Protein AF-0000000075450928 (afdb_homodimer)

Sequence (930 aa):
MKHFILVLAASLAVSIQSAAQTARKFVLPNSADGQSELTAYLPAQPTGRAIVDCPGGGYAHLALDHEGHDWAAYFNRQGIAYFVLKYRMPHGDRTIPLTDAYRAMRTVRDSAAAWGVNPHDVGIMGFSAGGHLASSVSTHAPWASRPDFAILFYPVITMGQGCHGGSKANFLGDGQDDPALTRAWSNETQLRRHLTPPTVILLANDDAAVPPVPNGVAYYSAMRRLGKDCALYIYPSGGHGFGFRPSYTFHDQMLADLTQWLAALPSPRPGARRVACIGNSITDGAGLAMAESQAYPARLQQLLGPDWLVKNFGVSARTLLNKGDHPYMQEPAWRDALDFQPQTVIVKLGTNDSKAHNWQYRADLERDLQQLVDSLKALPTRPAIYLCTPVPTTRLTGRDINDSIITAGVIPVIRKVARKNRLTLIDLHAAFSLADGRQMQRDGVHPTAEGAEQMARIIAPYLKPMKHFILVLAASLAVSIQSAAQTARKFVLPNSADGQSELTAYLPAQPTGRAIVDCPGGGYAHLALDHEGHDWAAYFNRQGIAYFVLKYRMPHGDRTIPLTDAYRAMRTVRDSAAAWGVNPHDVGIMGFSAGGHLASSVSTHAPWASRPDFAILFYPVITMGQGCHGGSKANFLGDGQDDPALTRAWSNETQLRRHLTPPTVILLANDDAAVPPVPNGVAYYSAMRRLGKDCALYIYPSGGHGFGFRPSYTFHDQMLADLTQWLAALPSPRPGARRVACIGNSITDGAGLAMAESQAYPARLQQLLGPDWLVKNFGVSARTLLNKGDHPYMQEPAWRDALDFQPQTVIVKLGTNDSKAHNWQYRADLERDLQQLVDSLKALPTRPAIYLCTPVPTTRLTGRDINDSIITAGVIPVIRKVARKNRLTLIDLHAAFSLADGRQMQRDGVHPTAEGAEQMARIIAPYLKP

pLDDT: mean 93.51, std 13.7, range [23.31, 98.94]

Structure (mmCIF, N/CA/C/O backbone):
data_AF-0000000075450928-model_v1
#
loop_
_entity.id
_entity.type
_entity.pdbx_description
1 polymer Esterase/lipase
#
loop_
_atom_site.group_PDB
_atom_site.id
_atom_site.type_symbol
_atom_site.label_atom_id
_atom_site.label_alt_id
_atom_site.label_comp_id
_atom_site.label_asym_id
_atom_site.label_entity_id
_atom_site.label_seq_id
_atom_site.pdbx_PDB_ins_code
_atom_site.Cartn_x
_atom_site.Cartn_y
_atom_site.Cartn_z
_atom_site.occupancy
_atom_site.B_iso_or_equiv
_atom_site.auth_seq_id
_atom_site.auth_comp_id
_atom_site.auth_asym_id
_atom_site.auth_atom_id
_atom_site.pdbx_PDB_model_num
ATOM 1 N N . MET A 1 1 ? -5.332 -50.25 59.75 1 26.06 1 MET A N 1
ATOM 2 C CA . MET A 1 1 ? -4.969 -50.156 58.344 1 26.06 1 MET A CA 1
ATOM 3 C C . MET A 1 1 ? -4.336 -48.812 58 1 26.06 1 MET A C 1
ATOM 5 O O . MET A 1 1 ? -4.66 -47.812 58.625 1 26.06 1 MET A O 1
ATOM 9 N N . LYS A 1 2 ? -3.133 -48.875 57.25 1 29.05 2 LYS A N 1
ATOM 10 C CA . LYS A 1 2 ? -1.969 -48.25 56.656 1 29.05 2 LYS A CA 1
ATOM 11 C C . LYS A 1 2 ? -2.389 -47.156 55.656 1 29.05 2 LYS A C 1
ATOM 13 O O . LYS A 1 2 ? -1.578 -46.688 54.875 1 29.05 2 LYS A O 1
ATOM 18 N N . HIS A 1 3 ? -3.51 -46.625 55.625 1 31.84 3 HIS A N 1
ATOM 19 C CA . HIS A 1 3 ? -3.768 -45.938 54.344 1 31.84 3 HIS A CA 1
ATOM 20 C C . HIS A 1 3 ? -2.877 -44.719 54.188 1 31.84 3 HIS A C 1
ATOM 22 O O . HIS A 1 3 ? -2.986 -43.75 54.938 1 31.84 3 HIS A O 1
ATOM 28 N N . PHE A 1 4 ? -1.623 -45 53.781 1 30.3 4 PHE A N 1
ATOM 29 C CA . PHE A 1 4 ? -0.658 -43.969 53.438 1 30.3 4 PHE A CA 1
ATOM 30 C C . PHE A 1 4 ? -1.154 -43.125 52.25 1 30.3 4 PHE A C 1
ATOM 32 O O . PHE A 1 4 ? -1.524 -43.688 51.219 1 30.3 4 PHE A O 1
ATOM 39 N N . ILE A 1 5 ? -1.731 -42 52.531 1 33.56 5 ILE A N 1
ATOM 40 C CA . ILE A 1 5 ? -2.119 -41 51.562 1 33.56 5 ILE A CA 1
ATOM 41 C C . ILE A 1 5 ? -0.878 -40.5 50.812 1 33.56 5 ILE A C 1
ATOM 43 O O . ILE A 1 5 ? 0.01 -39.906 51.438 1 33.56 5 ILE A O 1
ATOM 47 N N . LEU A 1 6 ? -0.457 -41.219 49.75 1 31.23 6 LEU A N 1
ATOM 48 C CA . LEU A 1 6 ? 0.578 -40.75 48.812 1 31.23 6 LEU A CA 1
ATOM 49 C C . LEU A 1 6 ? 0.151 -39.438 48.156 1 31.23 6 LEU A C 1
ATOM 51 O O . LEU A 1 6 ? -0.87 -39.406 47.438 1 31.23 6 LEU A O 1
ATOM 55 N N . VAL A 1 7 ? 0.449 -38.375 48.781 1 33.81 7 VAL A N 1
ATOM 56 C CA . VAL A 1 7 ? 0.334 -37.094 48.125 1 33.81 7 VAL A CA 1
ATOM 57 C C . VAL A 1 7 ? 1.251 -37.062 46.906 1 33.81 7 VAL A C 1
ATOM 59 O O . VAL A 1 7 ? 2.473 -37.156 47.031 1 33.81 7 VAL A O 1
ATOM 62 N N . LEU A 1 8 ? 0.74 -37.531 45.75 1 31.09 8 LEU A N 1
ATOM 63 C CA . LEU A 1 8 ? 1.441 -37.375 44.469 1 31.09 8 LEU A CA 1
ATOM 64 C C . LEU A 1 8 ? 1.652 -35.906 44.125 1 31.09 8 LEU A C 1
ATOM 66 O O . LEU A 1 8 ? 0.686 -35.156 43.969 1 31.09 8 LEU A O 1
ATOM 70 N N . ALA A 1 9 ? 2.744 -35.344 44.594 1 30.94 9 ALA A N 1
ATOM 71 C CA . ALA A 1 9 ? 3.234 -34.062 44.125 1 30.94 9 ALA A CA 1
ATOM 72 C C . ALA A 1 9 ? 3.404 -34.094 42.594 1 30.94 9 ALA A C 1
ATOM 74 O O . ALA A 1 9 ? 4.23 -34.844 42.062 1 30.94 9 ALA A O 1
ATOM 75 N N . ALA A 1 10 ? 2.371 -33.844 41.844 1 29.69 10 ALA A N 1
ATOM 76 C CA . ALA A 1 10 ? 2.537 -33.656 40.406 1 29.69 10 ALA A CA 1
ATOM 77 C C . ALA A 1 10 ? 3.436 -32.438 40.125 1 29.69 10 ALA A C 1
ATOM 79 O O . ALA A 1 10 ? 3.102 -31.312 40.5 1 29.69 10 ALA A O 1
ATOM 80 N N . SER A 1 11 ? 4.738 -32.625 40.25 1 32.09 11 SER A N 1
ATOM 81 C CA . SER A 1 11 ? 5.633 -31.609 39.688 1 32.09 11 SER A CA 1
ATOM 82 C C . SER A 1 11 ? 5.277 -31.312 38.25 1 32.09 11 SER A C 1
ATOM 84 O O . SER A 1 11 ? 5.273 -32.219 37.406 1 32.09 11 SER A O 1
ATOM 86 N N . LEU A 1 12 ? 4.395 -30.406 38.062 1 32.62 12 LEU A N 1
ATOM 87 C CA . LEU A 1 12 ? 4.262 -29.875 36.719 1 32.62 12 LEU A CA 1
ATOM 88 C C . LEU A 1 12 ? 5.602 -29.375 36.188 1 32.62 12 LEU A C 1
ATOM 90 O O . LEU A 1 12 ? 6.137 -28.391 36.688 1 32.62 12 LEU A O 1
ATOM 94 N N . ALA A 1 13 ? 6.477 -30.234 35.719 1 31.64 13 ALA A N 1
ATOM 95 C CA . ALA A 1 13 ? 7.594 -29.828 34.875 1 31.64 13 ALA A CA 1
ATOM 96 C C . ALA A 1 13 ? 7.141 -28.844 33.812 1 31.64 13 ALA A C 1
ATOM 98 O O . ALA A 1 13 ? 6.402 -29.219 32.875 1 31.64 13 ALA A O 1
ATOM 99 N N . VAL A 1 14 ? 6.957 -27.688 34.219 1 34.41 14 VAL A N 1
ATOM 100 C CA . VAL A 1 14 ? 6.996 -26.688 33.156 1 34.41 14 VAL A CA 1
ATOM 101 C C . VAL A 1 14 ? 8.281 -26.844 32.344 1 34.41 14 VAL A C 1
ATOM 103 O O . VAL A 1 14 ? 9.375 -26.594 32.844 1 34.41 14 VAL A O 1
ATOM 106 N N . SER A 1 15 ? 8.414 -27.875 31.594 1 33.09 15 SER A N 1
ATOM 107 C CA . SER A 1 15 ? 9.5 -27.891 30.609 1 33.09 15 SER A CA 1
ATOM 108 C C . SER A 1 15 ? 9.656 -26.547 29.922 1 33.09 15 SER A C 1
ATOM 110 O O . SER A 1 15 ? 8.773 -26.125 29.172 1 33.09 15 SER A O 1
ATOM 112 N N . ILE A 1 16 ? 10.25 -25.641 30.641 1 36.41 16 ILE A N 1
ATOM 113 C CA . ILE A 1 16 ? 10.836 -24.578 29.828 1 36.41 16 ILE A CA 1
ATOM 114 C C . ILE A 1 16 ? 11.539 -25.203 28.609 1 36.41 16 ILE A C 1
ATOM 116 O O . ILE A 1 16 ? 12.547 -25.891 28.766 1 36.41 16 ILE A O 1
ATOM 120 N N . GLN A 1 17 ? 10.836 -25.781 27.672 1 35.88 17 GLN A N 1
ATOM 121 C CA . GLN A 1 17 ? 11.531 -26.047 26.422 1 35.88 17 GLN A CA 1
ATOM 122 C C . GLN A 1 17 ? 12.578 -24.984 26.125 1 35.88 17 GLN A C 1
ATOM 124 O O . GLN A 1 17 ? 12.242 -23.797 25.984 1 35.88 17 GLN A O 1
ATOM 129 N N . SER A 1 18 ? 13.695 -25.094 26.797 1 40.19 18 SER A N 1
ATOM 130 C CA . SER A 1 18 ? 14.828 -24.297 26.344 1 40.19 18 SER A CA 1
ATOM 131 C C . SER A 1 18 ? 14.742 -24.016 24.844 1 40.19 18 SER A C 1
ATOM 133 O O . SER A 1 18 ? 14.609 -24.938 24.031 1 40.19 18 SER A O 1
ATOM 135 N N . ALA A 1 19 ? 14.406 -22.984 24.469 1 41.25 19 ALA A N 1
ATOM 136 C CA . ALA A 1 19 ? 14.328 -22.406 23.125 1 41.25 19 ALA A CA 1
ATOM 137 C C . ALA A 1 19 ? 15.562 -22.75 22.312 1 41.25 19 ALA A C 1
ATOM 139 O O . ALA A 1 19 ? 16.406 -21.875 22.047 1 41.25 19 ALA A O 1
ATOM 140 N N . ALA A 1 20 ? 16.406 -23.828 22.641 1 52 20 ALA A N 1
ATOM 141 C CA . ALA A 1 20 ? 17.547 -23.906 21.734 1 52 20 ALA A CA 1
ATOM 142 C C . ALA A 1 20 ? 17.094 -24.203 20.312 1 52 20 ALA A C 1
ATOM 144 O O . ALA A 1 20 ? 16.516 -25.266 20.047 1 52 20 ALA A O 1
ATOM 145 N N . GLN A 1 21 ? 16.625 -23.078 19.203 1 76 21 GLN A N 1
ATOM 146 C CA . GLN A 1 21 ? 15.852 -22.953 17.969 1 76 21 GLN A CA 1
ATOM 147 C C . GLN A 1 21 ? 16.656 -23.422 16.766 1 76 21 GLN A C 1
ATOM 149 O O . GLN A 1 21 ? 16.156 -24.172 15.922 1 76 21 GLN A O 1
ATOM 154 N N . THR A 1 22 ? 18.016 -23.188 16.734 1 91.69 22 THR A N 1
ATOM 155 C CA . THR A 1 22 ? 18.844 -23.625 15.617 1 91.69 22 THR A CA 1
ATOM 156 C C . THR A 1 22 ? 19.547 -24.938 15.945 1 91.69 22 THR A C 1
ATOM 158 O O . THR A 1 22 ? 20.312 -25.016 16.906 1 91.69 22 THR A O 1
ATOM 161 N N . ALA A 1 23 ? 19.359 -25.984 15.242 1 92.75 23 ALA A N 1
ATOM 162 C CA . ALA A 1 23 ? 19.938 -27.312 15.484 1 92.75 23 ALA A CA 1
ATOM 163 C C . ALA A 1 23 ? 21.312 -27.438 14.82 1 92.75 23 ALA A C 1
ATOM 165 O O . ALA A 1 23 ? 22.219 -28.047 15.383 1 92.75 23 ALA A O 1
ATOM 166 N N . ARG A 1 24 ? 21.438 -26.953 13.57 1 95.88 24 ARG A N 1
ATOM 167 C CA . ARG A 1 24 ? 22.688 -27.031 12.812 1 95.88 24 ARG A CA 1
ATOM 168 C C . ARG A 1 24 ? 22.953 -25.734 12.062 1 95.88 24 ARG A C 1
ATOM 170 O O . ARG A 1 24 ? 22.031 -25.141 11.5 1 95.88 24 ARG A O 1
ATOM 177 N N . LYS A 1 25 ? 24.125 -25.344 12.125 1 97.56 25 LYS A N 1
ATOM 178 C CA . LYS A 1 25 ? 24.625 -24.203 11.336 1 97.56 25 LYS A CA 1
ATOM 179 C C . LYS A 1 25 ? 25.875 -24.594 10.547 1 97.56 25 LYS A C 1
ATOM 181 O O . LYS A 1 25 ? 26.812 -25.188 11.102 1 97.56 25 LYS A O 1
ATOM 186 N N . PHE A 1 26 ? 25.953 -24.359 9.281 1 97.88 26 PHE A N 1
ATOM 187 C CA . PHE A 1 26 ? 27.125 -24.625 8.461 1 97.88 26 PHE A CA 1
ATOM 188 C C . PHE A 1 26 ? 27.172 -23.688 7.254 1 97.88 26 PHE A C 1
ATOM 190 O O . PHE A 1 26 ? 26.188 -23.016 6.953 1 97.88 26 PHE A O 1
ATOM 197 N N . VAL A 1 27 ? 28.266 -23.578 6.633 1 98.06 27 VAL A N 1
ATOM 198 C CA . VAL A 1 27 ? 28.484 -22.703 5.484 1 98.06 27 VAL A CA 1
ATOM 199 C C . VAL A 1 27 ? 28.891 -23.531 4.273 1 98.06 27 VAL A C 1
ATOM 201 O O . VAL A 1 27 ? 29.734 -24.438 4.383 1 98.06 27 VAL A O 1
ATOM 204 N N . LEU A 1 28 ? 28.312 -23.266 3.141 1 97.38 28 LEU A N 1
ATOM 205 C CA . LEU A 1 28 ? 28.625 -23.906 1.877 1 97.38 28 LEU A CA 1
ATOM 206 C C . LEU A 1 28 ? 29.172 -22.906 0.865 1 97.38 28 LEU A C 1
ATOM 208 O O . LEU A 1 28 ? 28.688 -21.781 0.791 1 97.38 28 LEU A O 1
ATOM 212 N N . PRO A 1 29 ? 30.125 -23.391 0.06 1 97.38 29 PRO A N 1
ATOM 213 C CA . PRO A 1 29 ? 30.453 -22.547 -1.092 1 97.38 29 PRO A CA 1
ATOM 214 C C . PRO A 1 29 ? 29.312 -22.469 -2.105 1 97.38 29 PRO A C 1
ATOM 216 O O . PRO A 1 29 ? 28.641 -23.469 -2.379 1 97.38 29 PRO A O 1
ATOM 219 N N . ASN A 1 30 ? 29 -21.359 -2.578 1 97.69 30 ASN A N 1
ATOM 220 C CA . ASN A 1 30 ? 27.922 -21.141 -3.545 1 97.69 30 ASN A CA 1
ATOM 221 C C . ASN A 1 30 ? 28.484 -20.828 -4.934 1 97.69 30 ASN A C 1
ATOM 223 O O . ASN A 1 30 ? 27.766 -20.938 -5.93 1 97.69 30 ASN A O 1
ATOM 227 N N . SER A 1 31 ? 29.75 -20.438 -4.953 1 95.56 31 SER A N 1
ATOM 228 C CA . SER A 1 31 ? 30.469 -20.234 -6.211 1 95.56 31 SER A CA 1
ATOM 229 C C . SER A 1 31 ? 31.797 -20.969 -6.223 1 95.56 31 SER A C 1
ATOM 231 O O . SER A 1 31 ? 32.344 -21.297 -5.164 1 95.56 31 SER A O 1
ATOM 233 N N . ALA A 1 32 ? 32.281 -21.172 -7.469 1 93.25 32 ALA A N 1
ATOM 234 C CA . ALA A 1 32 ? 33.531 -21.938 -7.617 1 93.25 32 ALA A CA 1
ATOM 235 C C . ALA A 1 32 ? 34.688 -21.188 -7 1 93.25 32 ALA A C 1
ATOM 237 O O . ALA A 1 32 ? 35.625 -21.812 -6.457 1 93.25 32 ALA A O 1
ATOM 238 N N . ASP A 1 33 ? 34.688 -19.891 -7.027 1 93.5 33 ASP A N 1
ATOM 239 C CA . ASP A 1 33 ? 35.812 -19.078 -6.527 1 93.5 33 ASP A CA 1
ATOM 240 C C . ASP A 1 33 ? 35.688 -18.891 -5.016 1 93.5 33 ASP A C 1
ATOM 242 O O . ASP A 1 33 ? 36.562 -18.266 -4.406 1 93.5 33 ASP A O 1
ATOM 246 N N . GLY A 1 34 ? 34.656 -19.281 -4.41 1 91.81 34 GLY A N 1
ATOM 247 C CA . GLY A 1 34 ? 34.5 -19.219 -2.967 1 91.81 34 GLY A CA 1
ATOM 248 C C . GLY A 1 34 ? 34.031 -17.859 -2.479 1 91.81 34 GLY A C 1
ATOM 249 O O . GLY A 1 34 ? 33.812 -17.672 -1.281 1 91.81 34 GLY A O 1
ATOM 250 N N . GLN A 1 35 ? 33.812 -16.953 -3.363 1 95 35 GLN A N 1
ATOM 251 C CA . GLN A 1 35 ? 33.438 -15.594 -2.973 1 95 35 GLN A CA 1
ATOM 252 C C . GLN A 1 35 ? 31.953 -15.516 -2.594 1 95 35 GLN A C 1
ATOM 254 O O . GLN A 1 35 ? 31.547 -14.617 -1.854 1 95 35 GLN A O 1
ATOM 259 N N . SER A 1 36 ? 31.172 -16.344 -3.15 1 98 36 SER A N 1
ATOM 260 C CA . SER A 1 36 ? 29.781 -16.484 -2.736 1 98 36 SER A CA 1
ATOM 261 C C . SER A 1 36 ? 29.609 -17.672 -1.802 1 98 36 SER A C 1
ATOM 263 O O . SER A 1 36 ? 30.156 -18.75 -2.043 1 98 36 SER A O 1
ATOM 265 N N . GLU A 1 37 ? 28.891 -17.422 -0.748 1 98.5 37 GLU A N 1
ATOM 266 C CA . GLU A 1 37 ? 28.656 -18.453 0.266 1 98.5 37 GLU A CA 1
ATOM 267 C C . GLU A 1 37 ? 27.188 -18.5 0.679 1 98.5 37 GLU A C 1
ATOM 269 O O . GLU A 1 37 ? 26.484 -17.5 0.573 1 98.5 37 GLU A O 1
ATOM 274 N N . LEU A 1 38 ? 26.797 -19.688 1.085 1 98.62 38 LEU A N 1
ATOM 275 C CA . LEU A 1 38 ? 25.469 -19.906 1.635 1 98.62 38 LEU A CA 1
ATOM 276 C C . LEU A 1 38 ? 25.547 -20.438 3.062 1 98.62 38 LEU A C 1
ATOM 278 O O . LEU A 1 38 ? 26.031 -21.547 3.291 1 98.62 38 LEU A O 1
ATOM 282 N N . THR A 1 39 ? 25.141 -19.609 4.031 1 98.81 39 THR A N 1
ATOM 283 C CA . THR A 1 39 ? 25.109 -20.031 5.426 1 98.81 39 THR A CA 1
ATOM 284 C C . THR A 1 39 ? 23.734 -20.625 5.773 1 98.81 39 THR A C 1
ATOM 286 O O . THR A 1 39 ? 22.719 -19.953 5.637 1 98.81 39 THR A O 1
ATOM 289 N N . ALA A 1 40 ? 23.781 -21.844 6.301 1 98.75 40 ALA A N 1
ATOM 290 C CA . ALA A 1 40 ? 22.547 -22.562 6.609 1 98.75 40 ALA A CA 1
ATOM 291 C C . ALA A 1 40 ? 22.281 -22.562 8.109 1 98.75 40 ALA A C 1
ATOM 293 O O . ALA A 1 40 ? 23.188 -22.844 8.906 1 98.75 40 ALA A O 1
ATOM 294 N N . TYR A 1 41 ? 21.094 -22.172 8.484 1 98.75 41 TYR A N 1
ATOM 295 C CA . TYR A 1 41 ? 20.547 -22.312 9.828 1 98.75 41 TYR A CA 1
ATOM 296 C C . TYR A 1 41 ? 19.359 -23.266 9.828 1 98.75 41 TYR A C 1
ATOM 298 O O . TYR A 1 41 ? 18.25 -22.891 9.438 1 98.75 41 TYR A O 1
ATOM 306 N N . LEU A 1 42 ? 19.562 -24.484 10.273 1 98.5 42 LEU A N 1
ATOM 307 C CA . LEU A 1 42 ? 18.516 -25.5 10.258 1 98.5 42 LEU A CA 1
ATOM 308 C C . LEU A 1 42 ? 17.844 -25.609 11.625 1 98.5 42 LEU A C 1
ATOM 310 O O . LEU A 1 42 ? 18.531 -25.656 12.656 1 98.5 42 LEU A O 1
ATOM 314 N N . PRO A 1 43 ? 16.547 -25.609 11.625 1 98.06 43 PRO A N 1
ATOM 315 C CA . PRO A 1 43 ? 15.82 -25.672 12.898 1 98.06 43 PRO A CA 1
ATOM 316 C C . PRO A 1 43 ? 15.82 -27.078 13.5 1 98.06 43 PRO A C 1
ATOM 318 O O . PRO A 1 43 ? 15.992 -28.062 12.781 1 98.06 43 PRO A O 1
ATOM 321 N N . ALA A 1 44 ? 15.562 -27.156 14.758 1 96.38 44 ALA A N 1
ATOM 322 C CA . ALA A 1 44 ? 15.484 -28.422 15.477 1 96.38 44 ALA A CA 1
ATOM 323 C C . ALA A 1 44 ? 14.227 -29.188 15.086 1 96.38 44 ALA A C 1
ATOM 325 O O . ALA A 1 44 ? 14.242 -30.422 15.008 1 96.38 44 ALA A O 1
ATOM 326 N N . GLN A 1 45 ? 13.203 -28.516 14.891 1 95.94 45 GLN A N 1
ATOM 327 C CA . GLN A 1 45 ? 11.93 -29.094 14.477 1 95.94 45 GLN A CA 1
ATOM 328 C C . GLN A 1 45 ? 11.461 -28.484 13.156 1 95.94 45 GLN A C 1
ATOM 330 O O . GLN A 1 45 ? 10.602 -27.609 13.141 1 95.94 45 GLN A O 1
ATOM 335 N N . PRO A 1 46 ? 11.898 -29.078 12.102 1 96.56 46 PRO A N 1
ATOM 336 C CA . PRO A 1 46 ? 11.617 -28.484 10.789 1 96.56 46 PRO A CA 1
ATOM 337 C C . PRO A 1 46 ? 10.156 -28.625 10.383 1 96.56 46 PRO A C 1
ATOM 339 O O . PRO A 1 46 ? 9.539 -29.672 10.617 1 96.56 46 PRO A O 1
ATOM 342 N N . THR A 1 47 ? 9.57 -27.578 9.828 1 96.31 47 THR A N 1
ATOM 343 C CA . THR A 1 47 ? 8.242 -27.594 9.234 1 96.31 47 THR A CA 1
ATOM 344 C C . THR A 1 47 ? 8.312 -28 7.762 1 96.31 47 THR A C 1
ATOM 346 O O . THR A 1 47 ? 7.297 -28.344 7.156 1 96.31 47 THR A O 1
ATOM 349 N N . GLY A 1 48 ? 9.555 -27.938 7.238 1 97.31 48 GLY A N 1
ATOM 350 C CA . GLY A 1 48 ? 9.75 -28.125 5.812 1 97.31 48 GLY A CA 1
ATOM 351 C C . GLY A 1 48 ? 9.914 -26.828 5.047 1 97.31 48 GLY A C 1
ATOM 352 O O . GLY A 1 48 ? 10.477 -26.812 3.949 1 97.31 48 GLY A O 1
ATOM 353 N N . ARG A 1 49 ? 9.406 -25.734 5.543 1 98.19 49 ARG A N 1
ATOM 354 C CA . ARG A 1 49 ? 9.539 -24.438 4.887 1 98.19 49 ARG A CA 1
ATOM 355 C C . ARG A 1 49 ? 10.969 -23.922 4.984 1 98.19 49 ARG A C 1
ATOM 357 O O . ARG A 1 49 ? 11.617 -24.062 6.02 1 98.19 49 ARG A O 1
ATOM 364 N N . ALA A 1 50 ? 11.445 -23.297 3.938 1 98.81 50 ALA A N 1
ATOM 365 C CA . ALA A 1 50 ? 12.797 -22.75 3.904 1 98.81 50 ALA A CA 1
ATOM 366 C C . ALA A 1 50 ? 12.797 -21.359 3.244 1 98.81 50 ALA A C 1
ATOM 368 O O . ALA A 1 50 ? 11.93 -21.062 2.428 1 98.81 50 ALA A O 1
ATOM 369 N N . ILE A 1 51 ? 13.758 -20.547 3.635 1 98.94 51 ILE A N 1
ATOM 370 C CA . ILE A 1 51 ? 13.906 -19.203 3.078 1 98.94 51 ILE A CA 1
ATOM 371 C C . ILE A 1 51 ? 15.367 -18.953 2.729 1 98.94 51 ILE A C 1
ATOM 373 O O . ILE A 1 51 ? 16.266 -19.172 3.551 1 98.94 51 ILE A O 1
ATOM 377 N N . VAL A 1 52 ? 15.625 -18.562 1.505 1 98.94 52 VAL A N 1
ATOM 378 C CA . VAL A 1 52 ? 16.922 -18.047 1.082 1 98.94 52 VAL A CA 1
ATOM 379 C C . VAL A 1 52 ? 16.922 -16.516 1.141 1 98.94 52 VAL A C 1
ATOM 381 O O . VAL A 1 52 ? 16.078 -15.867 0.503 1 98.94 52 VAL A O 1
ATOM 384 N N . ASP A 1 53 ? 17.859 -15.992 1.844 1 98.94 53 ASP A N 1
ATOM 385 C CA . ASP A 1 53 ? 17.875 -14.555 2.109 1 98.94 53 ASP A CA 1
ATOM 386 C C . ASP A 1 53 ? 18.938 -13.844 1.279 1 98.94 53 ASP A C 1
ATOM 388 O O . ASP A 1 53 ? 20.078 -14.312 1.197 1 98.94 53 ASP A O 1
ATOM 392 N N . CYS A 1 54 ? 18.531 -12.727 0.673 1 98.94 54 CYS A N 1
ATOM 393 C CA . CYS A 1 54 ? 19.422 -11.828 -0.048 1 98.94 54 CYS A CA 1
ATOM 394 C C . CYS A 1 54 ? 19.594 -10.5 0.695 1 98.94 54 CYS A C 1
ATOM 396 O O . CYS A 1 54 ? 18.812 -9.57 0.481 1 98.94 54 CYS A O 1
ATOM 398 N N . PRO A 1 55 ? 20.688 -10.344 1.482 1 98.81 55 PRO A N 1
ATOM 399 C CA . PRO A 1 55 ? 20.906 -9.086 2.203 1 98.81 55 PRO A CA 1
ATOM 400 C C . PRO A 1 55 ? 21.109 -7.895 1.269 1 98.81 55 PRO A C 1
ATOM 402 O O . PRO A 1 55 ? 21.516 -8.07 0.12 1 98.81 55 PRO A O 1
ATOM 405 N N . GLY A 1 56 ? 20.797 -6.703 1.779 1 98.62 56 GLY A N 1
ATOM 406 C CA . GLY A 1 56 ? 20.969 -5.488 0.997 1 98.62 56 GLY A CA 1
ATOM 407 C C . GLY A 1 56 ? 22.391 -4.988 0.974 1 98.62 56 GLY A C 1
ATOM 408 O O . GLY A 1 56 ? 23.328 -5.727 1.311 1 98.62 56 GLY A O 1
ATOM 409 N N . GLY A 1 57 ? 22.516 -3.703 0.469 1 97.94 57 GLY A N 1
ATOM 410 C CA . GLY A 1 57 ? 23.828 -3.084 0.4 1 97.94 57 GLY A CA 1
ATOM 411 C C . GLY A 1 57 ? 24.062 -2.344 -0.901 1 97.94 57 GLY A C 1
ATOM 412 O O . GLY A 1 57 ? 25.219 -2.096 -1.276 1 97.94 57 GLY A O 1
ATOM 413 N N . GLY A 1 58 ? 23.062 -2.057 -1.615 1 98.12 58 GLY A N 1
ATOM 414 C CA . GLY A 1 58 ? 23.141 -1.202 -2.789 1 98.12 58 GLY A CA 1
ATOM 415 C C . GLY A 1 58 ? 23.922 -1.822 -3.93 1 98.12 58 GLY A C 1
ATOM 416 O O . GLY A 1 58 ? 24.484 -1.109 -4.77 1 98.12 58 GLY A O 1
ATOM 417 N N . TYR A 1 59 ? 24.094 -3.143 -3.85 1 97.88 59 TYR A N 1
ATOM 418 C CA . TYR A 1 59 ? 24.906 -3.865 -4.816 1 97.88 59 TYR A CA 1
ATOM 419 C C . TYR A 1 59 ? 26.359 -3.41 -4.742 1 97.88 59 TYR A C 1
ATOM 421 O O . TYR A 1 59 ? 27.109 -3.561 -5.707 1 97.88 59 TYR A O 1
ATOM 429 N N . ALA A 1 60 ? 26.75 -2.766 -3.656 1 97.69 60 ALA A N 1
ATOM 430 C CA . ALA A 1 60 ? 28.125 -2.338 -3.432 1 97.69 60 ALA A CA 1
ATOM 431 C C . ALA A 1 60 ? 28.766 -3.107 -2.275 1 97.69 60 ALA A C 1
ATOM 433 O O . ALA A 1 60 ? 29.984 -3.301 -2.24 1 97.69 60 ALA A O 1
ATOM 434 N N . HIS A 1 61 ? 28.016 -3.436 -1.353 1 96.5 61 HIS A N 1
ATOM 435 C CA . HIS A 1 61 ? 28.391 -4.281 -0.223 1 96.5 61 HIS A CA 1
ATOM 436 C C . HIS A 1 61 ? 27.203 -5.121 0.246 1 96.5 61 HIS A C 1
ATOM 438 O O . HIS A 1 61 ? 26.172 -5.176 -0.423 1 96.5 61 HIS A O 1
ATOM 444 N N . LEU A 1 62 ? 27.391 -5.898 1.397 1 96.88 62 LEU A N 1
ATOM 445 C CA . LEU A 1 62 ? 26.297 -6.719 1.929 1 96.88 62 LEU A CA 1
ATOM 446 C C . LEU A 1 62 ? 26.062 -6.41 3.402 1 96.88 62 LEU A C 1
ATOM 448 O O . LEU A 1 62 ? 27 -6.438 4.207 1 96.88 62 LEU A O 1
ATOM 452 N N . ALA A 1 63 ? 24.812 -6.098 3.676 1 96.69 63 ALA A N 1
ATOM 453 C CA . ALA A 1 63 ? 24.406 -5.938 5.07 1 96.69 63 ALA A CA 1
ATOM 454 C C . ALA A 1 63 ? 24.078 -7.285 5.703 1 96.69 63 ALA A C 1
ATOM 456 O O . ALA A 1 63 ? 22.922 -7.539 6.059 1 96.69 63 ALA A O 1
ATOM 457 N N . LEU A 1 64 ? 25.094 -8.07 6.07 1 97.12 64 LEU A N 1
ATOM 458 C CA . LEU A 1 64 ? 24.953 -9.492 6.375 1 97.12 64 LEU A CA 1
ATOM 459 C C . LEU A 1 64 ? 24.391 -9.695 7.777 1 97.12 64 LEU A C 1
ATOM 461 O O . LEU A 1 64 ? 23.828 -10.75 8.078 1 97.12 64 LEU A O 1
ATOM 465 N N . ASP A 1 65 ? 24.531 -8.727 8.656 1 97.12 65 ASP A N 1
ATOM 466 C CA . ASP A 1 65 ? 24.094 -8.922 10.039 1 97.12 65 ASP A CA 1
ATOM 467 C C . ASP A 1 65 ? 22.609 -8.617 10.195 1 97.12 65 ASP A C 1
ATOM 469 O O . ASP A 1 65 ? 21.766 -9.5 10.031 1 97.12 65 ASP A O 1
ATOM 473 N N . HIS A 1 66 ? 22.188 -7.328 10.211 1 97.25 66 HIS A N 1
ATOM 474 C CA . HIS A 1 66 ? 20.812 -6.941 10.531 1 97.25 66 HIS A CA 1
ATOM 475 C C . HIS A 1 66 ? 19.859 -7.289 9.391 1 97.25 66 HIS A C 1
ATOM 477 O O . HIS A 1 66 ? 18.641 -7.34 9.594 1 97.25 66 HIS A O 1
ATOM 483 N N . GLU A 1 67 ? 20.406 -7.59 8.18 1 98.69 67 GLU A N 1
ATOM 484 C CA . GLU A 1 67 ? 19.562 -8.016 7.055 1 98.69 67 GLU A CA 1
ATOM 485 C C . GLU A 1 67 ? 19.875 -9.461 6.66 1 98.69 67 GLU A C 1
ATOM 487 O O . GLU A 1 67 ? 19.484 -9.906 5.582 1 98.69 67 GLU A O 1
ATOM 492 N N . GLY A 1 68 ? 20.609 -10.195 7.469 1 98.44 68 GLY A N 1
ATOM 493 C CA . GLY A 1 68 ? 20.969 -11.586 7.219 1 98.44 68 GLY A CA 1
ATOM 494 C C . GLY A 1 68 ? 20.938 -12.438 8.469 1 98.44 68 GLY A C 1
ATOM 495 O O . GLY A 1 68 ? 19.875 -12.914 8.883 1 98.44 68 GLY A O 1
ATOM 496 N N . HIS A 1 69 ? 22.047 -12.562 9.141 1 98.5 69 HIS A N 1
ATOM 497 C CA . HIS A 1 69 ? 22.281 -13.555 10.188 1 98.5 69 HIS A CA 1
ATOM 498 C C . HIS A 1 69 ? 21.375 -13.297 11.391 1 98.5 69 HIS A C 1
ATOM 500 O O . HIS A 1 69 ? 20.969 -14.234 12.078 1 98.5 69 HIS A O 1
ATOM 506 N N . ASP A 1 70 ? 21.047 -12.07 11.719 1 98.38 70 ASP A N 1
ATOM 507 C CA . ASP A 1 70 ? 20.266 -11.719 12.898 1 98.38 70 ASP A CA 1
ATOM 508 C C . ASP A 1 70 ? 18.844 -12.289 12.812 1 98.38 70 ASP A C 1
ATOM 510 O O . ASP A 1 70 ? 18.141 -12.359 13.82 1 98.38 70 ASP A O 1
ATOM 514 N N . TRP A 1 71 ? 18.422 -12.727 11.617 1 98.56 71 TRP A N 1
ATOM 515 C CA . TRP A 1 71 ? 17.078 -13.227 11.398 1 98.56 71 TRP A CA 1
ATOM 516 C C . TRP A 1 71 ? 17 -14.719 11.695 1 98.56 71 TRP A C 1
ATOM 518 O O . TRP A 1 71 ? 15.906 -15.281 11.82 1 98.56 71 TRP A O 1
ATOM 528 N N . ALA A 1 72 ? 18.078 -15.422 11.844 1 98.5 72 ALA A N 1
ATOM 529 C CA . ALA A 1 72 ? 18.156 -16.875 11.891 1 98.5 72 ALA A CA 1
ATOM 530 C C . ALA A 1 72 ? 17.297 -17.438 13.023 1 98.5 72 ALA A C 1
ATOM 532 O O . ALA A 1 72 ? 16.484 -18.328 12.82 1 98.5 72 ALA A O 1
ATOM 533 N N . ALA A 1 73 ? 17.453 -16.875 14.227 1 97.56 73 ALA A N 1
ATOM 534 C CA . ALA A 1 73 ? 16.734 -17.391 15.391 1 97.56 73 ALA A CA 1
ATOM 535 C C . ALA A 1 73 ? 15.234 -17.219 15.219 1 97.56 73 ALA A C 1
ATOM 537 O O . ALA A 1 73 ? 14.453 -18.078 15.617 1 97.56 73 ALA A O 1
ATOM 538 N N . TYR A 1 74 ? 14.836 -16.078 14.688 1 97.75 74 TYR A N 1
ATOM 539 C CA . TYR A 1 74 ? 13.422 -15.789 14.461 1 97.75 74 TYR A CA 1
ATOM 540 C C . TYR A 1 74 ? 12.773 -16.859 13.602 1 97.75 74 TYR A C 1
ATOM 542 O O . TYR A 1 74 ? 11.719 -17.391 13.945 1 97.75 74 TYR A O 1
ATOM 550 N N . PHE A 1 75 ? 13.391 -17.203 12.469 1 98.62 75 PHE A N 1
ATOM 551 C CA . PHE A 1 75 ? 12.812 -18.188 11.555 1 98.62 75 PHE A CA 1
ATOM 552 C C . PHE A 1 75 ? 12.93 -19.594 12.125 1 98.62 75 PHE A C 1
ATOM 554 O O . PHE A 1 75 ? 11.992 -20.375 12.039 1 98.62 75 PHE A O 1
ATOM 561 N N . ASN A 1 76 ? 14.102 -19.922 12.719 1 98.44 76 ASN A N 1
ATOM 562 C CA . ASN A 1 76 ? 14.32 -21.266 13.234 1 98.44 76 ASN A CA 1
ATOM 563 C C . ASN A 1 76 ? 13.352 -21.609 14.359 1 98.44 76 ASN A C 1
ATOM 565 O O . ASN A 1 76 ? 12.922 -22.75 14.5 1 98.44 76 ASN A O 1
ATOM 569 N N . ARG A 1 77 ? 12.945 -20.641 15.156 1 97.25 77 ARG A N 1
ATOM 570 C CA . ARG A 1 77 ? 11.977 -20.859 16.219 1 97.25 77 ARG A CA 1
ATOM 571 C C . ARG A 1 77 ? 10.625 -21.297 15.656 1 97.25 77 ARG A C 1
ATOM 573 O O . ARG A 1 77 ? 9.844 -21.953 16.344 1 97.25 77 ARG A O 1
ATOM 580 N N . GLN A 1 78 ? 10.398 -20.969 14.453 1 97.5 78 GLN A N 1
ATOM 581 C CA . GLN A 1 78 ? 9.148 -21.312 13.789 1 97.5 78 GLN A CA 1
ATOM 582 C C . GLN A 1 78 ? 9.289 -22.609 13 1 97.5 78 GLN A C 1
ATOM 584 O O . GLN A 1 78 ? 8.359 -23.016 12.289 1 97.5 78 GLN A O 1
ATOM 589 N N . GLY A 1 79 ? 10.477 -23.203 13.07 1 97.75 79 GLY A N 1
ATOM 590 C CA . GLY A 1 79 ? 10.742 -24.438 12.352 1 97.75 79 GLY A CA 1
ATOM 591 C C . GLY A 1 79 ? 11.109 -24.203 10.891 1 97.75 79 GLY A C 1
ATOM 592 O O . GLY A 1 79 ? 11.094 -25.141 10.094 1 97.75 79 GLY A O 1
ATOM 593 N N . ILE A 1 80 ? 11.383 -22.984 10.508 1 98.56 80 ILE A N 1
ATOM 594 C CA . ILE A 1 80 ? 11.695 -22.625 9.125 1 98.56 80 ILE A CA 1
ATOM 595 C C . ILE A 1 80 ? 13.211 -22.625 8.93 1 98.56 80 ILE A C 1
ATOM 597 O O . ILE A 1 80 ? 13.938 -21.953 9.664 1 98.56 80 ILE A O 1
ATOM 601 N N . ALA A 1 81 ? 13.688 -23.438 8.016 1 98.75 81 ALA A N 1
ATOM 602 C CA . ALA A 1 81 ? 15.102 -23.406 7.66 1 98.75 81 ALA A CA 1
ATOM 603 C C . ALA A 1 81 ? 15.469 -22.078 6.992 1 98.75 81 ALA A C 1
ATOM 605 O O . ALA A 1 81 ? 14.695 -21.547 6.188 1 98.75 81 ALA A O 1
ATOM 606 N N . TYR A 1 82 ? 16.562 -21.562 7.395 1 98.81 82 TYR A N 1
ATOM 607 C CA . TYR A 1 82 ? 16.953 -20.219 6.965 1 98.81 82 TYR A CA 1
ATOM 608 C C . TYR A 1 82 ? 18.359 -20.219 6.383 1 98.81 82 TYR A C 1
ATOM 610 O O . TYR A 1 82 ? 19.281 -20.781 6.973 1 98.81 82 TYR A O 1
ATOM 618 N N . PHE A 1 83 ? 18.547 -19.625 5.195 1 98.94 83 PHE A N 1
ATOM 619 C CA . PHE A 1 83 ? 19.828 -19.609 4.484 1 98.94 83 PHE A CA 1
ATOM 620 C C . PHE A 1 83 ? 20.219 -18.172 4.117 1 98.94 83 PHE A C 1
ATOM 622 O O . PHE A 1 83 ? 19.469 -17.484 3.424 1 98.94 83 PHE A O 1
ATOM 629 N N . VAL A 1 84 ? 21.328 -17.75 4.555 1 98.94 84 VAL A N 1
ATOM 630 C CA . VAL A 1 84 ? 21.828 -16.406 4.227 1 98.94 84 VAL A CA 1
ATOM 631 C C . VAL A 1 84 ? 22.812 -16.5 3.059 1 98.94 84 VAL A C 1
ATOM 633 O O . VAL A 1 84 ? 23.844 -17.156 3.16 1 98.94 84 VAL A O 1
ATOM 636 N N . LEU A 1 85 ? 22.531 -15.805 1.991 1 98.94 85 LEU A N 1
ATOM 637 C CA . LEU A 1 85 ? 23.359 -15.805 0.799 1 98.94 85 LEU A CA 1
ATOM 638 C C . LEU A 1 85 ? 24.328 -14.625 0.812 1 98.94 85 LEU A C 1
ATOM 640 O O . LEU A 1 85 ? 23.906 -13.469 0.833 1 98.94 85 LEU A O 1
ATOM 644 N N . LYS A 1 86 ? 25.531 -14.898 0.887 1 98.81 86 LYS A N 1
ATOM 645 C CA . LYS A 1 86 ? 26.547 -13.93 0.514 1 98.81 86 LYS A CA 1
ATOM 646 C C . LYS A 1 86 ? 26.797 -13.93 -0.993 1 98.81 86 LYS A C 1
ATOM 648 O O . LYS A 1 86 ? 27.562 -14.742 -1.501 1 98.81 86 LYS A O 1
ATOM 653 N N . TYR A 1 87 ? 26.078 -13.031 -1.66 1 98.69 87 TYR A N 1
ATOM 654 C CA . TYR A 1 87 ? 26.219 -12.992 -3.111 1 98.69 87 TYR A CA 1
ATOM 655 C C . TYR A 1 87 ? 27.297 -12 -3.527 1 98.69 87 TYR A C 1
ATOM 657 O O . TYR A 1 87 ? 27.641 -11.094 -2.764 1 98.69 87 TYR A O 1
ATOM 665 N N . ARG A 1 88 ? 27.875 -12.188 -4.746 1 97.69 88 ARG A N 1
ATOM 666 C CA . ARG A 1 88 ? 28.938 -11.328 -5.258 1 97.69 88 ARG A CA 1
ATOM 667 C C . ARG A 1 88 ? 28.359 -10.031 -5.82 1 97.69 88 ARG A C 1
ATOM 669 O O . ARG A 1 88 ? 27.234 -10.008 -6.312 1 97.69 88 ARG A O 1
ATOM 676 N N . MET A 1 89 ? 29.047 -8.992 -5.75 1 97.88 89 MET A N 1
ATOM 677 C CA . MET A 1 89 ? 28.641 -7.699 -6.293 1 97.88 89 MET A CA 1
ATOM 678 C C . MET A 1 89 ? 28.688 -7.711 -7.816 1 97.88 89 MET A C 1
ATOM 680 O O . MET A 1 89 ? 29.562 -8.352 -8.406 1 97.88 89 MET A O 1
ATOM 684 N N . PRO A 1 90 ? 27.797 -7 -8.438 1 97.5 90 PRO A N 1
ATOM 685 C CA . PRO A 1 90 ? 27.688 -7.07 -9.891 1 97.5 90 PRO A CA 1
ATOM 686 C C . PRO A 1 90 ? 28.828 -6.34 -10.609 1 97.5 90 PRO A C 1
ATOM 688 O O . PRO A 1 90 ? 29.312 -6.809 -11.641 1 97.5 90 PRO A O 1
ATOM 691 N N . HIS A 1 91 ? 29.266 -5.113 -10.117 1 94.94 91 HIS A N 1
ATOM 692 C CA . HIS A 1 91 ? 30.219 -4.25 -10.805 1 94.94 91 HIS A CA 1
ATOM 693 C C . HIS A 1 91 ? 29.781 -3.982 -12.242 1 94.94 91 HIS A C 1
ATOM 695 O O . HIS A 1 91 ? 30.594 -4.078 -13.172 1 94.94 91 HIS A O 1
ATOM 701 N N . GLY A 1 92 ? 28.484 -3.918 -12.359 1 94.62 92 GLY A N 1
ATOM 702 C CA . GLY A 1 92 ? 27.906 -3.613 -13.664 1 94.62 92 GLY A CA 1
ATOM 703 C C . GLY A 1 92 ? 27.469 -4.848 -14.422 1 94.62 92 GLY A C 1
ATOM 704 O O . GLY A 1 92 ? 26.812 -4.742 -15.461 1 94.62 92 GLY A O 1
ATOM 705 N N . ASP A 1 93 ? 27.828 -5.988 -14.016 1 96.25 93 ASP A N 1
ATOM 706 C CA . ASP A 1 93 ? 27.391 -7.246 -14.602 1 96.25 93 ASP A CA 1
ATOM 707 C C . ASP A 1 93 ? 26.328 -7.918 -13.734 1 96.25 93 ASP A C 1
ATOM 709 O O . ASP A 1 93 ? 26.656 -8.703 -12.844 1 96.25 93 ASP A O 1
ATOM 713 N N . ARG A 1 94 ? 25.094 -7.773 -14.062 1 96.94 94 ARG A N 1
ATOM 714 C CA . ARG A 1 94 ? 23.953 -8.203 -13.281 1 96.94 94 ARG A CA 1
ATOM 715 C C . ARG A 1 94 ? 23.891 -9.719 -13.188 1 96.94 94 ARG A C 1
ATOM 717 O O . ARG A 1 94 ? 23.297 -10.266 -12.25 1 96.94 94 ARG A O 1
ATOM 724 N N . THR A 1 95 ? 24.469 -10.43 -14.109 1 96.94 95 THR A N 1
ATOM 725 C CA . THR A 1 95 ? 24.359 -11.891 -14.133 1 96.94 95 THR A CA 1
ATOM 726 C C . THR A 1 95 ? 25.094 -12.5 -12.938 1 96.94 95 THR A C 1
ATOM 728 O O . THR A 1 95 ? 24.75 -13.602 -12.5 1 96.94 95 THR A O 1
ATOM 731 N N . ILE A 1 96 ? 25.969 -11.781 -12.328 1 97.88 96 ILE A N 1
ATOM 732 C CA . ILE A 1 96 ? 26.797 -12.312 -11.25 1 97.88 96 ILE A CA 1
ATOM 733 C C . ILE A 1 96 ? 25.922 -12.555 -10.016 1 97.88 96 ILE A C 1
ATOM 735 O O . ILE A 1 96 ? 25.781 -13.688 -9.562 1 97.88 96 ILE A O 1
ATOM 739 N N . PRO A 1 97 ? 25.312 -11.516 -9.477 1 98.5 97 PRO A N 1
ATOM 740 C CA . PRO A 1 97 ? 24.469 -11.797 -8.312 1 98.5 97 PRO A CA 1
ATOM 741 C C . PRO A 1 97 ? 23.266 -12.664 -8.656 1 98.5 97 PRO A C 1
ATOM 743 O O . PRO A 1 97 ? 22.797 -13.445 -7.82 1 98.5 97 PRO A O 1
ATOM 746 N N . LEU A 1 98 ? 22.734 -12.578 -9.859 1 98.5 98 LEU A N 1
ATOM 747 C CA . LEU A 1 98 ? 21.578 -13.375 -10.266 1 98.5 98 LEU A CA 1
ATOM 748 C C . LEU A 1 98 ? 21.922 -14.859 -10.258 1 98.5 98 LEU A C 1
ATOM 750 O O . LEU A 1 98 ? 21.156 -15.672 -9.727 1 98.5 98 LEU A O 1
ATOM 754 N N . THR A 1 99 ? 23.047 -15.188 -10.836 1 98 99 THR A N 1
ATOM 755 C CA . THR A 1 99 ? 23.438 -16.594 -10.891 1 98 99 THR A CA 1
ATOM 756 C C . THR A 1 99 ? 23.719 -17.125 -9.492 1 98 99 THR A C 1
ATOM 758 O O . THR A 1 99 ? 23.469 -18.297 -9.203 1 98 99 THR A O 1
ATOM 761 N N . ASP A 1 100 ? 24.297 -16.297 -8.625 1 98.81 100 ASP A N 1
ATOM 762 C CA . ASP A 1 100 ? 24.5 -16.688 -7.234 1 98.81 100 ASP A CA 1
ATOM 763 C C . ASP A 1 100 ? 23.172 -17.031 -6.559 1 98.81 100 ASP A C 1
ATOM 765 O O . ASP A 1 100 ? 23.062 -18.031 -5.859 1 98.81 100 ASP A O 1
ATOM 769 N N . ALA A 1 101 ? 22.188 -16.203 -6.77 1 98.88 101 ALA A N 1
ATOM 770 C CA . ALA A 1 101 ? 20.891 -16.406 -6.152 1 98.88 101 ALA A CA 1
ATOM 771 C C . ALA A 1 101 ? 20.203 -17.641 -6.727 1 98.88 101 ALA A C 1
ATOM 773 O O . ALA A 1 101 ? 19.594 -18.422 -5.988 1 98.88 101 ALA A O 1
ATOM 774 N N . TYR A 1 102 ? 20.312 -17.828 -8.055 1 98.69 102 TYR A N 1
ATOM 775 C CA . TYR A 1 102 ? 19.75 -19 -8.688 1 98.69 102 TYR A CA 1
ATOM 776 C C . TYR A 1 102 ? 20.344 -20.281 -8.102 1 98.69 102 TYR A C 1
ATOM 778 O O . TYR A 1 102 ? 19.625 -21.234 -7.785 1 98.69 102 TYR A O 1
ATOM 786 N N . ARG A 1 103 ? 21.625 -20.25 -7.988 1 98.5 103 ARG A N 1
ATOM 787 C CA . ARG A 1 103 ? 22.344 -21.422 -7.469 1 98.5 103 ARG A CA 1
ATOM 788 C C . ARG A 1 103 ? 21.938 -21.703 -6.027 1 98.5 103 ARG A C 1
ATOM 790 O O . ARG A 1 103 ? 21.781 -22.859 -5.641 1 98.5 103 ARG A O 1
ATOM 797 N N . ALA A 1 104 ? 21.828 -20.688 -5.242 1 98.88 104 ALA A N 1
ATOM 798 C CA . ALA A 1 104 ? 21.422 -20.859 -3.854 1 98.88 104 ALA A CA 1
ATOM 799 C C . ALA A 1 104 ? 20.047 -21.531 -3.773 1 98.88 104 ALA A C 1
ATOM 801 O O . ALA A 1 104 ? 19.859 -22.484 -3.008 1 98.88 104 ALA A O 1
ATOM 802 N N . MET A 1 105 ? 19.078 -21.062 -4.562 1 98.81 105 MET A N 1
ATOM 803 C CA . MET A 1 105 ? 17.734 -21.641 -4.602 1 98.81 105 MET A CA 1
ATOM 804 C C . MET A 1 105 ? 17.797 -23.109 -4.988 1 98.81 105 MET A C 1
ATOM 806 O O . MET A 1 105 ? 17.172 -23.953 -4.348 1 98.81 105 MET A O 1
ATOM 810 N N . ARG A 1 106 ? 18.578 -23.406 -6 1 98.12 106 ARG A N 1
ATOM 811 C CA . ARG A 1 106 ? 18.688 -24.766 -6.488 1 98.12 106 ARG A CA 1
ATOM 812 C C . ARG A 1 106 ? 19.344 -25.672 -5.445 1 98.12 106 ARG A C 1
ATOM 814 O O . ARG A 1 106 ? 18.906 -26.812 -5.246 1 98.12 106 ARG A O 1
ATOM 821 N N . THR A 1 107 ? 20.359 -25.141 -4.82 1 98.38 107 THR A N 1
ATOM 822 C CA . THR A 1 107 ? 21.062 -25.906 -3.797 1 98.38 107 THR A CA 1
ATOM 823 C C . THR A 1 107 ? 20.125 -26.312 -2.674 1 98.38 107 THR A C 1
ATOM 825 O O . THR A 1 107 ? 20.125 -27.453 -2.234 1 98.38 107 THR A O 1
ATOM 828 N N . VAL A 1 108 ? 19.312 -25.391 -2.213 1 98.56 108 VAL A N 1
ATOM 829 C CA . VAL A 1 108 ? 18.375 -25.672 -1.126 1 98.56 108 VAL A CA 1
ATOM 830 C C . VAL A 1 108 ? 17.359 -26.703 -1.574 1 98.56 108 VAL A C 1
ATOM 832 O O . VAL A 1 108 ? 17.047 -27.641 -0.834 1 98.56 108 VAL A O 1
ATOM 835 N N . ARG A 1 109 ? 16.844 -26.594 -2.775 1 97.25 109 ARG A N 1
ATOM 836 C CA . ARG A 1 109 ? 15.844 -27.516 -3.295 1 97.25 109 ARG A CA 1
ATOM 837 C C . ARG A 1 109 ? 16.438 -28.906 -3.506 1 97.25 109 ARG A C 1
ATOM 839 O O . ARG A 1 109 ? 15.82 -29.906 -3.15 1 97.25 109 ARG A O 1
ATOM 846 N N . ASP A 1 110 ? 17.641 -28.938 -4.074 1 96.38 110 ASP A N 1
ATOM 847 C CA . ASP A 1 110 ? 18.312 -30.203 -4.379 1 96.38 110 ASP A CA 1
ATOM 848 C C . ASP A 1 110 ? 18.703 -30.938 -3.102 1 96.38 110 ASP A C 1
ATOM 850 O O . ASP A 1 110 ? 18.828 -32.156 -3.098 1 96.38 110 ASP A O 1
ATOM 854 N N . SER A 1 111 ? 18.844 -30.219 -2.025 1 97.38 111 SER A N 1
ATOM 855 C CA . SER A 1 111 ? 19.297 -30.797 -0.766 1 97.38 111 SER A CA 1
ATOM 856 C C . SER A 1 111 ? 18.141 -30.953 0.214 1 97.38 111 SER A C 1
ATOM 858 O O . SER A 1 111 ? 18.359 -31.156 1.412 1 97.38 111 SER A O 1
ATOM 860 N N . ALA A 1 112 ? 17 -30.812 -0.232 1 96.56 112 ALA A N 1
ATOM 861 C CA . ALA A 1 112 ? 15.797 -30.75 0.594 1 96.56 112 ALA A CA 1
ATOM 862 C C . ALA A 1 112 ? 15.695 -31.953 1.528 1 96.56 112 ALA A C 1
ATOM 864 O O . ALA A 1 112 ? 15.469 -31.797 2.73 1 96.56 112 ALA A O 1
ATOM 865 N N . ALA A 1 113 ? 15.906 -33.156 1.035 1 94.69 113 ALA A N 1
ATOM 866 C CA . ALA A 1 113 ? 15.781 -34.375 1.834 1 94.69 113 ALA A CA 1
ATOM 867 C C . ALA A 1 113 ? 16.781 -34.375 2.99 1 94.69 113 ALA A C 1
ATOM 869 O O . ALA A 1 113 ? 16.422 -34.719 4.117 1 94.69 113 ALA A O 1
ATOM 870 N N . ALA A 1 114 ? 17.938 -33.906 2.715 1 96.25 114 ALA A N 1
ATOM 871 C CA . ALA A 1 114 ? 19 -33.906 3.705 1 96.25 114 ALA A CA 1
ATOM 872 C C . ALA A 1 114 ? 18.781 -32.875 4.777 1 96.25 114 ALA A C 1
ATOM 874 O O . ALA A 1 114 ? 19.234 -33 5.914 1 96.25 114 ALA A O 1
ATOM 875 N N . TRP A 1 115 ? 18.031 -31.875 4.504 1 97.19 115 TRP A N 1
ATOM 876 C CA . TRP A 1 115 ? 17.984 -30.734 5.406 1 97.19 115 TRP A CA 1
ATOM 877 C C . TRP A 1 115 ? 16.594 -30.578 6.008 1 97.19 115 TRP A C 1
ATOM 879 O O . TRP A 1 115 ? 16.328 -29.609 6.723 1 97.19 115 TRP A O 1
ATOM 889 N N . GLY A 1 116 ? 15.688 -31.516 5.746 1 96.12 116 GLY A N 1
ATOM 890 C CA . GLY A 1 116 ? 14.328 -31.422 6.273 1 96.12 116 GLY A CA 1
ATOM 891 C C . GLY A 1 116 ? 13.516 -30.312 5.633 1 96.12 116 GLY A C 1
ATOM 892 O O . GLY A 1 116 ? 12.734 -29.641 6.312 1 96.12 116 GLY A O 1
ATOM 893 N N . VAL A 1 117 ? 13.773 -30.109 4.383 1 97.62 117 VAL A N 1
ATOM 894 C CA . VAL A 1 117 ? 13.094 -29.062 3.609 1 97.62 117 VAL A CA 1
ATOM 895 C C . VAL A 1 117 ? 12.117 -29.719 2.631 1 97.62 117 VAL A C 1
ATOM 897 O O . VAL A 1 117 ? 12.359 -30.828 2.145 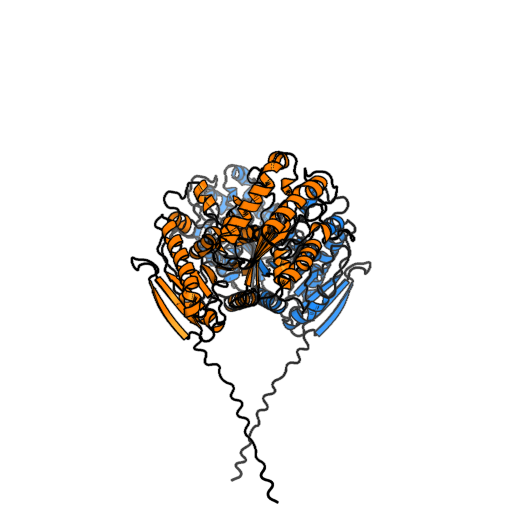1 97.62 117 VAL A O 1
ATOM 900 N N . ASN A 1 118 ? 10.953 -29.125 2.514 1 97.69 118 ASN A N 1
ATOM 901 C CA . ASN A 1 118 ? 10.055 -29.422 1.402 1 97.69 118 ASN A CA 1
ATOM 902 C C . ASN A 1 118 ? 10.445 -28.656 0.142 1 97.69 118 ASN A C 1
ATOM 904 O O . ASN A 1 118 ? 10.383 -27.438 0.113 1 97.69 118 ASN A O 1
ATOM 908 N N . PRO A 1 119 ? 10.844 -29.359 -0.894 1 96.94 119 PRO A N 1
ATOM 909 C CA . PRO A 1 119 ? 11.344 -28.672 -2.084 1 96.94 119 PRO A CA 1
ATOM 910 C C . PRO A 1 119 ? 10.289 -27.797 -2.752 1 96.94 119 PRO A C 1
ATOM 912 O O . PRO A 1 119 ? 10.609 -27 -3.627 1 96.94 119 PRO A O 1
ATOM 915 N N . HIS A 1 120 ? 8.992 -27.891 -2.393 1 96.5 120 HIS A N 1
ATOM 916 C CA . HIS A 1 120 ? 7.914 -27.094 -2.975 1 96.5 120 HIS A CA 1
ATOM 917 C C . HIS A 1 120 ? 7.441 -26.016 -2.01 1 96.5 120 HIS A C 1
ATOM 919 O O . HIS A 1 120 ? 6.352 -25.453 -2.176 1 96.5 120 HIS A O 1
ATOM 925 N N . ASP A 1 121 ? 8.211 -25.75 -0.987 1 97.81 121 ASP A N 1
ATOM 926 C CA . ASP A 1 121 ? 7.949 -24.703 -0.014 1 97.81 121 ASP A CA 1
ATOM 927 C C . ASP A 1 121 ? 9.227 -23.938 0.332 1 97.81 121 ASP A C 1
ATOM 929 O O . ASP A 1 121 ? 9.555 -23.766 1.508 1 97.81 121 ASP A O 1
ATOM 933 N N . VAL A 1 122 ? 9.977 -23.516 -0.661 1 98.69 122 VAL A N 1
ATOM 934 C CA . VAL A 1 122 ? 11.211 -22.734 -0.539 1 98.69 122 VAL A CA 1
ATOM 935 C C . VAL A 1 122 ? 10.977 -21.312 -1.035 1 98.69 122 VAL A C 1
ATOM 937 O O . VAL A 1 122 ? 10.688 -21.094 -2.215 1 98.69 122 VAL A O 1
ATOM 940 N N . GLY A 1 123 ? 11.07 -20.328 -0.151 1 98.81 123 GLY A N 1
ATOM 941 C CA . GLY A 1 123 ? 10.883 -18.938 -0.493 1 98.81 123 GLY A CA 1
ATOM 942 C C . GLY A 1 123 ? 12.18 -18.156 -0.561 1 98.81 123 GLY A C 1
ATOM 943 O O . GLY A 1 123 ? 13.258 -18.719 -0.342 1 98.81 123 GLY A O 1
ATOM 944 N N . ILE A 1 124 ? 12.062 -16.922 -0.958 1 98.94 124 ILE A N 1
ATOM 945 C CA . ILE A 1 124 ? 13.188 -16 -1.009 1 98.94 124 ILE A CA 1
ATOM 946 C C . ILE A 1 124 ? 12.852 -14.727 -0.237 1 98.94 124 ILE A C 1
ATOM 948 O O . ILE A 1 124 ? 11.688 -14.328 -0.163 1 98.94 124 ILE A O 1
ATOM 952 N N . MET A 1 125 ? 13.781 -14.203 0.418 1 98.94 125 MET A N 1
ATOM 953 C CA . MET A 1 125 ? 13.68 -12.953 1.163 1 98.94 125 MET A CA 1
ATOM 954 C C . MET A 1 125 ? 14.758 -11.969 0.73 1 98.94 125 MET A C 1
ATOM 956 O O . MET A 1 125 ? 15.859 -12.375 0.357 1 98.94 125 MET A O 1
ATOM 960 N N . GLY A 1 126 ? 14.477 -10.695 0.676 1 98.94 126 GLY A N 1
ATOM 961 C CA . GLY A 1 126 ? 15.492 -9.719 0.315 1 98.94 126 GLY A CA 1
ATOM 962 C C . GLY A 1 126 ? 15.227 -8.344 0.899 1 98.94 126 GLY A C 1
ATOM 963 O O . GLY A 1 126 ? 14.086 -8 1.206 1 98.94 126 GLY A O 1
ATOM 964 N N . PHE A 1 127 ? 16.344 -7.578 1.048 1 98.88 127 PHE A N 1
ATOM 965 C CA . PHE A 1 127 ? 16.328 -6.238 1.621 1 98.88 127 PHE A CA 1
ATOM 966 C C . PHE A 1 127 ? 16.938 -5.23 0.654 1 98.88 127 PHE A C 1
ATOM 968 O O . PHE A 1 127 ? 18 -5.48 0.078 1 98.88 127 PHE A O 1
ATOM 975 N N . SER A 1 128 ? 16.25 -4.047 0.477 1 98.62 128 SER A N 1
ATOM 976 C CA . SER A 1 128 ? 16.844 -2.984 -0.328 1 98.62 128 SER A CA 1
ATOM 977 C C . SER A 1 128 ? 17.281 -3.504 -1.691 1 98.62 128 SER A C 1
ATOM 979 O O . SER A 1 128 ? 16.484 -4.086 -2.428 1 98.62 128 SER A O 1
ATOM 981 N N . ALA A 1 129 ? 18.609 -3.445 -2.018 1 98.75 129 ALA A N 1
ATOM 982 C CA . ALA A 1 129 ? 19.141 -4.008 -3.256 1 98.75 129 ALA A CA 1
ATOM 983 C C . ALA A 1 129 ? 18.984 -5.527 -3.279 1 98.75 129 ALA A C 1
ATOM 985 O O . ALA A 1 129 ? 18.766 -6.117 -4.34 1 98.75 129 ALA A O 1
ATOM 986 N N . GLY A 1 130 ? 19.109 -6.156 -2.133 1 98.88 130 GLY A N 1
ATOM 987 C CA . GLY A 1 130 ? 18.812 -7.578 -2.041 1 98.88 130 GLY A CA 1
ATOM 988 C C . GLY A 1 130 ? 17.359 -7.898 -2.324 1 98.88 130 GLY A C 1
ATOM 989 O O . GLY A 1 130 ? 17.047 -8.992 -2.803 1 98.88 130 GLY A O 1
ATOM 990 N N . GLY A 1 131 ? 16.469 -6.949 -1.945 1 98.94 131 GLY A N 1
ATOM 991 C CA . GLY A 1 131 ? 15.078 -7.074 -2.342 1 98.94 131 GLY A CA 1
ATOM 992 C C . GLY A 1 131 ? 14.875 -7.035 -3.846 1 98.94 131 GLY A C 1
ATOM 993 O O . GLY A 1 131 ? 14.008 -7.723 -4.379 1 98.94 131 GLY A O 1
ATOM 994 N N . HIS A 1 132 ? 15.688 -6.207 -4.508 1 98.88 132 HIS A N 1
ATOM 995 C CA . HIS A 1 132 ? 15.672 -6.223 -5.969 1 98.88 132 HIS A CA 1
ATOM 996 C C . HIS A 1 132 ? 16.094 -7.586 -6.508 1 98.88 132 HIS A C 1
ATOM 998 O O . HIS A 1 132 ? 15.469 -8.117 -7.43 1 98.88 132 HIS A O 1
ATOM 1004 N N . LEU A 1 133 ? 17.141 -8.117 -5.938 1 98.88 133 LEU A N 1
ATOM 1005 C CA . LEU A 1 133 ? 17.625 -9.43 -6.352 1 98.88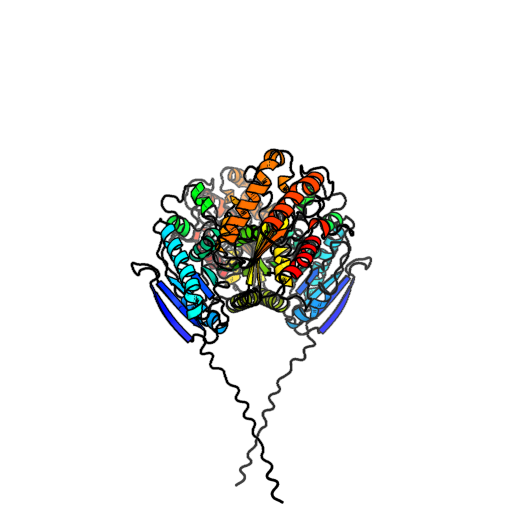 133 LEU A CA 1
ATOM 1006 C C . LEU A 1 133 ? 16.562 -10.5 -6.125 1 98.88 133 LEU A C 1
ATOM 1008 O O . LEU A 1 133 ? 16.266 -11.289 -7.023 1 98.88 133 LEU A O 1
ATOM 1012 N N . ALA A 1 134 ? 15.961 -10.523 -4.984 1 98.94 134 ALA A N 1
ATOM 1013 C CA . ALA A 1 134 ? 14.922 -11.492 -4.652 1 98.94 134 ALA A CA 1
ATOM 1014 C C . ALA A 1 134 ? 13.742 -11.367 -5.613 1 98.94 134 ALA A C 1
ATOM 1016 O O . ALA A 1 134 ? 13.211 -12.383 -6.09 1 98.94 134 ALA A O 1
ATOM 1017 N N . SER A 1 135 ? 13.273 -10.117 -5.852 1 98.88 135 SER A N 1
ATOM 1018 C CA . SER A 1 135 ? 12.156 -9.922 -6.77 1 98.88 135 SER A CA 1
ATOM 1019 C C . SER A 1 135 ? 12.555 -10.258 -8.203 1 98.88 135 SER A C 1
ATOM 1021 O O . SER A 1 135 ? 11.727 -10.703 -9 1 98.88 135 SER A O 1
ATOM 1023 N N . SER A 1 136 ? 13.844 -10.086 -8.539 1 98.75 136 SER A N 1
ATOM 1024 C CA . SER A 1 136 ? 14.328 -10.508 -9.852 1 98.75 136 SER A CA 1
ATOM 1025 C C . SER A 1 136 ? 14.297 -12.023 -10 1 98.75 136 SER A C 1
ATOM 1027 O O . SER A 1 136 ? 13.891 -12.539 -11.039 1 98.75 136 SER A O 1
ATOM 1029 N N . VAL A 1 137 ? 14.719 -12.695 -8.977 1 98.69 137 VAL A N 1
ATOM 1030 C CA . VAL A 1 137 ? 14.625 -14.148 -9.008 1 98.69 137 VAL A CA 1
ATOM 1031 C C . VAL A 1 137 ? 13.164 -14.57 -9.141 1 98.69 137 VAL A C 1
ATOM 1033 O O . VAL A 1 137 ? 12.844 -15.484 -9.906 1 98.69 137 VAL A O 1
ATOM 1036 N N . SER A 1 138 ? 12.273 -13.93 -8.484 1 98.44 138 SER A N 1
ATOM 1037 C CA . SER A 1 138 ? 10.844 -14.227 -8.484 1 98.44 138 SER A CA 1
ATOM 1038 C C . SER A 1 138 ? 10.234 -14.023 -9.867 1 98.44 138 SER A C 1
ATOM 1040 O O . SER A 1 138 ? 9.258 -14.68 -10.219 1 98.44 138 SER A O 1
ATOM 1042 N N . THR A 1 139 ? 10.852 -13.125 -10.68 1 97.38 139 THR A N 1
ATOM 1043 C CA . THR A 1 139 ? 10.203 -12.75 -11.93 1 97.38 139 THR A CA 1
ATOM 1044 C C . THR A 1 139 ? 10.953 -13.32 -13.125 1 97.38 139 THR A C 1
ATOM 1046 O O . THR A 1 139 ? 10.367 -13.547 -14.188 1 97.38 139 THR A O 1
ATOM 1049 N N . HIS A 1 140 ? 12.266 -13.633 -12.953 1 96.69 140 HIS A N 1
ATOM 1050 C CA . HIS A 1 140 ? 13.078 -13.938 -14.125 1 96.69 140 HIS A CA 1
ATOM 1051 C C . HIS A 1 140 ? 13.633 -15.352 -14.062 1 96.69 140 HIS A C 1
ATOM 1053 O O . HIS A 1 140 ? 14.047 -15.906 -15.078 1 96.69 140 HIS A O 1
ATOM 1059 N N . ALA A 1 141 ? 13.656 -15.914 -12.953 1 96.62 141 ALA A N 1
ATOM 1060 C CA . ALA A 1 141 ? 14.359 -17.188 -12.781 1 96.62 141 ALA A CA 1
ATOM 1061 C C . ALA A 1 141 ? 13.656 -18.312 -13.547 1 96.62 141 ALA A C 1
ATOM 1063 O O . ALA A 1 141 ? 12.438 -18.297 -13.695 1 96.62 141 ALA A O 1
ATOM 1064 N N . PRO A 1 142 ? 14.461 -19.281 -14.031 1 94.56 142 PRO A N 1
ATOM 1065 C CA . PRO A 1 142 ? 13.828 -20.531 -14.492 1 94.56 142 PRO A CA 1
ATOM 1066 C C . PRO A 1 142 ? 13.109 -21.266 -13.375 1 94.56 142 PRO A C 1
ATOM 1068 O O . PRO A 1 142 ? 13.328 -21 -12.195 1 94.56 142 PRO A O 1
ATOM 1071 N N . TRP A 1 143 ? 12.258 -22.219 -13.75 1 94.38 143 TRP A N 1
ATOM 1072 C CA . TRP A 1 143 ? 11.367 -22.891 -12.82 1 94.38 143 TRP A CA 1
ATOM 1073 C C . TRP A 1 143 ? 12.148 -23.484 -11.648 1 94.38 143 TRP A C 1
ATOM 1075 O O . TRP A 1 143 ? 11.75 -23.344 -10.492 1 94.38 143 TRP A O 1
ATOM 1085 N N . ALA A 1 144 ? 13.328 -24.094 -11.961 1 94.56 144 ALA A N 1
ATOM 1086 C CA . ALA A 1 144 ? 14.094 -24.812 -10.945 1 94.56 144 ALA A CA 1
ATOM 1087 C C . ALA A 1 144 ? 14.594 -23.875 -9.852 1 94.56 144 ALA A C 1
ATOM 1089 O O . ALA A 1 144 ? 14.812 -24.297 -8.719 1 94.56 144 ALA A O 1
ATOM 1090 N N . SER A 1 145 ? 14.734 -22.594 -10.164 1 97.5 145 SER A N 1
ATOM 1091 C CA . SER A 1 145 ? 15.273 -21.641 -9.219 1 97.5 145 SER A CA 1
ATOM 1092 C C . SER A 1 145 ? 14.195 -20.672 -8.742 1 97.5 145 SER A C 1
ATOM 1094 O O . SER A 1 145 ? 14.461 -19.797 -7.91 1 97.5 145 SER A O 1
ATOM 1096 N N . ARG A 1 146 ? 13 -20.781 -9.18 1 96.94 146 ARG A N 1
ATOM 1097 C CA . ARG A 1 146 ? 11.945 -19.828 -8.844 1 96.94 146 ARG A CA 1
ATOM 1098 C C . ARG A 1 146 ? 11.406 -20.078 -7.441 1 96.94 146 ARG A C 1
ATOM 1100 O O . ARG A 1 146 ? 11.062 -21.203 -7.09 1 96.94 146 ARG A O 1
ATOM 1107 N N . PRO A 1 147 ? 11.352 -19.062 -6.617 1 98.38 147 PRO A N 1
ATOM 1108 C CA . PRO A 1 147 ? 10.859 -19.266 -5.25 1 98.38 147 PRO A CA 1
ATOM 1109 C C . PRO A 1 147 ? 9.367 -19.562 -5.199 1 98.38 147 PRO A C 1
ATOM 1111 O O . PRO A 1 147 ? 8.617 -19.156 -6.086 1 98.38 147 PRO A O 1
ATOM 1114 N N . ASP A 1 148 ? 8.93 -20.25 -4.152 1 97.75 148 ASP A N 1
ATOM 1115 C CA . ASP A 1 148 ? 7.52 -20.562 -3.938 1 97.75 148 ASP A CA 1
ATOM 1116 C C . ASP A 1 148 ? 6.789 -19.406 -3.273 1 97.75 148 ASP A C 1
ATOM 1118 O O . ASP A 1 148 ? 5.559 -19.328 -3.328 1 97.75 148 ASP A O 1
ATOM 1122 N N . PHE A 1 149 ? 7.477 -18.531 -2.596 1 98.44 149 PHE A N 1
ATOM 1123 C CA . PHE A 1 149 ? 6.969 -17.297 -2.025 1 98.44 149 PHE A CA 1
ATOM 1124 C C . PHE A 1 149 ? 8.102 -16.281 -1.838 1 98.44 149 PHE A C 1
ATOM 1126 O O . PHE A 1 149 ? 9.273 -16.641 -1.922 1 98.44 149 PHE A O 1
ATOM 1133 N N . ALA A 1 150 ? 7.746 -14.977 -1.649 1 98.88 150 ALA A N 1
ATOM 1134 C CA . ALA A 1 150 ? 8.773 -13.945 -1.507 1 98.88 150 ALA A CA 1
ATOM 1135 C C . ALA A 1 150 ? 8.445 -13.008 -0.351 1 98.88 150 ALA A C 1
ATOM 1137 O O . ALA A 1 150 ? 7.281 -12.672 -0.123 1 98.88 150 ALA A O 1
ATOM 1138 N N . ILE A 1 151 ? 9.43 -12.656 0.396 1 98.94 151 ILE A N 1
ATOM 1139 C CA . ILE A 1 151 ? 9.383 -11.656 1.455 1 98.94 151 ILE A CA 1
ATOM 1140 C C . ILE A 1 151 ? 10.289 -10.484 1.093 1 98.94 151 ILE A C 1
ATOM 1142 O O . ILE A 1 151 ? 11.508 -10.641 1.002 1 98.94 151 ILE A O 1
ATOM 1146 N N . LEU A 1 152 ? 9.727 -9.297 0.901 1 98.94 152 LEU A N 1
ATOM 1147 C CA . LEU A 1 152 ? 10.508 -8.156 0.427 1 98.94 152 LEU A CA 1
ATOM 1148 C C . LEU A 1 152 ? 10.484 -7.02 1.442 1 98.94 152 LEU A C 1
ATOM 1150 O O . LEU A 1 152 ? 9.422 -6.469 1.733 1 98.94 152 LEU A O 1
ATOM 1154 N N . PHE A 1 153 ? 11.617 -6.648 1.991 1 98.94 153 PHE A N 1
ATOM 1155 C CA . PHE A 1 153 ? 11.766 -5.535 2.924 1 98.94 153 PHE A CA 1
ATOM 1156 C C . PHE A 1 153 ? 12.32 -4.305 2.213 1 98.94 153 PHE A C 1
ATOM 1158 O O . PHE A 1 153 ? 13.453 -4.324 1.721 1 98.94 153 PHE A O 1
ATOM 1165 N N . TYR A 1 154 ? 11.578 -3.188 2.223 1 98.75 154 TYR A N 1
ATOM 1166 C CA . TYR A 1 154 ? 11.953 -1.934 1.578 1 98.75 154 TYR A CA 1
ATOM 1167 C C . TYR A 1 154 ? 12.781 -2.189 0.326 1 98.75 154 TYR A C 1
ATOM 1169 O O . TYR A 1 154 ? 13.875 -1.646 0.18 1 98.75 154 TYR A O 1
ATOM 1177 N N . PRO A 1 155 ? 12.18 -2.977 -0.601 1 98.88 155 PRO A N 1
ATOM 1178 C CA . PRO A 1 155 ? 12.93 -3.436 -1.771 1 98.88 155 PRO A CA 1
ATOM 1179 C C . PRO A 1 155 ? 13.141 -2.332 -2.807 1 98.88 155 PRO A C 1
ATOM 1181 O O . PRO A 1 155 ? 12.234 -1.528 -3.049 1 98.88 155 PRO A O 1
ATOM 1184 N N . VAL A 1 156 ? 14.352 -2.303 -3.35 1 98.88 156 VAL A N 1
ATOM 1185 C CA . VAL A 1 156 ? 14.469 -1.692 -4.668 1 98.88 156 VAL A CA 1
ATOM 1186 C C . VAL A 1 156 ? 13.688 -2.52 -5.691 1 98.88 156 VAL A C 1
ATOM 1188 O O . VAL A 1 156 ? 13.789 -3.748 -5.711 1 98.88 156 VAL A O 1
ATOM 1191 N N . ILE A 1 157 ? 12.844 -1.865 -6.453 1 98.88 157 ILE A N 1
ATOM 1192 C CA . ILE A 1 157 ? 12.055 -2.584 -7.445 1 98.88 157 ILE A CA 1
ATOM 1193 C C . ILE A 1 157 ? 12.32 -2.006 -8.836 1 98.88 157 ILE A C 1
ATOM 1195 O O . ILE A 1 157 ? 12.672 -2.74 -9.766 1 98.88 157 ILE A O 1
ATOM 1199 N N . THR A 1 158 ? 12.18 -0.658 -8.969 1 98.56 158 THR A N 1
ATOM 1200 C CA . THR A 1 158 ? 12.266 -0.015 -10.273 1 98.56 158 THR A CA 1
ATOM 1201 C C . THR A 1 158 ? 13.703 0.423 -10.57 1 98.56 158 THR A C 1
ATOM 1203 O O . THR A 1 158 ? 14.461 0.731 -9.648 1 98.56 158 THR A O 1
ATOM 1206 N N . MET A 1 159 ? 14.07 0.395 -11.797 1 98.06 159 MET A N 1
ATOM 1207 C CA . MET A 1 159 ? 15.297 1.004 -12.312 1 98.06 159 MET A CA 1
ATOM 1208 C C . MET A 1 159 ? 14.984 2.275 -13.094 1 98.06 159 MET A C 1
ATOM 1210 O O . MET A 1 159 ? 15.867 2.842 -13.734 1 98.06 159 MET A O 1
ATOM 1214 N N . GLY A 1 160 ? 13.711 2.645 -13.055 1 96.06 160 GLY A N 1
ATOM 1215 C CA . GLY A 1 160 ? 13.25 3.865 -13.703 1 96.06 160 GLY A CA 1
ATOM 1216 C C . GLY A 1 160 ? 13.148 5.043 -12.75 1 96.06 160 GLY A C 1
ATOM 1217 O O . GLY A 1 160 ? 14.023 5.238 -11.906 1 96.06 160 GLY A O 1
ATOM 1218 N N . GLN A 1 161 ? 12.125 5.836 -12.914 1 92.19 161 GLN A N 1
ATOM 1219 C CA . GLN A 1 161 ? 11.93 6.984 -12.031 1 92.19 161 GLN A CA 1
ATOM 1220 C C . GLN A 1 161 ? 11.617 6.535 -10.609 1 92.19 161 GLN A C 1
ATOM 1222 O O . GLN A 1 161 ? 10.719 5.727 -10.391 1 92.19 161 GLN A O 1
ATOM 1227 N N . GLY A 1 162 ? 12.375 7.105 -9.633 1 91.69 162 GLY A N 1
ATOM 1228 C CA . GLY A 1 162 ? 12.18 6.738 -8.234 1 91.69 162 GLY A CA 1
ATOM 1229 C C . GLY A 1 162 ? 13.094 5.613 -7.785 1 91.69 162 GLY A C 1
ATOM 1230 O O . GLY A 1 162 ? 12.945 5.098 -6.676 1 91.69 162 GLY A O 1
ATOM 1231 N N . CYS A 1 163 ? 14.031 5.242 -8.664 1 93.31 163 CYS A N 1
ATOM 1232 C CA . CYS A 1 163 ? 14.961 4.164 -8.352 1 93.31 163 CYS A CA 1
ATOM 1233 C C . CYS A 1 163 ? 16.016 4.625 -7.352 1 93.31 163 CYS A C 1
ATOM 1235 O O . CYS A 1 163 ? 16.219 5.828 -7.168 1 93.31 163 CYS A O 1
ATOM 1237 N N . HIS A 1 164 ? 16.531 3.672 -6.656 1 95.69 164 HIS A N 1
ATOM 1238 C CA . HIS A 1 164 ? 17.781 3.914 -5.93 1 95.69 164 HIS A CA 1
ATOM 1239 C C . HIS A 1 164 ? 18.969 4 -6.879 1 95.69 164 HIS A C 1
ATOM 1241 O O . HIS A 1 164 ? 19.469 2.975 -7.348 1 95.69 164 HIS A O 1
ATOM 1247 N N . GLY A 1 165 ? 19.5 5.184 -7.023 1 95.69 165 GLY A N 1
ATOM 1248 C CA . GLY A 1 165 ? 20.5 5.441 -8.055 1 95.69 165 GLY A CA 1
ATOM 1249 C C . GLY A 1 165 ? 21.734 4.57 -7.922 1 95.69 165 GLY A C 1
ATOM 1250 O O . GLY A 1 165 ? 22.219 4.027 -8.914 1 95.69 165 GLY A O 1
ATOM 1251 N N . GLY A 1 166 ? 22.234 4.445 -6.754 1 96.38 166 GLY A N 1
ATOM 1252 C CA . GLY A 1 166 ? 23.406 3.615 -6.527 1 96.38 166 GLY A CA 1
ATOM 1253 C C . GLY A 1 166 ? 23.188 2.166 -6.922 1 96.38 166 GLY A C 1
ATOM 1254 O O . GLY A 1 166 ? 24.047 1.566 -7.578 1 96.38 166 GLY A O 1
ATOM 1255 N N . SER A 1 167 ? 22.094 1.542 -6.559 1 97.94 167 SER A N 1
ATOM 1256 C CA . SER A 1 167 ? 21.781 0.165 -6.926 1 97.94 167 SER A CA 1
ATOM 1257 C C . SER A 1 167 ? 21.672 0.007 -8.438 1 97.94 167 SER A C 1
ATOM 1259 O O . SER A 1 167 ? 22.141 -0.986 -9 1 97.94 167 SER A O 1
ATOM 1261 N N . LYS A 1 168 ? 21.031 1.003 -9.078 1 97.69 168 LYS A N 1
ATOM 1262 C CA . LYS A 1 168 ? 20.891 0.974 -10.531 1 97.69 168 LYS A CA 1
ATOM 1263 C C . LYS A 1 168 ? 22.25 0.987 -11.219 1 97.69 168 LYS A C 1
ATOM 1265 O O . LYS A 1 168 ? 22.516 0.157 -12.086 1 97.69 168 LYS A O 1
ATOM 1270 N N . ALA A 1 169 ? 23.078 1.91 -10.828 1 97.5 169 ALA A N 1
ATOM 1271 C CA . ALA A 1 169 ? 24.391 2.057 -11.43 1 97.5 169 ALA A CA 1
ATOM 1272 C C . ALA A 1 169 ? 25.234 0.8 -11.219 1 97.5 169 ALA A C 1
ATOM 1274 O O . ALA A 1 169 ? 25.891 0.326 -12.148 1 97.5 169 ALA A O 1
ATOM 1275 N N . ASN A 1 170 ? 25.203 0.272 -10.008 1 98.12 170 ASN A N 1
ATOM 1276 C CA . ASN A 1 170 ? 26.016 -0.892 -9.688 1 98.12 170 ASN A CA 1
ATOM 1277 C C . ASN A 1 170 ? 25.5 -2.148 -10.391 1 98.12 170 ASN A C 1
ATOM 1279 O O . ASN A 1 170 ? 26.281 -3.018 -10.773 1 98.12 170 ASN A O 1
ATOM 1283 N N . PHE A 1 171 ? 24.203 -2.289 -10.609 1 98.19 171 PHE A N 1
ATOM 1284 C CA . PHE A 1 171 ? 23.578 -3.484 -11.164 1 98.19 171 PHE A CA 1
ATOM 1285 C C . PHE A 1 171 ? 23.641 -3.473 -12.688 1 98.19 171 PHE A C 1
ATOM 1287 O O . PHE A 1 171 ? 23.922 -4.5 -13.305 1 98.19 171 PHE A O 1
ATOM 1294 N N . LEU A 1 172 ? 23.406 -2.301 -13.289 1 97.31 172 LEU A N 1
ATOM 1295 C CA . LEU A 1 172 ? 23.266 -2.227 -14.742 1 97.31 172 LEU A CA 1
ATOM 1296 C C . LEU A 1 172 ? 24.562 -1.751 -15.391 1 97.31 172 LEU A C 1
ATOM 1298 O O . LEU A 1 172 ? 24.75 -1.925 -16.594 1 97.31 172 LEU A O 1
ATOM 1302 N N . GLY A 1 173 ? 25.453 -1.054 -14.664 1 96.5 173 GLY A N 1
ATOM 1303 C CA . GLY A 1 173 ? 26.688 -0.539 -15.211 1 96.5 173 GLY A CA 1
ATOM 1304 C C . GLY A 1 173 ? 26.484 0.429 -16.359 1 96.5 173 GLY A C 1
ATOM 1305 O O . GLY A 1 173 ? 25.688 1.373 -16.25 1 96.5 173 GLY A O 1
ATOM 1306 N N . ASP A 1 174 ? 27.125 0.133 -17.438 1 92.94 174 ASP A N 1
ATOM 1307 C CA . ASP A 1 174 ? 27.094 1.009 -18.594 1 92.94 174 ASP A CA 1
ATOM 1308 C C . ASP A 1 174 ? 25.703 1.037 -19.234 1 92.94 174 ASP A C 1
ATOM 1310 O O . ASP A 1 174 ? 25.375 1.956 -19.984 1 92.94 174 ASP A O 1
ATOM 1314 N N . GLY A 1 175 ? 24.969 0.072 -18.859 1 93.19 175 GLY A N 1
ATOM 1315 C CA . GLY A 1 175 ? 23.641 -0.033 -19.453 1 93.19 175 GLY A CA 1
ATOM 1316 C C . GLY A 1 175 ? 22.578 0.733 -18.688 1 93.19 175 GLY A C 1
ATOM 1317 O O . GLY A 1 175 ? 21.406 0.696 -19.031 1 93.19 175 GLY A O 1
ATOM 1318 N N . GLN A 1 176 ? 22.906 1.465 -17.688 1 92.88 176 GLN A N 1
ATOM 1319 C CA . GLN A 1 176 ? 21.953 2.088 -16.781 1 92.88 176 GLN A CA 1
ATOM 1320 C C . GLN A 1 176 ? 21.078 3.107 -17.516 1 92.88 176 GLN A C 1
ATOM 1322 O O . GLN A 1 176 ? 19.953 3.396 -17.094 1 92.88 176 GLN A O 1
ATOM 1327 N N . ASP A 1 177 ? 21.531 3.641 -18.688 1 93.12 177 ASP A N 1
ATOM 1328 C CA . ASP A 1 177 ? 20.781 4.656 -19.406 1 93.12 177 ASP A CA 1
ATOM 1329 C C . ASP A 1 177 ? 20.031 4.039 -20.594 1 93.12 177 ASP A C 1
ATOM 1331 O O . ASP A 1 177 ? 19.344 4.742 -21.344 1 93.12 177 ASP A O 1
ATOM 1335 N N . ASP A 1 178 ? 20.188 2.723 -20.766 1 95.88 178 ASP A N 1
ATOM 1336 C CA . ASP A 1 178 ? 19.438 1.999 -21.797 1 95.88 178 ASP A CA 1
ATOM 1337 C C . ASP A 1 178 ? 18 1.737 -21.344 1 95.88 178 ASP A C 1
ATOM 1339 O O . ASP A 1 178 ? 17.781 0.949 -20.422 1 95.88 178 ASP A O 1
ATOM 1343 N N . PRO A 1 179 ? 17.031 2.336 -22.016 1 96.19 179 PRO A N 1
ATOM 1344 C CA . PRO A 1 179 ? 15.648 2.203 -21.578 1 96.19 179 PRO A CA 1
ATOM 1345 C C . PRO A 1 179 ? 15.148 0.758 -21.594 1 96.19 179 PRO A C 1
ATOM 1347 O O . PRO A 1 179 ? 14.336 0.364 -20.766 1 96.19 179 PRO A O 1
ATOM 1350 N N . ALA A 1 180 ? 15.609 0.035 -22.547 1 96.81 180 ALA A N 1
ATOM 1351 C CA . ALA A 1 180 ? 15.188 -1.36 -22.625 1 96.81 180 ALA A CA 1
ATOM 1352 C C . ALA A 1 180 ? 15.695 -2.162 -21.438 1 96.81 180 ALA A C 1
ATOM 1354 O O . ALA A 1 180 ? 14.969 -2.986 -20.875 1 96.81 180 ALA A O 1
ATOM 1355 N N . LEU A 1 181 ? 16.922 -1.93 -21.094 1 96.12 181 LEU A N 1
ATOM 1356 C CA . LEU A 1 181 ? 17.5 -2.631 -19.953 1 96.12 181 LEU A CA 1
ATOM 1357 C C . LEU A 1 181 ? 16.859 -2.18 -18.656 1 96.12 181 LEU A C 1
ATOM 1359 O O . LEU A 1 181 ? 16.609 -2.996 -17.766 1 96.12 181 LEU A O 1
ATOM 1363 N N . THR A 1 182 ? 16.625 -0.892 -18.547 1 97.25 182 THR A N 1
ATOM 1364 C CA . THR A 1 182 ? 15.953 -0.348 -17.375 1 97.25 182 THR A CA 1
ATOM 1365 C C . THR A 1 182 ? 14.57 -0.972 -17.203 1 97.25 182 THR A C 1
ATOM 1367 O O . THR A 1 182 ? 14.195 -1.372 -16.094 1 97.25 182 THR A O 1
ATOM 1370 N N . ARG A 1 183 ? 13.875 -1.075 -18.234 1 97.5 183 ARG A N 1
ATOM 1371 C CA . ARG A 1 183 ? 12.555 -1.687 -18.172 1 97.5 183 ARG A CA 1
ATOM 1372 C C . ARG A 1 183 ? 12.648 -3.162 -17.812 1 97.5 183 ARG A C 1
ATOM 1374 O O . ARG A 1 183 ? 11.859 -3.656 -17 1 97.5 183 ARG A O 1
ATOM 1381 N N . ALA A 1 184 ? 13.609 -3.854 -18.375 1 97.62 184 ALA A N 1
ATOM 1382 C CA . ALA A 1 184 ? 13.758 -5.293 -18.188 1 97.62 184 ALA A CA 1
ATOM 1383 C C . ALA A 1 184 ? 14.047 -5.625 -16.719 1 97.62 184 ALA A C 1
ATOM 1385 O O . ALA A 1 184 ? 13.719 -6.715 -16.25 1 97.62 184 ALA A O 1
ATOM 1386 N N . TRP A 1 185 ? 14.617 -4.637 -16.016 1 98.06 185 TRP A N 1
ATOM 1387 C CA . TRP A 1 185 ? 15.031 -4.945 -14.656 1 98.06 185 TRP A CA 1
ATOM 1388 C C . TRP A 1 185 ? 14.297 -4.062 -13.656 1 98.06 185 TRP A C 1
ATOM 1390 O O . TRP A 1 185 ? 14.742 -3.902 -12.516 1 98.06 185 TRP A O 1
ATOM 1400 N N . SER A 1 186 ? 13.258 -3.371 -14.172 1 98.69 186 SER A N 1
ATOM 1401 C CA . SER A 1 186 ? 12.203 -2.832 -13.312 1 98.69 186 SER A CA 1
ATOM 1402 C C . SER A 1 186 ? 11.133 -3.879 -13.031 1 98.69 186 SER A C 1
ATOM 1404 O O . SER A 1 186 ? 10.219 -4.074 -13.844 1 98.69 186 SER A O 1
ATOM 1406 N N . ASN A 1 187 ? 11.203 -4.418 -11.891 1 98.62 187 ASN A N 1
ATOM 1407 C CA . ASN A 1 187 ? 10.547 -5.699 -11.664 1 98.62 187 ASN A CA 1
ATOM 1408 C C . ASN A 1 187 ? 9.039 -5.535 -11.508 1 98.62 187 ASN A C 1
ATOM 1410 O O . ASN A 1 187 ? 8.281 -6.504 -11.633 1 98.62 187 ASN A O 1
ATOM 1414 N N . GLU A 1 188 ? 8.484 -4.309 -11.242 1 98.12 188 GLU A N 1
ATOM 1415 C CA . GLU A 1 188 ? 7.043 -4.066 -11.227 1 98.12 188 GLU A CA 1
ATOM 1416 C C . GLU A 1 188 ? 6.43 -4.281 -12.602 1 98.12 188 GLU A C 1
ATOM 1418 O O . GLU A 1 188 ? 5.211 -4.426 -12.727 1 98.12 188 GLU A O 1
ATOM 1423 N N . THR A 1 189 ? 7.324 -4.344 -13.641 1 97.94 189 THR A N 1
ATOM 1424 C CA . THR A 1 189 ? 6.816 -4.504 -15 1 97.94 189 THR A CA 1
ATOM 1425 C C . THR A 1 189 ? 7.07 -5.918 -15.508 1 97.94 189 THR A C 1
ATOM 1427 O O . THR A 1 189 ? 6.77 -6.23 -16.672 1 97.94 189 THR A O 1
ATOM 1430 N N . GLN A 1 190 ? 7.637 -6.777 -14.672 1 97.56 190 GLN A N 1
ATOM 1431 C CA . GLN A 1 190 ? 8.102 -8.07 -15.156 1 97.56 190 GLN A CA 1
ATOM 1432 C C . GLN A 1 190 ? 7.293 -9.211 -14.547 1 97.56 190 GLN A C 1
ATOM 1434 O O . GLN A 1 190 ? 7.617 -10.383 -14.75 1 97.56 190 GLN A O 1
ATOM 1439 N N . LEU A 1 191 ? 6.234 -8.906 -13.859 1 96.62 191 LEU A N 1
ATOM 1440 C CA . LEU A 1 191 ? 5.434 -9.93 -13.203 1 96.62 191 LEU A CA 1
ATOM 1441 C C . LEU A 1 191 ? 4.684 -10.781 -14.227 1 96.62 191 LEU A C 1
ATOM 1443 O O . LEU A 1 191 ? 4.332 -10.289 -15.297 1 96.62 191 LEU A O 1
ATOM 1447 N N . ARG A 1 192 ? 4.562 -11.977 -13.891 1 90.12 192 ARG A N 1
ATOM 1448 C CA . ARG A 1 192 ? 3.83 -12.914 -14.742 1 90.12 192 ARG A CA 1
ATOM 1449 C C . ARG A 1 192 ? 2.678 -13.555 -13.977 1 90.12 192 ARG A C 1
ATOM 1451 O O . ARG A 1 192 ? 2.869 -14.078 -12.875 1 90.12 192 ARG A O 1
ATOM 1458 N N . ARG A 1 193 ? 1.572 -13.555 -14.633 1 89.62 193 ARG A N 1
ATOM 1459 C CA . ARG A 1 193 ? 0.369 -14.125 -14.039 1 89.62 193 ARG A CA 1
ATOM 1460 C C . ARG A 1 193 ? 0.572 -15.594 -13.703 1 89.62 193 ARG A C 1
ATOM 1462 O O . ARG A 1 193 ? 1.172 -16.344 -14.477 1 89.62 193 ARG A O 1
ATOM 1469 N N . HIS A 1 194 ? 0.244 -16.078 -12.562 1 86.88 194 HIS A N 1
ATOM 1470 C CA . HIS A 1 194 ? 0.265 -17.422 -12 1 86.88 194 HIS A CA 1
ATOM 1471 C C . HIS A 1 194 ? 1.693 -17.875 -11.734 1 86.88 194 HIS A C 1
ATOM 1473 O O . HIS A 1 194 ? 1.908 -18.891 -11.047 1 86.88 194 HIS A O 1
ATOM 1479 N N . LEU A 1 195 ? 2.701 -17.094 -12.297 1 86.12 195 LEU A N 1
ATOM 1480 C CA . LEU A 1 195 ? 4.059 -17.609 -12.18 1 86.12 195 LEU A CA 1
ATOM 1481 C C . LEU A 1 195 ? 4.875 -16.797 -11.188 1 86.12 195 LEU A C 1
ATOM 1483 O O . LEU A 1 195 ? 5.91 -17.25 -10.703 1 86.12 195 LEU A O 1
ATOM 1487 N N . THR A 1 196 ? 4.508 -15.594 -10.93 1 94.38 196 THR A N 1
ATOM 1488 C CA . THR A 1 196 ? 5.129 -14.828 -9.852 1 94.38 196 THR A CA 1
ATOM 1489 C C . THR A 1 196 ? 4.613 -15.289 -8.492 1 94.38 196 THR A C 1
ATOM 1491 O O . THR A 1 196 ? 3.402 -15.43 -8.297 1 94.38 196 THR A O 1
ATOM 1494 N N . PRO A 1 197 ? 5.496 -15.555 -7.547 1 96.88 197 PRO A N 1
ATOM 1495 C CA . PRO A 1 197 ? 5.07 -16.156 -6.281 1 96.88 197 PRO A CA 1
ATOM 1496 C C . PRO A 1 197 ? 4.297 -15.188 -5.395 1 96.88 197 PRO A C 1
ATOM 1498 O O . PRO A 1 197 ? 4.465 -13.977 -5.508 1 96.88 197 PRO A O 1
ATOM 1501 N N . PRO A 1 198 ? 3.424 -15.773 -4.508 1 97.25 198 PRO A N 1
ATOM 1502 C CA . PRO A 1 198 ? 2.852 -14.938 -3.447 1 97.25 198 PRO A CA 1
ATOM 1503 C C . PRO A 1 198 ? 3.908 -14.148 -2.682 1 97.25 198 PRO A C 1
ATOM 1505 O O . PRO A 1 198 ? 5.008 -14.648 -2.438 1 97.25 198 PRO A O 1
ATOM 1508 N N . THR A 1 199 ? 3.566 -12.898 -2.312 1 98.75 199 THR A N 1
ATOM 1509 C CA . THR A 1 199 ? 4.59 -11.992 -1.801 1 98.75 199 THR A CA 1
ATOM 1510 C C . THR A 1 199 ? 4.047 -11.156 -0.642 1 98.75 199 THR A C 1
ATOM 1512 O O . THR A 1 199 ? 2.869 -10.805 -0.626 1 98.75 199 THR A O 1
ATOM 1515 N N . VAL A 1 200 ? 4.879 -10.938 0.352 1 98.88 200 VAL A N 1
ATOM 1516 C CA . VAL A 1 200 ? 4.629 -9.898 1.346 1 98.88 200 VAL A CA 1
ATOM 1517 C C . VAL A 1 200 ? 5.703 -8.82 1.243 1 98.88 200 VAL A C 1
ATOM 1519 O O . VAL A 1 200 ? 6.875 -9.117 1.023 1 98.88 200 VAL A O 1
ATOM 1522 N N . ILE A 1 201 ? 5.266 -7.578 1.302 1 98.94 201 ILE A N 1
ATOM 1523 C CA . ILE A 1 201 ? 6.145 -6.418 1.229 1 98.94 201 ILE A CA 1
ATOM 1524 C C . ILE A 1 201 ? 6.027 -5.602 2.514 1 98.94 201 ILE A C 1
ATOM 1526 O O . ILE A 1 201 ? 4.922 -5.312 2.977 1 98.94 201 ILE A O 1
ATOM 1530 N N . LEU A 1 202 ? 7.133 -5.262 3.139 1 98.94 202 LEU A N 1
ATOM 1531 C CA . LEU A 1 202 ? 7.188 -4.492 4.375 1 98.94 202 LEU A CA 1
ATOM 1532 C C . LEU A 1 202 ? 8.008 -3.223 4.188 1 98.94 202 LEU A C 1
ATOM 1534 O O . LEU A 1 202 ? 9.188 -3.287 3.82 1 98.94 202 LEU A O 1
ATOM 1538 N N . LEU A 1 203 ? 7.375 -2.061 4.426 1 98.81 203 LEU A N 1
ATOM 1539 C CA . LEU A 1 203 ? 7.961 -0.76 4.121 1 98.81 203 LEU A CA 1
ATOM 1540 C C . LEU A 1 203 ? 7.809 0.195 5.301 1 98.81 203 LEU A C 1
ATOM 1542 O O . LEU A 1 203 ? 7.07 -0.093 6.246 1 98.81 203 LEU A O 1
ATOM 1546 N N . ALA A 1 204 ? 8.531 1.245 5.238 1 98.31 204 ALA A N 1
ATOM 1547 C CA . ALA A 1 204 ? 8.305 2.416 6.082 1 98.31 204 ALA A CA 1
ATOM 1548 C C . ALA A 1 204 ? 7.926 3.633 5.242 1 98.31 204 ALA A C 1
ATOM 1550 O O . ALA A 1 204 ? 8.523 3.885 4.195 1 98.31 204 ALA A O 1
ATOM 1551 N N . ASN A 1 205 ? 6.949 4.332 5.699 1 97.94 205 ASN A N 1
ATOM 1552 C CA . ASN A 1 205 ? 6.422 5.473 4.961 1 97.94 205 ASN A CA 1
ATOM 1553 C C . ASN A 1 205 ? 7.5 6.523 4.703 1 97.94 205 ASN A C 1
ATOM 1555 O O . ASN A 1 205 ? 7.496 7.18 3.662 1 97.94 205 ASN A O 1
ATOM 1559 N N . ASP A 1 206 ? 8.461 6.676 5.582 1 96.19 206 ASP A N 1
ATOM 1560 C CA . ASP A 1 206 ? 9.414 7.781 5.523 1 96.19 206 ASP A CA 1
ATOM 1561 C C . ASP A 1 206 ? 10.742 7.328 4.922 1 96.19 206 ASP A C 1
ATOM 1563 O O . ASP A 1 206 ? 11.773 7.965 5.141 1 96.19 206 ASP A O 1
ATOM 1567 N N . ASP A 1 207 ? 10.75 6.188 4.227 1 97.12 207 ASP A N 1
ATOM 1568 C CA . ASP A 1 207 ? 11.945 5.746 3.516 1 97.12 207 ASP A CA 1
ATOM 1569 C C . ASP A 1 207 ? 12.281 6.699 2.369 1 97.12 207 ASP A C 1
ATOM 1571 O O . ASP A 1 207 ? 11.586 6.727 1.352 1 97.12 207 ASP A O 1
ATOM 1575 N N . ALA A 1 208 ? 13.383 7.414 2.498 1 92.88 208 ALA A N 1
ATOM 1576 C CA . ALA A 1 208 ? 13.773 8.398 1.486 1 92.88 208 ALA A CA 1
ATOM 1577 C C . ALA A 1 208 ? 14.727 7.781 0.465 1 92.88 208 ALA A C 1
ATOM 1579 O O . ALA A 1 208 ? 14.844 8.273 -0.659 1 92.88 208 ALA A O 1
ATOM 1580 N N . ALA A 1 209 ? 15.391 6.754 0.923 1 95.56 209 ALA A N 1
ATOM 1581 C CA . ALA A 1 209 ? 16.375 6.129 0.051 1 95.56 209 ALA A CA 1
ATOM 1582 C C . ALA A 1 209 ? 15.703 5.312 -1.048 1 95.56 209 ALA A C 1
ATOM 1584 O O . ALA A 1 209 ? 16.109 5.359 -2.209 1 95.56 209 ALA A O 1
ATOM 1585 N N . VAL A 1 210 ? 14.75 4.543 -0.672 1 98.06 210 VAL A N 1
ATOM 1586 C CA . VAL A 1 210 ? 13.906 3.775 -1.581 1 98.06 210 VAL A CA 1
ATOM 1587 C C . VAL A 1 210 ? 12.438 4.125 -1.346 1 98.06 210 VAL A C 1
ATOM 1589 O O . VAL A 1 210 ? 11.742 3.443 -0.589 1 98.06 210 VAL A O 1
ATOM 1592 N N . PRO A 1 211 ? 12.016 5.109 -2.035 1 97.38 211 PRO A N 1
ATOM 1593 C CA . PRO A 1 211 ? 10.656 5.586 -1.771 1 97.38 211 PRO A CA 1
ATOM 1594 C C . PRO A 1 211 ? 9.602 4.516 -2.018 1 97.38 211 PRO A C 1
ATOM 1596 O O . PRO A 1 211 ? 9.664 3.803 -3.021 1 97.38 211 PRO A O 1
ATOM 1599 N N . PRO A 1 212 ? 8.641 4.391 -1.161 1 98.38 212 PRO A N 1
ATOM 1600 C CA . PRO A 1 212 ? 7.668 3.293 -1.202 1 98.38 212 PRO A CA 1
ATOM 1601 C C . PRO A 1 212 ? 6.859 3.271 -2.496 1 98.38 212 PRO A C 1
ATOM 1603 O O . PRO A 1 212 ? 6.695 2.211 -3.107 1 98.38 212 PRO A O 1
ATOM 1606 N N . VAL A 1 213 ? 6.41 4.398 -3.021 1 98.5 213 VAL A N 1
ATOM 1607 C CA . VAL A 1 213 ? 5.387 4.465 -4.059 1 98.5 213 VAL A CA 1
ATOM 1608 C C . VAL A 1 213 ? 5.941 3.918 -5.371 1 98.5 213 VAL A C 1
ATOM 1610 O O . VAL A 1 213 ? 5.379 2.992 -5.957 1 98.5 213 VAL A O 1
ATOM 1613 N N . PRO A 1 214 ? 7.121 4.367 -5.828 1 98.12 214 PRO A N 1
ATOM 1614 C CA . PRO A 1 214 ? 7.594 3.844 -7.113 1 98.12 214 PRO A CA 1
ATOM 1615 C C . PRO A 1 214 ? 8.172 2.436 -6.996 1 98.12 214 PRO A C 1
ATOM 1617 O O . PRO A 1 214 ? 8.461 1.798 -8.016 1 98.12 214 PRO A O 1
ATOM 1620 N N . ASN A 1 215 ? 8.406 1.945 -5.789 1 98.69 215 ASN A N 1
ATOM 1621 C CA . ASN A 1 215 ? 9.039 0.642 -5.602 1 98.69 215 ASN A CA 1
ATOM 1622 C C . ASN A 1 215 ? 8.055 -0.376 -5.027 1 98.69 215 ASN A C 1
ATOM 1624 O O . ASN A 1 215 ? 7.191 -0.886 -5.746 1 98.69 215 ASN A O 1
ATOM 1628 N N . GLY A 1 216 ? 7.969 -0.486 -3.674 1 98.81 216 GLY A N 1
ATOM 1629 C CA . GLY A 1 216 ? 7.137 -1.507 -3.055 1 98.81 216 GLY A CA 1
ATOM 1630 C C . GLY A 1 216 ? 5.672 -1.39 -3.43 1 98.81 216 GLY A C 1
ATOM 1631 O O . GLY A 1 216 ? 5.02 -2.393 -3.723 1 98.81 216 GLY A O 1
ATOM 1632 N N . VAL A 1 217 ? 5.094 -0.225 -3.447 1 98.88 217 VAL A N 1
ATOM 1633 C CA . VAL A 1 217 ? 3.68 -0.008 -3.744 1 98.88 217 VAL A CA 1
ATOM 1634 C C . VAL A 1 217 ? 3.408 -0.321 -5.215 1 98.88 217 VAL A C 1
ATOM 1636 O O . VAL A 1 217 ? 2.371 -0.897 -5.551 1 98.88 217 VAL A O 1
ATOM 1639 N N . ALA A 1 218 ? 4.355 0.083 -6.059 1 98.81 218 ALA A N 1
ATOM 1640 C CA . ALA A 1 218 ? 4.207 -0.242 -7.477 1 98.81 218 ALA A CA 1
ATOM 1641 C C . ALA A 1 218 ? 4.199 -1.753 -7.691 1 98.81 218 ALA A C 1
ATOM 1643 O O . ALA A 1 218 ? 3.414 -2.268 -8.492 1 98.81 218 ALA A O 1
ATOM 1644 N N . TYR A 1 219 ? 5.102 -2.471 -7.07 1 98.81 219 TYR A N 1
ATOM 1645 C CA . TYR A 1 219 ? 5.145 -3.924 -7.176 1 98.81 219 TYR A CA 1
ATOM 1646 C C . TYR A 1 219 ? 3.842 -4.547 -6.68 1 98.81 219 TYR A C 1
ATOM 1648 O O . TYR A 1 219 ? 3.258 -5.395 -7.355 1 98.81 219 TYR A O 1
ATOM 1656 N N . TYR A 1 220 ? 3.383 -4.113 -5.496 1 98.88 220 TYR A N 1
ATOM 1657 C CA . TYR A 1 220 ? 2.102 -4.582 -4.977 1 98.88 220 TYR A CA 1
ATOM 1658 C C . TYR A 1 220 ? 0.984 -4.34 -5.984 1 98.88 220 TYR A C 1
ATOM 1660 O O . TYR A 1 220 ? 0.165 -5.23 -6.238 1 98.88 220 TYR A O 1
ATOM 1668 N N . SER A 1 221 ? 0.889 -3.121 -6.496 1 98.75 221 SER A N 1
ATOM 1669 C CA . SER A 1 221 ? -0.18 -2.756 -7.418 1 98.75 221 SER A CA 1
ATOM 1670 C C . SER A 1 221 ? -0.189 -3.666 -8.641 1 98.75 221 SER A C 1
ATOM 1672 O O . SER A 1 221 ? -1.251 -4.098 -9.094 1 98.75 221 SER A O 1
ATOM 1674 N N . ALA A 1 222 ? 1.018 -3.92 -9.148 1 98.25 222 ALA A N 1
ATOM 1675 C CA . ALA A 1 222 ? 1.125 -4.816 -10.297 1 98.25 222 ALA A CA 1
ATOM 1676 C C . ALA A 1 222 ? 0.662 -6.223 -9.945 1 98.25 222 ALA A C 1
ATOM 1678 O O . ALA A 1 222 ? -0.06 -6.859 -10.719 1 98.25 222 ALA A O 1
ATOM 1679 N N . MET A 1 223 ? 1.077 -6.707 -8.789 1 97.75 223 MET A N 1
ATOM 1680 C CA . MET A 1 223 ? 0.643 -8.016 -8.312 1 97.75 223 MET A CA 1
ATOM 1681 C C . MET A 1 223 ? -0.879 -8.094 -8.242 1 97.75 223 MET A C 1
ATOM 1683 O O . MET A 1 223 ? -1.483 -9.039 -8.742 1 97.75 223 MET A O 1
ATOM 1687 N N . ARG A 1 224 ? -1.459 -7.09 -7.641 1 97.19 224 ARG A N 1
ATOM 1688 C CA . ARG A 1 224 ? -2.906 -7.09 -7.449 1 97.19 224 ARG A CA 1
ATOM 1689 C C . ARG A 1 224 ? -3.637 -7.023 -8.789 1 97.19 224 ARG A C 1
ATOM 1691 O O . ARG A 1 224 ? -4.68 -7.652 -8.961 1 97.19 224 ARG A O 1
ATOM 1698 N N . ARG A 1 225 ? -3.129 -6.262 -9.727 1 95.12 225 ARG A N 1
ATOM 1699 C CA . ARG A 1 225 ? -3.752 -6.145 -11.047 1 95.12 225 ARG A CA 1
ATOM 1700 C C . ARG A 1 225 ? -3.756 -7.484 -11.766 1 95.12 225 ARG A C 1
ATOM 1702 O O . ARG A 1 225 ? -4.664 -7.77 -12.555 1 95.12 225 ARG A O 1
ATOM 1709 N N . LEU A 1 226 ? -2.795 -8.289 -11.406 1 94.62 226 LEU A N 1
ATOM 1710 C CA . LEU A 1 226 ? -2.701 -9.609 -12.023 1 94.62 226 LEU A CA 1
ATOM 1711 C C . LEU A 1 226 ? -3.502 -10.641 -11.234 1 94.62 226 LEU A C 1
ATOM 1713 O O . LEU A 1 226 ? -3.525 -11.82 -11.594 1 94.62 226 LEU A O 1
ATOM 1717 N N . GLY A 1 227 ? -4.133 -10.219 -10.211 1 93.81 227 GLY A N 1
ATOM 1718 C CA . GLY A 1 227 ? -4.93 -11.125 -9.398 1 93.81 227 GLY A CA 1
ATOM 1719 C C . GLY A 1 227 ? -4.09 -12.023 -8.508 1 93.81 227 GLY A C 1
ATOM 1720 O O . GLY A 1 227 ? -4.516 -13.117 -8.148 1 93.81 227 GLY A O 1
ATOM 1721 N N . LYS A 1 228 ? -2.881 -11.539 -8.125 1 94.56 228 LYS A N 1
ATOM 1722 C CA . LYS A 1 228 ? -1.955 -12.352 -7.34 1 94.56 228 LYS A CA 1
ATOM 1723 C C . LYS A 1 228 ? -2.113 -12.078 -5.844 1 94.56 228 LYS A C 1
ATOM 1725 O O . LYS A 1 228 ? -2.594 -11.016 -5.449 1 94.56 228 LYS A O 1
ATOM 1730 N N . ASP A 1 229 ? -1.698 -13.078 -5.094 1 94.81 229 ASP A N 1
ATOM 1731 C CA . ASP A 1 229 ? -1.661 -12.93 -3.641 1 94.81 229 ASP A CA 1
ATOM 1732 C C . ASP A 1 229 ? -0.479 -12.07 -3.203 1 94.81 229 ASP A C 1
ATOM 1734 O O . ASP A 1 229 ? 0.676 -12.422 -3.455 1 94.81 229 ASP A O 1
ATOM 1738 N N . CYS A 1 230 ? -0.789 -10.992 -2.584 1 97.69 230 CYS A N 1
ATOM 1739 C CA . CYS A 1 230 ? 0.247 -10.078 -2.109 1 97.69 230 CYS A CA 1
ATOM 1740 C C . CYS A 1 230 ? -0.229 -9.305 -0.887 1 97.69 230 CYS A C 1
ATOM 1742 O O . CYS A 1 230 ? -1.368 -8.836 -0.849 1 97.69 230 CYS A O 1
ATOM 1744 N N . ALA A 1 231 ? 0.526 -9.305 0.154 1 98.69 231 ALA A N 1
ATOM 1745 C CA . ALA A 1 231 ? 0.305 -8.477 1.335 1 98.69 231 ALA A CA 1
ATOM 1746 C C . ALA A 1 231 ? 1.265 -7.289 1.358 1 98.69 231 ALA A C 1
ATOM 1748 O O . ALA A 1 231 ? 2.359 -7.359 0.793 1 98.69 231 ALA A O 1
ATOM 1749 N N . LEU A 1 232 ? 0.843 -6.195 1.955 1 98.94 232 LEU A N 1
ATOM 1750 C CA . LEU A 1 232 ? 1.64 -4.973 2.031 1 98.94 232 LEU A CA 1
ATOM 1751 C C . LEU A 1 232 ? 1.463 -4.293 3.383 1 98.94 232 LEU A C 1
ATOM 1753 O O . LEU A 1 232 ? 0.337 -3.996 3.793 1 98.94 232 LEU A O 1
ATOM 1757 N N . TYR A 1 233 ? 2.539 -4.082 4.082 1 98.94 233 TYR A N 1
ATOM 1758 C CA . TYR A 1 233 ? 2.547 -3.367 5.355 1 98.94 233 TYR A CA 1
ATOM 1759 C C . TYR A 1 233 ? 3.469 -2.156 5.293 1 98.94 233 TYR A C 1
ATOM 1761 O O . TYR A 1 233 ? 4.688 -2.301 5.16 1 98.94 233 TYR A O 1
ATOM 1769 N N . ILE A 1 234 ? 2.91 -0.984 5.371 1 98.88 234 ILE A N 1
ATOM 1770 C CA . ILE A 1 234 ? 3.695 0.244 5.426 1 98.88 234 ILE A CA 1
ATOM 1771 C C . ILE A 1 234 ? 3.564 0.88 6.809 1 98.88 234 ILE A C 1
ATOM 1773 O O . ILE A 1 234 ? 2.506 1.41 7.156 1 98.88 234 ILE A O 1
ATOM 1777 N N . TYR A 1 235 ? 4.598 0.854 7.531 1 98.56 235 TYR A N 1
ATOM 1778 C CA . TYR A 1 235 ? 4.637 1.432 8.867 1 98.56 235 TYR A CA 1
ATOM 1779 C C . TYR A 1 235 ? 4.883 2.936 8.812 1 98.56 235 TYR A C 1
ATOM 1781 O O . TYR A 1 235 ? 5.449 3.438 7.836 1 98.56 235 TYR A O 1
ATOM 1789 N N . PRO A 1 236 ? 4.516 3.646 9.875 1 96.38 236 PRO A N 1
ATOM 1790 C CA . PRO A 1 236 ? 4.59 5.109 9.844 1 96.38 236 PRO A CA 1
ATOM 1791 C C . PRO A 1 236 ? 6.016 5.625 9.664 1 96.38 236 PRO A C 1
ATOM 1793 O O . PRO A 1 236 ? 6.227 6.633 8.984 1 96.38 236 PRO A O 1
ATOM 1796 N N . SER A 1 237 ? 6.938 4.941 10.312 1 95.19 237 SER A N 1
ATOM 1797 C CA . SER A 1 237 ? 8.312 5.426 10.305 1 95.19 237 SER A CA 1
ATOM 1798 C C . SER A 1 237 ? 9.305 4.273 10.43 1 95.19 237 SER A C 1
ATOM 1800 O O . SER A 1 237 ? 8.914 3.125 10.648 1 95.19 237 SER A O 1
ATOM 1802 N N . GLY A 1 238 ? 10.547 4.59 10.242 1 94.88 238 GLY A N 1
ATOM 1803 C CA . GLY A 1 238 ? 11.625 3.613 10.344 1 94.88 238 GLY A CA 1
ATOM 1804 C C . GLY A 1 238 ? 12.734 3.848 9.336 1 94.88 238 GLY A C 1
ATOM 1805 O O . GLY A 1 238 ? 13.828 3.291 9.477 1 94.88 238 GLY A O 1
ATOM 1806 N N . GLY A 1 239 ? 12.438 4.75 8.391 1 95.19 239 GLY A N 1
ATOM 1807 C CA . GLY A 1 239 ? 13.445 5.035 7.379 1 95.19 239 GLY A CA 1
ATOM 1808 C C . GLY A 1 239 ? 13.828 3.814 6.566 1 95.19 239 GLY A C 1
ATOM 1809 O O . GLY A 1 239 ? 12.992 2.945 6.305 1 95.19 239 GLY A O 1
ATOM 1810 N N . HIS A 1 240 ? 15.023 3.824 5.988 1 96.19 240 HIS A N 1
ATOM 1811 C CA . HIS A 1 240 ? 15.539 2.736 5.16 1 96.19 240 HIS A CA 1
ATOM 1812 C C . HIS A 1 240 ? 16.453 1.815 5.961 1 96.19 240 HIS A C 1
ATOM 1814 O O . HIS A 1 240 ? 17.25 2.281 6.773 1 96.19 240 HIS A O 1
ATOM 1820 N N . GLY A 1 241 ? 16.328 0.549 5.781 1 97.38 241 GLY A N 1
ATOM 1821 C CA . GLY A 1 241 ? 17.328 -0.393 6.25 1 97.38 241 GLY A CA 1
ATOM 1822 C C . GLY A 1 241 ? 17.141 -0.806 7.699 1 97.38 241 GLY A C 1
ATOM 1823 O O . GLY A 1 241 ? 18.109 -1.095 8.406 1 97.38 241 GLY A O 1
ATOM 1824 N N . PHE A 1 242 ? 15.953 -0.833 8.219 1 96.31 242 PHE A N 1
ATOM 1825 C CA . PHE A 1 242 ? 15.719 -1.17 9.617 1 96.31 242 PHE A CA 1
ATOM 1826 C C . PHE A 1 242 ? 16.047 -2.637 9.883 1 96.31 242 PHE A C 1
ATOM 1828 O O . PHE A 1 242 ? 16.406 -3.004 11 1 96.31 242 PHE A O 1
ATOM 1835 N N . GLY A 1 243 ? 15.969 -3.539 8.883 1 96.94 243 GLY A N 1
ATOM 1836 C CA . GLY A 1 243 ? 16.328 -4.934 9.078 1 96.94 243 GLY A CA 1
ATOM 1837 C C . GLY A 1 243 ? 15.727 -5.527 10.344 1 96.94 243 GLY A C 1
ATOM 1838 O O . GLY A 1 243 ? 14.531 -5.367 10.609 1 96.94 243 GLY A O 1
ATOM 1839 N N . PHE A 1 244 ? 16.578 -6.258 11.086 1 96.88 244 PHE A N 1
ATOM 1840 C CA . PHE A 1 244 ? 16.125 -6.938 12.297 1 96.88 244 PHE A CA 1
ATOM 1841 C C . PHE A 1 244 ? 16.391 -6.082 13.531 1 96.88 244 PHE A C 1
ATOM 1843 O O . PHE A 1 244 ? 16.312 -6.57 14.656 1 96.88 244 PHE A O 1
ATOM 1850 N N . ARG A 1 245 ? 16.75 -4.855 13.438 1 96.19 245 ARG A N 1
ATOM 1851 C CA . ARG A 1 245 ? 17.172 -4.035 14.57 1 96.19 245 ARG A CA 1
ATOM 1852 C C . ARG A 1 245 ? 16.062 -3.922 15.609 1 96.19 245 ARG A C 1
ATOM 1854 O O . ARG A 1 245 ? 15 -3.377 15.336 1 96.19 245 ARG A O 1
ATOM 1861 N N . PRO A 1 246 ? 16.375 -4.375 16.844 1 95.75 246 PRO A N 1
ATOM 1862 C CA . PRO A 1 246 ? 15.375 -4.277 17.906 1 95.75 246 PRO A CA 1
ATOM 1863 C C . PRO A 1 246 ? 15.031 -2.836 18.266 1 95.75 246 PRO A C 1
ATOM 1865 O O . PRO A 1 246 ? 13.984 -2.576 18.859 1 95.75 246 PRO A O 1
ATOM 1868 N N . SER A 1 247 ? 15.883 -1.924 17.922 1 95.62 247 SER A N 1
ATOM 1869 C CA . SER A 1 247 ? 15.656 -0.518 18.234 1 95.62 247 SER A CA 1
ATOM 1870 C C . SER A 1 247 ? 14.625 0.103 17.297 1 95.62 247 SER A C 1
ATOM 1872 O O . SER A 1 247 ? 14.148 1.213 17.547 1 95.62 247 SER A O 1
ATOM 1874 N N . TYR A 1 248 ? 14.352 -0.597 16.188 1 96.12 248 TYR A N 1
ATOM 1875 C CA . TYR A 1 248 ? 13.312 -0.123 15.289 1 96.12 248 TYR A CA 1
ATOM 1876 C C . TYR A 1 248 ? 11.969 -0.042 16 1 96.12 248 TYR A C 1
ATOM 1878 O O . TYR A 1 248 ? 11.492 -1.032 16.562 1 96.12 248 TYR A O 1
ATOM 1886 N N . THR A 1 249 ? 11.32 1.094 16 1 94.94 249 THR A N 1
ATOM 1887 C CA . THR A 1 249 ? 10.109 1.4 16.75 1 94.94 249 THR A CA 1
ATOM 1888 C C . THR A 1 249 ? 9.039 0.348 16.5 1 94.94 249 THR A C 1
ATOM 1890 O O . THR A 1 249 ? 8.297 -0.026 17.406 1 94.94 249 THR A O 1
ATOM 1893 N N . PHE A 1 250 ? 8.922 -0.158 15.273 1 97.75 250 PHE A N 1
ATOM 1894 C CA . PHE A 1 250 ? 7.84 -1.069 14.914 1 97.75 250 PHE A CA 1
ATOM 1895 C C . PHE A 1 250 ? 8.367 -2.49 14.75 1 97.75 250 PHE A C 1
ATOM 1897 O O . PHE A 1 250 ? 7.777 -3.295 14.023 1 97.75 250 PHE A O 1
ATOM 1904 N N . HIS A 1 251 ? 9.492 -2.793 15.359 1 97.94 251 HIS A N 1
ATOM 1905 C CA . HIS A 1 251 ? 10.156 -4.086 15.25 1 97.94 251 HIS A CA 1
ATOM 1906 C C . HIS A 1 251 ? 9.203 -5.227 15.609 1 97.94 251 HIS A C 1
ATOM 1908 O O . HIS A 1 251 ? 9.023 -6.16 14.828 1 97.94 251 HIS A O 1
ATOM 1914 N N . ASP A 1 252 ? 8.594 -5.18 16.812 1 97.81 252 ASP A N 1
ATOM 1915 C CA . ASP A 1 252 ? 7.738 -6.266 17.297 1 97.81 252 ASP A CA 1
ATOM 1916 C C . ASP A 1 252 ? 6.488 -6.391 16.422 1 97.81 252 ASP A C 1
ATOM 1918 O O . ASP A 1 252 ? 6.035 -7.504 16.141 1 97.81 252 ASP A O 1
ATOM 1922 N N . GLN A 1 253 ? 5.922 -5.258 16.094 1 98.12 253 GLN A N 1
ATOM 1923 C CA . GLN A 1 253 ? 4.777 -5.277 15.188 1 98.12 253 GLN A CA 1
ATOM 1924 C C . GLN A 1 253 ? 5.137 -5.938 13.859 1 98.12 253 GLN A C 1
ATOM 1926 O O . GLN A 1 253 ? 4.375 -6.758 13.344 1 98.12 253 GLN A O 1
ATOM 1931 N N . MET A 1 254 ? 6.246 -5.516 13.273 1 98.5 254 MET A N 1
ATOM 1932 C CA . MET A 1 254 ? 6.734 -6.062 12.016 1 98.5 254 MET A CA 1
ATOM 1933 C C . MET A 1 254 ? 6.887 -7.578 12.094 1 98.5 254 MET A C 1
ATOM 1935 O O . MET A 1 254 ? 6.438 -8.297 11.203 1 98.5 254 MET A O 1
ATOM 1939 N N . LEU A 1 255 ? 7.48 -8.086 13.195 1 98.56 255 LEU A N 1
ATOM 1940 C CA . LEU A 1 255 ? 7.664 -9.523 13.367 1 98.56 255 LEU A CA 1
ATOM 1941 C C . LEU A 1 255 ? 6.32 -10.227 13.5 1 98.56 255 LEU A C 1
ATOM 1943 O O . LEU A 1 255 ? 6.133 -11.32 12.953 1 98.56 255 LEU A O 1
ATOM 1947 N N . ALA A 1 256 ? 5.43 -9.641 14.227 1 98.31 256 ALA A N 1
ATOM 1948 C CA . ALA A 1 256 ? 4.105 -10.234 14.391 1 98.31 256 ALA A CA 1
ATOM 1949 C C . ALA A 1 256 ? 3.375 -10.32 13.055 1 98.31 256 ALA A C 1
ATOM 1951 O O . ALA A 1 256 ? 2.74 -11.336 12.75 1 98.31 256 ALA A O 1
ATOM 1952 N N . ASP A 1 257 ? 3.449 -9.219 12.281 1 98.62 257 ASP A N 1
ATOM 1953 C CA . ASP A 1 257 ? 2.809 -9.195 10.969 1 98.62 257 ASP A CA 1
ATOM 1954 C C . ASP A 1 257 ? 3.393 -10.273 10.055 1 98.62 257 ASP A C 1
ATOM 1956 O O . ASP A 1 257 ? 2.652 -10.984 9.375 1 98.62 257 ASP A O 1
ATOM 1960 N N . LEU A 1 258 ? 4.703 -10.359 9.992 1 98.81 258 LEU A N 1
ATOM 1961 C CA . LEU A 1 258 ? 5.355 -11.367 9.164 1 98.81 258 LEU A CA 1
ATOM 1962 C C . LEU A 1 258 ? 5 -12.773 9.633 1 98.81 258 LEU A C 1
ATOM 1964 O O . LEU A 1 258 ? 4.77 -13.672 8.812 1 98.81 258 LEU A O 1
ATOM 1968 N N . THR A 1 259 ? 4.93 -13.008 10.961 1 98.5 259 THR A N 1
ATOM 1969 C CA . THR A 1 259 ? 4.559 -14.297 11.516 1 98.5 259 THR A CA 1
ATOM 1970 C C . THR A 1 259 ? 3.158 -14.703 11.07 1 98.5 259 THR A C 1
ATOM 1972 O O . THR A 1 259 ? 2.938 -15.844 10.664 1 98.5 259 THR A O 1
ATOM 1975 N N . GLN A 1 260 ? 2.27 -13.773 11.156 1 98.06 260 GLN A N 1
ATOM 1976 C CA . GLN A 1 260 ? 0.896 -14.07 10.758 1 98.06 260 GLN A CA 1
ATOM 1977 C C . GLN A 1 260 ? 0.813 -14.398 9.273 1 98.06 260 GLN A C 1
ATOM 1979 O O . GLN A 1 260 ? 0.061 -15.281 8.867 1 98.06 260 GLN A O 1
ATOM 1984 N N . TRP A 1 261 ? 1.517 -13.648 8.469 1 98.38 261 TRP A N 1
ATOM 1985 C CA . TRP A 1 261 ? 1.507 -13.914 7.031 1 98.38 261 TRP A CA 1
ATOM 1986 C C . TRP A 1 261 ? 2.057 -15.305 6.73 1 98.38 261 TRP A C 1
ATOM 1988 O O . TRP A 1 261 ? 1.482 -16.047 5.93 1 98.38 261 TRP A O 1
ATOM 1998 N N . LEU A 1 262 ? 3.203 -15.641 7.348 1 98.31 262 LEU A N 1
ATOM 1999 C CA . LEU A 1 262 ? 3.814 -16.953 7.156 1 98.31 262 LEU A CA 1
ATOM 2000 C C . LEU A 1 262 ? 2.873 -18.062 7.605 1 98.31 262 LEU A C 1
ATOM 2002 O O . LEU A 1 262 ? 2.777 -19.109 6.953 1 98.31 262 LEU A O 1
ATOM 2006 N N . ALA A 1 263 ? 2.166 -17.828 8.664 1 96.12 263 ALA A N 1
ATOM 2007 C CA . ALA A 1 263 ? 1.238 -18.812 9.188 1 96.12 263 ALA A CA 1
ATOM 2008 C C . ALA A 1 263 ? 0.065 -19.031 8.234 1 96.12 263 ALA A C 1
ATOM 2010 O O . ALA A 1 263 ? -0.473 -20.141 8.141 1 96.12 263 ALA A O 1
ATOM 2011 N N . ALA A 1 264 ? -0.306 -17.984 7.559 1 95 264 ALA A N 1
ATOM 2012 C CA . ALA A 1 264 ? -1.469 -18.047 6.68 1 95 264 ALA A CA 1
ATOM 2013 C C . ALA A 1 264 ? -1.085 -18.562 5.297 1 95 264 ALA A C 1
ATOM 2015 O O . ALA A 1 264 ? -1.953 -18.938 4.504 1 95 264 ALA A O 1
ATOM 2016 N N . LEU A 1 265 ? 0.164 -18.594 4.938 1 95.25 265 LEU A N 1
ATOM 2017 C CA . LEU A 1 265 ? 0.641 -19.047 3.633 1 95.25 265 LEU A CA 1
ATOM 2018 C C . LEU A 1 265 ? 0.484 -20.547 3.482 1 95.25 265 LEU A C 1
ATOM 2020 O O . LEU A 1 265 ? 1.039 -21.328 4.27 1 95.25 265 LEU A O 1
ATOM 2024 N N . PRO A 1 266 ? -0.333 -20.969 2.512 1 92.19 266 PRO A N 1
ATOM 2025 C CA . PRO A 1 266 ? -0.495 -22.406 2.318 1 92.19 266 PRO A CA 1
ATOM 2026 C C . PRO A 1 266 ? 0.823 -23.109 2 1 92.19 266 PRO A C 1
ATOM 2028 O O . PRO A 1 266 ? 1.689 -22.531 1.335 1 92.19 266 PRO A O 1
ATOM 2031 N N . SER A 1 267 ? 0.974 -24.281 2.486 1 93.81 267 SER A N 1
ATOM 2032 C CA . SER A 1 267 ? 2.115 -25.156 2.236 1 93.81 267 SER A CA 1
ATOM 2033 C C . SER A 1 267 ? 1.663 -26.578 1.888 1 93.81 267 SER A C 1
ATOM 2035 O O . SER A 1 267 ? 0.888 -27.188 2.627 1 93.81 267 SER A O 1
ATOM 2037 N N . PRO A 1 268 ? 2.109 -27.031 0.739 1 95.5 268 PRO A N 1
ATOM 2038 C CA . PRO A 1 268 ? 1.801 -28.438 0.467 1 95.5 268 PRO A CA 1
ATOM 2039 C C . PRO A 1 268 ? 2.512 -29.391 1.423 1 95.5 268 PRO A C 1
ATOM 2041 O O . PRO A 1 268 ? 3.631 -29.109 1.863 1 95.5 268 PRO A O 1
ATOM 2044 N N . ARG A 1 269 ? 1.896 -30.484 1.704 1 94.81 269 ARG A N 1
ATOM 2045 C CA . ARG A 1 269 ? 2.557 -31.516 2.502 1 94.81 269 ARG A CA 1
ATOM 2046 C C . ARG A 1 269 ? 3.721 -32.125 1.739 1 94.81 269 ARG A C 1
ATOM 2048 O O . ARG A 1 269 ? 3.699 -32.219 0.508 1 94.81 269 ARG A O 1
ATOM 2055 N N . PRO A 1 270 ? 4.695 -32.531 2.553 1 91.44 270 PRO A N 1
ATOM 2056 C CA . PRO A 1 270 ? 5.75 -33.25 1.861 1 91.44 270 PRO A CA 1
ATOM 2057 C C . PRO A 1 270 ? 5.211 -34.469 1.079 1 91.44 270 PRO A C 1
ATOM 2059 O O . PRO A 1 270 ? 4.402 -35.219 1.601 1 91.44 270 PRO A O 1
ATOM 2062 N N . GLY A 1 271 ? 5.52 -34.531 -0.197 1 91.94 271 GLY A N 1
ATOM 2063 C CA . GLY A 1 271 ? 5.066 -35.625 -1.028 1 91.94 271 GLY A CA 1
ATOM 2064 C C . GLY A 1 271 ? 3.74 -35.344 -1.709 1 91.94 271 GLY A C 1
ATOM 2065 O O . GLY A 1 271 ? 3.17 -36.25 -2.348 1 91.94 271 GLY A O 1
ATOM 2066 N N . ALA A 1 272 ? 3.277 -34.188 -1.552 1 96.25 272 ALA A N 1
ATOM 2067 C CA . ALA A 1 272 ? 2.021 -33.812 -2.207 1 96.25 272 ALA A CA 1
ATOM 2068 C C . ALA A 1 272 ? 2.064 -34.156 -3.693 1 96.25 272 ALA A C 1
ATOM 2070 O O . ALA A 1 272 ? 3.094 -34 -4.348 1 96.25 272 ALA A O 1
ATOM 2071 N N . ARG A 1 273 ? 0.958 -34.656 -4.172 1 97 273 ARG A N 1
ATOM 2072 C CA . ARG A 1 273 ? 0.849 -34.969 -5.594 1 97 273 ARG A CA 1
ATOM 2073 C C . ARG A 1 273 ? 0.727 -33.688 -6.422 1 97 273 ARG A C 1
ATOM 2075 O O . ARG A 1 273 ? -0.134 -32.875 -6.156 1 97 273 ARG A O 1
ATOM 2082 N N . ARG A 1 274 ? 1.561 -33.594 -7.43 1 97.81 274 ARG A N 1
ATOM 2083 C CA . ARG A 1 274 ? 1.629 -32.375 -8.242 1 97.81 274 ARG A CA 1
ATOM 2084 C C . ARG A 1 274 ? 0.671 -32.469 -9.43 1 97.81 274 ARG A C 1
ATOM 2086 O O . ARG A 1 274 ? 0.728 -33.406 -10.211 1 97.81 274 ARG A O 1
ATOM 2093 N N . VAL A 1 275 ? -0.206 -31.453 -9.547 1 98.5 275 VAL A N 1
ATOM 2094 C CA . VAL A 1 275 ? -1.195 -31.375 -10.617 1 98.5 275 VAL A CA 1
ATOM 2095 C C . VAL A 1 275 ? -0.948 -30.109 -11.453 1 98.5 275 VAL A C 1
ATOM 2097 O O . VAL A 1 275 ? -0.952 -29 -10.922 1 98.5 275 VAL A O 1
ATOM 2100 N N . ALA A 1 276 ? -0.718 -30.25 -12.734 1 98.56 276 ALA A N 1
ATOM 2101 C CA . ALA A 1 276 ? -0.605 -29.125 -13.641 1 98.56 276 ALA A CA 1
ATOM 2102 C C . ALA A 1 276 ? -1.905 -28.891 -14.414 1 98.56 276 ALA A C 1
ATOM 2104 O O . ALA A 1 276 ? -2.375 -29.797 -15.117 1 98.56 276 ALA A O 1
ATOM 2105 N N . CYS A 1 277 ? -2.502 -27.75 -14.25 1 98.69 277 CYS A N 1
ATOM 2106 C CA . CYS A 1 277 ? -3.648 -27.359 -15.062 1 98.69 277 CYS A CA 1
ATOM 2107 C C . CYS A 1 277 ? -3.209 -26.531 -16.266 1 98.69 277 CYS A C 1
ATOM 2109 O O . CYS A 1 277 ? -2.873 -25.359 -16.125 1 98.69 277 CYS A O 1
ATOM 2111 N N . ILE A 1 278 ? -3.297 -27.141 -17.391 1 98.44 278 ILE A N 1
ATOM 2112 C CA . ILE A 1 278 ? -2.883 -26.531 -18.656 1 98.44 278 ILE A CA 1
ATOM 2113 C C . ILE A 1 278 ? -4.113 -26.062 -19.422 1 98.44 278 ILE A C 1
ATOM 2115 O O . ILE A 1 278 ? -5.09 -26.812 -19.562 1 98.44 278 ILE A O 1
ATOM 2119 N N . GLY A 1 279 ? -3.996 -24.812 -19.969 1 98.19 279 GLY A N 1
ATOM 2120 C CA . GLY A 1 279 ? -5.172 -24.406 -20.703 1 98.19 279 GLY A CA 1
ATOM 2121 C C . GLY A 1 279 ? -5.121 -22.953 -21.156 1 98.19 279 GLY A C 1
ATOM 2122 O O . GLY A 1 279 ? -4.055 -22.328 -21.125 1 98.19 279 GLY A O 1
ATOM 2123 N N . ASN A 1 280 ? -6.289 -22.469 -21.641 1 97.5 280 ASN A N 1
ATOM 2124 C CA . ASN A 1 280 ? -6.438 -21.109 -22.156 1 97.5 280 ASN A CA 1
ATOM 2125 C C . ASN A 1 280 ? -7.02 -20.172 -21.109 1 97.5 280 ASN A C 1
ATOM 2127 O O . ASN A 1 280 ? -6.699 -20.297 -19.922 1 97.5 280 ASN A O 1
ATOM 2131 N N . SER A 1 281 ? -7.809 -19.188 -21.578 1 96.94 281 SER A N 1
ATOM 2132 C CA . SER A 1 281 ? -8.344 -18.156 -20.703 1 96.94 281 SER A CA 1
ATOM 2133 C C . SER A 1 281 ? -9.25 -18.75 -19.625 1 96.94 281 SER A C 1
ATOM 2135 O O . SER A 1 281 ? -9.406 -18.156 -18.547 1 96.94 281 SER A O 1
ATOM 2137 N N . ILE A 1 282 ? -9.844 -19.891 -19.875 1 96.88 282 ILE A N 1
ATOM 2138 C CA . ILE A 1 282 ? -10.727 -20.531 -18.906 1 96.88 282 ILE A CA 1
ATOM 2139 C C . ILE A 1 282 ? -9.898 -21.062 -17.734 1 96.88 282 ILE A C 1
ATOM 2141 O O . ILE A 1 282 ? -10.273 -20.891 -16.578 1 96.88 282 ILE A O 1
ATOM 2145 N N . THR A 1 283 ? -8.828 -21.688 -18.047 1 98.12 283 THR A N 1
ATOM 2146 C CA . THR A 1 283 ? -7.902 -22.172 -17.031 1 98.12 283 THR A CA 1
ATOM 2147 C C . THR A 1 283 ? -7.234 -20.984 -16.312 1 98.12 283 THR A C 1
ATOM 2149 O O . THR A 1 283 ? -7.105 -20.984 -15.086 1 98.12 283 THR A O 1
ATOM 2152 N N . ASP A 1 284 ? -6.855 -20.016 -17.062 1 97.12 284 ASP A N 1
ATOM 2153 C CA . ASP A 1 284 ? -6.199 -18.812 -16.594 1 97.12 284 ASP A CA 1
ATOM 2154 C C . ASP A 1 284 ? -7.062 -18.094 -15.555 1 97.12 284 ASP A C 1
ATOM 2156 O O . ASP A 1 284 ? -6.543 -17.422 -14.656 1 97.12 284 ASP A O 1
ATOM 2160 N N . GLY A 1 285 ? -8.305 -18.188 -15.641 1 96.69 285 GLY A N 1
ATOM 2161 C CA . GLY A 1 285 ? -9.227 -17.406 -14.828 1 96.69 285 GLY A CA 1
ATOM 2162 C C . GLY A 1 285 ? -9.477 -16.016 -15.375 1 96.69 285 GLY A C 1
ATOM 2163 O O . GLY A 1 285 ? -9.562 -15.047 -14.609 1 96.69 285 GLY A O 1
ATOM 2164 N N . ALA A 1 286 ? -9.547 -15.883 -16.688 1 95.12 286 ALA A N 1
ATOM 2165 C CA . ALA A 1 286 ? -9.766 -14.578 -17.312 1 95.12 286 ALA A CA 1
ATOM 2166 C C . ALA A 1 286 ? -11.039 -13.93 -16.781 1 95.12 286 ALA A C 1
ATOM 2168 O O . ALA A 1 286 ? -12.078 -14.586 -16.656 1 95.12 286 ALA A O 1
ATOM 2169 N N . GLY A 1 287 ? -10.93 -12.633 -16.469 1 92.88 287 GLY A N 1
ATOM 2170 C CA . GLY A 1 287 ? -12.078 -11.875 -16.016 1 92.88 287 GLY A CA 1
ATOM 2171 C C . GLY A 1 287 ? -12.258 -11.914 -14.516 1 92.88 287 GLY A C 1
ATOM 2172 O O . GLY A 1 287 ? -13.016 -11.117 -13.953 1 92.88 287 GLY A O 1
ATOM 2173 N N . LEU A 1 288 ? -11.617 -12.859 -13.891 1 93.12 288 LEU A N 1
ATOM 2174 C CA . LEU A 1 288 ? -11.68 -12.938 -12.43 1 93.12 288 LEU A CA 1
ATOM 2175 C C . LEU A 1 288 ? -10.656 -12 -11.797 1 93.12 288 LEU A C 1
ATOM 2177 O O . LEU A 1 288 ? -9.484 -12.016 -12.164 1 93.12 288 LEU A O 1
ATOM 2181 N N . ALA A 1 289 ? -11.109 -11.242 -10.805 1 89.56 289 ALA A N 1
ATOM 2182 C CA . ALA A 1 289 ? -10.242 -10.266 -10.148 1 89.56 289 ALA A CA 1
ATOM 2183 C C . ALA A 1 289 ? -9.133 -10.969 -9.359 1 89.56 289 ALA A C 1
ATOM 2185 O O . ALA A 1 289 ? -8 -10.484 -9.312 1 89.56 289 ALA A O 1
ATOM 2186 N N . MET A 1 290 ? -9.477 -12.039 -8.742 1 93.06 290 MET A N 1
ATOM 2187 C CA . MET A 1 290 ? -8.516 -12.828 -7.984 1 93.06 290 MET A CA 1
ATOM 2188 C C . MET A 1 290 ? -8.445 -14.258 -8.523 1 93.06 290 MET A C 1
ATOM 2190 O O . MET A 1 290 ? -8.828 -15.203 -7.832 1 93.06 290 MET A O 1
ATOM 2194 N N . ALA A 1 291 ? -7.895 -14.359 -9.695 1 92.94 291 ALA A N 1
ATOM 2195 C CA . ALA A 1 291 ? -7.789 -15.664 -10.344 1 92.94 291 ALA A CA 1
ATOM 2196 C C . ALA A 1 291 ? -7 -16.641 -9.484 1 92.94 291 ALA A C 1
ATOM 2198 O O . ALA A 1 291 ? -7.289 -17.844 -9.477 1 92.94 291 ALA A O 1
ATOM 2199 N N . GLU A 1 292 ? -6.074 -16.172 -8.734 1 91.56 292 GLU A N 1
ATOM 2200 C CA . GLU A 1 292 ? -5.199 -17.016 -7.926 1 91.56 292 GLU A CA 1
ATOM 2201 C C . GLU A 1 292 ? -5.988 -17.75 -6.848 1 91.56 292 GLU A C 1
ATOM 2203 O O . GLU A 1 292 ? -5.543 -18.797 -6.352 1 91.56 292 GLU A O 1
ATOM 2208 N N . SER A 1 293 ? -7.18 -17.234 -6.57 1 92.44 293 SER A N 1
ATOM 2209 C CA . SER A 1 293 ? -7.977 -17.906 -5.555 1 92.44 293 SER A CA 1
ATOM 2210 C C . SER A 1 293 ? -9.32 -18.359 -6.121 1 92.44 293 SER A C 1
ATOM 2212 O O . SER A 1 293 ? -10.008 -19.188 -5.508 1 92.44 293 SER A O 1
ATOM 2214 N N . GLN A 1 294 ? -9.656 -17.891 -7.305 1 94.88 294 GLN A N 1
ATOM 2215 C CA . GLN A 1 294 ? -11.023 -18.109 -7.75 1 94.88 294 GLN A CA 1
ATOM 2216 C C . GLN A 1 294 ? -11.062 -18.953 -9.016 1 94.88 294 GLN A C 1
ATOM 2218 O O . GLN A 1 294 ? -12.102 -19.531 -9.359 1 94.88 294 GLN A O 1
ATOM 2223 N N . ALA A 1 295 ? -9.992 -19 -9.758 1 97 295 ALA A N 1
ATOM 2224 C CA . ALA A 1 295 ? -9.977 -19.828 -10.961 1 97 295 ALA A CA 1
ATOM 2225 C C . ALA A 1 295 ? -10.109 -21.312 -10.625 1 97 295 ALA A C 1
ATOM 2227 O O . ALA A 1 295 ? -9.891 -21.703 -9.477 1 97 295 ALA A O 1
ATOM 2228 N N . TYR A 1 296 ? -10.469 -22.109 -11.57 1 97.25 296 TYR A N 1
ATOM 2229 C CA . TYR A 1 296 ? -10.812 -23.484 -11.234 1 97.25 296 TYR A CA 1
ATOM 2230 C C . TYR A 1 296 ? -9.594 -24.234 -10.703 1 97.25 296 TYR A C 1
ATOM 2232 O O . TYR A 1 296 ? -9.719 -25.094 -9.828 1 97.25 296 TYR A O 1
ATOM 2240 N N . PRO A 1 297 ? -8.305 -23.953 -11.195 1 98.25 297 PRO A N 1
ATOM 2241 C CA . PRO A 1 297 ? -7.18 -24.641 -10.555 1 98.25 297 PRO A CA 1
ATOM 2242 C C . PRO A 1 297 ? -7.074 -24.328 -9.062 1 98.25 297 PRO A C 1
ATOM 2244 O O . PRO A 1 297 ? -6.789 -25.234 -8.266 1 98.25 297 PRO A O 1
ATOM 2247 N N . ALA A 1 298 ? -7.305 -23.094 -8.719 1 96.44 298 ALA A N 1
ATOM 2248 C CA . ALA A 1 298 ? -7.27 -22.703 -7.309 1 96.44 298 ALA A CA 1
ATOM 2249 C C . ALA A 1 298 ? -8.383 -23.391 -6.523 1 96.44 298 ALA A C 1
ATOM 2251 O O . ALA A 1 298 ? -8.172 -23.844 -5.398 1 96.44 298 ALA A O 1
ATOM 2252 N N . ARG A 1 299 ? -9.562 -23.391 -7.121 1 97.69 299 ARG A N 1
ATOM 2253 C CA . ARG A 1 299 ? -10.68 -24.062 -6.477 1 97.69 299 ARG A CA 1
ATOM 2254 C C . ARG A 1 299 ? -10.398 -25.562 -6.332 1 97.69 299 ARG A C 1
ATOM 2256 O O . ARG A 1 299 ? -10.781 -26.172 -5.332 1 97.69 299 ARG A O 1
ATOM 2263 N N . LEU A 1 300 ? -9.797 -26.125 -7.312 1 98.19 300 LEU A N 1
ATOM 2264 C CA . LEU A 1 300 ? -9.414 -27.531 -7.266 1 98.19 300 LEU A CA 1
ATOM 2265 C C . LEU A 1 300 ? -8.438 -27.781 -6.125 1 98.19 300 LEU A C 1
ATOM 2267 O O . LEU A 1 300 ? -8.578 -28.766 -5.391 1 98.19 300 LEU A O 1
ATOM 2271 N N . GLN A 1 301 ? -7.414 -26.938 -5.992 1 97.5 301 GLN A N 1
ATOM 2272 C CA . GLN A 1 301 ? -6.488 -27.031 -4.867 1 97.5 301 GLN A CA 1
ATOM 2273 C C . GLN A 1 301 ? -7.234 -27.016 -3.537 1 97.5 301 GLN A C 1
ATOM 2275 O O . GLN A 1 301 ? -6.938 -27.828 -2.65 1 97.5 301 GLN A O 1
ATOM 2280 N N . GLN A 1 302 ? -8.156 -26.125 -3.406 1 95.62 302 GLN A N 1
ATOM 2281 C CA . GLN A 1 302 ? -8.922 -25.984 -2.172 1 95.62 302 GLN A CA 1
ATOM 2282 C C . GLN A 1 302 ? -9.719 -27.25 -1.878 1 95.62 302 GLN A C 1
ATOM 2284 O O . GLN A 1 302 ? -9.82 -27.672 -0.725 1 95.62 302 GLN A O 1
ATOM 2289 N N . LEU A 1 303 ? -10.25 -27.875 -2.855 1 96.62 303 LEU A N 1
ATOM 2290 C CA . LEU A 1 303 ? -11.062 -29.078 -2.715 1 96.62 303 LEU A CA 1
ATOM 2291 C C . LEU A 1 303 ? -10.195 -30.281 -2.365 1 96.62 303 LEU A C 1
ATOM 2293 O O . LEU A 1 303 ? -10.594 -31.125 -1.566 1 96.62 303 LEU A O 1
ATOM 2297 N N . LEU A 1 304 ? -9.062 -30.359 -2.928 1 96.75 304 LEU A N 1
ATOM 2298 C CA . LEU A 1 304 ? -8.211 -31.531 -2.787 1 96.75 304 LEU A CA 1
ATOM 2299 C C . LEU A 1 304 ? -7.426 -31.484 -1.483 1 96.75 304 LEU A C 1
ATOM 2301 O O . LEU A 1 304 ? -7.129 -32.531 -0.892 1 96.75 304 LEU A O 1
ATOM 2305 N N . GLY A 1 305 ? -7.008 -30.234 -1.039 1 95.38 305 GLY A N 1
ATOM 2306 C CA . GLY A 1 305 ? -6.277 -30.094 0.209 1 95.38 305 GLY A CA 1
ATOM 2307 C C . GLY A 1 305 ? -4.773 -30.172 0.031 1 95.38 305 GLY A C 1
ATOM 2308 O O . GLY A 1 305 ? -4.277 -30.172 -1.097 1 95.38 305 GLY A O 1
ATOM 2309 N N . PRO A 1 306 ? -4.016 -30.25 1.094 1 95.5 306 PRO A N 1
ATOM 2310 C CA . PRO A 1 306 ? -2.566 -30.047 1.072 1 95.5 306 PRO A CA 1
ATOM 2311 C C . PRO A 1 306 ? -1.802 -31.297 0.627 1 95.5 306 PRO A C 1
ATOM 2313 O O . PRO A 1 306 ? -0.586 -31.234 0.426 1 95.5 306 PRO A O 1
ATOM 2316 N N . ASP A 1 307 ? -2.514 -32.375 0.485 1 96.38 307 ASP A N 1
ATOM 2317 C CA . ASP A 1 307 ? -1.869 -33.562 -0.05 1 96.38 307 ASP A CA 1
ATOM 2318 C C . ASP A 1 307 ? -1.631 -33.438 -1.553 1 96.38 307 ASP A C 1
ATOM 2320 O O . ASP A 1 307 ? -0.976 -34.281 -2.158 1 96.38 307 ASP A O 1
ATOM 2324 N N . TRP A 1 308 ? -2.172 -32.406 -2.088 1 97.06 308 TRP A N 1
ATOM 2325 C CA . TRP A 1 308 ? -2.01 -32.062 -3.502 1 97.06 308 TRP A CA 1
ATOM 2326 C C . TRP A 1 308 ? -1.387 -30.703 -3.684 1 97.06 308 TRP A C 1
ATOM 2328 O O . TRP A 1 308 ? -1.473 -29.844 -2.793 1 97.06 308 TRP A O 1
ATOM 2338 N N . LEU A 1 309 ? -0.68 -30.531 -4.723 1 97.44 309 LEU A N 1
ATOM 2339 C CA . LEU A 1 309 ? -0.16 -29.25 -5.176 1 97.44 309 LEU A CA 1
ATOM 2340 C C . LEU A 1 309 ? -0.619 -28.953 -6.598 1 97.44 309 LEU A C 1
ATOM 2342 O O . LEU A 1 309 ? -0.025 -29.438 -7.562 1 97.44 309 LEU A O 1
ATOM 2346 N N . VAL A 1 310 ? -1.678 -28.125 -6.695 1 97.75 310 VAL A N 1
ATOM 2347 C CA . VAL A 1 310 ? -2.266 -27.781 -7.988 1 97.75 310 VAL A CA 1
ATOM 2348 C C . VAL A 1 310 ? -1.703 -26.453 -8.477 1 97.75 310 VAL A C 1
ATOM 2350 O O . VAL A 1 310 ? -1.744 -25.453 -7.762 1 97.75 310 VAL A O 1
ATOM 2353 N N . LYS A 1 311 ? -1.19 -26.453 -9.664 1 97.19 311 LYS A N 1
ATOM 2354 C CA . LYS A 1 311 ? -0.661 -25.219 -10.227 1 97.19 311 LYS A CA 1
ATOM 2355 C C . LYS A 1 311 ? -1.392 -24.844 -11.516 1 97.19 311 LYS A C 1
ATOM 2357 O O . LYS A 1 311 ? -1.725 -25.719 -12.32 1 97.19 311 LYS A O 1
ATOM 2362 N N . ASN A 1 312 ? -1.648 -23.562 -11.633 1 97.69 312 ASN A N 1
ATOM 2363 C CA . ASN A 1 312 ? -2.305 -23 -12.812 1 97.69 312 ASN A CA 1
ATOM 2364 C C . ASN A 1 312 ? -1.291 -22.578 -13.875 1 97.69 312 ASN A C 1
ATOM 2366 O O . ASN A 1 312 ? -0.481 -21.688 -13.648 1 97.69 312 ASN A O 1
ATOM 2370 N N . PHE A 1 313 ? -1.369 -23.188 -15.023 1 97.88 313 PHE A N 1
ATOM 2371 C CA . PHE A 1 313 ? -0.523 -22.828 -16.156 1 97.88 313 PHE A CA 1
ATOM 2372 C C . PHE A 1 313 ? -1.366 -22.344 -17.328 1 97.88 313 PHE A C 1
ATOM 2374 O O . PHE A 1 313 ? -0.995 -22.531 -18.484 1 97.88 313 PHE A O 1
ATOM 2381 N N . GLY A 1 314 ? -2.533 -21.828 -17.016 1 97.62 314 GLY A N 1
ATOM 2382 C CA . GLY A 1 314 ? -3.389 -21.266 -18.047 1 97.62 314 GLY A CA 1
ATOM 2383 C C . GLY A 1 314 ? -2.881 -19.938 -18.594 1 97.62 314 GLY A C 1
ATOM 2384 O O . GLY A 1 314 ? -2.336 -19.125 -17.844 1 97.62 314 GLY A O 1
ATOM 2385 N N . VAL A 1 315 ? -3.041 -19.766 -19.922 1 97 315 VAL A N 1
ATOM 2386 C CA . VAL A 1 315 ? -2.721 -18.516 -20.578 1 97 315 VAL A CA 1
ATOM 2387 C C . VAL A 1 315 ? -3.887 -18.078 -21.469 1 97 315 VAL A C 1
ATOM 2389 O O . VAL A 1 315 ? -4.301 -18.828 -22.359 1 97 315 VAL A O 1
ATOM 2392 N N . SER A 1 316 ? -4.336 -16.906 -21.25 1 96.25 316 SER A N 1
ATOM 2393 C CA . SER A 1 316 ? -5.512 -16.406 -21.969 1 96.25 316 SER A CA 1
ATOM 2394 C C . SER A 1 316 ? -5.27 -16.344 -23.469 1 96.25 316 SER A C 1
ATOM 2396 O O . SER A 1 316 ? -4.148 -16.078 -23.922 1 96.25 316 SER A O 1
ATOM 2398 N N . ALA A 1 317 ? -6.312 -16.594 -24.266 1 96 317 ALA A N 1
ATOM 2399 C CA . ALA A 1 317 ? -6.418 -16.406 -25.703 1 96 317 ALA A CA 1
ATOM 2400 C C . ALA A 1 317 ? -5.699 -17.516 -26.469 1 96 317 ALA A C 1
ATOM 2402 O O . ALA A 1 317 ? -5.719 -17.547 -27.703 1 96 317 ALA A O 1
ATOM 2403 N N . ARG A 1 318 ? -5.168 -18.516 -25.766 1 97.62 318 ARG A N 1
ATOM 2404 C CA . ARG A 1 318 ? -4.266 -19.453 -26.422 1 97.62 318 ARG A CA 1
ATOM 2405 C C . ARG A 1 318 ? -5.043 -20.578 -27.109 1 97.62 318 ARG A C 1
ATOM 2407 O O . ARG A 1 318 ? -6.141 -20.938 -26.672 1 97.62 318 ARG A O 1
ATOM 2414 N N . THR A 1 319 ? -4.41 -21.109 -28.172 1 98.31 319 THR A N 1
ATOM 2415 C CA . THR A 1 319 ? -4.984 -22.172 -28.984 1 98.31 319 THR A CA 1
ATOM 2416 C C . THR A 1 319 ? -4.238 -23.484 -28.75 1 98.31 319 THR A C 1
ATOM 2418 O O . THR A 1 319 ? -3.07 -23.484 -28.359 1 98.31 319 THR A O 1
ATOM 2421 N N . LEU A 1 320 ? -5 -24.547 -28.969 1 98.25 320 LEU A N 1
ATOM 2422 C CA . LEU A 1 320 ? -4.391 -25.875 -29.094 1 98.25 320 LEU A CA 1
ATOM 2423 C C . LEU A 1 320 ? -3.621 -25.984 -30.406 1 98.25 320 LEU A C 1
ATOM 2425 O O . LEU A 1 320 ? -2.539 -26.562 -30.453 1 98.25 320 LEU A O 1
ATOM 2429 N N . LEU A 1 321 ? -4.133 -25.391 -31.406 1 98.31 321 LEU A N 1
ATOM 2430 C CA . LEU A 1 321 ? -3.518 -25.375 -32.719 1 98.31 321 LEU A CA 1
ATOM 2431 C C . LEU A 1 321 ? -2.189 -24.625 -32.688 1 98.31 321 LEU A C 1
ATOM 2433 O O . LEU A 1 321 ? -2.143 -23.453 -32.312 1 98.31 321 LEU A O 1
ATOM 2437 N N . ASN A 1 322 ? -1.146 -25.266 -33.219 1 98.19 322 ASN A N 1
ATOM 2438 C CA . ASN A 1 322 ? 0.16 -24.625 -33.312 1 98.19 322 ASN A CA 1
ATOM 2439 C C . ASN A 1 322 ? 0.176 -23.547 -34.375 1 98.19 322 ASN A C 1
ATOM 2441 O O . ASN A 1 322 ? 0.976 -22.609 -34.344 1 98.19 322 ASN A O 1
ATOM 2445 N N . LYS A 1 323 ? -0.704 -23.641 -35.344 1 97.88 323 LYS A N 1
ATOM 2446 C CA . LYS A 1 323 ? -0.807 -22.656 -36.438 1 97.88 323 LYS A CA 1
ATOM 2447 C C . LYS A 1 323 ? -1.851 -21.594 -36.094 1 97.88 323 LYS A C 1
ATOM 2449 O O . LYS A 1 323 ? -2.107 -20.703 -36.906 1 97.88 323 LYS A O 1
ATOM 2454 N N . GLY A 1 324 ? -2.521 -21.859 -34.938 1 97.19 324 GLY A N 1
ATOM 2455 C CA . GLY A 1 324 ? -3.453 -20.828 -34.5 1 97.19 324 GLY A CA 1
ATOM 2456 C C . GLY A 1 324 ? -2.787 -19.484 -34.25 1 97.19 324 GLY A C 1
ATOM 2457 O O . GLY A 1 324 ? -1.562 -19.375 -34.344 1 97.19 324 GLY A O 1
ATOM 2458 N N . ASP A 1 325 ? -3.578 -18.453 -33.938 1 96.88 325 ASP A N 1
ATOM 2459 C CA . ASP A 1 325 ? -3.068 -17.094 -33.781 1 96.88 325 ASP A CA 1
ATOM 2460 C C . ASP A 1 325 ? -2.195 -16.984 -32.531 1 96.88 325 ASP A C 1
ATOM 2462 O O . ASP A 1 325 ? -1.248 -16.188 -32.5 1 96.88 325 ASP A O 1
ATOM 2466 N N . HIS A 1 326 ? -2.459 -17.734 -31.422 1 97.81 326 HIS A N 1
ATOM 2467 C CA . HIS A 1 326 ? -1.678 -17.734 -30.188 1 97.81 326 HIS A CA 1
ATOM 2468 C C . HIS A 1 326 ? -1.479 -19.156 -29.672 1 97.81 326 HIS A C 1
ATOM 2470 O O . HIS A 1 326 ? -2.143 -19.562 -28.719 1 97.81 326 HIS A O 1
ATOM 2476 N N . PRO A 1 327 ? -0.568 -19.859 -30.25 1 98.56 327 PRO A N 1
ATOM 2477 C CA . PRO A 1 327 ? -0.39 -21.266 -29.875 1 98.56 327 PRO A CA 1
ATOM 2478 C C . PRO A 1 327 ? 0.118 -21.438 -28.453 1 98.56 327 PRO A C 1
ATOM 2480 O O . PRO A 1 327 ? 1.127 -20.828 -28.078 1 98.56 327 PRO A O 1
ATOM 2483 N N . TYR A 1 328 ? -0.529 -22.328 -27.672 1 98.44 328 TYR A N 1
ATOM 2484 C CA . TYR A 1 328 ? -0.203 -22.531 -26.266 1 98.44 328 TYR A CA 1
ATOM 2485 C C . TYR A 1 328 ? 1.188 -23.125 -26.109 1 98.44 328 TYR A C 1
ATOM 2487 O O . TYR A 1 328 ? 1.94 -22.734 -25.203 1 98.44 328 TYR A O 1
ATOM 2495 N N . MET A 1 329 ? 1.592 -24.047 -26.922 1 98.06 329 MET A N 1
ATOM 2496 C CA . MET A 1 329 ? 2.83 -24.797 -26.75 1 98.06 329 MET A CA 1
ATOM 2497 C C . MET A 1 329 ? 4.047 -23.922 -27 1 98.06 329 MET A C 1
ATOM 2499 O O . MET A 1 329 ? 5.184 -24.344 -26.766 1 98.06 329 MET A O 1
ATOM 2503 N N . GLN A 1 330 ? 3.801 -22.656 -27.344 1 97.19 330 GLN A N 1
ATOM 2504 C CA . GLN A 1 330 ? 4.895 -21.703 -27.5 1 97.19 330 GLN A CA 1
ATOM 2505 C C . GLN A 1 330 ? 5.039 -20.828 -26.266 1 97.19 330 GLN A C 1
ATOM 2507 O O . GLN A 1 330 ? 5.984 -20.031 -26.172 1 97.19 330 GLN A O 1
ATOM 2512 N N . GLU A 1 331 ? 4.156 -21.031 -25.328 1 95.19 331 GLU A N 1
ATOM 2513 C CA . GLU A 1 331 ? 4.137 -20.172 -24.141 1 95.19 331 GLU A CA 1
ATOM 2514 C C . GLU A 1 331 ? 5.172 -20.625 -23.109 1 95.19 331 GLU A C 1
ATOM 2516 O O . GLU A 1 331 ? 5.391 -21.828 -22.938 1 95.19 331 GLU A O 1
ATOM 2521 N N . PRO A 1 332 ? 5.742 -19.594 -22.359 1 92.69 332 PRO A N 1
ATOM 2522 C CA . PRO A 1 332 ? 6.582 -19.953 -21.219 1 92.69 332 PRO A CA 1
ATOM 2523 C C . PRO A 1 332 ? 5.848 -20.828 -20.203 1 92.69 332 PRO A C 1
ATOM 2525 O O . PRO A 1 332 ? 6.465 -21.688 -19.562 1 92.69 332 PRO A O 1
ATOM 2528 N N . ALA A 1 333 ? 4.57 -20.688 -20.125 1 95.25 333 ALA A N 1
ATOM 2529 C CA . ALA A 1 333 ? 3.77 -21.484 -19.203 1 95.25 333 ALA A CA 1
ATOM 2530 C C . ALA A 1 333 ? 3.836 -22.969 -19.547 1 95.25 333 ALA A C 1
ATOM 2532 O O . ALA A 1 333 ? 3.807 -23.828 -18.656 1 95.25 333 ALA A O 1
ATOM 2533 N N . TRP A 1 334 ? 3.902 -23.266 -20.844 1 97.31 334 TRP A N 1
ATOM 2534 C CA . TRP A 1 334 ? 4.039 -24.656 -21.281 1 97.31 334 TRP A CA 1
ATOM 2535 C C . TRP A 1 334 ? 5.359 -25.25 -20.797 1 97.31 334 TRP A C 1
ATOM 2537 O O . TRP A 1 334 ? 5.383 -26.328 -20.219 1 97.31 334 TRP A O 1
ATOM 2547 N N . ARG A 1 335 ? 6.398 -24.484 -20.953 1 95.69 335 ARG A N 1
ATOM 2548 C CA . ARG A 1 335 ? 7.707 -24.938 -20.5 1 95.69 335 ARG A CA 1
ATOM 2549 C C . ARG A 1 335 ? 7.73 -25.125 -19 1 95.69 335 ARG A C 1
ATOM 2551 O O . ARG A 1 335 ? 8.273 -26.109 -18.484 1 95.69 335 ARG A O 1
ATOM 2558 N N . ASP A 1 336 ? 7.164 -24.219 -18.312 1 95.94 336 ASP A N 1
ATOM 2559 C CA . ASP A 1 336 ? 7.109 -24.281 -16.859 1 95.94 336 ASP A CA 1
ATOM 2560 C C . ASP A 1 336 ? 6.281 -25.484 -16.406 1 95.94 336 ASP A C 1
ATOM 2562 O O . ASP A 1 336 ? 6.609 -26.125 -15.406 1 95.94 336 ASP A O 1
ATOM 2566 N N . ALA A 1 337 ? 5.195 -25.734 -17.125 1 97.62 337 ALA A N 1
ATOM 2567 C CA . ALA A 1 337 ? 4.359 -26.891 -16.781 1 97.62 337 ALA A CA 1
ATOM 2568 C C . ALA A 1 337 ? 5.145 -28.188 -16.891 1 97.62 337 ALA A C 1
ATOM 2570 O O . ALA A 1 337 ? 5 -29.078 -16.047 1 97.62 337 ALA A O 1
ATOM 2571 N N . LEU A 1 338 ? 5.941 -28.297 -17.969 1 98 338 LEU A N 1
ATOM 2572 C CA . LEU A 1 338 ? 6.777 -29.484 -18.125 1 98 338 LEU A CA 1
ATOM 2573 C C . LEU A 1 338 ? 7.816 -29.578 -17.016 1 98 338 LEU A C 1
ATOM 2575 O O . LEU A 1 338 ? 8.008 -30.641 -16.438 1 98 338 LEU A O 1
ATOM 2579 N N . ASP A 1 339 ? 8.453 -28.453 -16.688 1 95.88 339 ASP A N 1
ATOM 2580 C CA . ASP A 1 339 ? 9.508 -28.422 -15.68 1 95.88 339 ASP A CA 1
ATOM 2581 C C . ASP A 1 339 ? 8.953 -28.688 -14.281 1 95.88 339 ASP A C 1
ATOM 2583 O O . ASP A 1 339 ? 9.68 -29.141 -13.391 1 95.88 339 ASP A O 1
ATOM 2587 N N . PHE A 1 340 ? 7.676 -28.516 -14.055 1 96.38 340 PHE A N 1
ATOM 2588 C CA . PHE A 1 340 ? 6.977 -28.75 -12.805 1 96.38 340 PHE A CA 1
ATOM 2589 C C . PHE A 1 340 ? 6.906 -30.25 -12.5 1 96.38 340 PHE A C 1
ATOM 2591 O O . PHE A 1 340 ? 6.656 -30.641 -11.359 1 96.38 340 PHE A O 1
ATOM 2598 N N . GLN A 1 341 ? 7.207 -31.094 -13.539 1 96.69 341 GLN A N 1
ATOM 2599 C CA . GLN A 1 341 ? 7.195 -32.531 -13.414 1 96.69 341 GLN A CA 1
ATOM 2600 C C . GLN A 1 341 ? 5.93 -33.031 -12.711 1 96.69 341 GLN A C 1
ATOM 2602 O O . GLN A 1 341 ? 6.008 -33.688 -11.672 1 96.69 341 GLN A O 1
ATOM 2607 N N . PRO A 1 342 ? 4.773 -32.719 -13.32 1 98.19 342 PRO A N 1
ATOM 2608 C CA . PRO A 1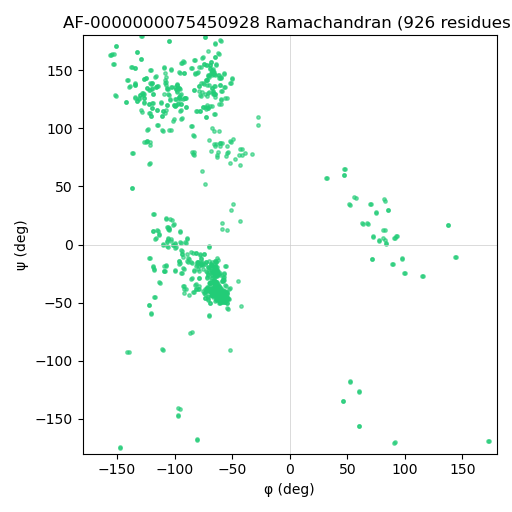 342 ? 3.516 -33.094 -12.688 1 98.19 342 PRO A CA 1
ATOM 2609 C C . PRO A 1 342 ? 3.297 -34.625 -12.703 1 98.19 342 PRO A C 1
ATOM 2611 O O . PRO A 1 342 ? 3.812 -35.312 -13.578 1 98.19 342 PRO A O 1
ATOM 2614 N N . GLN A 1 343 ? 2.572 -35.094 -11.703 1 98.06 343 GLN A N 1
ATOM 2615 C CA . GLN A 1 343 ? 2.105 -36.5 -11.688 1 98.06 343 GLN A CA 1
ATOM 2616 C C . GLN A 1 343 ? 0.712 -36.594 -12.297 1 98.06 343 GLN A C 1
ATOM 2618 O O . GLN A 1 343 ? 0.269 -37.719 -12.641 1 98.06 343 GLN A O 1
ATOM 2623 N N . THR A 1 344 ? 0.059 -35.531 -12.328 1 98.38 344 THR A N 1
ATOM 2624 C CA . THR A 1 344 ? -1.255 -35.406 -12.953 1 98.38 344 THR A CA 1
ATOM 2625 C C . THR A 1 344 ? -1.339 -34.156 -13.805 1 98.38 344 THR A C 1
ATOM 2627 O O . THR A 1 344 ? -0.846 -33.094 -13.406 1 98.38 344 THR A O 1
ATOM 2630 N N . VAL A 1 345 ? -1.93 -34.281 -15 1 98.81 345 VAL A N 1
ATOM 2631 C CA . VAL A 1 345 ? -2.094 -33.125 -15.867 1 98.81 345 VAL A CA 1
ATOM 2632 C C . VAL A 1 345 ? -3.545 -33.031 -16.344 1 98.81 345 VAL A C 1
ATOM 2634 O O . VAL A 1 345 ? -4.133 -34 -16.766 1 98.81 345 VAL A O 1
ATOM 2637 N N . ILE A 1 346 ? -4.094 -31.875 -16.172 1 98.81 346 ILE A N 1
ATOM 2638 C CA . ILE A 1 346 ? -5.406 -31.547 -16.734 1 98.81 346 ILE A CA 1
ATOM 2639 C C . ILE A 1 346 ? -5.242 -30.594 -17.906 1 98.81 346 ILE A C 1
ATOM 2641 O O . ILE A 1 346 ? -4.727 -29.484 -17.75 1 98.81 346 ILE A O 1
ATOM 2645 N N . VAL A 1 347 ? -5.68 -31 -19.094 1 98.81 347 VAL A N 1
ATOM 2646 C CA . VAL A 1 347 ? -5.551 -30.188 -20.297 1 98.81 347 VAL A CA 1
ATOM 2647 C C . VAL A 1 347 ? -6.918 -29.641 -20.703 1 98.81 347 VAL A C 1
ATOM 2649 O O . VAL A 1 347 ? -7.836 -30.406 -21 1 98.81 347 VAL A O 1
ATOM 2652 N N . LYS A 1 348 ? -7.02 -28.375 -20.641 1 98.12 348 LYS A N 1
ATOM 2653 C CA . LYS A 1 348 ? -8.258 -27.719 -21.031 1 98.12 348 LYS A CA 1
ATOM 2654 C C . LYS A 1 348 ? -8 -26.641 -22.078 1 98.12 348 LYS A C 1
ATOM 2656 O O . LYS A 1 348 ? -7.949 -25.453 -21.766 1 98.12 348 LYS A O 1
ATOM 2661 N N . LEU A 1 349 ? -7.996 -26.969 -23.375 1 97.94 349 LEU A N 1
ATOM 2662 C CA . LEU A 1 349 ? -7.828 -26.109 -24.531 1 97.94 349 LEU A CA 1
ATOM 2663 C C . LEU A 1 349 ? -8.945 -26.344 -25.547 1 97.94 349 LEU A C 1
ATOM 2665 O O . LEU A 1 349 ? -9.906 -27.062 -25.266 1 97.94 349 LEU A O 1
ATOM 2669 N N . GLY A 1 350 ? -8.898 -25.609 -26.641 1 96.62 350 GLY A N 1
ATOM 2670 C CA . GLY A 1 350 ? -9.82 -25.906 -27.719 1 96.62 350 GLY A CA 1
ATOM 2671 C C . GLY A 1 350 ? -10.812 -24.781 -27.984 1 96.62 350 GLY A C 1
ATOM 2672 O O . GLY A 1 350 ? -11.32 -24.656 -29.109 1 96.62 350 GLY A O 1
ATOM 2673 N N . THR A 1 351 ? -11.133 -23.969 -26.953 1 96 351 THR A N 1
ATOM 2674 C CA . THR A 1 351 ? -12.148 -22.922 -27.094 1 96 351 THR A CA 1
ATOM 2675 C C . THR A 1 351 ? -11.75 -21.922 -28.172 1 96 351 THR A C 1
ATOM 2677 O O . THR A 1 351 ? -12.547 -21.625 -29.062 1 96 351 THR A O 1
ATOM 2680 N N . ASN A 1 352 ? -10.547 -21.438 -28.188 1 96.31 352 ASN A N 1
ATOM 2681 C CA . ASN A 1 352 ? -10.102 -20.406 -29.109 1 96.31 352 ASN A CA 1
ATOM 2682 C C . ASN A 1 352 ? -9.852 -20.984 -30.5 1 96.31 352 ASN A C 1
ATOM 2684 O O . ASN A 1 352 ? -9.758 -20.25 -31.484 1 96.31 352 ASN A O 1
ATOM 2688 N N . ASP A 1 353 ? -9.711 -22.281 -30.625 1 97.06 353 ASP A N 1
ATOM 2689 C CA . ASP A 1 353 ? -9.5 -22.953 -31.906 1 97.06 353 ASP A CA 1
ATOM 2690 C C . ASP A 1 353 ? -10.75 -22.875 -32.781 1 97.06 353 ASP A C 1
ATOM 2692 O O . ASP A 1 353 ? -10.68 -23.062 -34 1 97.06 353 ASP A O 1
ATOM 2696 N N . SER A 1 354 ? -11.883 -22.578 -32.188 1 95.06 354 SER A N 1
ATOM 2697 C CA . SER A 1 354 ? -13.164 -22.547 -32.875 1 95.06 354 SER A CA 1
ATOM 2698 C C . SER A 1 354 ? -13.344 -21.266 -33.656 1 95.06 354 SER A C 1
ATOM 2700 O O . SER A 1 354 ? -14.242 -21.156 -34.5 1 95.06 354 SER A O 1
ATOM 2702 N N . LYS A 1 355 ? -12.484 -20.25 -33.344 1 94.56 355 LYS A N 1
ATOM 2703 C CA . LYS A 1 355 ? -12.547 -19.031 -34.156 1 94.56 355 LYS A CA 1
ATOM 2704 C C . LYS A 1 355 ? -12.242 -19.312 -35.625 1 94.56 355 LYS A C 1
ATOM 2706 O O . LYS A 1 355 ? -11.352 -20.094 -35.938 1 94.56 355 LYS A O 1
ATOM 2711 N N . ALA A 1 356 ? -12.953 -18.594 -36.406 1 93.69 356 ALA A N 1
ATOM 2712 C CA . ALA A 1 356 ? -12.906 -18.875 -37.844 1 93.69 356 ALA A CA 1
ATOM 2713 C C . ALA A 1 356 ? -11.477 -18.828 -38.375 1 93.69 356 ALA A C 1
ATOM 2715 O O . ALA A 1 356 ? -11.055 -19.688 -39.125 1 93.69 356 ALA A O 1
ATOM 2716 N N . HIS A 1 357 ? -10.711 -17.859 -38 1 95.75 357 HIS A N 1
ATOM 2717 C CA . HIS A 1 357 ? -9.359 -17.688 -38.5 1 95.75 357 HIS A CA 1
ATOM 2718 C C . HIS A 1 357 ? -8.414 -18.75 -37.969 1 95.75 357 HIS A C 1
ATOM 2720 O O . HIS A 1 357 ? -7.344 -18.984 -38.531 1 95.75 357 HIS A O 1
ATOM 2726 N N . ASN A 1 358 ? -8.727 -19.422 -36.906 1 97.44 358 ASN A N 1
ATOM 2727 C CA . ASN A 1 358 ? -7.953 -20.531 -36.375 1 97.44 358 ASN A CA 1
ATOM 2728 C C . ASN A 1 358 ? -8.445 -21.875 -36.938 1 97.44 358 ASN A C 1
ATOM 2730 O O . ASN A 1 358 ? -7.648 -22.75 -37.25 1 97.44 358 ASN A O 1
ATOM 2734 N N . TRP A 1 359 ? -9.742 -21.969 -37.125 1 96.25 359 TRP A N 1
ATOM 2735 C CA . TRP A 1 359 ? -10.359 -23.234 -37.5 1 96.25 359 TRP A CA 1
ATOM 2736 C C . TRP A 1 359 ? -10 -23.625 -38.938 1 96.25 359 TRP A C 1
ATOM 2738 O O . TRP A 1 359 ? -10.156 -24.781 -39.344 1 96.25 359 TRP A O 1
ATOM 2748 N N . GLN A 1 360 ? -9.57 -22.656 -39.75 1 97.06 360 GLN A N 1
ATOM 2749 C CA . GLN A 1 360 ? -9.117 -22.969 -41.094 1 97.06 360 GLN A CA 1
ATOM 2750 C C . GLN A 1 360 ? -7.996 -24 -41.062 1 97.06 360 GLN A C 1
ATOM 2752 O O . GLN A 1 360 ? -7.758 -24.688 -42.062 1 97.06 360 GLN A O 1
ATOM 2757 N N . TYR A 1 361 ? -7.379 -24.156 -39.938 1 98.25 361 TYR A N 1
ATOM 2758 C CA . TYR A 1 361 ? -6.285 -25.109 -39.781 1 98.25 361 TYR A CA 1
ATOM 2759 C C . TYR A 1 361 ? -6.75 -26.375 -39.062 1 98.25 361 TYR A C 1
ATOM 2761 O O . TYR A 1 361 ? -5.938 -27.094 -38.5 1 98.25 361 TYR A O 1
ATOM 2769 N N . ARG A 1 362 ? -8 -26.688 -39.031 1 97.5 362 ARG A N 1
ATOM 2770 C CA . ARG A 1 362 ? -8.625 -27.766 -38.25 1 97.5 362 ARG A CA 1
ATOM 2771 C C . ARG A 1 362 ? -7.988 -29.109 -38.594 1 97.5 362 ARG A C 1
ATOM 2773 O O . ARG A 1 362 ? -7.969 -30.016 -37.75 1 97.5 362 ARG A O 1
ATOM 2780 N N . ALA A 1 363 ? -7.422 -29.25 -39.719 1 98 363 ALA A N 1
ATOM 2781 C CA . ALA A 1 363 ? -6.816 -30.516 -40.156 1 98 363 ALA A CA 1
ATOM 2782 C C . ALA A 1 363 ? -5.617 -30.875 -39.281 1 98 363 ALA A C 1
ATOM 2784 O O . ALA A 1 363 ? -5.242 -32.031 -39.156 1 98 363 ALA A O 1
ATOM 2785 N N . ASP A 1 364 ? -5.051 -29.875 -38.656 1 98.5 364 ASP A N 1
ATOM 2786 C CA . ASP A 1 364 ? -3.848 -30.078 -37.875 1 98.5 364 ASP A CA 1
ATOM 2787 C C . ASP A 1 364 ? -4.195 -30.328 -36.406 1 98.5 364 ASP A C 1
ATOM 2789 O O . ASP A 1 364 ? -3.322 -30.656 -35.594 1 98.5 364 ASP A O 1
ATOM 2793 N N . LEU A 1 365 ? -5.434 -30.172 -36 1 98.56 365 LEU A N 1
ATOM 2794 C CA . LEU A 1 365 ? -5.828 -30.156 -34.594 1 98.56 365 LEU A CA 1
ATOM 2795 C C . LEU A 1 365 ? -5.477 -31.469 -33.906 1 98.56 365 LEU A C 1
ATOM 2797 O O . LEU A 1 365 ? -4.93 -31.484 -32.812 1 98.56 365 LEU A O 1
ATOM 2801 N N . GLU A 1 366 ? -5.84 -32.562 -34.531 1 98.56 366 GLU A N 1
ATOM 2802 C CA . GLU A 1 366 ? -5.551 -33.875 -33.969 1 98.56 366 GLU A CA 1
ATOM 2803 C C . GLU A 1 366 ? -4.051 -34.094 -33.781 1 98.56 366 GLU A C 1
ATOM 2805 O O . GLU A 1 366 ? -3.613 -34.562 -32.719 1 98.56 366 GLU A O 1
ATOM 2810 N N . ARG A 1 367 ? -3.314 -33.719 -34.812 1 98.56 367 ARG A N 1
ATOM 2811 C CA . ARG A 1 367 ? -1.862 -33.875 -34.75 1 98.56 367 ARG A CA 1
ATOM 2812 C C . ARG A 1 367 ? -1.274 -33 -33.625 1 98.56 367 ARG A C 1
ATOM 2814 O O . ARG A 1 367 ? -0.4 -33.469 -32.875 1 98.56 367 ARG A O 1
ATOM 2821 N N . ASP A 1 368 ? -1.688 -31.812 -33.531 1 98.75 368 ASP A N 1
ATOM 2822 C CA . ASP A 1 368 ? -1.156 -30.891 -32.531 1 98.75 368 ASP A CA 1
ATOM 2823 C C . ASP A 1 368 ? -1.502 -31.344 -31.125 1 98.75 368 ASP A C 1
ATOM 2825 O O . ASP A 1 368 ? -0.674 -31.266 -30.219 1 98.75 368 ASP A O 1
ATOM 2829 N N . LEU A 1 369 ? -2.732 -31.812 -30.906 1 98.75 369 LEU A N 1
ATOM 2830 C CA . LEU A 1 369 ? -3.096 -32.375 -29.609 1 98.75 369 LEU A CA 1
ATOM 2831 C C . LEU A 1 369 ? -2.264 -33.594 -29.297 1 98.75 369 LEU A C 1
ATOM 2833 O O . LEU A 1 369 ? -1.836 -33.781 -28.156 1 98.75 369 LEU A O 1
ATOM 2837 N N . GLN A 1 370 ? -2.102 -34.469 -30.312 1 98.69 370 GLN A N 1
ATOM 2838 C CA . GLN A 1 370 ? -1.266 -35.625 -30.109 1 98.69 370 GLN A CA 1
ATOM 2839 C C . GLN A 1 370 ? 0.154 -35.25 -29.703 1 98.69 370 GLN A C 1
ATOM 2841 O O . GLN A 1 370 ? 0.766 -35.875 -28.859 1 98.69 370 GLN A O 1
ATOM 2846 N N . GLN A 1 371 ? 0.685 -34.25 -30.344 1 98.69 371 GLN A N 1
ATOM 2847 C CA . GLN A 1 371 ? 2.014 -33.75 -29.984 1 98.69 371 GLN A CA 1
ATOM 2848 C C . GLN A 1 371 ? 2.072 -33.281 -28.531 1 98.69 371 GLN A C 1
ATOM 2850 O O . GLN A 1 371 ? 3.047 -33.562 -27.828 1 98.69 371 GLN A O 1
ATOM 2855 N N . LEU A 1 372 ? 1.081 -32.562 -28.125 1 98.69 372 LEU A N 1
ATOM 2856 C CA . LEU A 1 372 ? 0.99 -32.125 -26.734 1 98.69 372 LEU A CA 1
ATOM 2857 C C . LEU A 1 372 ? 0.99 -33.312 -25.781 1 98.69 372 LEU A C 1
ATOM 2859 O O . LEU A 1 372 ? 1.771 -33.375 -24.828 1 98.69 372 LEU A O 1
ATOM 2863 N N . VAL A 1 373 ? 0.207 -34.312 -26.062 1 98.75 373 VAL A N 1
ATOM 2864 C CA . VAL A 1 373 ? 0.082 -35.5 -25.234 1 98.75 373 VAL A CA 1
ATOM 2865 C C . VAL A 1 373 ? 1.413 -36.25 -25.219 1 98.75 373 VAL A C 1
ATOM 2867 O O . VAL A 1 373 ? 1.857 -36.719 -24.156 1 98.75 373 VAL A O 1
ATOM 2870 N N . ASP A 1 374 ? 2.045 -36.375 -26.359 1 98.75 374 ASP A N 1
ATOM 2871 C CA . ASP A 1 374 ? 3.324 -37.062 -26.453 1 98.75 374 ASP A CA 1
ATOM 2872 C C . ASP A 1 374 ? 4.379 -36.375 -25.578 1 98.75 374 ASP A C 1
ATOM 2874 O O . ASP A 1 374 ? 5.172 -37.062 -24.922 1 98.75 374 ASP A O 1
ATOM 2878 N N . SER A 1 375 ? 4.359 -35.094 -25.641 1 98.56 375 SER A N 1
ATOM 2879 C CA . SER A 1 375 ? 5.309 -34.344 -24.812 1 98.56 375 SER A CA 1
ATOM 2880 C C . SER A 1 375 ? 5.094 -34.625 -23.328 1 98.56 375 SER A C 1
ATOM 2882 O O . SER A 1 375 ? 6.059 -34.781 -22.578 1 98.56 375 SER A O 1
ATOM 2884 N N . LEU A 1 376 ? 3.877 -34.688 -22.922 1 98.69 376 LEU A N 1
ATOM 2885 C CA . LEU A 1 376 ? 3.557 -34.969 -21.516 1 98.69 376 LEU A CA 1
ATOM 2886 C C . LEU A 1 376 ? 3.904 -36.406 -21.141 1 98.69 376 LEU A C 1
ATOM 2888 O O . LEU A 1 376 ? 4.453 -36.656 -20.062 1 98.69 376 LEU A O 1
ATOM 2892 N N . LYS A 1 377 ? 3.652 -37.375 -22.031 1 98.38 377 LYS A N 1
ATOM 2893 C CA . LYS A 1 377 ? 3.945 -38.781 -21.781 1 98.38 377 LYS A CA 1
ATOM 2894 C C . LYS A 1 377 ? 5.445 -39 -21.656 1 98.38 377 LYS A C 1
ATOM 2896 O O . LYS A 1 377 ? 5.879 -39.969 -21 1 98.38 377 LYS A O 1
ATOM 2901 N N . ALA A 1 378 ? 6.215 -38.156 -22.266 1 98.25 378 ALA A N 1
ATOM 2902 C CA . ALA A 1 378 ? 7.668 -38.312 -22.297 1 98.25 378 ALA A CA 1
ATOM 2903 C C . ALA A 1 378 ? 8.297 -37.875 -20.984 1 98.25 378 ALA A C 1
ATOM 2905 O O . ALA A 1 378 ? 9.477 -38.125 -20.734 1 98.25 378 ALA A O 1
ATOM 2906 N N . LEU A 1 379 ? 7.504 -37.281 -20.141 1 98.19 379 LEU A N 1
ATOM 2907 C CA . LEU A 1 379 ? 8.039 -36.812 -18.859 1 98.19 379 LEU A CA 1
ATOM 2908 C C . LEU A 1 379 ? 8.438 -38 -17.984 1 98.19 379 LEU A C 1
ATOM 2910 O O . LEU A 1 379 ? 7.766 -39.031 -17.984 1 98.19 379 LEU A O 1
ATOM 2914 N N . PRO A 1 380 ? 9.523 -37.75 -17.203 1 97.44 380 PRO A N 1
ATOM 2915 C CA . PRO A 1 380 ? 9.969 -38.812 -16.312 1 97.44 380 PRO A CA 1
ATOM 2916 C C . PRO A 1 380 ? 8.898 -39.219 -15.305 1 97.44 380 PRO A C 1
ATOM 2918 O O . PRO A 1 380 ? 8.844 -40.406 -14.891 1 97.44 380 PRO A O 1
ATOM 2921 N N . THR A 1 381 ? 7.957 -38.438 -14.938 1 97.19 381 THR A N 1
ATOM 2922 C CA . THR A 1 381 ? 6.922 -38.688 -13.945 1 97.19 381 THR A CA 1
ATOM 2923 C C . THR A 1 381 ? 5.812 -39.562 -14.539 1 97.19 381 THR A C 1
ATOM 2925 O O . THR A 1 381 ? 4.977 -40.094 -13.805 1 97.19 381 THR A O 1
ATOM 2928 N N . ARG A 1 382 ? 5.738 -39.625 -15.922 1 97 382 ARG A N 1
ATOM 2929 C CA . ARG A 1 382 ? 4.676 -40.344 -16.609 1 97 382 ARG A CA 1
ATOM 2930 C C . ARG A 1 382 ? 3.309 -40 -16.031 1 97 382 ARG A C 1
ATOM 2932 O O . ARG A 1 382 ? 2.594 -40.844 -15.531 1 97 382 ARG A O 1
ATOM 2939 N N . PRO A 1 383 ? 2.957 -38.812 -16.188 1 98.19 383 PRO A N 1
ATOM 2940 C CA . PRO A 1 383 ? 1.758 -38.312 -15.516 1 98.19 383 PRO A CA 1
ATOM 2941 C C . PRO A 1 383 ? 0.475 -38.969 -16.047 1 98.19 383 PRO A C 1
ATOM 2943 O O . PRO A 1 383 ? 0.408 -39.344 -17.203 1 98.19 383 PRO A O 1
ATOM 2946 N N . ALA A 1 384 ? -0.535 -39.031 -15.07 1 98.25 384 ALA A N 1
ATOM 2947 C CA . ALA A 1 384 ? -1.91 -39.25 -15.516 1 98.25 384 ALA A CA 1
ATOM 2948 C C . ALA A 1 384 ? -2.432 -38.031 -16.25 1 98.25 384 ALA A C 1
ATOM 2950 O O . ALA A 1 384 ? -2.426 -36.906 -15.711 1 98.25 384 ALA A O 1
ATOM 2951 N N . ILE A 1 385 ? -2.789 -38.219 -17.5 1 98.62 385 ILE A N 1
ATOM 2952 C CA . ILE A 1 385 ? -3.223 -37.125 -18.344 1 98.62 385 ILE A CA 1
ATOM 2953 C C . ILE A 1 385 ? -4.738 -37.156 -18.5 1 98.62 385 ILE A C 1
ATOM 2955 O O . ILE A 1 385 ? -5.297 -38.188 -18.891 1 98.62 385 ILE A O 1
ATOM 2959 N N . TYR A 1 386 ? -5.402 -36.094 -18.188 1 98.75 386 TYR A N 1
ATOM 2960 C CA . TYR A 1 386 ? -6.836 -35.906 -18.406 1 98.75 386 TYR A CA 1
ATOM 2961 C C . TYR A 1 386 ? -7.105 -34.844 -19.469 1 98.75 386 TYR A C 1
ATOM 2963 O O . TYR A 1 386 ? -6.656 -33.719 -19.344 1 98.75 386 TYR A O 1
ATOM 2971 N N . LEU A 1 387 ? -7.793 -35.25 -20.5 1 98.75 387 LEU A N 1
ATOM 2972 C CA . LEU A 1 387 ? -8.227 -34.281 -21.5 1 98.75 387 LEU A CA 1
ATOM 2973 C C . LEU A 1 387 ? -9.633 -33.781 -21.219 1 98.75 387 LEU A C 1
ATOM 2975 O O . LEU A 1 387 ? -10.539 -34.562 -20.953 1 98.75 387 LEU A O 1
ATOM 2979 N N . CYS A 1 388 ? -9.797 -32.469 -21.219 1 98.75 388 CYS A N 1
ATOM 2980 C CA . CYS A 1 388 ? -11.102 -31.875 -20.984 1 98.75 388 CYS A CA 1
ATOM 2981 C C . CYS A 1 388 ? -11.672 -31.281 -22.266 1 98.75 388 CYS A C 1
ATOM 2983 O O . CYS A 1 388 ? -10.938 -30.703 -23.062 1 98.75 388 CYS A O 1
ATOM 2985 N N . THR A 1 389 ? -12.969 -31.453 -22.406 1 98.38 389 THR A N 1
ATOM 2986 C CA . THR A 1 389 ? -13.641 -30.719 -23.469 1 98.38 389 THR A CA 1
ATOM 2987 C C . THR A 1 389 ? -13.883 -29.266 -23.047 1 98.38 389 THR A C 1
ATOM 2989 O O . THR A 1 389 ? -13.906 -28.969 -21.844 1 98.38 389 THR A O 1
ATOM 2992 N N . PRO A 1 390 ? -13.953 -28.297 -24.062 1 97.06 390 PRO A N 1
ATOM 2993 C CA . PRO A 1 390 ? -14.312 -26.922 -23.688 1 97.06 390 PRO A CA 1
ATOM 2994 C C . PRO A 1 390 ? -15.664 -26.844 -22.969 1 97.06 390 PRO A C 1
ATOM 2996 O O . PRO A 1 390 ? -16.547 -27.656 -23.219 1 97.06 390 PRO A O 1
ATOM 2999 N N . VAL A 1 391 ? -15.789 -25.906 -22.047 1 96.12 391 VAL A N 1
ATOM 3000 C CA . VAL A 1 391 ? -17.094 -25.625 -21.469 1 96.12 391 VAL A CA 1
ATOM 3001 C C . VAL A 1 391 ? -18 -24.984 -22.516 1 96.12 391 VAL A C 1
ATOM 3003 O O . VAL A 1 391 ? -17.516 -24.422 -23.5 1 96.12 391 VAL A O 1
ATOM 3006 N N . PRO A 1 392 ? -19.328 -25.125 -22.281 1 94.19 392 PRO A N 1
ATOM 3007 C CA . PRO A 1 392 ? -20.219 -24.5 -23.25 1 94.19 392 PRO A CA 1
ATOM 3008 C C . PRO A 1 392 ? -20.125 -22.969 -23.25 1 94.19 392 PRO A C 1
ATOM 3010 O O . PRO A 1 392 ? -19.781 -22.375 -22.234 1 94.19 392 PRO A O 1
ATOM 3013 N N . THR A 1 393 ? -20.312 -22.406 -24.438 1 91 393 THR A N 1
ATOM 3014 C CA . THR A 1 393 ? -20.359 -20.953 -24.547 1 91 393 THR A CA 1
ATOM 3015 C C . THR A 1 393 ? -21.797 -20.484 -24.828 1 91 393 THR A C 1
ATOM 3017 O O . THR A 1 393 ? -22.609 -21.25 -25.359 1 91 393 THR A O 1
ATOM 3020 N N . THR A 1 394 ? -22.125 -19.344 -24.328 1 82.19 394 THR A N 1
ATOM 3021 C CA . THR A 1 394 ? -23.453 -18.797 -24.594 1 82.19 394 THR A CA 1
ATOM 3022 C C . THR A 1 394 ? -23.391 -17.75 -25.703 1 82.19 394 THR A C 1
ATOM 3024 O O . THR A 1 394 ? -22.328 -17.188 -25.969 1 82.19 394 THR A O 1
ATOM 3027 N N . ARG A 1 395 ? -24.359 -17.797 -26.688 1 60.25 395 ARG A N 1
ATOM 3028 C CA . ARG A 1 395 ? -24.406 -17.062 -27.938 1 60.25 395 ARG A CA 1
ATOM 3029 C C . ARG A 1 395 ? -24.156 -15.57 -27.703 1 60.25 395 ARG A C 1
ATOM 3031 O O . ARG A 1 395 ? -25.094 -14.781 -27.641 1 60.25 395 ARG A O 1
ATOM 3038 N N . LEU A 1 396 ? -23.391 -15.125 -26.859 1 56.38 396 LEU A N 1
ATOM 3039 C CA . LEU A 1 396 ? -23.312 -13.672 -26.953 1 56.38 396 LEU A CA 1
ATOM 3040 C C . LEU A 1 396 ? -22.438 -13.25 -28.125 1 56.38 396 LEU A C 1
ATOM 3042 O O . LEU A 1 396 ? -21.594 -14.016 -28.594 1 56.38 396 LEU A O 1
ATOM 3046 N N . THR A 1 397 ? -22.844 -12.148 -28.953 1 51.19 397 THR A N 1
ATOM 3047 C CA . THR A 1 397 ? -22.484 -11.539 -30.234 1 51.19 397 THR A CA 1
ATOM 3048 C C . THR A 1 397 ? -20.969 -11.477 -30.391 1 51.19 397 THR A C 1
ATOM 3050 O O . THR A 1 397 ? -20.453 -11.562 -31.5 1 51.19 397 THR A O 1
ATOM 3053 N N . GLY A 1 398 ? -20.172 -10.953 -29.531 1 53.44 398 GLY A N 1
ATOM 3054 C CA . GLY A 1 398 ? -19.031 -10.148 -29.953 1 53.44 398 GLY A CA 1
ATOM 3055 C C . GLY A 1 398 ? -17.75 -10.961 -30.109 1 53.44 398 GLY A C 1
ATOM 3056 O O . GLY A 1 398 ? -16.766 -10.461 -30.641 1 53.44 398 GLY A O 1
ATOM 3057 N N . ARG A 1 399 ? -17.703 -12.305 -29.625 1 64.12 399 ARG A N 1
ATOM 3058 C CA . ARG A 1 399 ? -16.422 -12.977 -29.828 1 64.12 399 ARG A CA 1
ATOM 3059 C C . ARG A 1 399 ? -16.547 -14.062 -30.891 1 64.12 399 ARG A C 1
ATOM 3061 O O . ARG A 1 399 ? -17.656 -14.5 -31.219 1 64.12 399 ARG A O 1
ATOM 3068 N N . ASP A 1 400 ? -15.648 -14.133 -31.953 1 82.94 400 ASP A N 1
ATOM 3069 C CA . ASP A 1 400 ? -15.586 -15.055 -33.062 1 82.94 400 ASP A CA 1
ATOM 3070 C C . ASP A 1 400 ? -15.555 -16.5 -32.594 1 82.94 400 ASP A C 1
ATOM 3072 O O . ASP A 1 400 ? -15.32 -17.422 -33.406 1 82.94 400 ASP A O 1
ATOM 3076 N N . ILE A 1 401 ? -15.852 -16.734 -31.297 1 89.12 401 ILE A N 1
ATOM 3077 C CA . ILE A 1 401 ? -15.922 -18.094 -30.75 1 89.12 401 ILE A CA 1
ATOM 3078 C C . ILE A 1 401 ? -17.25 -18.734 -31.141 1 89.12 401 ILE A C 1
ATOM 3080 O O . ILE A 1 401 ? -18.312 -18.109 -31.047 1 89.12 401 ILE A O 1
ATOM 3084 N N . ASN A 1 402 ? -17.156 -20 -31.562 1 88.56 402 ASN A N 1
ATOM 3085 C CA . ASN A 1 402 ? -18.328 -20.672 -32.125 1 88.56 402 ASN A CA 1
ATOM 3086 C C . ASN A 1 402 ? -18.578 -22.016 -31.438 1 88.56 402 ASN A C 1
ATOM 3088 O O . ASN A 1 402 ? -17.844 -22.984 -31.688 1 88.56 402 ASN A O 1
ATOM 3092 N N . ASP A 1 403 ? -19.703 -22.141 -30.719 1 92 403 ASP A N 1
ATOM 3093 C CA . ASP A 1 403 ? -19.953 -23.344 -29.953 1 92 403 ASP A CA 1
ATOM 3094 C C . ASP A 1 403 ? -20.281 -24.531 -30.859 1 92 403 ASP A C 1
ATOM 3096 O O . ASP A 1 403 ? -20.031 -25.688 -30.516 1 92 403 ASP A O 1
ATOM 3100 N N . SER A 1 404 ? -20.844 -24.25 -32.031 1 92.06 404 SER A N 1
ATOM 3101 C CA . SER A 1 404 ? -21.125 -25.328 -32.969 1 92.06 404 SER A CA 1
ATOM 3102 C C . SER A 1 404 ? -19.828 -25.984 -33.469 1 92.06 404 SER A C 1
ATOM 3104 O O . SER A 1 404 ? -19.781 -27.188 -33.688 1 92.06 404 SER A O 1
ATOM 3106 N N . ILE A 1 405 ? -18.891 -25.172 -33.688 1 94.06 405 ILE A N 1
ATOM 3107 C CA . ILE A 1 405 ? -17.578 -25.703 -34.094 1 94.06 405 ILE A CA 1
ATOM 3108 C C . ILE A 1 405 ? -16.953 -26.484 -32.938 1 94.06 405 ILE A C 1
ATOM 3110 O O . ILE A 1 405 ? -16.344 -27.516 -33.156 1 94.06 405 ILE A O 1
ATOM 3114 N N . ILE A 1 406 ? -17.125 -26.016 -31.734 1 96.06 406 ILE A N 1
ATOM 3115 C CA . ILE A 1 406 ? -16.609 -26.719 -30.562 1 96.06 406 ILE A CA 1
ATOM 3116 C C . ILE A 1 406 ? -17.25 -28.109 -30.484 1 96.06 406 ILE A C 1
ATOM 3118 O O . ILE A 1 406 ? -16.547 -29.109 -30.344 1 96.06 406 ILE A O 1
ATOM 3122 N N . THR A 1 407 ? -18.516 -28.188 -30.641 1 95.88 407 THR A N 1
ATOM 3123 C CA . THR A 1 407 ? -19.266 -29.422 -30.438 1 95.88 407 THR A CA 1
ATOM 3124 C C . THR A 1 407 ? -19.047 -30.375 -31.594 1 95.88 407 THR A C 1
ATOM 3126 O O . THR A 1 407 ? -18.875 -31.578 -31.391 1 95.88 407 THR A O 1
ATOM 3129 N N . ALA A 1 408 ? -19.016 -29.797 -32.75 1 96.69 408 ALA A N 1
ATOM 3130 C CA . ALA A 1 408 ? -18.984 -30.656 -33.938 1 96.69 408 ALA A CA 1
ATOM 3131 C C . ALA A 1 408 ? -17.562 -30.875 -34.438 1 96.69 408 ALA A C 1
ATOM 3133 O O . ALA A 1 408 ? -17.312 -31.797 -35.219 1 96.69 408 ALA A O 1
ATOM 3134 N N . GLY A 1 409 ? -16.703 -30.094 -34 1 97.31 409 GLY A N 1
ATOM 3135 C CA . GLY A 1 409 ? -15.344 -30.172 -34.531 1 97.31 409 GLY A CA 1
ATOM 3136 C C . GLY A 1 409 ? -14.312 -30.469 -33.469 1 97.31 409 GLY A C 1
ATOM 3137 O O . GLY A 1 409 ? -13.688 -31.531 -33.469 1 97.31 409 GLY A O 1
ATOM 3138 N N . VAL A 1 410 ? -14.188 -29.656 -32.5 1 97.94 410 VAL A N 1
ATOM 3139 C CA . VAL A 1 410 ? -13.109 -29.688 -31.516 1 97.94 410 VAL A CA 1
ATOM 3140 C C . VAL A 1 410 ? -13.289 -30.906 -30.594 1 97.94 410 VAL A C 1
ATOM 3142 O O . VAL A 1 410 ? -12.359 -31.688 -30.406 1 97.94 410 VAL A O 1
ATOM 3145 N N . ILE A 1 411 ? -14.461 -31.125 -30.078 1 98.44 411 ILE A N 1
ATOM 3146 C CA . ILE A 1 411 ? -14.727 -32.156 -29.094 1 98.44 411 ILE A CA 1
ATOM 3147 C C . ILE A 1 411 ? -14.492 -33.531 -29.688 1 98.44 411 ILE A C 1
ATOM 3149 O O . ILE A 1 411 ? -13.844 -34.375 -29.078 1 98.44 411 ILE A O 1
ATOM 3153 N N . PRO A 1 412 ? -14.953 -33.781 -30.906 1 98.5 412 PRO A N 1
ATOM 3154 C CA . PRO A 1 412 ? -14.688 -35.094 -31.5 1 98.5 412 PRO A CA 1
ATOM 3155 C C . PRO A 1 412 ? -13.195 -35.375 -31.641 1 98.5 412 PRO A C 1
ATOM 3157 O O . PRO A 1 412 ? -12.773 -36.531 -31.438 1 98.5 412 PRO A O 1
ATOM 3160 N N . VAL A 1 413 ? -12.492 -34.406 -31.969 1 98.62 413 VAL A N 1
ATOM 3161 C CA . VAL A 1 413 ? -11.047 -34.625 -32.094 1 98.62 413 VAL A CA 1
ATOM 3162 C C . VAL A 1 413 ? -10.453 -34.938 -30.719 1 98.62 413 VAL A C 1
ATOM 3164 O O . VAL A 1 413 ? -9.617 -35.844 -30.609 1 98.62 413 VAL A O 1
ATOM 3167 N N . ILE A 1 414 ? -10.82 -34.219 -29.688 1 98.75 414 ILE A N 1
ATOM 3168 C CA . ILE A 1 414 ? -10.32 -34.469 -28.344 1 98.75 414 ILE A CA 1
ATOM 3169 C C . ILE A 1 414 ? -10.68 -35.875 -27.891 1 98.75 414 ILE A C 1
ATOM 3171 O O . ILE A 1 414 ? -9.844 -36.594 -27.344 1 98.75 414 ILE A O 1
ATOM 3175 N N . ARG A 1 415 ? -11.883 -36.281 -28.156 1 98.5 415 ARG A N 1
ATOM 3176 C CA . ARG A 1 415 ? -12.344 -37.625 -27.828 1 98.5 415 ARG A CA 1
ATOM 3177 C C . ARG A 1 415 ? -11.516 -38.688 -28.531 1 98.5 415 ARG A C 1
ATOM 3179 O O . ARG A 1 415 ? -11.148 -39.719 -27.938 1 98.5 415 ARG A O 1
ATOM 3186 N N . LYS A 1 416 ? -11.305 -38.406 -29.75 1 98.69 416 LYS A N 1
ATOM 3187 C CA . LYS A 1 416 ? -10.531 -39.344 -30.547 1 98.69 416 LYS A CA 1
ATOM 3188 C C . LYS A 1 416 ? -9.125 -39.531 -29.984 1 98.69 416 LYS A C 1
ATOM 3190 O O . LYS A 1 416 ? -8.648 -40.656 -29.828 1 98.69 416 LYS A O 1
ATOM 3195 N N . VAL A 1 417 ? -8.484 -38.438 -29.734 1 98.75 417 VAL A N 1
ATOM 3196 C CA . VAL A 1 417 ? -7.125 -38.5 -29.219 1 98.75 417 VAL A CA 1
ATOM 3197 C C . VAL A 1 417 ? -7.125 -39.156 -27.828 1 98.75 417 VAL A C 1
ATOM 3199 O O . VAL A 1 417 ? -6.219 -39.938 -27.5 1 98.75 417 VAL A O 1
ATOM 3202 N N . ALA A 1 418 ? -8.094 -38.875 -27.031 1 98.75 418 ALA A N 1
ATOM 3203 C CA . ALA A 1 418 ? -8.211 -39.5 -25.719 1 98.75 418 ALA A CA 1
ATOM 3204 C C . ALA A 1 418 ? -8.305 -41 -25.859 1 98.75 418 ALA A C 1
ATOM 3206 O O . ALA A 1 418 ? -7.617 -41.75 -25.141 1 98.75 418 ALA A O 1
ATOM 3207 N N . ARG A 1 419 ? -9.125 -41.438 -26.734 1 98.38 419 ARG A N 1
ATOM 3208 C CA . ARG A 1 419 ? -9.32 -42.875 -26.938 1 98.38 419 ARG A CA 1
ATOM 3209 C C . ARG A 1 419 ? -8.039 -43.531 -27.453 1 98.38 419 ARG A C 1
ATOM 3211 O O . ARG A 1 419 ? -7.625 -44.594 -26.953 1 98.38 419 ARG A O 1
ATOM 3218 N N . LYS A 1 420 ? -7.508 -42.906 -28.422 1 98.44 420 LYS A N 1
ATOM 3219 C CA . LYS A 1 420 ? -6.289 -43.438 -29.047 1 98.44 420 LYS A CA 1
ATOM 3220 C C . LYS A 1 420 ? -5.188 -43.625 -28.016 1 98.44 420 LYS A C 1
ATOM 3222 O O . LYS A 1 420 ? -4.395 -44.562 -28.109 1 98.44 420 LYS A O 1
ATOM 3227 N N . ASN A 1 421 ? -5.121 -42.781 -27.078 1 98.5 421 ASN A N 1
ATOM 3228 C CA . ASN A 1 421 ? -4.031 -42.812 -26.109 1 98.5 421 ASN A CA 1
ATOM 3229 C C . ASN A 1 421 ? -4.473 -43.406 -24.766 1 98.5 421 ASN A C 1
ATOM 3231 O O . ASN A 1 421 ? -3.719 -43.375 -23.797 1 98.5 421 ASN A O 1
ATOM 3235 N N . ARG A 1 422 ? -5.723 -43.906 -24.641 1 97.94 422 ARG A N 1
ATOM 3236 C CA . ARG A 1 422 ? -6.297 -44.5 -23.438 1 97.94 422 ARG A CA 1
ATOM 3237 C C . ARG A 1 422 ? -6.242 -43.5 -22.266 1 97.94 422 ARG A C 1
ATOM 3239 O O . ARG A 1 422 ? -5.805 -43.844 -21.172 1 97.94 422 ARG A O 1
ATOM 3246 N N . LEU A 1 423 ? -6.527 -42.312 -22.641 1 98.38 423 LEU A N 1
ATOM 3247 C CA . LEU A 1 423 ? -6.594 -41.25 -21.625 1 98.38 423 LEU A CA 1
ATOM 3248 C C . LEU A 1 423 ? -8.031 -41.031 -21.156 1 98.38 423 LEU A C 1
ATOM 3250 O O . LEU A 1 423 ? -8.977 -41.281 -21.906 1 98.38 423 LEU A O 1
ATOM 3254 N N . THR A 1 424 ? -8.156 -40.656 -19.875 1 97.81 424 THR A N 1
ATOM 3255 C CA . THR A 1 424 ? -9.477 -40.281 -19.375 1 97.81 424 THR A CA 1
ATOM 3256 C C . THR A 1 424 ? -9.945 -38.969 -19.953 1 97.81 424 THR A C 1
ATOM 3258 O O . THR A 1 424 ? -9.195 -37.969 -19.953 1 97.81 424 THR A O 1
ATOM 3261 N N . LEU A 1 425 ? -11.141 -38.969 -20.438 1 98.31 425 LEU A N 1
ATOM 3262 C CA . LEU A 1 425 ? -11.781 -37.75 -20.922 1 98.31 425 LEU A CA 1
ATOM 3263 C C . LEU A 1 425 ? -12.727 -37.188 -19.875 1 98.31 425 LEU A C 1
ATOM 3265 O O . LEU A 1 425 ? -13.578 -37.906 -19.344 1 98.31 425 LEU A O 1
ATOM 3269 N N . ILE A 1 426 ? -12.547 -35.969 -19.516 1 98.38 426 ILE A N 1
ATOM 3270 C CA . ILE A 1 426 ? -13.508 -35.25 -18.703 1 98.38 426 ILE A CA 1
ATOM 3271 C C . ILE A 1 426 ? -14.367 -34.344 -19.578 1 98.38 426 ILE A C 1
ATOM 3273 O O . ILE A 1 426 ? -13.906 -33.312 -20.047 1 98.38 426 ILE A O 1
ATOM 3277 N N . ASP A 1 427 ? -15.562 -34.688 -19.75 1 98.25 427 ASP A N 1
ATOM 3278 C CA . ASP A 1 427 ? -16.453 -33.969 -20.656 1 98.25 427 ASP A CA 1
ATOM 3279 C C . ASP A 1 427 ? -17.094 -32.781 -19.953 1 98.25 427 ASP A C 1
ATOM 3281 O O . ASP A 1 427 ? -18.281 -32.781 -19.641 1 98.25 427 ASP A O 1
ATOM 3285 N N . LEU A 1 428 ? -16.344 -31.734 -19.859 1 98.12 428 LEU A N 1
ATOM 3286 C CA . LEU A 1 428 ? -16.828 -30.516 -19.203 1 98.12 428 LEU A CA 1
ATOM 3287 C C . LEU A 1 428 ? -18 -29.922 -19.969 1 98.12 428 LEU A C 1
ATOM 3289 O O . LEU A 1 428 ? -18.891 -29.312 -19.359 1 98.12 428 LEU A O 1
ATOM 3293 N N . HIS A 1 429 ? -17.953 -30 -21.312 1 97.25 429 HIS A N 1
ATOM 3294 C CA . HIS A 1 429 ? -19.031 -29.422 -22.094 1 97.25 429 HIS A CA 1
ATOM 3295 C C . HIS A 1 429 ? -20.391 -29.969 -21.672 1 97.25 429 HIS A C 1
ATOM 3297 O O . HIS A 1 429 ? -21.375 -29.219 -21.578 1 97.25 429 HIS A O 1
ATOM 3303 N N . ALA A 1 430 ? -20.422 -31.219 -21.453 1 96.56 430 ALA A N 1
ATOM 3304 C CA . ALA A 1 430 ? -21.656 -31.891 -21.078 1 96.56 430 ALA A CA 1
ATOM 3305 C C . ALA A 1 430 ? -21.969 -31.672 -19.609 1 96.56 430 ALA A C 1
ATOM 3307 O O . ALA A 1 430 ? -23.141 -31.516 -19.234 1 96.56 430 ALA A O 1
ATOM 3308 N N . ALA A 1 431 ? -21 -31.672 -18.766 1 97.06 431 ALA A N 1
ATOM 3309 C CA . ALA A 1 431 ? -21.188 -31.703 -17.328 1 97.06 431 ALA A CA 1
ATOM 3310 C C . ALA A 1 431 ? -21.406 -30.297 -16.766 1 97.06 431 ALA A C 1
ATOM 3312 O O . ALA A 1 431 ? -22.047 -30.125 -15.727 1 97.06 431 ALA A O 1
ATOM 3313 N N . PHE A 1 432 ? -20.844 -29.266 -17.406 1 96.19 432 PHE A N 1
ATOM 3314 C CA . PHE A 1 432 ? -20.953 -27.891 -16.938 1 96.19 432 PHE A CA 1
ATOM 3315 C C . PHE A 1 432 ? -22.359 -27.344 -17.188 1 96.19 432 PHE A C 1
ATOM 3317 O O . PHE A 1 432 ? -22.781 -27.219 -18.328 1 96.19 432 PHE A O 1
ATOM 3324 N N . SER A 1 433 ? -23.062 -26.984 -16.094 1 92.56 433 SER A N 1
ATOM 3325 C CA . SER A 1 433 ? -24.438 -26.547 -16.188 1 92.56 433 SER A CA 1
ATOM 3326 C C . SER A 1 433 ? -24.531 -25.016 -16.203 1 92.56 433 SER A C 1
ATOM 3328 O O . SER A 1 433 ? -23.875 -24.344 -15.406 1 92.56 433 SER A O 1
ATOM 3330 N N . LEU A 1 434 ? -25.297 -24.547 -17.047 1 89.31 434 LEU A N 1
ATOM 3331 C CA . LEU A 1 434 ? -25.594 -23.109 -17.109 1 89.31 434 LEU A CA 1
ATOM 3332 C C . LEU A 1 434 ? -27 -22.828 -16.594 1 89.31 434 LEU A C 1
ATOM 3334 O O . LEU A 1 434 ? -27.531 -21.734 -16.812 1 89.31 434 LEU A O 1
ATOM 3338 N N . ALA A 1 435 ? -27.594 -23.688 -15.961 1 82.5 435 ALA A N 1
ATOM 3339 C CA . ALA A 1 435 ? -29.016 -23.688 -15.656 1 82.5 435 ALA A CA 1
ATOM 3340 C C . ALA A 1 435 ? -29.391 -22.5 -14.781 1 82.5 435 ALA A C 1
ATOM 3342 O O . ALA A 1 435 ? -30.469 -21.906 -14.945 1 82.5 435 ALA A O 1
ATOM 3343 N N . ASP A 1 436 ? -28.578 -22.047 -13.898 1 83.94 436 ASP A N 1
ATOM 3344 C CA . ASP A 1 436 ? -28.984 -20.969 -12.992 1 83.94 436 ASP A CA 1
ATOM 3345 C C . ASP A 1 436 ? -28.453 -19.625 -13.461 1 83.94 436 ASP A C 1
ATOM 3347 O O . ASP A 1 436 ? -28.719 -18.594 -12.844 1 83.94 436 ASP A O 1
ATOM 3351 N N . GLY A 1 437 ? -27.766 -19.641 -14.562 1 86.38 437 GLY A N 1
ATOM 3352 C CA . GLY A 1 437 ? -27.344 -18.406 -15.203 1 86.38 437 GLY A CA 1
ATOM 3353 C C . GLY A 1 437 ? -26.219 -17.703 -14.445 1 86.38 437 GLY A C 1
ATOM 3354 O O . GLY A 1 437 ? -25.828 -16.609 -14.812 1 86.38 437 GLY A O 1
ATOM 3355 N N . ARG A 1 438 ? -25.609 -18.219 -13.422 1 90.25 438 ARG A N 1
ATOM 3356 C CA . ARG A 1 438 ? -24.641 -17.547 -12.562 1 90.25 438 ARG A CA 1
ATOM 3357 C C . ARG A 1 438 ? -23.234 -18.047 -12.836 1 90.25 438 ARG A C 1
ATOM 3359 O O . ARG A 1 438 ? -22.266 -17.531 -12.281 1 90.25 438 ARG A O 1
ATOM 3366 N N . GLN A 1 439 ? -23.078 -18.984 -13.75 1 93.56 439 GLN A N 1
ATOM 3367 C CA . GLN A 1 439 ? -21.812 -19.703 -13.875 1 93.56 439 GLN A CA 1
ATOM 3368 C C . GLN A 1 439 ? -20.922 -19.078 -14.961 1 93.56 439 GLN A C 1
ATOM 3370 O O . GLN A 1 439 ? -19.734 -19.375 -15.047 1 93.56 439 GLN A O 1
ATOM 3375 N N . MET A 1 440 ? -21.547 -18.234 -15.773 1 93.81 440 MET A N 1
ATOM 3376 C CA . MET A 1 440 ? -20.797 -17.641 -16.875 1 93.81 440 MET A CA 1
ATOM 3377 C C . MET A 1 440 ? -20.797 -16.125 -16.781 1 93.81 440 MET A C 1
ATOM 3379 O O . MET A 1 440 ? -21.812 -15.523 -16.406 1 93.81 440 MET A O 1
ATOM 3383 N N . GLN A 1 441 ? -19.656 -15.555 -17.062 1 93.12 441 GLN A N 1
ATOM 3384 C CA . GLN A 1 441 ? -19.578 -14.094 -17.125 1 93.12 441 GLN A CA 1
ATOM 3385 C C . GLN A 1 441 ? -20.422 -13.547 -18.266 1 93.12 441 GLN A C 1
ATOM 3387 O O . GLN A 1 441 ? -20.906 -14.305 -19.109 1 93.12 441 GLN A O 1
ATOM 3392 N N . ARG A 1 442 ? -20.547 -12.188 -18.344 1 89.25 442 ARG A N 1
ATOM 3393 C CA . ARG A 1 442 ? -21.438 -11.531 -19.297 1 89.25 442 ARG A CA 1
ATOM 3394 C C . ARG A 1 442 ? -20.984 -11.805 -20.734 1 89.25 442 ARG A C 1
ATOM 3396 O O . ARG A 1 442 ? -21.797 -11.758 -21.656 1 89.25 442 ARG A O 1
ATOM 3403 N N . ASP A 1 443 ? -19.734 -12.195 -20.922 1 90.44 443 ASP A N 1
ATOM 3404 C CA . ASP A 1 443 ? -19.219 -12.398 -22.281 1 90.44 443 ASP A CA 1
ATOM 3405 C C . ASP A 1 443 ? -19.656 -13.758 -22.828 1 90.44 443 ASP A C 1
ATOM 3407 O O . ASP A 1 443 ? -19.469 -14.031 -24.016 1 90.44 443 ASP A O 1
ATOM 3411 N N . GLY A 1 444 ? -20.125 -14.625 -21.906 1 91.44 444 GLY A N 1
ATOM 3412 C CA . GLY A 1 444 ? -20.656 -15.906 -22.328 1 91.44 444 GLY A CA 1
ATOM 3413 C C . GLY A 1 444 ? -19.578 -16.953 -22.594 1 91.44 444 GLY A C 1
ATOM 3414 O O . GLY A 1 444 ? -19.875 -18.031 -23.078 1 91.44 444 GLY A O 1
ATOM 3415 N N . VAL A 1 445 ? -18.359 -16.688 -22.344 1 93.31 445 VAL A N 1
ATOM 3416 C CA . VAL A 1 445 ? -17.25 -17.594 -22.641 1 93.31 445 VAL A CA 1
ATOM 3417 C C . VAL A 1 445 ? -16.547 -17.984 -21.344 1 93.31 445 VAL A C 1
ATOM 3419 O O . VAL A 1 445 ? -16.234 -19.156 -21.125 1 93.31 445 VAL A O 1
ATOM 3422 N N . HIS A 1 446 ? -16.297 -17 -20.5 1 96 446 HIS A N 1
ATOM 3423 C CA . HIS A 1 446 ? -15.477 -17.203 -19.312 1 96 446 HIS A CA 1
ATOM 3424 C C . HIS A 1 446 ? -16.344 -17.484 -18.094 1 96 446 HIS A C 1
ATOM 3426 O O . HIS A 1 446 ? -17.344 -16.812 -17.859 1 96 446 HIS A O 1
ATOM 3432 N N . PRO A 1 447 ? -15.961 -18.516 -17.297 1 96 447 PRO A N 1
ATOM 3433 C CA . PRO A 1 447 ? -16.688 -18.812 -16.062 1 96 447 PRO A CA 1
ATOM 3434 C C . PRO A 1 447 ? -16.547 -17.719 -15.016 1 96 447 PRO A C 1
ATOM 3436 O O . PRO A 1 447 ? -15.5 -17.062 -14.945 1 96 447 PRO A O 1
ATOM 3439 N N . THR A 1 448 ? -17.656 -17.547 -14.234 1 95.81 448 THR A N 1
ATOM 3440 C CA . THR A 1 448 ? -17.562 -16.781 -12.992 1 95.81 448 THR A CA 1
ATOM 3441 C C . THR A 1 448 ? -16.828 -17.578 -11.914 1 95.81 448 THR A C 1
ATOM 3443 O O . THR A 1 448 ? -16.391 -18.703 -12.164 1 95.81 448 THR A O 1
ATOM 3446 N N . ALA A 1 449 ? -16.672 -16.969 -10.766 1 94.88 449 ALA A N 1
ATOM 3447 C CA . ALA A 1 449 ? -16.094 -17.734 -9.648 1 94.88 449 ALA A CA 1
ATOM 3448 C C . ALA A 1 449 ? -16.938 -18.969 -9.352 1 94.88 449 ALA A C 1
ATOM 3450 O O . ALA A 1 449 ? -16.391 -20.031 -9.039 1 94.88 449 ALA A O 1
ATOM 3451 N N . GLU A 1 450 ? -18.219 -18.781 -9.43 1 96 450 GLU A N 1
ATOM 3452 C CA . GLU A 1 450 ? -19.109 -19.922 -9.234 1 96 450 GLU A CA 1
ATOM 3453 C C . GLU A 1 450 ? -18.922 -20.969 -10.328 1 96 450 GLU A C 1
ATOM 3455 O O . GLU A 1 450 ? -18.953 -22.172 -10.055 1 96 450 GLU A O 1
ATOM 3460 N N . GLY A 1 451 ? -18.797 -20.484 -11.492 1 97.19 451 GLY A N 1
ATOM 3461 C CA . GLY A 1 451 ? -18.516 -21.391 -12.586 1 97.19 451 GLY A CA 1
ATOM 3462 C C . GLY A 1 451 ? -17.188 -22.125 -12.422 1 97.19 451 GLY A C 1
ATOM 3463 O O . GLY A 1 451 ? -17.109 -23.328 -12.711 1 97.19 451 GLY A O 1
ATOM 3464 N N . ALA A 1 452 ? -16.172 -21.422 -12.023 1 97.69 452 ALA A N 1
ATOM 3465 C CA . ALA A 1 452 ? -14.883 -22.031 -11.758 1 97.69 452 ALA A CA 1
ATOM 3466 C C . ALA A 1 452 ? -14.984 -23.109 -10.672 1 97.69 452 ALA A C 1
ATOM 3468 O O . ALA A 1 452 ? -14.367 -24.172 -10.781 1 97.69 452 ALA A O 1
ATOM 3469 N N . GLU A 1 453 ? -15.727 -22.812 -9.672 1 97.38 453 GLU A N 1
ATOM 3470 C CA . GLU A 1 453 ? -15.961 -23.781 -8.609 1 97.38 453 GLU A CA 1
ATOM 3471 C C . GLU A 1 453 ? -16.656 -25.031 -9.156 1 97.38 453 GLU A C 1
ATOM 3473 O O . GLU A 1 453 ? -16.328 -26.156 -8.766 1 97.38 453 GLU A O 1
ATOM 3478 N N . GLN A 1 454 ? -17.672 -24.828 -9.953 1 97.81 454 GLN A N 1
ATOM 3479 C CA . GLN A 1 454 ? -18.359 -25.953 -10.586 1 97.81 454 GLN A CA 1
ATOM 3480 C C . GLN A 1 454 ? -17.375 -26.828 -11.367 1 97.81 454 GLN A C 1
ATOM 3482 O O . GLN A 1 454 ? -17.422 -28.047 -11.289 1 97.81 454 GLN A O 1
ATOM 3487 N N . MET A 1 455 ? -16.547 -26.219 -12.156 1 98.38 455 MET A N 1
ATOM 3488 C CA . MET A 1 455 ? -15.547 -26.969 -12.922 1 98.38 455 MET A CA 1
ATOM 3489 C C . MET A 1 455 ? -14.664 -27.797 -11.992 1 98.38 455 MET A C 1
ATOM 3491 O O . MET A 1 455 ? -14.414 -28.984 -12.266 1 98.38 455 MET A O 1
ATOM 3495 N N . ALA A 1 456 ? -14.164 -27.188 -10.922 1 98.44 456 ALA A N 1
ATOM 3496 C CA . ALA A 1 456 ? -13.32 -27.891 -9.969 1 98.44 456 ALA A CA 1
ATOM 3497 C C . ALA A 1 456 ? -14.055 -29.094 -9.383 1 98.44 456 ALA A C 1
ATOM 3499 O O . ALA A 1 456 ? -13.461 -30.172 -9.219 1 98.44 456 ALA A O 1
ATOM 3500 N N . ARG A 1 457 ? -15.312 -28.938 -9.102 1 97.88 457 ARG A N 1
ATOM 3501 C CA . ARG A 1 457 ? -16.109 -30 -8.516 1 97.88 457 ARG A CA 1
ATOM 3502 C C . ARG A 1 457 ? -16.328 -31.141 -9.516 1 97.88 457 ARG A C 1
ATOM 3504 O O . ARG A 1 457 ? -16.422 -32.312 -9.133 1 97.88 457 ARG A O 1
ATOM 3511 N N . ILE A 1 458 ? -16.406 -30.828 -10.727 1 98 458 ILE A N 1
ATOM 3512 C CA . ILE A 1 458 ? -16.547 -31.828 -11.773 1 98 458 ILE A CA 1
ATOM 3513 C C . ILE A 1 458 ? -15.234 -32.594 -11.914 1 98 458 ILE A C 1
ATOM 3515 O O . ILE A 1 458 ? -15.25 -33.812 -12.086 1 98 458 ILE A O 1
ATOM 3519 N N . ILE A 1 459 ? -14.133 -31.938 -11.828 1 98.44 459 ILE A N 1
ATOM 3520 C CA . ILE A 1 459 ? -12.82 -32.5 -12.125 1 98.44 459 ILE A CA 1
ATOM 3521 C C . ILE A 1 459 ? -12.32 -33.281 -10.922 1 98.44 459 ILE A C 1
ATOM 3523 O O . ILE A 1 459 ? -11.727 -34.375 -11.086 1 98.44 459 ILE A O 1
ATOM 3527 N N . ALA A 1 460 ? -12.547 -32.844 -9.734 1 98 460 ALA A N 1
ATOM 3528 C CA . ALA A 1 460 ? -11.938 -33.344 -8.5 1 98 460 ALA A CA 1
ATOM 3529 C C . ALA A 1 460 ? -12.164 -34.844 -8.328 1 98 460 ALA A C 1
ATOM 3531 O O . ALA A 1 460 ? -11.242 -35.562 -7.953 1 98 460 ALA A O 1
ATOM 3532 N N . PRO A 1 461 ? -13.359 -35.375 -8.633 1 96.69 461 PRO A N 1
ATOM 3533 C CA . PRO A 1 461 ? -13.602 -36.812 -8.414 1 96.69 461 PRO A CA 1
ATOM 3534 C C . PRO A 1 461 ? -12.727 -37.688 -9.297 1 96.69 461 PRO A C 1
ATOM 3536 O O . PRO A 1 461 ? -12.484 -38.875 -8.961 1 96.69 461 PRO A O 1
ATOM 3539 N N . TYR A 1 462 ? -12.266 -37.25 -10.398 1 97 462 TYR A N 1
ATOM 3540 C CA . TYR A 1 462 ? -11.422 -38.031 -11.289 1 97 462 TYR A CA 1
ATOM 3541 C C . TYR A 1 462 ? -10.031 -38.219 -10.695 1 97 462 TYR A C 1
ATOM 3543 O O . TYR A 1 462 ? -9.305 -39.125 -11.078 1 97 462 TYR A O 1
ATOM 3551 N N . LEU A 1 463 ? -9.57 -37.344 -9.844 1 95.31 463 LEU A N 1
ATOM 3552 C CA . LEU A 1 463 ? -8.211 -37.375 -9.312 1 95.31 463 LEU A CA 1
ATOM 3553 C C . LEU A 1 463 ? -8.133 -38.188 -8.031 1 95.31 463 LEU A C 1
ATOM 3555 O O . LEU A 1 463 ? -7.082 -38.719 -7.699 1 95.31 463 LEU A O 1
ATOM 3559 N N . LYS A 1 464 ? -9.156 -38.094 -7.148 1 82.56 464 LYS A N 1
ATOM 3560 C CA . LYS A 1 464 ? -9.164 -38.812 -5.879 1 82.56 464 LYS A CA 1
ATOM 3561 C C . LYS A 1 464 ? -9.375 -40.312 -6.09 1 82.56 464 LYS A C 1
ATOM 3563 O O . LYS A 1 464 ? -10.305 -40.719 -6.793 1 82.56 464 LYS A O 1
ATOM 3568 N N . PRO A 1 465 ? -8.422 -41.219 -5.711 1 62.75 465 PRO A N 1
ATOM 3569 C CA . PRO A 1 465 ? -8.703 -42.656 -5.801 1 62.75 465 PRO A CA 1
ATOM 3570 C C . PRO A 1 465 ? -9.969 -43.062 -5.051 1 62.75 465 PRO A C 1
ATOM 3572 O O . PRO A 1 465 ? -10.367 -42.375 -4.098 1 62.75 465 PRO A O 1
ATOM 3575 N N . MET B 1 1 ? 11.508 -16.375 74.438 1 23.31 1 MET B N 1
ATOM 3576 C CA . MET B 1 1 ? 11.117 -17.5 73.625 1 23.31 1 MET B CA 1
ATOM 3577 C C . MET B 1 1 ? 10.094 -17.062 72.562 1 23.31 1 MET B C 1
ATOM 3579 O O . MET B 1 1 ? 9.562 -17.891 71.812 1 23.31 1 MET B O 1
ATOM 3583 N N . LYS B 1 2 ? 9.5 -16.156 72.625 1 29.64 2 LYS B N 1
ATOM 3584 C CA . LYS B 1 2 ? 8.234 -15.734 72.062 1 29.64 2 LYS B CA 1
ATOM 3585 C C . LYS B 1 2 ? 8.398 -15.438 70.562 1 29.64 2 LYS B C 1
ATOM 3587 O O . LYS B 1 2 ? 8.711 -14.312 70.188 1 29.64 2 LYS B O 1
ATOM 3592 N N . HIS B 1 3 ? 8.969 -16.391 69.75 1 31.66 3 HIS B N 1
ATOM 3593 C CA . HIS B 1 3 ? 9.312 -16.172 68.375 1 31.66 3 HIS B CA 1
ATOM 3594 C C . HIS B 1 3 ? 8.078 -16.203 67.5 1 31.66 3 HIS B C 1
ATOM 3596 O O . HIS B 1 3 ? 7.523 -17.281 67.25 1 31.66 3 HIS B O 1
ATOM 3602 N N . PHE B 1 4 ? 7.129 -15.344 67.625 1 32.22 4 PHE B N 1
ATOM 3603 C CA . PHE B 1 4 ? 5.93 -15.383 66.812 1 32.22 4 PHE B CA 1
ATOM 3604 C C . PHE B 1 4 ? 6.277 -15.117 65.375 1 32.22 4 PHE B C 1
ATOM 3606 O O . PHE B 1 4 ? 6.895 -14.102 65 1 32.22 4 PHE B O 1
ATOM 3613 N N . ILE B 1 5 ? 6.43 -16.219 64.562 1 33.69 5 ILE B N 1
ATOM 3614 C CA . ILE B 1 5 ? 6.621 -16.203 63.125 1 33.69 5 ILE B CA 1
ATOM 3615 C C . ILE B 1 5 ? 5.383 -15.633 62.438 1 33.69 5 ILE B C 1
ATOM 3617 O O . ILE B 1 5 ? 4.297 -16.203 62.531 1 33.69 5 ILE B O 1
ATOM 3621 N N . LEU B 1 6 ? 5.25 -14.32 62.312 1 30.75 6 LEU B N 1
ATOM 3622 C CA . LEU B 1 6 ? 4.176 -13.68 61.562 1 30.75 6 LEU B CA 1
ATOM 3623 C C . LEU B 1 6 ? 4.289 -14 60.062 1 30.75 6 LEU B C 1
ATOM 3625 O O . LEU B 1 6 ? 5.285 -13.656 59.438 1 30.75 6 LEU B O 1
ATOM 3629 N N . VAL B 1 7 ? 3.709 -15.125 59.688 1 33.97 7 VAL B N 1
ATOM 3630 C CA . VAL B 1 7 ? 3.566 -15.453 58.281 1 33.97 7 VAL B CA 1
ATOM 3631 C C . VAL B 1 7 ? 2.678 -14.414 57.594 1 33.97 7 VAL B C 1
ATOM 3633 O O . VAL B 1 7 ? 1.487 -14.305 57.906 1 33.97 7 VAL B O 1
ATOM 3636 N N . LEU B 1 8 ? 3.111 -13.242 57.281 1 31.27 8 LEU B N 1
ATOM 3637 C CA . LEU B 1 8 ? 2.23 -12.352 56.531 1 31.27 8 LEU B CA 1
ATOM 3638 C C . LEU B 1 8 ? 1.983 -12.883 55.125 1 31.27 8 LEU B C 1
ATOM 3640 O O . LEU B 1 8 ? 2.932 -13.133 54.375 1 31.27 8 LEU B O 1
ATOM 3644 N N . ALA B 1 9 ? 0.802 -13.539 54.906 1 29.69 9 ALA B N 1
ATOM 3645 C CA . ALA B 1 9 ? 0.164 -13.891 53.625 1 29.69 9 ALA B CA 1
ATOM 3646 C C . ALA B 1 9 ? 0.102 -12.695 52.688 1 29.69 9 ALA B C 1
ATOM 3648 O O . ALA B 1 9 ? -0.561 -11.695 53 1 29.69 9 ALA B O 1
ATOM 3649 N N . ALA B 1 10 ? 1.088 -12.508 51.875 1 31.56 10 ALA B N 1
ATOM 3650 C CA . ALA B 1 10 ? 1.031 -11.523 50.812 1 31.56 10 ALA B CA 1
ATOM 3651 C C . ALA B 1 10 ? -0.071 -11.859 49.812 1 31.56 10 ALA B C 1
ATOM 3653 O O . ALA B 1 10 ? 0.009 -12.867 49.094 1 31.56 10 ALA B O 1
ATOM 3654 N N . SER B 1 11 ? -1.345 -11.625 50.156 1 32.12 11 SER B N 1
ATOM 3655 C CA . SER B 1 11 ? -2.377 -11.688 49.125 1 32.12 11 SER B CA 1
ATOM 3656 C C . SER B 1 11 ? -2.012 -10.836 47.938 1 32.12 11 SER B C 1
ATOM 3658 O O . SER B 1 11 ? -1.787 -9.633 48.062 1 32.12 11 SER B O 1
ATOM 3660 N N . LEU B 1 12 ? -1.338 -11.406 47.031 1 32.5 12 LEU B N 1
ATOM 3661 C CA . LEU B 1 12 ? -1.202 -10.766 45.719 1 32.5 12 LEU B CA 1
ATOM 3662 C C . LEU B 1 12 ? -2.57 -10.453 45.125 1 32.5 12 LEU B C 1
ATOM 3664 O O . LEU B 1 12 ? -3.309 -11.367 44.75 1 32.5 12 LEU B O 1
ATOM 3668 N N . ALA B 1 13 ? -3.252 -9.406 45.531 1 33.25 13 ALA B N 1
ATOM 3669 C CA . ALA B 1 13 ? -4.383 -8.836 44.781 1 33.25 13 ALA B CA 1
ATOM 3670 C C . ALA B 1 13 ? -4.047 -8.648 43.312 1 33.25 13 ALA B C 1
ATOM 3672 O O . ALA B 1 13 ? -3.256 -7.766 42.969 1 33.25 13 ALA B O 1
ATOM 3673 N N . VAL B 1 14 ? -3.984 -9.711 42.594 1 35.72 14 VAL B N 1
ATOM 3674 C CA . VAL B 1 14 ? -4.133 -9.477 41.156 1 35.72 14 VAL B CA 1
ATOM 3675 C C . VAL B 1 14 ? -5.434 -8.719 40.875 1 35.72 14 VAL B C 1
ATOM 3677 O O . VAL B 1 14 ? -6.523 -9.25 41.125 1 35.72 14 VAL B O 1
ATOM 3680 N N . SER B 1 15 ? -5.5 -7.43 41.125 1 33.81 15 SER B N 1
ATOM 3681 C CA . SER B 1 15 ? -6.613 -6.629 40.625 1 33.81 15 SER B CA 1
ATOM 3682 C C . SER B 1 15 ? -6.973 -7.027 39.188 1 33.81 15 SER B C 1
ATOM 3684 O O . SER B 1 15 ? -6.152 -6.895 38.281 1 33.81 15 SER B O 1
ATOM 3686 N N . ILE B 1 16 ? -7.758 -8.086 39.094 1 36.81 16 ILE B N 1
ATOM 3687 C CA . ILE B 1 16 ? -8.492 -8.219 37.844 1 36.81 16 ILE B CA 1
ATOM 3688 C C . ILE B 1 16 ? -9.047 -6.855 37.438 1 36.81 16 ILE B C 1
ATOM 3690 O O . ILE B 1 16 ? -9.867 -6.27 38.156 1 36.81 16 ILE B O 1
ATOM 3694 N N . GLN B 1 17 ? -8.32 -6.027 36.844 1 36.22 17 GLN B N 1
ATOM 3695 C CA . GLN B 1 17 ? -8.914 -4.867 36.188 1 36.22 17 GLN B CA 1
ATOM 3696 C C . GLN B 1 17 ? -10.234 -5.23 35.5 1 36.22 17 GLN B C 1
ATOM 3698 O O . GLN B 1 17 ? -10.273 -6.078 34.625 1 36.22 17 GLN B O 1
ATOM 3703 N N . SER B 1 18 ? -11.297 -5.34 36.281 1 40.78 18 SER B N 1
ATOM 3704 C CA . SER B 1 18 ? -12.656 -5.445 35.75 1 40.78 18 SER B CA 1
ATOM 3705 C C . SER B 1 18 ? -12.758 -4.762 34.375 1 40.78 18 SER B C 1
ATOM 3707 O O . SER B 1 18 ? -12.375 -3.602 34.219 1 40.78 18 SER B O 1
ATOM 3709 N N . ALA B 1 19 ? -12.906 -5.41 33.406 1 40.47 19 ALA B N 1
ATOM 3710 C CA . ALA B 1 19 ? -13.102 -5.156 32 1 40.47 19 ALA B CA 1
ATOM 3711 C C . ALA B 1 19 ? -14.133 -4.051 31.766 1 40.47 19 ALA B C 1
ATOM 3713 O O . ALA B 1 19 ? -14.297 -3.572 30.641 1 40.47 19 ALA B O 1
ATOM 3714 N N . ALA B 1 20 ? -15.32 -3.752 32.656 1 52.59 20 ALA B N 1
ATOM 3715 C CA . ALA B 1 20 ? -16.312 -2.916 32 1 52.59 20 ALA B CA 1
ATOM 3716 C C . ALA B 1 20 ? -15.797 -1.494 31.812 1 52.59 20 ALA B C 1
ATOM 3718 O O . ALA B 1 20 ? -15.555 -0.775 32.781 1 52.59 20 ALA B O 1
ATOM 3719 N N . GLN B 1 21 ? -14.938 -0.936 30.453 1 76.44 21 GLN B N 1
ATOM 3720 C CA . GLN B 1 21 ? -14.078 0.132 29.953 1 76.44 21 GLN B CA 1
ATOM 3721 C C . GLN B 1 21 ? -14.898 1.349 29.531 1 76.44 21 GLN B C 1
ATOM 3723 O O . GLN B 1 21 ? -14.43 2.484 29.641 1 76.44 21 GLN B O 1
ATOM 3728 N N . THR B 1 22 ? -16.281 1.123 29.297 1 92 22 THR B N 1
ATOM 3729 C CA . THR B 1 22 ? -17.141 2.256 28.969 1 92 22 THR B CA 1
ATOM 3730 C C . THR B 1 22 ? -17.781 2.828 30.234 1 92 22 THR B C 1
ATOM 3732 O O . THR B 1 22 ? -18.516 2.125 30.938 1 92 22 THR B O 1
ATOM 3735 N N . ALA B 1 23 ? -17.656 4.012 30.516 1 93.25 23 ALA B N 1
ATOM 3736 C CA . ALA B 1 23 ? -18.188 4.656 31.719 1 93.25 23 ALA B CA 1
ATOM 3737 C C . ALA B 1 23 ? -19.578 5.219 31.469 1 93.25 23 ALA B C 1
ATOM 3739 O O . ALA B 1 23 ? -20.453 5.148 32.344 1 93.25 23 ALA B O 1
ATOM 3740 N N . ARG B 1 24 ? -19.812 5.855 30.297 1 96.06 24 ARG B N 1
ATOM 3741 C CA . ARG B 1 24 ? -21.078 6.469 29.938 1 96.06 24 ARG B CA 1
ATOM 3742 C C . ARG B 1 24 ? -21.422 6.211 28.469 1 96.06 24 ARG B C 1
ATOM 3744 O O . ARG B 1 24 ? -20.531 6.289 27.609 1 96.06 24 ARG B O 1
ATOM 3751 N N . LYS B 1 25 ? -22.594 5.879 28.266 1 97.62 25 LYS B N 1
ATOM 3752 C CA . LYS B 1 25 ? -23.156 5.762 26.922 1 97.62 25 LYS B CA 1
ATOM 3753 C C . LYS B 1 25 ? -24.438 6.59 26.797 1 97.62 25 LYS B C 1
ATOM 3755 O O . LYS B 1 25 ? -25.328 6.523 27.641 1 97.62 25 LYS B O 1
ATOM 3760 N N . PHE B 1 26 ? -24.578 7.402 25.812 1 97.88 26 PHE B N 1
ATOM 3761 C CA . PHE B 1 26 ? -25.797 8.172 25.547 1 97.88 26 PHE B CA 1
ATOM 3762 C C . PHE B 1 26 ? -25.906 8.508 24.078 1 97.88 26 PHE B C 1
ATOM 3764 O O . PHE B 1 26 ? -24.953 8.336 23.312 1 97.88 26 PHE B O 1
ATOM 3771 N N . VAL B 1 27 ? -27.062 8.891 23.641 1 98.12 27 VAL B N 1
ATOM 3772 C CA . VAL B 1 27 ? -27.344 9.211 22.234 1 98.12 27 VAL B CA 1
ATOM 3773 C C . VAL B 1 27 ? -27.797 10.664 22.125 1 98.12 27 VAL B C 1
ATOM 3775 O O . VAL B 1 27 ? -28.609 11.133 22.938 1 98.12 27 VAL B O 1
ATOM 3778 N N . LEU B 1 28 ? -27.266 11.391 21.188 1 97.38 28 LEU B N 1
ATOM 3779 C CA . LEU B 1 28 ? -27.641 12.773 20.906 1 97.38 28 LEU B CA 1
ATOM 3780 C C . LEU B 1 28 ? -28.25 12.898 19.516 1 97.38 28 LEU B C 1
ATOM 3782 O O . LEU B 1 28 ? -27.797 12.25 18.562 1 97.38 28 LEU B O 1
ATOM 3786 N N . PRO B 1 29 ? -29.234 13.812 19.406 1 97.38 29 PRO B N 1
ATOM 3787 C CA . PRO B 1 29 ? -29.641 14.156 18.047 1 97.38 29 PRO B CA 1
ATOM 3788 C C . PRO B 1 29 ? -28.547 14.914 17.281 1 97.38 29 PRO B C 1
ATOM 3790 O O . PRO B 1 29 ? -27.875 15.781 17.859 1 97.38 29 PRO B O 1
ATOM 3793 N N . ASN B 1 30 ? -28.297 14.578 16.109 1 97.62 30 ASN B N 1
ATOM 3794 C CA . ASN B 1 30 ? -27.281 15.219 15.281 1 97.62 30 ASN B CA 1
ATOM 3795 C C . ASN B 1 30 ? -27.906 16.078 14.195 1 97.62 30 ASN B C 1
ATOM 3797 O O . ASN B 1 30 ? -27.234 16.922 13.594 1 97.62 30 ASN B O 1
ATOM 3801 N N . SER B 1 31 ? -29.188 15.82 13.938 1 95.44 31 SER B N 1
ATOM 3802 C CA . SER B 1 31 ? -29.969 16.641 13.016 1 95.44 31 SER B CA 1
ATOM 3803 C C . SER B 1 31 ? -31.281 17.078 13.641 1 95.44 31 SER B C 1
ATOM 3805 O O . SER B 1 31 ? -31.766 16.453 14.578 1 95.44 31 SER B O 1
ATOM 3807 N N . ALA B 1 32 ? -31.828 18.172 13.023 1 93.06 32 ALA B N 1
ATOM 3808 C CA . ALA B 1 32 ? -33.062 18.734 13.578 1 93.06 32 ALA B CA 1
ATOM 3809 C C . ALA B 1 32 ? -34.219 17.75 13.453 1 93.06 32 ALA B C 1
ATOM 3811 O O . ALA B 1 32 ? -35.094 17.688 14.32 1 93.06 32 ALA B O 1
ATOM 3812 N N . ASP B 1 33 ? -34.219 16.938 12.438 1 93.44 33 ASP B N 1
ATOM 3813 C CA . ASP B 1 33 ? -35.344 16.016 12.188 1 93.44 33 ASP B CA 1
ATOM 3814 C C . ASP B 1 33 ? -35.156 14.727 12.984 1 93.44 33 ASP B C 1
ATOM 3816 O O . ASP B 1 33 ? -36 13.844 12.93 1 93.44 33 ASP B O 1
ATOM 3820 N N . GLY B 1 34 ? -34.062 14.547 13.625 1 91.75 34 GLY B N 1
ATOM 3821 C CA . GLY B 1 34 ? -33.844 13.391 14.477 1 91.75 34 GLY B CA 1
ATOM 3822 C C . GLY B 1 34 ? -33.375 12.164 13.719 1 91.75 34 GLY B C 1
ATOM 3823 O O . GLY B 1 34 ? -33.094 11.125 14.312 1 91.75 34 GLY B O 1
ATOM 3824 N N . GLN B 1 35 ? -33.219 12.281 12.445 1 95 35 GLN B N 1
ATOM 3825 C CA . GLN B 1 35 ? -32.875 11.133 11.625 1 95 35 GLN B CA 1
ATOM 3826 C C . GLN B 1 35 ? -31.375 10.82 11.734 1 95 35 GLN B C 1
ATOM 3828 O O . GLN B 1 35 ? -30.953 9.695 11.484 1 95 35 GLN B O 1
ATOM 3833 N N . SER B 1 36 ? -30.594 11.781 11.977 1 98 36 SER B N 1
ATOM 3834 C CA . SER B 1 36 ? -29.188 11.594 12.281 1 98 36 SER B CA 1
ATOM 3835 C C . SER B 1 36 ? -28.938 11.633 13.789 1 98 36 SER B C 1
ATOM 3837 O O . SER B 1 36 ? -29.484 12.492 14.492 1 98 36 SER B O 1
ATOM 3839 N N . GLU B 1 37 ? -28.172 10.68 14.234 1 98.5 37 GLU B N 1
ATOM 3840 C CA . GLU B 1 37 ? -27.875 10.555 15.656 1 98.5 37 GLU B CA 1
ATOM 3841 C C . GLU B 1 37 ? -26.391 10.305 15.883 1 98.5 37 GLU B C 1
ATOM 3843 O O . GLU B 1 37 ? -25.703 9.773 15.008 1 98.5 37 GLU B O 1
ATOM 3848 N N . LEU B 1 38 ? -25.953 10.742 17.047 1 98.62 38 LEU B N 1
ATOM 3849 C CA . LEU B 1 38 ? -24.594 10.492 17.5 1 98.62 38 LEU B CA 1
ATOM 3850 C C . LEU B 1 38 ? -24.578 9.727 18.812 1 98.62 38 LEU B C 1
ATOM 3852 O O . LEU B 1 38 ? -25.031 10.242 19.844 1 98.62 38 LEU B O 1
ATOM 3856 N N . THR B 1 39 ? -24.141 8.469 18.766 1 98.81 39 THR B N 1
ATOM 3857 C CA . THR B 1 39 ? -24.031 7.668 19.984 1 98.81 39 THR B CA 1
ATOM 3858 C C . THR B 1 39 ? -22.641 7.801 20.594 1 98.81 39 THR B C 1
ATOM 3860 O O . THR B 1 39 ? -21.641 7.508 19.938 1 98.81 39 THR B O 1
ATOM 3863 N N . ALA B 1 40 ? -22.625 8.164 21.875 1 98.75 40 ALA B N 1
ATOM 3864 C CA . ALA B 1 40 ? -21.359 8.406 22.547 1 98.75 40 ALA B CA 1
ATOM 3865 C C . ALA B 1 40 ? -21.016 7.266 23.5 1 98.75 40 ALA B C 1
ATOM 3867 O O . ALA B 1 40 ? -21.875 6.809 24.266 1 98.75 40 ALA B O 1
ATOM 3868 N N . TYR B 1 41 ? -19.812 6.758 23.375 1 98.75 41 TYR B N 1
ATOM 3869 C CA . TYR B 1 41 ? -19.203 5.828 24.312 1 98.75 41 TYR B CA 1
ATOM 3870 C C . TYR B 1 41 ? -17.984 6.461 24.984 1 98.75 41 TYR B C 1
ATOM 3872 O O . TYR B 1 41 ? -16.906 6.547 24.391 1 98.75 41 TYR B O 1
ATOM 3880 N N . LEU B 1 42 ? -18.141 6.883 26.219 1 98.5 42 LEU B N 1
ATOM 3881 C CA . LEU B 1 42 ? -17.078 7.559 26.938 1 98.5 42 LEU B CA 1
ATOM 3882 C C . LEU B 1 42 ? -16.328 6.586 27.859 1 98.5 42 LEU B C 1
ATOM 3884 O O . LEU B 1 42 ? -16.953 5.801 28.578 1 98.5 42 LEU B O 1
ATOM 3888 N N . PRO B 1 43 ? -15.031 6.617 27.781 1 98.06 43 PRO B N 1
ATOM 3889 C CA . PRO B 1 43 ? -14.242 5.695 28.609 1 98.06 43 PRO B CA 1
ATOM 3890 C C . PRO B 1 43 ? -14.188 6.117 30.078 1 98.06 43 PRO B C 1
ATOM 3892 O O . PRO B 1 43 ? -14.367 7.293 30.391 1 98.06 43 PRO B O 1
ATOM 3895 N N . ALA B 1 44 ? -13.859 5.199 30.906 1 96.38 44 ALA B N 1
ATOM 3896 C CA . ALA B 1 44 ? -13.711 5.445 32.344 1 96.38 44 ALA B CA 1
ATOM 3897 C C . ALA B 1 44 ? -12.453 6.262 32.625 1 96.38 44 ALA B C 1
ATOM 3899 O O . ALA B 1 44 ? -12.445 7.098 33.531 1 96.38 44 ALA B O 1
ATOM 3900 N N . GLN B 1 45 ? -11.469 6.02 31.922 1 95.94 45 GLN B N 1
ATOM 3901 C CA . GLN B 1 45 ? -10.195 6.734 32.031 1 95.94 45 GLN B CA 1
ATOM 3902 C C . GLN B 1 45 ? -9.805 7.391 30.719 1 95.94 45 GLN B C 1
ATOM 3904 O O . GLN B 1 45 ? -8.969 6.867 29.984 1 95.94 45 GLN B O 1
ATOM 3909 N N . PRO B 1 46 ? -10.305 8.57 30.531 1 96.56 46 PRO B N 1
ATOM 3910 C CA . PRO B 1 46 ? -10.102 9.211 29.234 1 96.56 46 PRO B CA 1
ATOM 3911 C C . PRO B 1 46 ? -8.656 9.648 29 1 96.56 46 PRO B C 1
ATOM 3913 O O . PRO B 1 46 ? -8.016 10.148 29.938 1 96.56 46 PRO B O 1
ATOM 3916 N N . THR B 1 47 ? -8.133 9.43 27.812 1 96.25 47 THR B N 1
ATOM 3917 C CA . THR B 1 47 ? -6.832 9.938 27.391 1 96.25 47 THR B CA 1
ATOM 3918 C C . THR B 1 47 ? -6.969 11.32 26.766 1 96.25 47 THR B C 1
ATOM 3920 O O . THR B 1 47 ? -5.977 12.031 26.609 1 96.25 47 THR B O 1
ATOM 3923 N N . GLY B 1 48 ? -8.234 11.664 26.453 1 97.31 48 GLY B N 1
ATOM 3924 C CA . GLY B 1 48 ? -8.492 12.883 25.703 1 97.31 48 GLY B CA 1
ATOM 3925 C C . GLY B 1 48 ? -8.719 12.641 24.234 1 97.31 48 GLY B C 1
ATOM 3926 O O . GLY B 1 48 ? -9.344 13.453 23.547 1 97.31 48 GLY B O 1
ATOM 3927 N N . ARG B 1 49 ? -8.219 11.57 23.688 1 98.19 49 ARG B N 1
ATOM 3928 C CA . ARG B 1 49 ? -8.406 11.25 22.266 1 98.19 49 ARG B CA 1
ATOM 3929 C C . ARG B 1 49 ? -9.844 10.805 22 1 98.19 49 ARG B C 1
ATOM 3931 O O . ARG B 1 49 ? -10.438 10.086 22.797 1 98.19 49 ARG B O 1
ATOM 3938 N N . ALA B 1 50 ? -10.383 11.211 20.891 1 98.81 50 ALA B N 1
ATOM 3939 C CA . ALA B 1 50 ? -11.75 10.852 20.5 1 98.81 50 ALA B CA 1
ATOM 3940 C C . ALA B 1 50 ? -11.812 10.484 19.016 1 98.81 50 ALA B C 1
ATOM 3942 O O . ALA B 1 50 ? -10.992 10.938 18.219 1 98.81 50 ALA B O 1
ATOM 3943 N N . ILE B 1 51 ? -12.773 9.648 18.672 1 98.94 51 ILE B N 1
ATOM 3944 C CA . ILE B 1 51 ? -12.977 9.219 17.297 1 98.94 51 ILE B CA 1
ATOM 3945 C C . ILE B 1 51 ? -14.461 9.289 16.953 1 98.94 51 ILE B C 1
ATOM 3947 O O . ILE B 1 51 ? -15.305 8.773 17.688 1 98.94 51 ILE B O 1
ATOM 3951 N N . VAL B 1 52 ? -14.789 9.969 15.883 1 98.94 52 VAL B N 1
ATOM 3952 C CA . VAL B 1 52 ? -16.125 9.938 15.281 1 98.94 52 VAL B CA 1
ATOM 3953 C C . VAL B 1 52 ? -16.141 8.922 14.141 1 98.94 52 VAL B C 1
ATOM 3955 O O . VAL B 1 52 ? -15.352 9.023 13.195 1 98.94 52 VAL B O 1
ATOM 3958 N N . ASP B 1 53 ? -17.078 8.023 14.227 1 98.94 53 ASP B N 1
ATOM 3959 C CA . ASP B 1 53 ? -17.094 6.902 13.289 1 98.94 53 ASP B CA 1
ATOM 3960 C C . ASP B 1 53 ? -18.219 7.07 12.266 1 98.94 53 ASP B C 1
ATOM 3962 O O . ASP B 1 53 ? -19.359 7.406 12.633 1 98.94 53 ASP B O 1
ATOM 3966 N N . CYS B 1 54 ? -17.875 6.832 11 1 98.94 54 CYS B N 1
ATOM 3967 C CA . CYS B 1 54 ? -18.828 6.797 9.898 1 98.94 54 CYS B CA 1
ATOM 3968 C C . CYS B 1 54 ? -18.984 5.379 9.359 1 98.94 54 CYS B C 1
ATOM 3970 O O . CYS B 1 54 ? -18.234 4.965 8.461 1 98.94 54 CYS B O 1
ATOM 3972 N N . PRO B 1 55 ? -20.047 4.645 9.789 1 98.81 55 PRO B N 1
ATOM 3973 C CA . PRO B 1 55 ? -20.25 3.285 9.281 1 98.81 55 PRO B CA 1
ATOM 3974 C C . PRO B 1 55 ? -20.531 3.244 7.781 1 98.81 55 PRO B C 1
ATOM 3976 O O . PRO B 1 55 ? -21 4.234 7.211 1 98.81 55 PRO B O 1
ATOM 3979 N N . GLY B 1 56 ? -20.219 2.096 7.176 1 98.62 56 GLY B N 1
ATOM 3980 C CA . GLY B 1 56 ? -20.453 1.922 5.75 1 98.62 56 GLY B CA 1
ATOM 3981 C C . GLY B 1 56 ? -21.906 1.588 5.422 1 98.62 56 GLY B C 1
ATOM 3982 O O . GLY B 1 56 ? -22.797 1.771 6.254 1 98.62 56 GLY B O 1
ATOM 3983 N N . GLY B 1 57 ? -22.078 1.169 4.113 1 97.94 57 GLY B N 1
ATOM 3984 C CA . GLY B 1 57 ? -23.406 0.801 3.66 1 97.94 57 GLY B CA 1
ATOM 3985 C C . GLY B 1 57 ? -23.734 1.325 2.273 1 97.94 57 GLY B C 1
ATOM 3986 O O . GLY B 1 57 ? -24.906 1.423 1.897 1 97.94 57 GLY B O 1
ATOM 3987 N N . GLY B 1 58 ? -22.781 1.708 1.551 1 98.12 58 GLY B N 1
ATOM 3988 C CA . GLY B 1 58 ? -22.938 2.068 0.15 1 98.12 58 GLY B CA 1
ATOM 3989 C C . GLY B 1 58 ? -23.766 3.32 -0.055 1 98.12 58 GLY B C 1
ATOM 3990 O O . GLY B 1 58 ? -24.375 3.504 -1.113 1 98.12 58 GLY B O 1
ATOM 3991 N N . TYR B 1 59 ? -23.891 4.105 1.02 1 97.88 59 TYR B N 1
ATOM 3992 C CA . TYR B 1 59 ? -24.734 5.289 1.004 1 97.88 59 TYR B CA 1
ATOM 3993 C C . TYR B 1 59 ? -26.203 4.906 0.77 1 97.88 59 TYR B C 1
ATOM 3995 O O . TYR B 1 59 ? -27 5.727 0.298 1 97.88 59 TYR B O 1
ATOM 4003 N N . ALA B 1 60 ? -26.547 3.654 0.989 1 97.62 60 ALA B N 1
ATOM 4004 C CA . ALA B 1 60 ? -27.922 3.172 0.868 1 97.62 60 ALA B CA 1
ATOM 4005 C C . ALA B 1 60 ? -28.484 2.75 2.225 1 97.62 60 ALA B C 1
ATOM 4007 O O . ALA B 1 60 ? -29.688 2.803 2.451 1 97.62 60 ALA B O 1
ATOM 4008 N N . HIS B 1 61 ? -27.672 2.279 3.021 1 96.38 61 HIS B N 1
ATOM 4009 C CA . HIS B 1 61 ? -27.969 1.934 4.406 1 96.38 61 HIS B CA 1
ATOM 4010 C C . HIS B 1 61 ? -26.75 2.139 5.297 1 96.38 61 HIS B C 1
ATOM 4012 O O . HIS B 1 61 ? -25.75 2.721 4.863 1 96.38 61 HIS B O 1
ATOM 4018 N N . LEU B 1 62 ? -26.859 1.729 6.645 1 96.81 62 LEU B N 1
ATOM 4019 C CA . LEU B 1 62 ? -25.734 1.865 7.559 1 96.81 62 LEU B CA 1
ATOM 4020 C C . LEU B 1 62 ? -25.422 0.539 8.242 1 96.81 62 LEU B C 1
ATOM 4022 O O . LEU B 1 62 ? -26.312 -0.087 8.82 1 96.81 62 LEU B O 1
ATOM 4026 N N . ALA B 1 63 ? -24.172 0.159 8.109 1 96.62 63 ALA B N 1
ATOM 4027 C CA . ALA B 1 63 ? -23.703 -1.01 8.852 1 96.62 63 ALA B CA 1
ATOM 4028 C C . ALA B 1 63 ? -23.297 -0.632 10.273 1 96.62 63 ALA B C 1
ATOM 4030 O O . ALA B 1 63 ? -22.125 -0.72 10.641 1 96.62 63 ALA B O 1
ATOM 4031 N N . LEU B 1 64 ? -24.266 -0.448 11.164 1 97.06 64 LEU B N 1
ATOM 4032 C CA . LEU B 1 64 ? -24.078 0.225 12.445 1 97.06 64 LEU B CA 1
ATOM 4033 C C . LEU B 1 64 ? -23.453 -0.712 13.469 1 97.06 64 LEU B C 1
ATOM 4035 O O . LEU B 1 64 ? -22.859 -0.258 14.453 1 97.06 64 LEU B O 1
ATOM 4039 N N . ASP B 1 65 ? -23.547 -2.006 13.281 1 97.19 65 ASP B N 1
ATOM 4040 C CA . ASP B 1 65 ? -23.047 -2.934 14.281 1 97.19 65 ASP B CA 1
ATOM 4041 C C . ASP B 1 65 ? -21.562 -3.221 14.07 1 97.19 65 ASP B C 1
ATOM 4043 O O . ASP B 1 65 ? -20.703 -2.512 14.594 1 97.19 65 ASP B O 1
ATOM 4047 N N . HIS B 1 66 ? -21.172 -4.051 13.062 1 97.38 66 HIS B N 1
ATOM 4048 C CA . HIS B 1 66 ? -19.812 -4.516 12.898 1 97.38 66 HIS B CA 1
ATOM 4049 C C . HIS B 1 66 ? -18.906 -3.393 12.398 1 97.38 66 HIS B C 1
ATOM 4051 O O . HIS B 1 66 ? -17.672 -3.486 12.492 1 97.38 66 HIS B O 1
ATOM 4057 N N . GLU B 1 67 ? -19.484 -2.279 11.891 1 98.69 67 GLU B N 1
ATOM 4058 C CA . GLU B 1 67 ? -18.703 -1.124 11.461 1 98.69 67 GLU B CA 1
ATOM 4059 C C . GLU B 1 67 ? -18.984 0.092 12.336 1 98.69 67 GLU B C 1
ATOM 4061 O O . GLU B 1 67 ? -18.641 1.219 11.984 1 98.69 67 GLU B O 1
ATOM 4066 N N . GLY B 1 68 ? -19.672 -0.08 13.461 1 98.44 68 GLY B N 1
ATOM 4067 C CA . GLY B 1 68 ? -20.016 0.987 14.391 1 98.44 68 GLY B CA 1
ATOM 4068 C C . GLY B 1 68 ? -19.891 0.574 15.844 1 98.44 68 GLY B C 1
ATOM 4069 O O . GLY B 1 68 ? -18.812 0.583 16.422 1 98.44 68 GLY B O 1
ATOM 4070 N N . HIS B 1 69 ? -20.984 0.109 16.406 1 98.56 69 HIS B N 1
ATOM 4071 C CA . HIS B 1 69 ? -21.125 -0.073 17.859 1 98.56 69 HIS B CA 1
ATOM 4072 C C . HIS B 1 69 ? -20.172 -1.148 18.375 1 98.56 69 HIS B C 1
ATOM 4074 O O . HIS B 1 69 ? -19.703 -1.07 19.5 1 98.56 69 HIS B O 1
ATOM 4080 N N . ASP B 1 70 ? -19.844 -2.158 17.625 1 98.44 70 ASP B N 1
ATOM 4081 C CA . ASP B 1 70 ? -19.016 -3.275 18.062 1 98.44 70 ASP B CA 1
ATOM 4082 C C . ASP B 1 70 ? -17.594 -2.814 18.375 1 98.44 70 ASP B C 1
ATOM 4084 O O . ASP B 1 70 ? -16.828 -3.533 19.016 1 98.44 70 ASP B O 1
ATOM 4088 N N . TRP B 1 71 ? -17.234 -1.603 17.938 1 98.62 71 TRP B N 1
ATOM 4089 C CA . TRP B 1 71 ? -15.875 -1.085 18.109 1 98.62 71 TRP B CA 1
ATOM 4090 C C . TRP B 1 71 ? -15.75 -0.354 19.453 1 98.62 71 TRP B C 1
ATOM 4092 O O . TRP B 1 71 ? -14.641 -0.068 19.906 1 98.62 71 TRP B O 1
ATOM 4102 N N . ALA B 1 72 ? -16.812 -0.063 20.156 1 98.5 72 ALA B N 1
ATOM 4103 C CA . ALA B 1 72 ? -16.844 0.826 21.312 1 98.5 72 ALA B CA 1
ATOM 4104 C C . ALA B 1 72 ? -15.914 0.318 22.406 1 98.5 72 ALA B C 1
ATOM 4106 O O . ALA B 1 72 ? -15.086 1.069 22.938 1 98.5 72 ALA B O 1
ATOM 4107 N N . ALA B 1 73 ? -16.016 -0.967 22.75 1 97.62 73 ALA B N 1
ATOM 4108 C CA . ALA B 1 73 ? -15.227 -1.523 23.844 1 97.62 73 ALA B CA 1
ATOM 4109 C C . ALA B 1 73 ? -13.734 -1.462 23.516 1 97.62 73 ALA B C 1
ATOM 4111 O O . ALA B 1 73 ? -12.922 -1.202 24.406 1 97.62 73 ALA B O 1
ATOM 4112 N N . TYR B 1 74 ? -13.391 -1.761 22.297 1 97.81 74 TYR B N 1
ATOM 4113 C CA . TYR B 1 74 ? -12 -1.734 21.844 1 97.81 74 TYR B CA 1
ATOM 4114 C C . TYR B 1 74 ? -11.375 -0.368 22.094 1 97.81 74 TYR B C 1
ATOM 4116 O O . TYR B 1 74 ? -10.289 -0.271 22.672 1 97.81 74 TYR B O 1
ATOM 4124 N N . PHE B 1 75 ? -12.047 0.699 21.688 1 98.62 75 PHE B N 1
ATOM 4125 C CA . PHE B 1 75 ? -11.5 2.043 21.828 1 98.62 75 PHE B CA 1
ATOM 4126 C C . PHE B 1 75 ? -11.555 2.494 23.281 1 98.62 75 PHE B C 1
ATOM 4128 O O . PHE B 1 75 ? -10.602 3.086 23.797 1 98.62 75 PHE B O 1
ATOM 4135 N N . ASN B 1 76 ? -12.672 2.211 23.984 1 98.44 76 ASN B N 1
ATOM 4136 C CA . ASN B 1 76 ? -12.836 2.67 25.359 1 98.44 76 ASN B CA 1
ATOM 4137 C C . ASN B 1 76 ? -11.797 2.037 26.281 1 98.44 76 ASN B C 1
ATOM 4139 O O . ASN B 1 76 ? -11.336 2.672 27.234 1 98.44 76 ASN B O 1
ATOM 4143 N N . ARG B 1 77 ? -11.383 0.824 26.016 1 97.25 77 ARG B N 1
ATOM 4144 C CA . ARG B 1 77 ? -10.359 0.163 26.812 1 97.25 77 ARG B CA 1
ATOM 4145 C C . ARG B 1 77 ? -9.031 0.904 26.719 1 97.25 77 ARG B C 1
ATOM 4147 O O . ARG B 1 77 ? -8.203 0.816 27.625 1 97.25 77 ARG B O 1
ATOM 4154 N N . GLN B 1 78 ? -8.867 1.632 25.703 1 97.5 78 GLN B N 1
ATOM 4155 C CA . GLN B 1 78 ? -7.641 2.395 25.484 1 97.5 78 GLN B CA 1
ATOM 4156 C C . GLN B 1 78 ? -7.793 3.828 25.984 1 97.5 78 GLN B C 1
ATOM 4158 O O . GLN B 1 78 ? -6.895 4.652 25.797 1 97.5 78 GLN B O 1
ATOM 4163 N N . GLY B 1 79 ? -8.953 4.121 26.562 1 97.75 79 GLY B N 1
ATOM 4164 C CA . GLY B 1 79 ? -9.227 5.457 27.062 1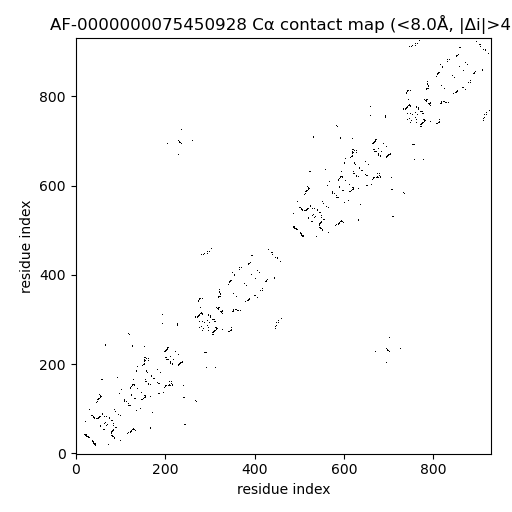 97.75 79 GLY B CA 1
ATOM 4165 C C . GLY B 1 79 ? -9.664 6.426 25.984 1 97.75 79 GLY B C 1
ATOM 4166 O O . GLY B 1 79 ? -9.672 7.641 26.203 1 97.75 79 GLY B O 1
ATOM 4167 N N . ILE B 1 80 ? -10 5.938 24.797 1 98.56 80 ILE B N 1
ATOM 4168 C CA . ILE B 1 80 ? -10.398 6.77 23.656 1 98.56 80 ILE B CA 1
ATOM 4169 C C . ILE B 1 80 ? -11.914 6.891 23.609 1 98.56 80 ILE B C 1
ATOM 4171 O O . ILE B 1 80 ? -12.625 5.879 23.594 1 98.56 80 ILE B O 1
ATOM 4175 N N . ALA B 1 81 ? -12.414 8.102 23.688 1 98.75 81 ALA B N 1
ATOM 4176 C CA . ALA B 1 81 ? -13.844 8.328 23.5 1 98.75 81 ALA B CA 1
ATOM 4177 C C . ALA B 1 81 ? -14.273 7.984 22.078 1 98.75 81 ALA B C 1
ATOM 4179 O O . ALA B 1 81 ? -13.555 8.289 21.125 1 98.75 81 ALA B O 1
ATOM 4180 N N . TYR B 1 82 ? -15.375 7.316 21.984 1 98.81 82 TYR B N 1
ATOM 4181 C CA . TYR B 1 82 ? -15.812 6.785 20.703 1 98.81 82 TYR B CA 1
ATOM 4182 C C . TYR B 1 82 ? -17.25 7.195 20.406 1 98.81 82 TYR B C 1
ATOM 4184 O O . TYR B 1 82 ? -18.125 7.086 21.266 1 98.81 82 TYR B O 1
ATOM 4192 N N . PHE B 1 83 ? -17.5 7.73 19.188 1 98.94 83 PHE B N 1
ATOM 4193 C CA . PHE B 1 83 ? -18.812 8.234 18.797 1 98.94 83 PHE B CA 1
ATOM 4194 C C . PHE B 1 83 ? -19.266 7.602 17.484 1 98.94 83 PHE B C 1
ATOM 4196 O O . PHE B 1 83 ? -18.562 7.711 16.469 1 98.94 83 PHE B O 1
ATOM 4203 N N . VAL B 1 84 ? -20.375 6.961 17.469 1 98.94 84 VAL B N 1
ATOM 4204 C CA . VAL B 1 84 ? -20.922 6.355 16.266 1 98.94 84 VAL B CA 1
ATOM 4205 C C . VAL B 1 84 ? -21.953 7.289 15.641 1 98.94 84 VAL B C 1
ATOM 4207 O O . VAL B 1 84 ? -22.969 7.605 16.266 1 98.94 84 VAL B O 1
ATOM 4210 N N . LEU B 1 85 ? -21.719 7.684 14.422 1 98.94 85 LEU B N 1
ATOM 4211 C CA . LEU B 1 85 ? -22.625 8.586 13.703 1 98.94 85 LEU B CA 1
ATOM 4212 C C . LEU B 1 85 ? -23.609 7.801 12.852 1 98.94 85 LEU B C 1
ATOM 4214 O O . LEU B 1 85 ? -23.203 7.055 11.953 1 98.94 85 LEU B O 1
ATOM 4218 N N . LYS B 1 86 ? -24.797 7.898 13.156 1 98.81 86 LYS B N 1
ATOM 4219 C CA . LYS B 1 86 ? -25.859 7.547 12.219 1 98.81 86 LYS B CA 1
ATOM 4220 C C . LYS B 1 86 ? -26.188 8.711 11.281 1 98.81 86 LYS B C 1
ATOM 4222 O O . LYS B 1 86 ? -26.969 9.594 11.617 1 98.81 86 LYS B O 1
ATOM 4227 N N . TYR B 1 87 ? -25.531 8.672 10.125 1 98.75 87 TYR B N 1
ATOM 4228 C CA . TYR B 1 87 ? -25.75 9.766 9.18 1 98.75 87 TYR B CA 1
ATOM 4229 C C . TYR B 1 87 ? -26.859 9.43 8.203 1 98.75 87 TYR B C 1
ATOM 4231 O O . TYR B 1 87 ? -27.188 8.25 8 1 98.75 87 TYR B O 1
ATOM 4239 N N . ARG B 1 88 ? -27.484 10.461 7.582 1 98.12 88 ARG B N 1
ATOM 4240 C CA . ARG B 1 88 ? -28.578 10.289 6.641 1 98.12 88 ARG B CA 1
ATOM 4241 C C . ARG B 1 88 ? -28.062 9.914 5.254 1 98.12 88 ARG B C 1
ATOM 4243 O O . ARG B 1 88 ? -26.953 10.32 4.867 1 98.12 88 ARG B O 1
ATOM 4250 N N . MET B 1 89 ? -28.797 9.156 4.547 1 97.75 89 MET B N 1
ATOM 4251 C CA . MET B 1 89 ? -28.438 8.773 3.186 1 97.75 89 MET B CA 1
ATOM 4252 C C . MET B 1 89 ? -28.578 9.953 2.232 1 97.75 89 MET B C 1
ATOM 4254 O O . MET B 1 89 ? -29.453 10.805 2.4 1 97.75 89 MET B O 1
ATOM 4258 N N . PRO B 1 90 ? -27.719 10.016 1.278 1 97.5 90 PRO B N 1
ATOM 4259 C CA . PRO B 1 90 ? -27.672 11.195 0.402 1 97.5 90 PRO B CA 1
ATOM 4260 C C . PRO B 1 90 ? -28.859 11.242 -0.559 1 97.5 90 PRO B C 1
ATOM 4262 O O . PRO B 1 90 ? -29.391 12.328 -0.827 1 97.5 90 PRO B O 1
ATOM 4265 N N . HIS B 1 91 ? -29.312 10.07 -1.166 1 94.94 91 HIS B N 1
ATOM 4266 C CA . HIS B 1 91 ? -30.312 10.031 -2.223 1 94.94 91 HIS B CA 1
ATOM 4267 C C . HIS B 1 91 ? -29.953 10.977 -3.363 1 94.94 91 HIS B C 1
ATOM 4269 O O . HIS B 1 91 ? -30.812 11.734 -3.84 1 94.94 91 HIS B O 1
ATOM 4275 N N . GLY B 1 92 ? -28.672 11.047 -3.555 1 94.62 92 GLY B N 1
ATOM 4276 C CA . GLY B 1 92 ? -28.188 11.867 -4.648 1 94.62 92 GLY B CA 1
ATOM 4277 C C . GLY B 1 92 ? -27.75 13.25 -4.207 1 94.62 92 GLY B C 1
ATOM 4278 O O . GLY B 1 92 ? -27.141 14 -4.984 1 94.62 92 GLY B O 1
ATOM 4279 N N . ASP B 1 93 ? -28.031 13.656 -3.051 1 96.25 93 ASP B N 1
ATOM 4280 C CA . ASP B 1 93 ? -27.594 14.922 -2.479 1 96.25 93 ASP B CA 1
ATOM 4281 C C . ASP B 1 93 ? -26.469 14.703 -1.457 1 96.25 93 ASP B C 1
ATOM 4283 O O . ASP B 1 93 ? -26.734 14.516 -0.269 1 96.25 93 ASP B O 1
ATOM 4287 N N . ARG B 1 94 ? -25.281 14.891 -1.843 1 96.94 94 ARG B N 1
ATOM 4288 C CA . ARG B 1 94 ? -24.078 14.586 -1.068 1 96.94 94 ARG B CA 1
ATOM 4289 C C . ARG B 1 94 ? -23.984 15.484 0.163 1 96.94 94 ARG B C 1
ATOM 4291 O O . ARG B 1 94 ? -23.328 15.125 1.147 1 96.94 94 ARG B O 1
ATOM 4298 N N . THR B 1 95 ? -24.578 16.641 0.151 1 96.94 95 THR B N 1
ATOM 4299 C CA . THR B 1 95 ? -24.453 17.594 1.251 1 96.94 95 THR B CA 1
ATOM 4300 C C . THR B 1 95 ? -25.094 17.047 2.52 1 96.94 95 THR B C 1
ATOM 4302 O O . THR B 1 95 ? -24.719 17.422 3.629 1 96.94 95 THR B O 1
ATOM 4305 N N . ILE B 1 96 ? -25.969 16.094 2.395 1 97.81 96 ILE B N 1
ATOM 4306 C CA . ILE B 1 96 ? -26.719 15.57 3.533 1 97.81 96 ILE B CA 1
ATOM 4307 C C . ILE B 1 96 ? -25.797 14.789 4.457 1 97.81 96 ILE B C 1
ATOM 4309 O O . ILE B 1 96 ? -25.594 15.164 5.613 1 97.81 96 ILE B O 1
ATOM 4313 N N . PRO B 1 97 ? -25.172 13.734 3.971 1 98.5 97 PRO B N 1
ATOM 4314 C CA . PRO B 1 97 ? -24.266 13.039 4.887 1 98.5 97 PRO B CA 1
ATOM 4315 C C . PRO B 1 97 ? -23.062 13.891 5.277 1 98.5 97 PRO B C 1
ATOM 4317 O O . PRO B 1 97 ? -22.547 13.75 6.387 1 98.5 97 PRO B O 1
ATOM 4320 N N . LEU B 1 98 ? -22.594 14.773 4.41 1 98.5 98 LEU B N 1
ATOM 4321 C CA . LEU B 1 98 ? -21.453 15.617 4.711 1 98.5 98 LEU B CA 1
ATOM 4322 C C . LEU B 1 98 ? -21.75 16.547 5.879 1 98.5 98 LEU B C 1
ATOM 4324 O O . LEU B 1 98 ? -20.938 16.672 6.801 1 98.5 98 LEU B O 1
ATOM 4328 N N . THR B 1 99 ? -22.891 17.188 5.82 1 98 99 THR B N 1
ATOM 4329 C CA . THR B 1 99 ? -23.25 18.109 6.887 1 98 99 THR B CA 1
ATOM 4330 C C . THR B 1 99 ? -23.453 17.375 8.203 1 98 99 THR B C 1
ATOM 4332 O O . THR B 1 99 ? -23.156 17.891 9.273 1 98 99 THR B O 1
ATOM 4335 N N . ASP B 1 100 ? -24 16.141 8.141 1 98.81 100 ASP B N 1
ATOM 4336 C CA . ASP B 1 100 ? -24.125 15.328 9.344 1 98.81 100 ASP B CA 1
ATOM 4337 C C . ASP B 1 100 ? -22.766 15.047 9.961 1 98.81 100 ASP B C 1
ATOM 4339 O O . ASP B 1 100 ? -22.594 15.148 11.18 1 98.81 100 ASP B O 1
ATOM 4343 N N . ALA B 1 101 ? -21.828 14.695 9.133 1 98.88 101 ALA B N 1
ATOM 4344 C CA . ALA B 1 101 ? -20.484 14.383 9.625 1 98.88 101 ALA B CA 1
ATOM 4345 C C . ALA B 1 101 ? -19.797 15.633 10.18 1 98.88 101 ALA B C 1
ATOM 4347 O O . ALA B 1 101 ? -19.141 15.578 11.227 1 98.88 101 ALA B O 1
ATOM 4348 N N . TYR B 1 102 ? -19.969 16.766 9.477 1 98.69 102 TYR B N 1
ATOM 4349 C CA . TYR B 1 102 ? -19.406 18.031 9.969 1 98.69 102 TYR B CA 1
ATOM 4350 C C . TYR B 1 102 ? -19.953 18.375 11.344 1 98.69 102 TYR B C 1
ATOM 4352 O O . TYR B 1 102 ? -19.188 18.75 12.242 1 98.69 102 TYR B O 1
ATOM 4360 N N . ARG B 1 103 ? -21.219 18.219 11.461 1 98.44 103 ARG B N 1
ATOM 4361 C CA . ARG B 1 103 ? -21.875 18.547 12.727 1 98.44 103 ARG B CA 1
ATOM 4362 C C . ARG B 1 103 ? -21.391 17.625 13.844 1 98.44 103 ARG B C 1
ATOM 4364 O O . ARG B 1 103 ? -21.188 18.078 14.977 1 98.44 103 ARG B O 1
ATOM 4371 N N . ALA B 1 104 ? -21.281 16.391 13.555 1 98.88 104 ALA B N 1
ATOM 4372 C CA . ALA B 1 104 ? -20.797 15.438 14.555 1 98.88 104 ALA B CA 1
ATOM 4373 C C . ALA B 1 104 ? -19.406 15.828 15.055 1 98.88 104 ALA B C 1
ATOM 4375 O O . ALA B 1 104 ? -19.156 15.844 16.266 1 98.88 104 ALA B O 1
ATOM 4376 N N . MET B 1 105 ? -18.484 16.172 14.133 1 98.81 105 MET B N 1
ATOM 4377 C CA . MET B 1 105 ? -17.141 16.594 14.5 1 98.81 105 MET B CA 1
ATOM 4378 C C . MET B 1 105 ? -17.188 17.828 15.391 1 98.81 105 MET B C 1
ATOM 4380 O O . MET B 1 105 ? -16.5 17.891 16.422 1 98.81 105 MET B O 1
ATOM 4384 N N . ARG B 1 106 ? -18 18.781 15.008 1 98.06 106 ARG B N 1
ATOM 4385 C CA . ARG B 1 106 ? -18.109 20.031 15.758 1 98.06 106 ARG B CA 1
ATOM 4386 C C . ARG B 1 106 ? -18.688 19.781 17.141 1 98.06 106 ARG B C 1
ATOM 4388 O O . ARG B 1 106 ? -18.219 20.359 18.125 1 98.06 106 ARG B O 1
ATOM 4395 N N . THR B 1 107 ? -19.672 18.922 17.188 1 98.38 107 THR B N 1
ATOM 4396 C CA . THR B 1 107 ? -20.312 18.609 18.453 1 98.38 107 THR B CA 1
ATOM 4397 C C . THR B 1 107 ? -19.297 18.016 19.438 1 98.38 107 THR B C 1
ATOM 4399 O O . THR B 1 107 ? -19.25 18.422 20.609 1 98.38 107 THR B O 1
ATOM 4402 N N . VAL B 1 108 ? -18.5 17.109 18.984 1 98.56 108 VAL B N 1
ATOM 4403 C CA . VAL B 1 108 ? -17.5 16.453 19.844 1 98.56 108 VAL B CA 1
ATOM 4404 C C . VAL B 1 108 ? -16.484 17.5 20.312 1 98.56 108 VAL B C 1
ATOM 4406 O O . VAL B 1 108 ? -16.125 17.531 21.5 1 98.56 108 VAL B O 1
ATOM 4409 N N . ARG B 1 109 ? -16.047 18.359 19.438 1 97.25 109 ARG B N 1
ATOM 4410 C CA . ARG B 1 109 ? -15.047 19.359 19.766 1 97.25 109 ARG B CA 1
ATOM 4411 C C . ARG B 1 109 ? -15.617 20.406 20.734 1 97.25 109 ARG B C 1
ATOM 4413 O O . ARG B 1 109 ? -14.953 20.781 21.703 1 97.25 109 ARG B O 1
ATOM 4420 N N . ASP B 1 110 ? -16.844 20.828 20.453 1 96.38 110 ASP B N 1
ATOM 4421 C CA . ASP B 1 110 ? -17.484 21.844 21.266 1 96.38 110 ASP B CA 1
ATOM 4422 C C . ASP B 1 110 ? -17.797 21.328 22.672 1 96.38 110 ASP B C 1
ATOM 4424 O O . ASP B 1 110 ? -17.906 22.094 23.625 1 96.38 110 ASP B O 1
ATOM 4428 N N . SER B 1 111 ? -17.906 20.031 22.812 1 97.31 111 SER B N 1
ATOM 4429 C CA . SER B 1 111 ? -18.281 19.422 24.078 1 97.31 111 SER B CA 1
ATOM 4430 C C . SER B 1 111 ? -17.062 18.781 24.766 1 97.31 111 SER B C 1
ATOM 4432 O O . SER B 1 111 ? -17.219 17.984 25.688 1 97.31 111 SER B O 1
ATOM 4434 N N . ALA B 1 112 ? -15.961 19.078 24.312 1 96.56 112 ALA B N 1
ATOM 4435 C CA . ALA B 1 112 ? -14.719 18.422 24.719 1 96.56 112 ALA B CA 1
ATOM 4436 C C . ALA B 1 112 ? -14.547 18.469 26.234 1 96.56 112 ALA B C 1
ATOM 4438 O O . ALA B 1 112 ? -14.266 17.438 26.859 1 96.56 112 ALA B O 1
ATOM 4439 N N . ALA B 1 113 ? -14.75 19.625 26.859 1 94.62 113 ALA B N 1
ATOM 4440 C CA . ALA B 1 113 ? -14.555 19.781 28.297 1 94.62 113 ALA B CA 1
ATOM 4441 C C . ALA B 1 113 ? -15.5 18.875 29.078 1 94.62 113 ALA B C 1
ATOM 4443 O O . ALA B 1 113 ? -15.086 18.25 30.062 1 94.62 113 ALA B O 1
ATOM 4444 N N . ALA B 1 114 ? -16.688 18.75 28.578 1 96.19 114 ALA B N 1
ATOM 4445 C CA . ALA B 1 114 ? -17.703 17.969 29.281 1 96.19 114 ALA B CA 1
ATOM 4446 C C . ALA B 1 114 ? -17.453 16.469 29.141 1 96.19 114 ALA B C 1
ATOM 4448 O O . ALA B 1 114 ? -17.844 15.688 30 1 96.19 114 ALA B O 1
ATOM 4449 N N . TRP B 1 115 ? -16.734 16.078 28.188 1 97.19 115 TRP B N 1
ATOM 4450 C CA . TRP B 1 115 ? -16.656 14.656 27.875 1 97.19 115 TRP B CA 1
ATOM 4451 C C . TRP B 1 115 ? -15.25 14.125 28.062 1 97.19 115 TRP B C 1
ATOM 4453 O O . TRP B 1 115 ? -14.969 12.969 27.75 1 97.19 115 TRP B O 1
ATOM 4463 N N . GLY B 1 116 ? -14.336 14.938 28.562 1 96.12 116 GLY B N 1
ATOM 4464 C CA . GLY B 1 116 ? -12.961 14.508 28.766 1 96.12 116 GLY B CA 1
ATOM 4465 C C . GLY B 1 116 ? -12.211 14.32 27.453 1 96.12 116 GLY B C 1
ATOM 4466 O O . GLY B 1 116 ? -11.414 13.383 27.328 1 96.12 116 GLY B O 1
ATOM 4467 N N . VAL B 1 117 ? -12.539 15.148 26.531 1 97.62 117 VAL B N 1
ATOM 4468 C CA . VAL B 1 117 ? -11.922 15.109 25.203 1 97.62 117 VAL B CA 1
ATOM 4469 C C . VAL B 1 117 ? -10.977 16.297 25.031 1 97.62 117 VAL B C 1
ATOM 4471 O O . VAL B 1 117 ? -11.211 17.359 25.609 1 97.62 117 VAL B O 1
ATOM 4474 N N . ASN B 1 118 ? -9.828 16.031 24.453 1 97.62 118 ASN B N 1
ATOM 4475 C CA . ASN B 1 118 ? -8.984 17.094 23.922 1 97.62 118 ASN B CA 1
ATOM 4476 C C . ASN B 1 118 ? -9.453 17.578 22.547 1 97.62 118 ASN B C 1
ATOM 4478 O O . ASN B 1 118 ? -9.43 16.812 21.578 1 97.62 118 ASN B O 1
ATOM 4482 N N . PRO B 1 119 ? -9.891 18.812 22.469 1 96.94 119 PRO B N 1
ATOM 4483 C CA . PRO B 1 119 ? -10.469 19.281 21.203 1 96.94 119 PRO B CA 1
ATOM 4484 C C . PRO B 1 119 ? -9.461 19.25 20.047 1 96.94 119 PRO B C 1
ATOM 4486 O O . PRO B 1 119 ? -9.844 19.406 18.891 1 96.94 119 PRO B O 1
ATOM 4489 N N . HIS B 1 120 ? -8.148 19.078 20.281 1 96.56 120 HIS B N 1
ATOM 4490 C CA . HIS B 1 120 ? -7.121 19.047 19.25 1 96.56 120 HIS B CA 1
ATOM 4491 C C . HIS B 1 120 ? -6.629 17.609 19 1 96.56 120 HIS B C 1
ATOM 4493 O O . HIS B 1 120 ? -5.562 17.422 18.406 1 96.56 120 HIS B O 1
ATOM 4499 N N . ASP B 1 121 ? -7.352 16.656 19.484 1 97.81 121 ASP B N 1
ATOM 4500 C CA . ASP B 1 121 ? -7.066 15.234 19.281 1 97.81 121 ASP B CA 1
ATOM 4501 C C . ASP B 1 121 ? -8.344 14.461 18.969 1 97.81 121 ASP B C 1
ATOM 4503 O O . ASP B 1 121 ? -8.609 13.43 19.594 1 97.81 121 ASP B O 1
ATOM 4507 N N . VAL B 1 122 ? -9.141 14.93 18.062 1 98.62 122 VAL B N 1
ATOM 4508 C CA . VAL B 1 122 ? -10.383 14.312 17.594 1 98.62 122 VAL B CA 1
ATOM 4509 C C . VAL B 1 122 ? -10.211 13.797 16.172 1 98.62 122 VAL B C 1
ATOM 4511 O O . VAL B 1 122 ? -9.984 14.57 15.242 1 98.62 122 VAL B O 1
ATOM 4514 N N . GLY B 1 123 ? -10.289 12.484 15.984 1 98.81 123 GLY B N 1
ATOM 4515 C CA . GLY B 1 123 ? -10.148 11.859 14.672 1 98.81 123 GLY B CA 1
ATOM 4516 C C . GLY B 1 123 ? -11.469 11.383 14.094 1 98.81 123 GLY B C 1
ATOM 4517 O O . GLY B 1 123 ? -12.523 11.539 14.719 1 98.81 123 GLY B O 1
ATOM 4518 N N . ILE B 1 124 ? -11.391 10.914 12.891 1 98.94 124 ILE B N 1
ATOM 4519 C CA . ILE B 1 124 ? -12.539 10.336 12.195 1 98.94 124 ILE B CA 1
ATOM 4520 C C . ILE B 1 124 ? -12.195 8.945 11.688 1 98.94 124 ILE B C 1
ATOM 4522 O O . ILE B 1 124 ? -11.031 8.664 11.367 1 98.94 124 ILE B O 1
ATOM 4526 N N . MET B 1 125 ? -13.102 8.078 11.75 1 98.94 125 MET B N 1
ATOM 4527 C CA . MET B 1 125 ? -12.992 6.715 11.25 1 98.94 125 MET B CA 1
ATOM 4528 C C . MET B 1 125 ? -14.117 6.398 10.273 1 98.94 125 MET B C 1
ATOM 4530 O O . MET B 1 125 ? -15.227 6.914 10.406 1 98.94 125 MET B O 1
ATOM 4534 N N . GLY B 1 126 ? -13.867 5.641 9.25 1 98.94 126 GLY B N 1
ATOM 4535 C CA . GLY B 1 126 ? -14.914 5.273 8.312 1 98.94 126 GLY B CA 1
ATOM 4536 C C . GLY B 1 126 ? -14.656 3.953 7.613 1 98.94 126 GLY B C 1
ATOM 4537 O O . GLY B 1 126 ? -13.508 3.527 7.488 1 98.94 126 GLY B O 1
ATOM 4538 N N . PHE B 1 127 ? -15.789 3.324 7.168 1 98.88 127 PHE B N 1
ATOM 4539 C CA . PHE B 1 127 ? -15.773 2.031 6.492 1 98.88 127 PHE B CA 1
ATOM 4540 C C . PHE B 1 127 ? -16.453 2.123 5.133 1 98.88 127 PHE B C 1
ATOM 4542 O O . PHE B 1 127 ? -17.531 2.709 5.012 1 98.88 127 PHE B O 1
ATOM 4549 N N . SER B 1 128 ? -15.812 1.524 4.074 1 98.62 128 SER B N 1
ATOM 4550 C CA . SER B 1 128 ? -16.469 1.453 2.771 1 98.62 128 SER B CA 1
ATOM 4551 C C . SER B 1 128 ? -16.953 2.824 2.326 1 98.62 128 SER B C 1
ATOM 4553 O O . SER B 1 128 ? -16.188 3.781 2.264 1 98.62 128 SER B O 1
ATOM 4555 N N . ALA B 1 129 ? -18.312 3.004 2.143 1 98.75 129 ALA B N 1
ATOM 4556 C CA . ALA B 1 129 ? -18.891 4.305 1.817 1 98.75 129 ALA B CA 1
ATOM 4557 C C . ALA B 1 129 ? -18.703 5.293 2.965 1 98.75 129 ALA B C 1
ATOM 4559 O O . ALA B 1 129 ? -18.516 6.492 2.738 1 98.75 129 ALA B O 1
ATOM 4560 N N . GLY B 1 130 ? -18.734 4.805 4.188 1 98.88 130 GLY B N 1
ATOM 4561 C CA . GLY B 1 130 ? -18.406 5.641 5.324 1 98.88 130 GLY B CA 1
ATOM 4562 C C . GLY B 1 130 ? -16.953 6.102 5.32 1 98.88 130 GLY B C 1
ATOM 4563 O O . GLY B 1 130 ? -16.641 7.172 5.844 1 98.88 130 GLY B O 1
ATOM 4564 N N . GLY B 1 131 ? -16.062 5.223 4.773 1 98.94 131 GLY B N 1
ATOM 4565 C CA . GLY B 1 131 ? -14.695 5.645 4.547 1 98.94 131 GLY B CA 1
ATOM 4566 C C . GLY B 1 131 ? -14.578 6.785 3.553 1 98.94 131 GLY B C 1
ATOM 4567 O O . GLY B 1 131 ? -13.711 7.652 3.697 1 98.94 131 GLY B O 1
ATOM 4568 N N . HIS B 1 132 ? -15.445 6.754 2.545 1 98.88 132 HIS B N 1
ATOM 4569 C CA . HIS B 1 132 ? -15.508 7.887 1.631 1 98.88 132 HIS B CA 1
ATOM 4570 C C . HIS B 1 132 ? -15.922 9.164 2.359 1 98.88 132 HIS B C 1
ATOM 4572 O O . HIS B 1 132 ? -15.336 10.227 2.143 1 98.88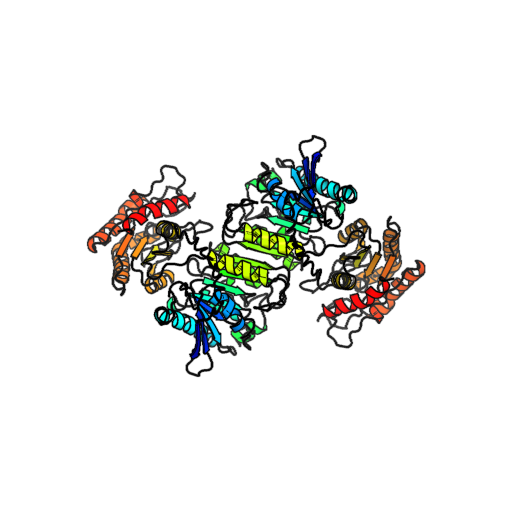 132 HIS B O 1
ATOM 4578 N N . LEU B 1 133 ? -16.922 9.039 3.184 1 98.88 133 LEU B N 1
ATOM 4579 C CA . LEU B 1 133 ? -17.391 10.18 3.959 1 98.88 133 LEU B CA 1
ATOM 4580 C C . LEU B 1 133 ? -16.281 10.711 4.867 1 98.88 133 LEU B C 1
ATOM 4582 O O . LEU B 1 133 ? -16.031 11.914 4.898 1 98.88 133 LEU B O 1
ATOM 4586 N N . ALA B 1 134 ? -15.641 9.852 5.586 1 98.94 134 ALA B N 1
ATOM 4587 C CA . ALA B 1 134 ? -14.555 10.234 6.488 1 98.94 134 ALA B CA 1
ATOM 4588 C C . ALA B 1 134 ? -13.43 10.93 5.727 1 98.94 134 ALA B C 1
ATOM 4590 O O . ALA B 1 134 ? -12.906 11.945 6.176 1 98.94 134 ALA B O 1
ATOM 4591 N N . SER B 1 135 ? -13.008 10.328 4.578 1 98.88 135 SER B N 1
ATOM 4592 C CA . SER B 1 135 ? -11.938 10.938 3.793 1 98.88 135 SER B CA 1
ATOM 4593 C C . SER B 1 135 ? -12.398 12.25 3.162 1 98.88 135 SER B C 1
ATOM 4595 O O . SER B 1 135 ? -11.602 13.164 2.963 1 98.88 135 SER B O 1
ATOM 4597 N N . SER B 1 136 ? -13.711 12.367 2.887 1 98.75 136 SER B N 1
ATOM 4598 C CA . SER B 1 136 ? -14.25 13.633 2.4 1 98.75 136 SER B CA 1
ATOM 4599 C C . SER B 1 136 ? -14.188 14.711 3.477 1 98.75 136 SER B C 1
ATOM 4601 O O . SER B 1 136 ? -13.82 15.852 3.197 1 98.75 136 SER B O 1
ATOM 4603 N N . VAL B 1 137 ? -14.539 14.344 4.668 1 98.69 137 VAL B N 1
ATOM 4604 C CA . VAL B 1 137 ? -14.414 15.297 5.77 1 98.69 137 VAL B CA 1
ATOM 4605 C C . VAL B 1 137 ? -12.953 15.703 5.938 1 98.69 137 VAL B C 1
ATOM 4607 O O . VAL B 1 137 ? -12.648 16.875 6.141 1 98.69 137 VAL B O 1
ATOM 4610 N N . SER B 1 138 ? -12.055 14.797 5.805 1 98.44 138 SER B N 1
ATOM 4611 C CA . SER B 1 138 ? -10.617 15.023 5.969 1 98.44 138 SER B CA 1
ATOM 4612 C C . SER B 1 138 ? -10.086 15.977 4.906 1 98.44 138 SER B C 1
ATOM 4614 O O . SER B 1 138 ? -9.109 16.703 5.145 1 98.44 138 SER B O 1
ATOM 4616 N N . THR B 1 139 ? -10.75 16.016 3.73 1 97.38 139 THR B N 1
ATOM 4617 C CA . THR B 1 139 ? -10.172 16.766 2.613 1 97.38 139 THR B CA 1
ATOM 4618 C C . THR B 1 139 ? -10.969 18.031 2.338 1 97.38 139 THR B C 1
ATOM 4620 O O . THR B 1 139 ? -10.43 19 1.813 1 97.38 139 THR B O 1
ATOM 4623 N N . HIS B 1 140 ? -12.258 18.062 2.75 1 96.69 140 HIS B N 1
ATOM 4624 C CA . HIS B 1 140 ? -13.125 19.125 2.279 1 96.69 140 HIS B CA 1
ATOM 4625 C C . HIS B 1 140 ? -13.641 19.969 3.441 1 96.69 140 HIS B C 1
ATOM 4627 O O . HIS B 1 140 ? -14.094 21.109 3.244 1 96.69 140 HIS B O 1
ATOM 4633 N N . ALA B 1 141 ? -13.602 19.484 4.59 1 96.69 141 ALA B N 1
ATOM 4634 C CA . ALA B 1 141 ? -14.266 20.141 5.707 1 96.69 141 ALA B CA 1
ATOM 4635 C C . ALA B 1 141 ? -13.586 21.453 6.055 1 96.69 141 ALA B C 1
ATOM 4637 O O . ALA B 1 141 ? -12.367 21.594 5.895 1 96.69 141 ALA B O 1
ATOM 4638 N N . PRO B 1 142 ? -14.391 22.453 6.535 1 94.69 142 PRO B N 1
ATOM 4639 C CA . PRO B 1 142 ? -13.758 23.609 7.168 1 94.69 142 PRO B CA 1
ATOM 4640 C C . PRO B 1 142 ? -12.961 23.234 8.414 1 94.69 142 PRO B C 1
ATOM 4642 O O . PRO B 1 142 ? -13.125 22.141 8.953 1 94.69 142 PRO B O 1
ATOM 4645 N N . TRP B 1 143 ? -12.109 24.141 8.852 1 94.69 143 TRP B N 1
ATOM 4646 C CA . TRP B 1 143 ? -11.148 23.875 9.922 1 94.69 143 TRP B CA 1
ATOM 4647 C C . TRP B 1 143 ? -11.859 23.344 11.164 1 94.69 143 TRP B C 1
ATOM 4649 O O . TRP B 1 143 ? -11.398 22.359 11.766 1 94.69 143 TRP B O 1
ATOM 4659 N N . ALA B 1 144 ? -13.039 23.922 11.5 1 94.62 144 ALA B N 1
ATOM 4660 C CA . ALA B 1 144 ? -13.727 23.578 12.742 1 94.62 144 ALA B CA 1
ATOM 4661 C C . ALA B 1 144 ? -14.195 22.125 12.727 1 94.62 144 ALA B C 1
ATOM 4663 O O . ALA B 1 144 ? -14.352 21.516 13.789 1 94.62 144 ALA B O 1
ATOM 4664 N N . SER B 1 145 ? -14.375 21.562 11.547 1 97.5 145 SER B N 1
ATOM 4665 C CA . SER B 1 145 ? -14.883 20.188 11.43 1 97.5 145 SER B CA 1
ATOM 4666 C C . SER B 1 145 ? -13.805 19.234 10.938 1 97.5 145 SER B C 1
ATOM 4668 O O . SER B 1 145 ? -14.039 18.031 10.797 1 97.5 145 SER B O 1
ATOM 4670 N N . ARG B 1 146 ? -12.641 19.688 10.68 1 96.94 146 ARG B N 1
ATOM 4671 C CA . ARG B 1 146 ? -11.586 18.844 10.109 1 96.94 146 ARG B CA 1
ATOM 4672 C C . ARG B 1 146 ? -10.977 17.938 11.164 1 96.94 146 ARG B C 1
ATOM 4674 O O . ARG B 1 146 ? -10.586 18.391 12.242 1 96.94 146 ARG B O 1
ATOM 4681 N N . PRO B 1 147 ? -10.906 16.656 10.906 1 98.38 147 PRO B N 1
ATOM 4682 C CA . PRO B 1 147 ? -10.352 15.742 11.898 1 98.38 147 PRO B CA 1
ATOM 4683 C C . PRO B 1 147 ? -8.844 15.93 12.102 1 98.38 147 PRO B C 1
ATOM 4685 O O . PRO B 1 147 ? -8.148 16.359 11.18 1 98.38 147 PRO B O 1
ATOM 4688 N N . ASP B 1 148 ? -8.352 15.57 13.273 1 97.69 148 ASP B N 1
ATOM 4689 C CA . ASP B 1 148 ? -6.926 15.641 13.586 1 97.69 148 ASP B CA 1
ATOM 4690 C C . ASP B 1 148 ? -6.188 14.414 13.07 1 97.69 148 ASP B C 1
ATOM 4692 O O . ASP B 1 148 ? -4.965 14.43 12.914 1 97.69 148 ASP B O 1
ATOM 4696 N N . PHE B 1 149 ? -6.863 13.312 12.867 1 98.44 149 PHE B N 1
ATOM 4697 C CA . PHE B 1 149 ? -6.355 12.094 12.242 1 98.44 149 PHE B CA 1
ATOM 4698 C C . PHE B 1 149 ? -7.496 11.281 11.641 1 98.44 149 PHE B C 1
ATOM 4700 O O . PHE B 1 149 ? -8.672 11.539 11.922 1 98.44 149 PHE B O 1
ATOM 4707 N N . ALA B 1 150 ? -7.168 10.312 10.734 1 98.88 150 ALA B N 1
ATOM 4708 C CA . ALA B 1 150 ? -8.203 9.523 10.078 1 98.88 150 ALA B CA 1
ATOM 4709 C C . ALA B 1 150 ? -7.844 8.039 10.07 1 98.88 150 ALA B C 1
ATOM 4711 O O . ALA B 1 150 ? -6.676 7.684 9.898 1 98.88 150 ALA B O 1
ATOM 4712 N N . ILE B 1 151 ? -8.789 7.223 10.328 1 98.94 151 ILE B N 1
ATOM 4713 C CA . ILE B 1 151 ? -8.719 5.77 10.219 1 98.94 151 ILE B CA 1
ATOM 4714 C C . ILE B 1 151 ? -9.672 5.281 9.133 1 98.94 151 ILE B C 1
ATOM 4716 O O . ILE B 1 151 ? -10.891 5.418 9.258 1 98.94 151 ILE B O 1
ATOM 4720 N N . LEU B 1 152 ? -9.148 4.691 8.07 1 98.94 152 LEU B N 1
ATOM 4721 C CA . LEU B 1 152 ? -9.977 4.312 6.934 1 98.94 152 LEU B CA 1
ATOM 4722 C C . LEU B 1 152 ? -9.93 2.807 6.699 1 98.94 152 LEU B C 1
ATOM 4724 O O . LEU B 1 152 ? -8.867 2.256 6.406 1 98.94 152 LEU B O 1
ATOM 4728 N N . PHE B 1 153 ? -11.039 2.123 6.812 1 98.94 153 PHE B N 1
ATOM 4729 C CA . PHE B 1 153 ? -11.172 0.694 6.551 1 98.94 153 PHE B CA 1
ATOM 4730 C C . PHE B 1 153 ? -11.789 0.448 5.18 1 98.94 153 PHE B C 1
ATOM 4732 O O . PHE B 1 153 ? -12.938 0.811 4.938 1 98.94 153 PHE B O 1
ATOM 4739 N N . TYR B 1 154 ? -11.07 -0.256 4.285 1 98.75 154 TYR B N 1
ATOM 4740 C CA . TYR B 1 154 ? -11.508 -0.567 2.93 1 98.75 154 TYR B CA 1
ATOM 4741 C C . TYR B 1 154 ? -12.391 0.54 2.373 1 98.75 154 TYR B C 1
ATOM 4743 O O . TYR B 1 154 ? -13.508 0.28 1.916 1 98.75 154 TYR B O 1
ATOM 4751 N N . PRO B 1 155 ? -11.82 1.766 2.355 1 98.88 155 PRO B N 1
ATOM 4752 C CA . PRO B 1 155 ? -12.617 2.941 2.002 1 98.88 155 PRO B CA 1
ATOM 4753 C C . PRO B 1 155 ? -12.906 3.031 0.505 1 98.88 155 PRO B C 1
ATOM 4755 O O . PRO B 1 155 ? -12.031 2.732 -0.314 1 98.88 155 PRO B O 1
ATOM 4758 N N . VAL B 1 156 ? -14.148 3.408 0.209 1 98.88 156 VAL B N 1
ATOM 4759 C CA . VAL B 1 156 ? -14.344 4.031 -1.095 1 98.88 156 VAL B CA 1
ATOM 4760 C C . VAL B 1 156 ? -13.602 5.363 -1.148 1 98.88 156 VAL B C 1
ATOM 4762 O O . VAL B 1 156 ? -13.68 6.164 -0.21 1 98.88 156 VAL B O 1
ATOM 4765 N N . ILE B 1 157 ? -12.812 5.559 -2.176 1 98.88 157 ILE B N 1
ATOM 4766 C CA . ILE B 1 157 ? -12.055 6.797 -2.291 1 98.88 157 ILE B CA 1
ATOM 4767 C C . ILE B 1 157 ? -12.398 7.496 -3.604 1 98.88 157 ILE B C 1
ATOM 4769 O O . ILE B 1 157 ? -12.781 8.664 -3.609 1 98.88 157 ILE B O 1
ATOM 4773 N N . THR B 1 158 ? -12.297 6.75 -4.738 1 98.56 158 THR B N 1
ATOM 4774 C CA . THR B 1 158 ? -12.469 7.348 -6.059 1 98.56 158 THR B CA 1
ATOM 4775 C C . THR B 1 158 ? -13.922 7.254 -6.512 1 98.56 158 THR B C 1
ATOM 4777 O O . THR B 1 158 ? -14.641 6.324 -6.133 1 98.56 158 THR B O 1
ATOM 4780 N N . MET B 1 159 ? -14.359 8.219 -7.25 1 98.06 159 MET B N 1
ATOM 4781 C CA . MET B 1 159 ? -15.617 8.195 -7.98 1 98.06 159 MET B CA 1
ATOM 4782 C C . MET B 1 159 ? -15.375 7.996 -9.477 1 98.06 159 MET B C 1
ATOM 4784 O O . MET B 1 159 ? -16.312 8.094 -10.273 1 98.06 159 MET B O 1
ATOM 4788 N N . GLY B 1 160 ? -14.109 7.781 -9.805 1 96.06 160 GLY B N 1
ATOM 4789 C CA . GLY B 1 160 ? -13.719 7.508 -11.18 1 96.06 160 GLY B CA 1
ATOM 4790 C C . GLY B 1 160 ? -13.602 6.027 -11.477 1 96.06 160 GLY B C 1
ATOM 4791 O O . GLY B 1 160 ? -14.43 5.227 -11.039 1 96.06 160 GLY B O 1
ATOM 4792 N N . GLN B 1 161 ? -12.609 5.672 -12.258 1 92.25 161 GLN B N 1
ATOM 4793 C CA . GLN B 1 161 ? -12.406 4.266 -12.594 1 92.25 161 GLN B CA 1
ATOM 4794 C C . GLN B 1 161 ? -12.008 3.461 -11.352 1 92.25 161 GLN B C 1
ATOM 4796 O O . GLN B 1 161 ? -11.078 3.836 -10.633 1 92.25 161 GLN B O 1
ATOM 4801 N N . GLY B 1 162 ? -12.719 2.314 -11.133 1 91.81 162 GLY B N 1
ATOM 4802 C CA . GLY B 1 162 ? -12.445 1.478 -9.977 1 91.81 162 GLY B CA 1
ATOM 4803 C C . GLY B 1 162 ? -13.305 1.827 -8.773 1 91.81 162 GLY B C 1
ATOM 4804 O O . GLY B 1 162 ? -13.094 1.305 -7.68 1 91.81 162 GLY B O 1
ATOM 4805 N N . CYS B 1 163 ? -14.273 2.715 -9 1 93.38 163 CYS B N 1
ATOM 4806 C CA . CYS B 1 163 ? -15.156 3.141 -7.926 1 93.38 163 CYS B CA 1
ATOM 4807 C C . CYS B 1 163 ? -16.172 2.053 -7.594 1 93.38 163 CYS B C 1
ATOM 4809 O O . CYS B 1 163 ? -16.391 1.139 -8.391 1 93.38 163 CYS B O 1
ATOM 4811 N N . HIS B 1 164 ? -16.625 2.117 -6.387 1 95.75 164 HIS B N 1
ATOM 4812 C CA . HIS B 1 164 ? -17.844 1.372 -6.047 1 95.75 164 HIS B CA 1
ATOM 4813 C C . HIS B 1 164 ? -19.078 2.023 -6.656 1 95.75 164 HIS B C 1
ATOM 4815 O O . HIS B 1 164 ? -19.562 3.033 -6.148 1 95.75 164 HIS B O 1
ATOM 4821 N N . GLY B 1 165 ? -19.641 1.366 -7.637 1 95.69 165 GLY B N 1
ATOM 4822 C CA . GLY B 1 165 ? -20.688 1.973 -8.438 1 95.69 165 GLY B CA 1
ATOM 4823 C C . GLY B 1 165 ? -21.906 2.393 -7.625 1 95.69 165 GLY B C 1
ATOM 4824 O O . GLY B 1 165 ? -22.438 3.49 -7.812 1 95.69 165 GLY B O 1
ATOM 4825 N N . GLY B 1 166 ? -22.344 1.562 -6.766 1 96.38 166 GLY B N 1
ATOM 4826 C CA . GLY B 1 166 ? -23.484 1.889 -5.922 1 96.38 166 GLY B CA 1
ATOM 4827 C C . GLY B 1 166 ? -23.266 3.121 -5.066 1 96.38 166 GLY B C 1
ATOM 4828 O O . GLY B 1 166 ? -24.141 3.988 -4.98 1 96.38 166 GLY B O 1
ATOM 4829 N N . SER B 1 167 ? -22.125 3.256 -4.41 1 97.88 167 SER B N 1
ATOM 4830 C CA . SER B 1 167 ? -21.812 4.422 -3.596 1 97.88 167 SER B CA 1
ATOM 4831 C C . SER B 1 167 ? -21.766 5.691 -4.438 1 97.88 167 SER B C 1
ATOM 4833 O O . SER B 1 167 ? -22.234 6.746 -4.004 1 97.88 167 SER B O 1
ATOM 4835 N N . LYS B 1 168 ? -21.172 5.57 -5.641 1 97.69 168 LYS B N 1
ATOM 4836 C CA . LYS B 1 168 ? -21.109 6.711 -6.547 1 97.69 168 LYS B CA 1
ATOM 4837 C C . LYS B 1 168 ? -22.5 7.203 -6.922 1 97.69 168 LYS B C 1
ATOM 4839 O O . LYS B 1 168 ? -22.797 8.398 -6.824 1 97.69 168 LYS B O 1
ATOM 4844 N N . ALA B 1 169 ? -23.328 6.297 -7.34 1 97.5 169 ALA B N 1
ATOM 4845 C CA . ALA B 1 169 ? -24.688 6.637 -7.77 1 97.5 169 ALA B CA 1
ATOM 4846 C C . ALA B 1 169 ? -25.484 7.258 -6.629 1 97.5 169 ALA B C 1
ATOM 4848 O O . ALA B 1 169 ? -26.172 8.258 -6.816 1 97.5 169 ALA B O 1
ATOM 4849 N N . ASN B 1 170 ? -25.375 6.652 -5.465 1 98.12 170 ASN B N 1
ATOM 4850 C CA . ASN B 1 170 ? -26.141 7.125 -4.32 1 98.12 170 ASN B CA 1
ATOM 4851 C C . ASN B 1 170 ? -25.641 8.477 -3.82 1 98.12 170 ASN B C 1
ATOM 4853 O O . ASN B 1 170 ? -26.422 9.305 -3.354 1 98.12 170 ASN B O 1
ATOM 4857 N N . PHE B 1 171 ? -24.328 8.758 -3.92 1 98.19 171 PHE B N 1
ATOM 4858 C CA . PHE B 1 171 ? -23.703 9.961 -3.377 1 98.19 171 PHE B CA 1
ATOM 4859 C C . PHE B 1 171 ? -23.859 11.133 -4.348 1 98.19 171 PHE B C 1
ATOM 4861 O O . PHE B 1 171 ? -24.141 12.258 -3.932 1 98.19 171 PHE B O 1
ATOM 4868 N N . LEU B 1 172 ? -23.688 10.859 -5.645 1 97.38 172 LEU B N 1
ATOM 4869 C CA . LEU B 1 172 ? -23.609 11.938 -6.629 1 97.38 172 LEU B CA 1
ATOM 4870 C C . LEU B 1 172 ? -24.953 12.109 -7.344 1 97.38 172 LEU B C 1
ATOM 4872 O O . LEU B 1 172 ? -25.203 13.148 -7.961 1 97.38 172 LEU B O 1
ATOM 4876 N N . GLY B 1 173 ? -25.812 11.078 -7.371 1 96.56 173 GLY B N 1
ATOM 4877 C CA . GLY B 1 173 ? -27.094 11.148 -8.055 1 96.56 173 GLY B CA 1
ATOM 4878 C C . GLY B 1 173 ? -26.969 11.43 -9.547 1 96.56 173 GLY B C 1
ATOM 4879 O O . GLY B 1 173 ? -26.203 10.766 -10.242 1 96.56 173 GLY B O 1
ATOM 4880 N N . ASP B 1 174 ? -27.656 12.43 -9.961 1 93 174 ASP B N 1
ATOM 4881 C CA . ASP B 1 174 ? -27.703 12.781 -11.375 1 93 174 ASP B CA 1
ATOM 4882 C C . ASP B 1 174 ? -26.344 13.281 -11.867 1 93 174 ASP B C 1
ATOM 4884 O O . ASP B 1 174 ? -26.078 13.289 -13.07 1 93 174 ASP B O 1
ATOM 4888 N N . GLY B 1 175 ? -25.562 13.625 -10.93 1 93.25 175 GLY B N 1
ATOM 4889 C CA . GLY B 1 175 ? -24.266 14.172 -11.289 1 93.25 175 GLY B CA 1
ATOM 4890 C C . GLY B 1 175 ? -23.188 13.117 -11.445 1 93.25 175 GLY B C 1
ATOM 4891 O O . GLY B 1 175 ? -22.031 13.438 -11.711 1 93.25 175 GLY B O 1
ATOM 4892 N N . GLN B 1 176 ? -23.5 11.867 -11.359 1 93 176 GLN B N 1
ATOM 4893 C CA . GLN B 1 176 ? -22.516 10.797 -11.312 1 93 176 GLN B CA 1
ATOM 4894 C C . GLN B 1 176 ? -21.703 10.727 -12.609 1 93 176 GLN B C 1
ATOM 4896 O O . GLN B 1 176 ? -20.578 10.242 -12.625 1 93 176 GLN B O 1
ATOM 4901 N N . ASP B 1 177 ? -22.234 11.289 -13.742 1 93.06 177 ASP B N 1
ATOM 4902 C CA . ASP B 1 177 ? -21.547 11.219 -15.023 1 93.06 177 ASP B CA 1
ATOM 4903 C C . ASP B 1 177 ? -20.844 12.539 -15.336 1 93.06 177 ASP B C 1
ATOM 4905 O O . ASP B 1 177 ? -20.219 12.688 -16.391 1 93.06 177 ASP B O 1
ATOM 4909 N N . ASP B 1 178 ? -20.969 13.508 -14.43 1 95.88 178 ASP B N 1
ATOM 4910 C CA . ASP B 1 178 ? -20.25 14.773 -14.555 1 95.88 178 ASP B CA 1
ATOM 4911 C C . ASP B 1 178 ? -18.797 14.625 -14.141 1 95.88 178 ASP B C 1
ATOM 4913 O O . ASP B 1 178 ? -18.5 14.43 -12.969 1 95.88 178 ASP B O 1
ATOM 4917 N N . PRO B 1 179 ? -17.875 14.789 -15.07 1 96.19 179 PRO B N 1
ATOM 4918 C CA . PRO B 1 179 ? -16.453 14.57 -14.766 1 96.19 179 PRO B CA 1
ATOM 4919 C C . PRO B 1 179 ? -15.93 15.516 -13.688 1 96.19 179 PRO B C 1
ATOM 4921 O O . PRO B 1 179 ? -15.062 15.141 -12.898 1 96.19 179 PRO B O 1
ATOM 4924 N N . ALA B 1 180 ? -16.422 16.703 -13.703 1 96.75 180 ALA B N 1
ATOM 4925 C CA . ALA B 1 180 ? -15.961 17.672 -12.703 1 96.75 180 ALA B CA 1
ATOM 4926 C C . ALA B 1 180 ? -16.391 17.234 -11.305 1 96.75 180 ALA B C 1
ATOM 4928 O O . ALA B 1 180 ? -15.625 17.359 -10.352 1 96.75 180 ALA B O 1
ATOM 4929 N N . LEU B 1 181 ? -17.609 16.797 -11.211 1 96.12 181 LEU B N 1
ATOM 4930 C CA . LEU B 1 181 ? -18.109 16.344 -9.922 1 96.12 181 LEU B CA 1
ATOM 4931 C C . LEU B 1 181 ? -17.422 15.07 -9.469 1 96.12 181 LEU B C 1
ATOM 4933 O O . LEU B 1 181 ? -17.109 14.906 -8.289 1 96.12 181 LEU B O 1
ATOM 4937 N N . THR B 1 182 ? -17.203 14.18 -10.406 1 97.25 182 THR B N 1
ATOM 4938 C CA . THR B 1 182 ? -16.484 12.945 -10.117 1 97.25 182 THR B CA 1
ATOM 4939 C C . THR B 1 182 ? -15.086 13.242 -9.594 1 97.25 182 THR B C 1
ATOM 4941 O O . THR B 1 182 ? -14.648 12.648 -8.609 1 97.25 182 THR B O 1
ATOM 4944 N N . ARG B 1 183 ? -14.438 14.117 -10.203 1 97.5 183 ARG B N 1
ATOM 4945 C CA . ARG B 1 183 ? -13.102 14.492 -9.758 1 97.5 183 ARG B CA 1
ATOM 4946 C C . ARG B 1 183 ? -13.141 15.141 -8.383 1 97.5 183 ARG B C 1
ATOM 4948 O O . ARG B 1 183 ? -12.297 14.844 -7.527 1 97.5 183 ARG B O 1
ATOM 4955 N N . ALA B 1 184 ? -14.109 15.992 -8.164 1 97.62 184 ALA B N 1
ATOM 4956 C CA . ALA B 1 184 ? -14.211 16.75 -6.922 1 97.62 184 ALA B CA 1
ATOM 4957 C C . ALA B 1 184 ? -14.422 15.828 -5.727 1 97.62 184 ALA B C 1
ATOM 4959 O O . ALA B 1 184 ? -14.055 16.172 -4.602 1 97.62 184 ALA B O 1
ATOM 4960 N N . TRP B 1 185 ? -14.977 14.648 -6.016 1 98.12 185 TRP B N 1
ATOM 4961 C CA . TRP B 1 185 ? -15.312 13.781 -4.891 1 98.12 185 TRP B CA 1
ATOM 4962 C C . TRP B 1 185 ? -14.547 12.461 -4.977 1 98.12 185 TRP B C 1
ATOM 4964 O O . TRP B 1 185 ? -14.938 11.477 -4.352 1 98.12 185 TRP B O 1
ATOM 4974 N N . SER B 1 186 ? -13.562 12.453 -5.883 1 98.69 186 SER B N 1
ATOM 4975 C CA . SER B 1 186 ? -12.484 11.477 -5.812 1 98.69 186 SER B CA 1
ATOM 4976 C C . SER B 1 186 ? -11.367 11.945 -4.883 1 98.69 186 SER B C 1
ATOM 4978 O O . SER B 1 186 ? -10.5 12.719 -5.293 1 98.69 186 SER B O 1
ATOM 4980 N N . ASN B 1 187 ? -11.375 11.406 -3.744 1 98.62 187 ASN B N 1
ATOM 4981 C CA . ASN B 1 187 ? -10.672 12.055 -2.645 1 98.62 187 ASN B CA 1
ATOM 4982 C C . ASN B 1 187 ? -9.164 11.875 -2.752 1 98.62 187 ASN B C 1
ATOM 4984 O O . ASN B 1 187 ? -8.398 12.602 -2.121 1 98.62 187 ASN B O 1
ATOM 4988 N N . GLU B 1 188 ? -8.633 10.898 -3.564 1 98.12 188 GLU B N 1
ATOM 4989 C CA . GLU B 1 188 ? -7.199 10.758 -3.807 1 98.12 188 GLU B CA 1
ATOM 4990 C C . GLU B 1 188 ? -6.648 11.977 -4.547 1 98.12 188 GLU B C 1
ATOM 4992 O O . GLU B 1 188 ? -5.434 12.195 -4.578 1 98.12 188 GLU B O 1
ATOM 4997 N N . THR B 1 189 ? -7.594 12.797 -5.113 1 97.94 189 THR B N 1
ATOM 4998 C CA . THR B 1 189 ? -7.152 13.961 -5.875 1 97.94 189 THR B CA 1
ATOM 4999 C C . THR B 1 189 ? -7.398 15.25 -5.09 1 97.94 189 THR B C 1
ATOM 5001 O O . THR B 1 189 ? -7.148 16.344 -5.594 1 97.94 189 THR B O 1
ATOM 5004 N N . GLN B 1 190 ? -7.895 15.133 -3.869 1 97.56 190 GLN B N 1
ATOM 5005 C CA . GLN B 1 190 ? -8.352 16.312 -3.152 1 97.56 190 GLN B CA 1
ATOM 5006 C C . GLN B 1 190 ? -7.488 16.594 -1.929 1 97.56 190 GLN B C 1
ATOM 5008 O O . GLN B 1 190 ? -7.785 17.5 -1.14 1 97.56 190 GLN B O 1
ATOM 5013 N N . LEU B 1 191 ? -6.398 15.883 -1.775 1 96.56 191 LEU B N 1
ATOM 5014 C CA . LEU B 1 191 ? -5.539 16.047 -0.609 1 96.56 191 LEU B CA 1
ATOM 5015 C C . LEU B 1 191 ? -4.816 17.391 -0.651 1 96.56 191 LEU B C 1
ATOM 5017 O O . LEU B 1 191 ? -4.527 17.906 -1.73 1 96.56 191 LEU B O 1
ATOM 5021 N N . ARG B 1 192 ? -4.656 17.922 0.477 1 90.06 192 ARG B N 1
ATOM 5022 C CA . ARG B 1 192 ? -3.936 19.188 0.616 1 90.06 192 ARG B CA 1
ATOM 5023 C C . ARG B 1 192 ? -2.738 19.031 1.548 1 90.06 192 ARG B C 1
ATOM 5025 O O . ARG B 1 192 ? -2.869 18.5 2.654 1 90.06 192 ARG B O 1
ATOM 5032 N N . ARG B 1 193 ? -1.666 19.547 1.073 1 89.38 193 ARG B N 1
ATOM 5033 C CA . ARG B 1 193 ? -0.425 19.484 1.839 1 89.38 193 ARG B CA 1
ATOM 5034 C C . ARG B 1 193 ? -0.581 20.156 3.193 1 89.38 193 ARG B C 1
ATOM 5036 O O . ARG B 1 193 ? -1.197 21.219 3.293 1 89.38 193 ARG B O 1
ATOM 5043 N N . HIS B 1 194 ? -0.193 19.594 4.266 1 86.5 194 HIS B N 1
ATOM 5044 C CA . HIS B 1 194 ? -0.163 20.031 5.66 1 86.5 194 HIS B CA 1
ATOM 5045 C C . HIS B 1 194 ? -1.569 20.094 6.246 1 86.5 194 HIS B C 1
ATOM 5047 O O . HIS B 1 194 ? -1.734 20.203 7.465 1 86.5 194 HIS B O 1
ATOM 5053 N N . LEU B 1 195 ? -2.613 20 5.324 1 85.94 195 LEU B N 1
ATOM 5054 C CA . LEU B 1 195 ? -3.953 20.219 5.855 1 85.94 195 LEU B CA 1
ATOM 5055 C C . LEU B 1 195 ? -4.75 18.922 5.879 1 85.94 195 LEU B C 1
ATOM 5057 O O . LEU B 1 195 ? -5.773 18.828 6.559 1 85.94 195 LEU B O 1
ATOM 5061 N N . THR B 1 196 ? -4.379 17.938 5.156 1 94.19 196 THR B N 1
ATOM 5062 C CA . THR B 1 196 ? -4.961 16.609 5.281 1 94.19 196 THR B CA 1
ATOM 5063 C C . THR B 1 196 ? -4.367 15.875 6.477 1 94.19 196 THR B C 1
ATOM 5065 O O . THR B 1 196 ? -3.148 15.844 6.652 1 94.19 196 THR B O 1
ATOM 5068 N N . PRO B 1 197 ? -5.199 15.281 7.316 1 96.81 197 PRO B N 1
ATOM 5069 C CA . PRO B 1 197 ? -4.699 14.711 8.57 1 96.81 197 PRO B CA 1
ATOM 5070 C C . PRO B 1 197 ? -3.904 13.422 8.352 1 96.81 197 PRO B C 1
ATOM 5072 O O . PRO B 1 197 ? -4.105 12.734 7.344 1 96.81 197 PRO B O 1
ATOM 5075 N N . PRO B 1 198 ? -2.977 13.125 9.312 1 97.19 198 PRO B N 1
ATOM 5076 C CA . PRO B 1 198 ? -2.371 11.789 9.312 1 97.19 198 PRO B CA 1
ATOM 5077 C C . PRO B 1 198 ? -3.406 10.672 9.242 1 97.19 198 PRO B C 1
ATOM 5079 O O . PRO B 1 198 ? -4.48 10.781 9.844 1 97.19 198 PRO B O 1
ATOM 5082 N N . THR B 1 199 ? -3.064 9.602 8.508 1 98.69 199 THR B N 1
ATOM 5083 C CA . THR B 1 199 ? -4.082 8.609 8.18 1 98.69 199 THR B CA 1
ATOM 5084 C C . THR B 1 199 ? -3.502 7.199 8.25 1 98.69 199 THR B C 1
ATOM 5086 O O . THR B 1 199 ? -2.33 6.988 7.93 1 98.69 199 THR B O 1
ATOM 5089 N N . VAL B 1 200 ? -4.297 6.266 8.75 1 98.88 200 VAL B N 1
ATOM 5090 C CA . VAL B 1 200 ? -4.023 4.844 8.57 1 98.88 200 VAL B CA 1
ATOM 5091 C C . VAL B 1 200 ? -5.125 4.211 7.719 1 98.88 200 VAL B C 1
ATOM 5093 O O . VAL B 1 200 ? -6.301 4.543 7.871 1 98.88 200 VAL B O 1
ATOM 5096 N N . ILE B 1 201 ? -4.711 3.387 6.781 1 98.94 201 ILE B N 1
ATOM 5097 C CA . ILE B 1 201 ? -5.617 2.686 5.879 1 98.94 201 ILE B CA 1
ATOM 5098 C C . ILE B 1 201 ? -5.457 1.177 6.059 1 98.94 201 ILE B C 1
ATOM 5100 O O . ILE B 1 201 ? -4.336 0.663 6.074 1 98.94 201 ILE B O 1
ATOM 5104 N N . LEU B 1 202 ? -6.543 0.46 6.25 1 98.94 202 LEU B N 1
ATOM 5105 C CA . LEU B 1 202 ? -6.555 -0.986 6.441 1 98.94 202 LEU B CA 1
ATOM 5106 C C . LEU B 1 202 ? -7.414 -1.669 5.383 1 98.94 202 LEU B C 1
ATOM 5108 O O . LEU B 1 202 ? -8.602 -1.371 5.258 1 98.94 202 LEU B O 1
ATOM 5112 N N . LEU B 1 203 ? -6.789 -2.576 4.609 1 98.81 203 LEU B N 1
ATOM 5113 C CA . LEU B 1 203 ? -7.418 -3.186 3.443 1 98.81 203 LEU B CA 1
ATOM 5114 C C . LEU B 1 203 ? -7.23 -4.699 3.451 1 98.81 203 LEU B C 1
ATOM 5116 O O . LEU B 1 203 ? -6.438 -5.227 4.238 1 98.81 203 LEU B O 1
ATOM 5120 N N . ALA B 1 204 ? -7.984 -5.34 2.635 1 98.38 204 ALA B N 1
ATOM 5121 C CA . ALA B 1 204 ? -7.75 -6.73 2.256 1 98.38 204 ALA B CA 1
ATOM 5122 C C . ALA B 1 204 ? -7.438 -6.848 0.767 1 98.38 204 ALA B C 1
ATOM 5124 O O . ALA B 1 204 ? -8.094 -6.211 -0.062 1 98.38 204 ALA B O 1
ATOM 5125 N N . ASN B 1 205 ? -6.453 -7.621 0.467 1 98 205 ASN B N 1
ATOM 5126 C CA . ASN B 1 205 ? -5.988 -7.77 -0.909 1 98 205 ASN B CA 1
ATOM 5127 C C . ASN B 1 205 ? -7.102 -8.266 -1.826 1 98 205 ASN B C 1
ATOM 5129 O O . ASN B 1 205 ? -7.164 -7.879 -2.996 1 98 205 ASN B O 1
ATOM 5133 N N . ASP B 1 206 ? -8.031 -9.047 -1.333 1 96.31 206 ASP B N 1
ATOM 513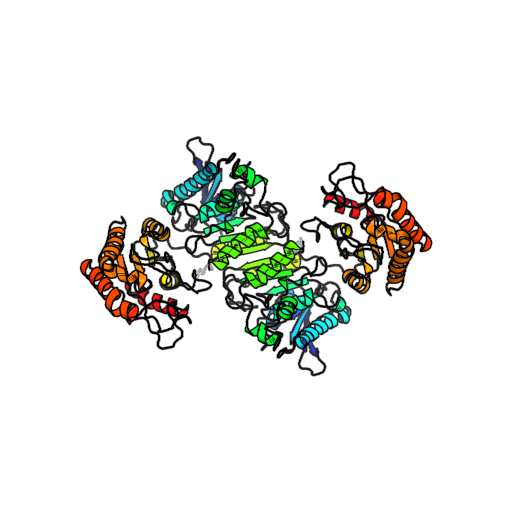4 C CA . ASP B 1 206 ? -9.008 -9.727 -2.178 1 96.31 206 ASP B CA 1
ATOM 5135 C C . ASP B 1 206 ? -10.352 -9.008 -2.146 1 96.31 206 ASP B C 1
ATOM 5137 O O . ASP B 1 206 ? -11.391 -9.602 -2.449 1 96.31 206 ASP B O 1
ATOM 5141 N N . ASP B 1 207 ? -10.375 -7.758 -1.696 1 97.19 207 ASP B N 1
ATOM 5142 C CA . ASP B 1 207 ? -11.602 -6.957 -1.751 1 97.19 207 ASP B CA 1
ATOM 5143 C C . ASP B 1 207 ? -12.016 -6.691 -3.195 1 97.19 207 ASP B C 1
ATOM 5145 O O . ASP B 1 207 ? -11.375 -5.906 -3.898 1 97.19 207 ASP B O 1
ATOM 5149 N N . ALA B 1 208 ? -13.125 -7.266 -3.609 1 93.12 208 ALA B N 1
ATOM 5150 C CA . ALA B 1 208 ? -13.586 -7.121 -4.988 1 93.12 208 ALA B CA 1
ATOM 5151 C C . ALA B 1 208 ? -14.578 -5.969 -5.113 1 93.12 208 ALA B C 1
ATOM 5153 O O . ALA B 1 208 ? -14.766 -5.418 -6.203 1 93.12 208 ALA B O 1
ATOM 5154 N N . ALA B 1 209 ? -15.195 -5.684 -4 1 95.69 209 ALA B N 1
ATOM 5155 C CA . ALA B 1 209 ? -16.203 -4.633 -4.02 1 95.69 209 ALA B CA 1
ATOM 5156 C C . ALA B 1 209 ? -15.57 -3.252 -4.129 1 95.69 209 ALA B C 1
ATOM 5158 O O . ALA B 1 209 ? -16.047 -2.398 -4.883 1 95.69 209 ALA B O 1
ATOM 5159 N N . VAL B 1 210 ? -14.578 -3.023 -3.348 1 98.12 210 VAL B N 1
ATOM 5160 C CA . VAL B 1 210 ? -13.766 -1.813 -3.377 1 98.12 210 VAL B CA 1
ATOM 5161 C C . VAL B 1 210 ? -12.297 -2.184 -3.576 1 98.12 210 VAL B C 1
ATOM 5163 O O . VAL B 1 210 ? -11.547 -2.32 -2.604 1 98.12 210 VAL B O 1
ATOM 5166 N N . PRO B 1 211 ? -11.93 -2.264 -4.793 1 97.44 211 PRO B N 1
ATOM 5167 C CA . PRO B 1 211 ? -10.57 -2.738 -5.062 1 97.44 211 PRO B CA 1
ATOM 5168 C C . PRO B 1 211 ? -9.5 -1.845 -4.445 1 97.44 211 PRO B C 1
ATOM 5170 O O . PRO B 1 211 ? -9.594 -0.617 -4.523 1 97.44 211 PRO B O 1
ATOM 5173 N N . PRO B 1 212 ? -8.492 -2.41 -3.854 1 98.38 212 PRO B N 1
ATOM 5174 C CA . PRO B 1 212 ? -7.504 -1.659 -3.078 1 98.38 212 PRO B CA 1
ATOM 5175 C C . PRO B 1 212 ? -6.758 -0.627 -3.92 1 98.38 212 PRO B C 1
ATOM 5177 O O . PRO B 1 212 ? -6.598 0.521 -3.496 1 98.38 212 PRO B O 1
ATOM 5180 N N . VAL B 1 213 ? -6.359 -0.918 -5.148 1 98.56 213 VAL B N 1
ATOM 5181 C CA . VAL B 1 213 ? -5.387 -0.138 -5.906 1 98.56 213 VAL B CA 1
ATOM 5182 C C . VAL B 1 213 ? -5.996 1.209 -6.289 1 98.56 213 VAL B C 1
ATOM 5184 O O . VAL B 1 213 ? -5.438 2.262 -5.973 1 98.56 213 VAL B O 1
ATOM 5187 N N . PRO B 1 214 ? -7.199 1.249 -6.867 1 98.12 214 PRO B N 1
ATOM 5188 C CA . PRO B 1 214 ? -7.719 2.562 -7.254 1 98.12 214 PRO B CA 1
ATOM 5189 C C . PRO B 1 214 ? -8.258 3.355 -6.066 1 98.12 214 PRO B C 1
ATOM 5191 O O . PRO B 1 214 ? -8.578 4.539 -6.207 1 98.12 214 PRO B O 1
ATOM 5194 N N . ASN B 1 215 ? -8.438 2.719 -4.918 1 98.69 215 ASN B N 1
ATOM 5195 C CA . ASN B 1 215 ? -9.023 3.389 -3.764 1 98.69 215 ASN B CA 1
ATOM 5196 C C . ASN B 1 215 ? -7.992 3.619 -2.662 1 98.69 215 ASN B C 1
ATOM 5198 O O . ASN B 1 215 ? -7.148 4.512 -2.773 1 98.69 215 ASN B O 1
ATOM 5202 N N . GLY B 1 216 ? -7.84 2.656 -1.717 1 98.81 216 GLY B N 1
ATOM 5203 C CA . GLY B 1 216 ? -6.957 2.848 -0.578 1 98.81 216 GLY B CA 1
ATOM 5204 C C . GLY B 1 216 ? -5.512 3.094 -0.976 1 98.81 216 GLY B C 1
ATOM 5205 O O . GLY B 1 216 ? -4.852 3.973 -0.421 1 98.81 216 GLY B O 1
ATOM 5206 N N . VAL B 1 217 ? -4.957 2.379 -1.915 1 98.88 217 VAL B N 1
ATOM 5207 C CA . VAL B 1 217 ? -3.566 2.5 -2.34 1 98.88 217 VAL B CA 1
ATOM 5208 C C . VAL B 1 217 ? -3.355 3.838 -3.045 1 98.88 217 VAL B C 1
ATOM 5210 O O . VAL B 1 217 ? -2.322 4.484 -2.865 1 98.88 217 VAL B O 1
ATOM 5213 N N . ALA B 1 218 ? -4.355 4.211 -3.85 1 98.81 218 ALA B N 1
ATOM 5214 C CA . ALA B 1 218 ? -4.266 5.512 -4.504 1 98.81 218 ALA B CA 1
ATOM 5215 C C . ALA B 1 218 ? -4.238 6.641 -3.48 1 98.81 218 ALA B C 1
ATOM 5217 O O . ALA B 1 218 ? -3.479 7.602 -3.627 1 98.81 218 ALA B O 1
ATOM 5218 N N . TYR B 1 219 ? -5.082 6.594 -2.49 1 98.81 219 TYR B N 1
ATOM 5219 C CA . TYR B 1 219 ? -5.098 7.602 -1.435 1 98.81 219 TYR B CA 1
ATOM 5220 C C . TYR B 1 219 ? -3.762 7.648 -0.703 1 98.81 219 TYR B C 1
ATOM 5222 O O . TYR B 1 219 ? -3.191 8.719 -0.503 1 98.81 219 TYR B O 1
ATOM 5230 N N . TYR B 1 220 ? -3.254 6.477 -0.307 1 98.88 220 TYR B N 1
ATOM 5231 C CA . TYR B 1 220 ? -1.938 6.402 0.32 1 98.88 220 TYR B CA 1
ATOM 5232 C C . TYR B 1 220 ? -0.876 7.051 -0.559 1 98.88 220 TYR B C 1
ATOM 5234 O O . TYR B 1 220 ? -0.05 7.828 -0.073 1 98.88 220 TYR B O 1
ATOM 5242 N N . SER B 1 221 ? -0.838 6.668 -1.826 1 98.75 221 SER B N 1
ATOM 5243 C CA . SER B 1 221 ? 0.176 7.172 -2.748 1 98.75 221 SER B CA 1
ATOM 5244 C C . SER B 1 221 ? 0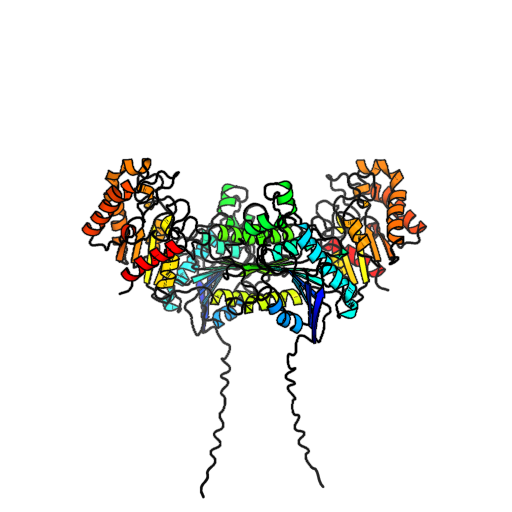.147 8.695 -2.822 1 98.75 221 SER B C 1
ATOM 5246 O O . SER B 1 221 ? 1.196 9.344 -2.828 1 98.75 221 SER B O 1
ATOM 5248 N N . ALA B 1 222 ? -1.072 9.227 -2.889 1 98.25 222 ALA B N 1
ATOM 5249 C CA . ALA B 1 222 ? -1.216 10.68 -2.924 1 98.25 222 ALA B CA 1
ATOM 5250 C C . ALA B 1 222 ? -0.703 11.312 -1.633 1 98.25 222 ALA B C 1
ATOM 5252 O O . ALA B 1 222 ? -0.006 12.328 -1.667 1 98.25 222 ALA B O 1
ATOM 5253 N N . MET B 1 223 ? -1.054 10.711 -0.509 1 97.69 223 MET B N 1
ATOM 5254 C CA . MET B 1 223 ? -0.565 11.188 0.782 1 97.69 223 MET B CA 1
ATOM 5255 C C . MET B 1 223 ? 0.959 11.211 0.812 1 97.69 223 MET B C 1
ATOM 5257 O O . MET B 1 223 ? 1.561 12.219 1.199 1 97.69 223 MET B O 1
ATOM 5261 N N . ARG B 1 224 ? 1.538 10.125 0.387 1 97.12 224 ARG B N 1
ATOM 5262 C CA . ARG B 1 224 ? 2.992 10.016 0.441 1 97.12 224 ARG B CA 1
ATOM 5263 C C . ARG B 1 224 ? 3.656 11.016 -0.499 1 97.12 224 ARG B C 1
ATOM 5265 O O . ARG B 1 224 ? 4.703 11.578 -0.176 1 97.12 224 ARG B O 1
ATOM 5272 N N . ARG B 1 225 ? 3.088 11.25 -1.653 1 95 225 ARG B N 1
ATOM 5273 C CA . ARG B 1 225 ? 3.643 12.203 -2.609 1 95 225 ARG B CA 1
ATOM 5274 C C . ARG B 1 225 ? 3.643 13.617 -2.037 1 95 225 ARG B C 1
ATOM 5276 O O . ARG B 1 225 ? 4.516 14.422 -2.361 1 95 225 ARG B O 1
ATOM 5283 N N . LEU B 1 226 ? 2.727 13.828 -1.134 1 94.5 226 LEU B N 1
ATOM 5284 C CA . LEU B 1 226 ? 2.631 15.141 -0.509 1 94.5 226 LEU B CA 1
ATOM 5285 C C . LEU B 1 226 ? 3.49 15.203 0.75 1 94.5 226 LEU B C 1
ATOM 5287 O O . LEU B 1 226 ? 3.52 16.234 1.432 1 94.5 226 LEU B O 1
ATOM 5291 N N . GLY B 1 227 ? 4.164 14.172 1.041 1 93.75 227 GLY B N 1
ATOM 5292 C CA . GLY B 1 227 ? 5.016 14.133 2.217 1 93.75 227 GLY B CA 1
ATOM 5293 C C . GLY B 1 227 ? 4.242 13.992 3.514 1 93.75 227 GLY B C 1
ATOM 5294 O O . GLY B 1 227 ? 4.715 14.414 4.57 1 93.75 227 GLY B O 1
ATOM 5295 N N . LYS B 1 228 ? 3.035 13.367 3.443 1 94.44 228 LYS B N 1
ATOM 5296 C CA . LYS B 1 228 ? 2.17 13.258 4.613 1 94.44 228 LYS B CA 1
ATOM 5297 C C . LYS B 1 228 ? 2.398 11.938 5.344 1 94.44 228 LYS B C 1
ATOM 5299 O O . LYS B 1 228 ? 2.885 10.969 4.754 1 94.44 228 LYS B O 1
ATOM 5304 N N . ASP B 1 229 ? 2.053 11.977 6.609 1 94.69 229 ASP B N 1
ATOM 5305 C CA . ASP B 1 229 ? 2.092 10.766 7.422 1 94.69 229 ASP B CA 1
ATOM 5306 C C . ASP B 1 229 ? 0.913 9.852 7.102 1 94.69 229 ASP B C 1
ATOM 5308 O O . ASP B 1 229 ? -0.245 10.234 7.277 1 94.69 229 ASP B O 1
ATOM 5312 N N . CYS B 1 230 ? 1.226 8.695 6.633 1 97.62 230 CYS B N 1
ATOM 5313 C CA . CYS B 1 230 ? 0.195 7.723 6.285 1 97.62 230 CYS B CA 1
ATOM 5314 C C . CYS B 1 230 ? 0.714 6.297 6.438 1 97.62 230 CYS B C 1
ATOM 5316 O O . CYS B 1 230 ? 1.842 5.996 6.043 1 97.62 230 CYS B O 1
ATOM 5318 N N . ALA B 1 231 ? 0.008 5.488 7.148 1 98.69 231 ALA B N 1
ATOM 5319 C CA . ALA B 1 231 ? 0.267 4.055 7.246 1 98.69 231 ALA B CA 1
ATOM 5320 C C . ALA B 1 231 ? -0.719 3.262 6.391 1 98.69 231 ALA B C 1
ATOM 5322 O O . ALA B 1 231 ? -1.838 3.715 6.141 1 98.69 231 ALA B O 1
ATOM 5323 N N . LEU B 1 232 ? -0.299 2.107 5.895 1 98.94 232 LEU B N 1
ATOM 5324 C CA . LEU B 1 232 ? -1.12 1.255 5.043 1 98.94 232 LEU B CA 1
ATOM 5325 C C . LEU B 1 232 ? -0.892 -0.218 5.367 1 98.94 232 LEU B C 1
ATOM 5327 O O . LEU B 1 232 ? 0.244 -0.697 5.332 1 98.94 232 LEU B O 1
ATOM 5331 N N . TYR B 1 233 ? -1.932 -0.911 5.711 1 98.94 233 TYR B N 1
ATOM 5332 C CA . TYR B 1 233 ? -1.893 -2.346 5.965 1 98.94 233 TYR B CA 1
ATOM 5333 C C . TYR B 1 233 ? -2.846 -3.092 5.039 1 98.94 233 TYR B C 1
ATOM 5335 O O . TYR B 1 233 ? -4.062 -2.924 5.129 1 98.94 233 TYR B O 1
ATOM 5343 N N . ILE B 1 234 ? -2.307 -3.887 4.16 1 98.88 234 ILE B N 1
ATOM 5344 C CA . ILE B 1 234 ? -3.115 -4.73 3.287 1 98.88 234 ILE B CA 1
ATOM 5345 C C . ILE B 1 234 ? -2.93 -6.199 3.672 1 98.88 234 ILE B C 1
ATOM 5347 O O . ILE B 1 234 ? -1.866 -6.777 3.439 1 98.88 234 ILE B O 1
ATOM 5351 N N . TYR B 1 235 ? -3.93 -6.758 4.199 1 98.56 235 TYR B N 1
ATOM 5352 C CA . TYR B 1 235 ? -3.914 -8.156 4.605 1 98.56 235 TYR B CA 1
ATOM 5353 C C . TYR B 1 235 ? -4.203 -9.07 3.42 1 98.56 235 TYR B C 1
ATOM 5355 O O . TYR B 1 235 ? -4.828 -8.648 2.443 1 98.56 235 TYR B O 1
ATOM 5363 N N . PRO B 1 236 ? -3.801 -10.336 3.527 1 96.56 236 PRO B N 1
ATOM 5364 C CA . PRO B 1 236 ? -3.906 -11.242 2.381 1 96.56 236 PRO B CA 1
ATOM 5365 C C . PRO B 1 236 ? -5.352 -11.469 1.939 1 96.56 236 PRO B C 1
ATOM 5367 O O . PRO B 1 236 ? -5.621 -11.594 0.743 1 96.56 236 PRO B O 1
ATOM 5370 N N . SER B 1 237 ? -6.227 -11.555 2.93 1 95.38 237 SER B N 1
ATOM 5371 C CA . SER B 1 237 ? -7.613 -11.891 2.619 1 95.38 237 SER B CA 1
ATOM 5372 C C . SER B 1 237 ? -8.57 -11.273 3.633 1 95.38 237 SER B C 1
ATOM 5374 O O . SER B 1 237 ? -8.141 -10.711 4.641 1 95.38 237 SER B O 1
ATOM 5376 N N . GLY B 1 238 ? -9.828 -11.352 3.336 1 95.06 238 GLY B N 1
ATOM 5377 C CA . GLY B 1 238 ? -10.867 -10.836 4.207 1 95.06 238 GLY B CA 1
ATOM 5378 C C . GLY B 1 238 ? -12.039 -10.234 3.445 1 95.06 238 GLY B C 1
ATOM 5379 O O . GLY B 1 238 ? -13.109 -10.008 4.016 1 95.06 238 GLY B O 1
ATOM 5380 N N . GLY B 1 239 ? -11.82 -10.07 2.131 1 95.31 239 GLY B N 1
ATOM 5381 C CA . GLY B 1 239 ? -12.883 -9.492 1.319 1 95.31 239 GLY B CA 1
ATOM 5382 C C . GLY B 1 239 ? -13.281 -8.102 1.763 1 95.31 239 GLY B C 1
ATOM 5383 O O . GLY B 1 239 ? -12.438 -7.324 2.221 1 95.31 239 GLY B O 1
ATOM 5384 N N . HIS B 1 240 ? -14.5 -7.695 1.445 1 96.25 240 HIS B N 1
ATOM 5385 C CA . HIS B 1 240 ? -15.023 -6.375 1.781 1 96.25 240 HIS B CA 1
ATOM 5386 C C . HIS B 1 240 ? -15.883 -6.43 3.045 1 96.25 240 HIS B C 1
ATOM 5388 O O . HIS B 1 240 ? -16.656 -7.371 3.238 1 96.25 240 HIS B O 1
ATOM 5394 N N . GLY B 1 241 ? -15.75 -5.492 3.896 1 97.38 241 GLY B N 1
ATOM 5395 C CA . GLY B 1 241 ? -16.703 -5.277 4.973 1 97.38 241 GLY B CA 1
ATOM 5396 C C . GLY B 1 241 ? -16.422 -6.133 6.195 1 97.38 241 GLY B C 1
ATOM 5397 O O . GLY B 1 241 ? -17.344 -6.523 6.906 1 97.38 241 GLY B O 1
ATOM 5398 N N . PHE B 1 242 ? -15.211 -6.488 6.477 1 96.25 242 PHE B N 1
ATOM 5399 C CA . PHE B 1 242 ? -14.898 -7.352 7.609 1 96.25 242 PHE B CA 1
ATOM 5400 C C . PHE B 1 242 ? -15.172 -6.633 8.93 1 96.25 242 PHE B C 1
ATOM 5402 O O . PHE B 1 242 ? -15.477 -7.273 9.938 1 96.25 242 PHE B O 1
ATOM 5409 N N . GLY B 1 243 ? -15.133 -5.281 8.992 1 97 243 GLY B N 1
ATOM 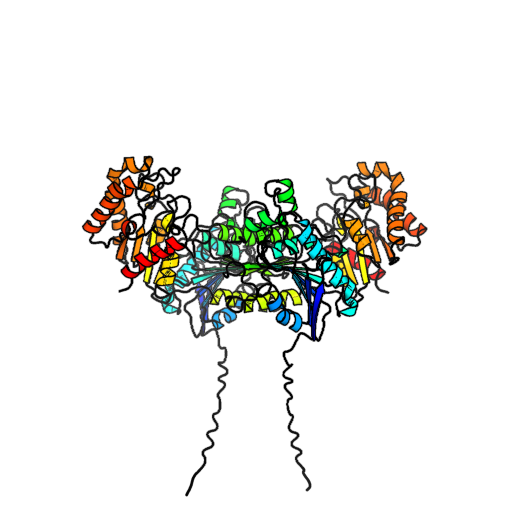5410 C CA . GLY B 1 243 ? -15.445 -4.555 10.211 1 97 243 GLY B CA 1
ATOM 5411 C C . GLY B 1 243 ? -14.773 -5.137 11.445 1 97 243 GLY B C 1
ATOM 5412 O O . GLY B 1 243 ? -13.57 -5.418 11.422 1 97 243 GLY B O 1
ATOM 5413 N N . PHE B 1 244 ? -15.547 -5.266 12.523 1 96.94 244 PHE B N 1
ATOM 5414 C CA . PHE B 1 244 ? -15.023 -5.758 13.797 1 96.94 244 PHE B CA 1
ATOM 5415 C C . PHE B 1 244 ? -15.258 -7.258 13.93 1 96.94 244 PHE B C 1
ATOM 5417 O O . PHE B 1 244 ? -15.109 -7.816 15.023 1 96.94 244 PHE B O 1
ATOM 5424 N N . ARG B 1 245 ? -15.633 -7.977 12.945 1 96.19 245 ARG B N 1
ATOM 5425 C CA . ARG B 1 245 ? -16.031 -9.383 13.047 1 96.19 245 ARG B CA 1
ATOM 5426 C C . ARG B 1 245 ? -14.875 -10.234 13.562 1 96.19 245 ARG B C 1
ATOM 5428 O O . ARG B 1 245 ? -13.828 -10.344 12.914 1 96.19 245 ARG B O 1
ATOM 5435 N N . PRO B 1 246 ? -15.102 -10.906 14.711 1 95.69 246 PRO B N 1
ATOM 5436 C CA . PRO B 1 246 ? -14.055 -11.766 15.266 1 95.69 246 PRO B CA 1
ATOM 5437 C C . PRO B 1 246 ? -13.734 -12.953 14.367 1 95.69 246 PRO B C 1
ATOM 5439 O O . PRO B 1 246 ? -12.664 -13.555 14.492 1 95.69 246 PRO B O 1
ATOM 5442 N N . SER B 1 247 ? -14.625 -13.273 13.492 1 95.62 247 SER B N 1
ATOM 5443 C CA . SER B 1 247 ? -14.422 -14.406 12.602 1 95.62 247 SER B CA 1
ATOM 5444 C C . SER B 1 247 ? -13.453 -14.062 11.477 1 95.62 247 SER B C 1
ATOM 5446 O O . SER B 1 247 ? -12.992 -14.945 10.75 1 95.62 247 SER B O 1
ATOM 5448 N N . TYR B 1 248 ? -13.219 -12.773 11.297 1 96.12 248 TYR B N 1
ATOM 5449 C CA . TYR B 1 248 ? -12.234 -12.352 10.305 1 96.12 248 TYR B CA 1
ATOM 5450 C C . TYR B 1 248 ? -10.859 -12.922 10.625 1 96.12 248 TYR B C 1
ATOM 5452 O O . TYR B 1 248 ? -10.328 -12.711 11.719 1 96.12 248 TYR B O 1
ATOM 5460 N N . THR B 1 249 ? -10.227 -13.609 9.727 1 94.94 249 THR B N 1
ATOM 5461 C CA . THR B 1 249 ? -8.984 -14.359 9.898 1 94.94 249 THR B CA 1
ATOM 5462 C C . THR B 1 249 ? -7.902 -13.461 10.5 1 94.94 249 THR B C 1
ATOM 5464 O O . THR B 1 249 ? -7.113 -13.914 11.336 1 94.94 249 THR B O 1
ATOM 5467 N N . PHE B 1 250 ? -7.836 -12.195 10.109 1 97.75 250 PHE B N 1
ATOM 5468 C CA . PHE B 1 250 ? -6.754 -11.312 10.531 1 97.75 250 PHE B CA 1
ATOM 5469 C C . PHE B 1 250 ? -7.25 -10.289 11.547 1 97.75 250 PHE B C 1
ATOM 5471 O O . PHE B 1 250 ? -6.68 -9.203 11.68 1 97.75 250 PHE B O 1
ATOM 5478 N N . HIS B 1 251 ? -8.344 -10.602 12.211 1 98 251 HIS B N 1
ATOM 5479 C CA . HIS B 1 251 ? -8.984 -9.703 13.172 1 98 251 HIS B CA 1
ATOM 5480 C C . HIS B 1 251 ? -7.996 -9.242 14.234 1 98 251 HIS B C 1
ATOM 5482 O O . HIS B 1 251 ? -7.824 -8.039 14.453 1 98 251 HIS B O 1
ATOM 5488 N N . ASP B 1 252 ? -7.324 -10.172 14.938 1 97.81 252 ASP B N 1
ATOM 5489 C CA . ASP B 1 252 ? -6.418 -9.828 16.031 1 97.81 252 ASP B CA 1
ATOM 5490 C C . ASP B 1 252 ? -5.207 -9.047 15.516 1 97.81 252 ASP B C 1
ATOM 5492 O O . ASP B 1 252 ? -4.742 -8.117 16.172 1 97.81 252 ASP B O 1
ATOM 5496 N N . GLN B 1 253 ? -4.688 -9.508 14.398 1 98.12 253 GLN B N 1
ATOM 5497 C CA . GLN B 1 253 ? -3.59 -8.773 13.781 1 98.12 253 GLN B CA 1
ATOM 5498 C C . GLN B 1 253 ? -3.998 -7.34 13.469 1 98.12 253 GLN B C 1
ATOM 5500 O O . GLN B 1 253 ? -3.244 -6.398 13.734 1 98.12 253 GLN B O 1
ATOM 5505 N N . MET B 1 254 ? -5.145 -7.18 12.836 1 98.5 254 MET B N 1
ATOM 5506 C CA . MET B 1 254 ? -5.684 -5.871 12.477 1 98.5 254 MET B CA 1
ATOM 5507 C C . MET B 1 254 ? -5.801 -4.973 13.703 1 98.5 254 MET B C 1
ATOM 5509 O O . MET B 1 254 ? -5.383 -3.814 13.672 1 98.5 254 MET B O 1
ATOM 5513 N N . LEU B 1 255 ? -6.332 -5.516 14.828 1 98.56 255 LEU B N 1
ATOM 5514 C CA . LEU B 1 255 ? -6.473 -4.738 16.047 1 98.56 255 LEU B CA 1
ATOM 5515 C C . LEU B 1 255 ? -5.109 -4.359 16.609 1 98.56 255 LEU B C 1
ATOM 5517 O O . LEU B 1 255 ? -4.922 -3.238 17.094 1 98.56 255 LEU B O 1
ATOM 5521 N N . ALA B 1 256 ? -4.195 -5.273 16.578 1 98.25 256 ALA B N 1
ATOM 5522 C CA . ALA B 1 256 ? -2.852 -4.984 17.078 1 98.25 256 ALA B CA 1
ATOM 5523 C C . ALA B 1 256 ? -2.188 -3.883 16.25 1 98.25 256 ALA B C 1
ATOM 5525 O O . ALA B 1 256 ? -1.544 -2.99 16.797 1 98.25 256 ALA B O 1
ATOM 5526 N N . ASP B 1 257 ? -2.33 -3.994 14.922 1 98.62 257 ASP B N 1
ATOM 5527 C CA . ASP B 1 257 ? -1.758 -2.98 14.039 1 98.62 257 ASP B CA 1
ATOM 5528 C C . ASP B 1 257 ? -2.361 -1.605 14.32 1 98.62 257 ASP B C 1
ATOM 5530 O O . ASP B 1 257 ? -1.639 -0.609 14.391 1 98.62 257 ASP B O 1
ATOM 5534 N N . LEU B 1 258 ? -3.67 -1.531 14.406 1 98.81 258 LEU B N 1
ATOM 5535 C CA . LEU B 1 258 ? -4.34 -0.266 14.688 1 98.81 258 LEU B CA 1
ATOM 5536 C C . LEU B 1 258 ? -3.924 0.274 16.062 1 98.81 258 LEU B C 1
ATOM 5538 O O . LEU B 1 258 ? -3.715 1.479 16.219 1 98.81 258 LEU B O 1
ATOM 5542 N N . THR B 1 259 ? -3.779 -0.595 17.078 1 98.5 259 THR B N 1
ATOM 5543 C CA . THR B 1 259 ? -3.354 -0.194 18.406 1 98.5 259 THR B CA 1
ATOM 5544 C C . THR B 1 259 ? -1.967 0.442 18.359 1 98.5 259 THR B C 1
ATOM 5546 O O . THR B 1 259 ? -1.737 1.486 18.984 1 98.5 259 THR B O 1
ATOM 5549 N N . GLN B 1 260 ? -1.094 -0.202 17.656 1 98 260 GLN B N 1
ATOM 5550 C CA . GLN B 1 260 ? 0.264 0.322 17.562 1 98 260 GLN B CA 1
ATOM 5551 C C . GLN B 1 260 ? 0.282 1.68 16.859 1 98 260 GLN B C 1
ATOM 5553 O O . GLN B 1 260 ? 1.037 2.572 17.25 1 98 260 GLN B O 1
ATOM 5558 N N . TRP B 1 261 ? -0.485 1.814 15.812 1 98.38 261 TRP B N 1
ATOM 5559 C CA . TRP B 1 261 ? -0.54 3.09 15.109 1 98.38 261 TRP B CA 1
ATOM 5560 C C . TRP B 1 261 ? -1.069 4.191 16.016 1 98.38 261 TRP B C 1
ATOM 5562 O O . TRP B 1 261 ? -0.52 5.297 16.047 1 98.38 261 TRP B O 1
ATOM 5572 N N . LEU B 1 262 ? -2.164 3.908 16.734 1 98.25 262 LEU B N 1
ATOM 5573 C CA . LEU B 1 262 ? -2.754 4.875 17.656 1 98.25 262 LEU B CA 1
ATOM 5574 C C . LEU B 1 262 ? -1.763 5.258 18.75 1 98.25 262 LEU B C 1
ATOM 5576 O O . LEU B 1 262 ? -1.677 6.426 19.125 1 98.25 262 LEU B O 1
ATOM 5580 N N . ALA B 1 263 ? -1.016 4.305 19.188 1 96.06 263 ALA B N 1
ATOM 5581 C CA . ALA B 1 263 ? -0.037 4.555 20.25 1 96.06 263 ALA B CA 1
ATOM 5582 C C . ALA B 1 263 ? 1.092 5.449 19.75 1 96.06 263 ALA B C 1
ATOM 5584 O O . ALA B 1 263 ? 1.652 6.238 20.516 1 96.06 263 ALA B O 1
ATOM 5585 N N . ALA B 1 264 ? 1.409 5.312 18.5 1 94.88 264 ALA B N 1
ATOM 5586 C CA . ALA B 1 264 ? 2.527 6.055 17.922 1 94.88 264 ALA B CA 1
ATOM 5587 C C . ALA B 1 264 ? 2.086 7.445 17.469 1 94.88 264 ALA B C 1
ATOM 5589 O O . ALA B 1 264 ? 2.922 8.312 17.203 1 94.88 264 ALA B O 1
ATOM 5590 N N . LEU B 1 265 ? 0.82 7.711 17.328 1 95.19 265 LEU B N 1
ATOM 5591 C CA . LEU B 1 265 ? 0.287 8.992 16.875 1 95.19 265 LEU B CA 1
ATOM 5592 C C . LEU B 1 265 ? 0.474 10.07 17.938 1 95.19 265 LEU B C 1
ATOM 5594 O O . LEU B 1 265 ? -0.02 9.938 19.047 1 95.19 265 LEU B O 1
ATOM 5598 N N . PRO B 1 266 ? 1.256 11.109 17.594 1 92.12 266 PRO B N 1
ATOM 5599 C CA . PRO B 1 266 ? 1.44 12.18 18.578 1 92.12 266 PRO B CA 1
ATOM 5600 C C . PRO B 1 266 ? 0.125 12.836 18.984 1 92.12 266 PRO B C 1
ATOM 5602 O O . PRO B 1 266 ? -0.788 12.961 18.172 1 92.12 266 PRO B O 1
ATOM 5605 N N . SER B 1 267 ? 0.023 13.195 20.203 1 93.81 267 SER B N 1
ATOM 5606 C CA . SER B 1 267 ? -1.109 13.914 20.781 1 93.81 267 SER B CA 1
ATOM 5607 C C . SER B 1 267 ? -0.644 15.094 21.625 1 93.81 267 SER B C 1
ATOM 5609 O O . SER B 1 267 ? 0.18 14.93 22.531 1 93.81 267 SER B O 1
ATOM 5611 N N . PRO B 1 268 ? -1.137 16.266 21.281 1 95.5 268 PRO B N 1
ATOM 5612 C CA . PRO B 1 268 ? -0.811 17.375 22.172 1 95.5 268 PRO B CA 1
ATOM 5613 C C . PRO B 1 268 ? -1.453 17.234 23.547 1 95.5 268 PRO B C 1
ATOM 5615 O O . PRO B 1 268 ? -2.553 16.688 23.672 1 95.5 268 PRO B O 1
ATOM 5618 N N . ARG B 1 269 ? -0.802 17.734 24.547 1 94.69 269 ARG B N 1
ATOM 5619 C CA . ARG B 1 269 ? -1.399 17.75 25.875 1 94.69 269 ARG B CA 1
ATOM 5620 C C . ARG B 1 269 ? -2.584 18.703 25.922 1 94.69 269 ARG B C 1
ATOM 5622 O O . ARG B 1 269 ? -2.621 19.703 25.188 1 94.69 269 ARG B O 1
ATOM 5629 N N . PRO B 1 270 ? -3.506 18.297 26.797 1 91.38 270 PRO B N 1
ATOM 5630 C CA . PRO B 1 270 ? -4.574 19.281 26.984 1 91.38 270 PRO B CA 1
ATOM 5631 C C . PRO B 1 270 ? -4.051 20.656 27.375 1 91.38 270 PRO B C 1
ATOM 5633 O O . PRO B 1 270 ? -3.195 20.766 28.266 1 91.38 270 PRO B O 1
ATOM 5636 N N . GLY B 1 271 ? -4.418 21.688 26.641 1 91.88 271 GLY B N 1
ATOM 5637 C CA . GLY B 1 271 ? -3.979 23.031 26.938 1 91.88 271 GLY B CA 1
ATOM 5638 C C . GLY B 1 271 ? -2.693 23.422 26.234 1 91.88 271 GLY B C 1
ATOM 5639 O O . GLY B 1 271 ? -2.135 24.484 26.484 1 91.88 271 GLY B O 1
ATOM 5640 N N . ALA B 1 272 ? -2.254 22.547 25.391 1 96.25 272 ALA B N 1
ATOM 5641 C CA . ALA B 1 272 ? -1.042 22.859 24.641 1 96.25 272 ALA B CA 1
ATOM 5642 C C . ALA B 1 272 ? -1.15 24.219 23.953 1 96.25 272 ALA B C 1
ATOM 5644 O O . ALA B 1 272 ? -2.217 24.594 23.469 1 96.25 272 ALA B O 1
ATOM 5645 N N . ARG B 1 273 ? -0.061 24.938 24 1 97.06 273 ARG B N 1
ATOM 5646 C CA . ARG B 1 273 ? -0.016 26.234 23.328 1 97.06 273 ARG B CA 1
ATOM 5647 C C . ARG B 1 273 ? 0.037 26.062 21.812 1 97.06 273 ARG B C 1
ATOM 5649 O O . ARG B 1 273 ? 0.895 25.344 21.281 1 97.06 273 ARG B O 1
ATOM 5656 N N . ARG B 1 274 ? -0.854 26.734 21.125 1 97.81 274 ARG B N 1
ATOM 5657 C CA . ARG B 1 274 ? -0.991 26.578 19.672 1 97.81 274 ARG B CA 1
ATOM 5658 C C . ARG B 1 274 ? -0.094 27.578 18.938 1 97.81 274 ARG B C 1
ATOM 5660 O O . ARG B 1 274 ? -0.165 28.781 19.172 1 97.81 274 ARG B O 1
ATOM 5667 N N . VAL B 1 275 ? 0.756 27.062 18.031 1 98.5 275 VAL B N 1
ATOM 5668 C CA . VAL B 1 275 ? 1.688 27.859 17.25 1 98.5 275 VAL B CA 1
ATOM 5669 C C . VAL B 1 275 ? 1.371 27.688 15.758 1 98.5 275 VAL B C 1
ATOM 5671 O O . VAL B 1 275 ? 1.376 26.578 15.234 1 98.5 275 VAL B O 1
ATOM 5674 N N . ALA B 1 276 ? 1.079 28.781 15.07 1 98.56 276 ALA B N 1
ATOM 5675 C CA . ALA B 1 276 ? 0.896 28.75 13.617 1 98.56 276 ALA B CA 1
ATOM 5676 C C . ALA B 1 276 ? 2.152 29.234 12.898 1 98.56 276 ALA B C 1
ATOM 5678 O O . ALA B 1 276 ? 2.613 30.359 13.125 1 98.56 276 ALA B O 1
ATOM 5679 N N . CYS B 1 277 ? 2.725 28.391 12.094 1 98.69 277 CYS B N 1
ATOM 5680 C CA . CYS B 1 277 ? 3.818 28.797 11.219 1 98.69 277 CYS B CA 1
ATOM 5681 C C . CYS B 1 277 ? 3.299 29.188 9.844 1 98.69 277 CYS B C 1
ATOM 5683 O O . CYS B 1 277 ? 2.945 28.312 9.039 1 98.69 277 CYS B O 1
ATOM 5685 N N . ILE B 1 278 ? 3.35 30.453 9.594 1 98.44 278 ILE B N 1
ATOM 5686 C CA . ILE B 1 278 ? 2.863 31.016 8.344 1 98.44 278 ILE B CA 1
ATOM 5687 C C . ILE B 1 278 ? 4.043 31.359 7.434 1 98.44 278 ILE B C 1
ATOM 5689 O O . ILE B 1 278 ? 5.031 31.953 7.875 1 98.44 278 ILE B O 1
ATOM 5693 N N . GLY B 1 279 ? 3.867 30.969 6.129 1 98.19 279 GLY B N 1
ATOM 5694 C CA . GLY B 1 279 ? 4.996 31.312 5.277 1 98.19 279 GLY B CA 1
ATOM 5695 C C . GLY B 1 279 ? 4.887 30.734 3.883 1 98.19 279 GLY B C 1
ATOM 5696 O O . GLY B 1 279 ? 3.811 30.297 3.465 1 98.19 279 GLY B O 1
ATOM 5697 N N . ASN B 1 280 ? 6.012 30.844 3.146 1 97.56 280 ASN B N 1
ATOM 5698 C CA . ASN B 1 280 ? 6.105 30.391 1.767 1 97.56 280 ASN B CA 1
ATOM 5699 C C . ASN B 1 280 ? 6.723 28.984 1.686 1 97.56 280 ASN B C 1
ATOM 5701 O O . ASN B 1 280 ? 6.465 28.141 2.545 1 97.56 280 ASN B O 1
ATOM 5705 N N . SER B 1 281 ? 7.453 28.734 0.591 1 97.06 281 SER B N 1
ATOM 5706 C CA . SER B 1 281 ? 8.016 27.422 0.312 1 97.06 281 SER B CA 1
ATOM 5707 C C . SER B 1 281 ? 8.984 26.984 1.408 1 97.06 281 SER B C 1
ATOM 5709 O O . SER B 1 281 ? 9.172 25.797 1.636 1 97.06 281 SER B O 1
ATOM 5711 N N . ILE B 1 282 ? 9.594 27.922 2.102 1 97 282 ILE B N 1
ATOM 5712 C CA . ILE B 1 282 ? 10.539 27.609 3.168 1 97 282 ILE B CA 1
ATOM 5713 C C . ILE B 1 282 ? 9.789 27.031 4.363 1 97 282 ILE B C 1
ATOM 5715 O O . ILE B 1 282 ? 10.211 26.016 4.941 1 97 282 ILE B O 1
ATOM 5719 N N . THR B 1 283 ? 8.711 27.641 4.699 1 98.12 283 THR B N 1
ATOM 5720 C CA . THR B 1 283 ? 7.848 27.125 5.762 1 98.12 283 THR B CA 1
ATOM 5721 C C . THR B 1 283 ? 7.188 25.812 5.34 1 98.12 283 THR B C 1
ATOM 5723 O O . THR B 1 283 ? 7.117 24.859 6.121 1 98.12 283 THR B O 1
ATOM 5726 N N . ASP B 1 284 ? 6.754 25.766 4.129 1 97.06 284 ASP B N 1
ATOM 5727 C CA . ASP B 1 284 ? 6.098 24.609 3.527 1 97.06 284 ASP B CA 1
ATOM 5728 C C . ASP B 1 284 ? 6.992 23.375 3.582 1 97.06 284 ASP B C 1
ATOM 5730 O O . ASP B 1 284 ? 6.504 22.25 3.672 1 97.06 284 ASP B O 1
ATOM 5734 N N . GLY B 1 285 ? 8.227 23.531 3.549 1 96.62 285 GLY B N 1
ATOM 5735 C CA . GLY B 1 285 ? 9.172 22.438 3.418 1 96.62 285 GLY B CA 1
ATOM 5736 C C . GLY B 1 285 ? 9.359 21.984 1.984 1 96.62 285 GLY B C 1
ATOM 5737 O O . GLY B 1 285 ? 9.469 20.781 1.72 1 96.62 285 GLY B O 1
ATOM 5738 N N . ALA B 1 286 ? 9.383 22.906 1.053 1 95.12 286 ALA B N 1
ATOM 5739 C CA . ALA B 1 286 ? 9.539 22.562 -0.359 1 95.12 286 ALA B CA 1
ATOM 5740 C C . ALA B 1 286 ? 10.82 21.766 -0.593 1 95.12 286 ALA B C 1
ATOM 5742 O O . ALA B 1 286 ? 11.875 22.125 -0.064 1 95.12 286 ALA B O 1
ATOM 5743 N N . GLY B 1 287 ? 10.68 20.703 -1.397 1 92.88 287 GLY B N 1
ATOM 5744 C CA . GLY B 1 287 ? 11.836 19.891 -1.754 1 92.88 287 GLY B CA 1
ATOM 5745 C C . GLY B 1 287 ? 12.094 18.766 -0.778 1 92.88 287 GLY B C 1
ATOM 5746 O O . GLY B 1 287 ? 12.859 17.844 -1.076 1 92.88 287 GLY B O 1
ATOM 5747 N N . LEU B 1 288 ? 11.508 18.875 0.384 1 93.06 288 LEU B N 1
ATOM 5748 C CA . LEU B 1 288 ? 11.648 17.797 1.359 1 93.06 288 LEU B CA 1
ATOM 5749 C C . LEU B 1 288 ? 10.641 16.688 1.092 1 93.06 288 LEU B C 1
ATOM 5751 O O . LEU B 1 288 ? 9.445 16.953 0.928 1 93.06 288 LEU B O 1
ATOM 5755 N N . ALA B 1 289 ? 11.125 15.438 1.105 1 89.38 289 ALA B N 1
ATOM 5756 C CA . ALA B 1 289 ? 10.266 14.297 0.816 1 89.38 289 ALA B CA 1
ATOM 5757 C C . ALA B 1 289 ? 9.219 14.102 1.908 1 89.38 289 ALA B C 1
ATOM 5759 O O . ALA B 1 289 ? 8.078 13.734 1.624 1 89.38 289 ALA B O 1
ATOM 5760 N N . MET B 1 290 ? 9.609 14.328 3.111 1 93 290 MET B N 1
ATOM 5761 C CA . MET B 1 290 ? 8.711 14.219 4.254 1 93 290 MET B CA 1
ATOM 5762 C C . MET B 1 290 ? 8.641 15.539 5.02 1 93 290 MET B C 1
ATOM 5764 O O . MET B 1 290 ? 9.078 15.609 6.172 1 93 290 MET B O 1
ATOM 5768 N N . ALA B 1 291 ? 8.047 16.5 4.387 1 92.81 291 ALA B N 1
ATOM 5769 C CA . ALA B 1 291 ? 7.938 17.828 4.992 1 92.81 291 ALA B CA 1
ATOM 5770 C C . ALA B 1 291 ? 7.211 17.766 6.332 1 92.81 291 ALA B C 1
ATOM 5772 O O . ALA B 1 291 ? 7.527 18.531 7.25 1 92.81 291 ALA B O 1
ATOM 5773 N N . GLU B 1 292 ? 6.312 16.859 6.484 1 91.56 292 GLU B N 1
ATOM 5774 C CA . GLU B 1 292 ? 5.496 16.75 7.691 1 91.56 292 GLU B CA 1
ATOM 5775 C C . GLU B 1 292 ? 6.348 16.391 8.906 1 91.56 292 GLU B C 1
ATOM 5777 O O . GLU B 1 292 ? 5.949 16.641 10.047 1 91.56 292 GLU B O 1
ATOM 5782 N N . SER B 1 293 ? 7.551 15.898 8.617 1 92.25 293 SER B N 1
ATOM 5783 C CA . SER B 1 293 ? 8.414 15.555 9.75 1 92.25 293 SER B CA 1
ATOM 5784 C C . SER B 1 293 ? 9.734 16.312 9.68 1 92.25 293 SER B C 1
ATOM 5786 O O . SER B 1 293 ? 10.469 16.391 10.664 1 92.25 293 SER B O 1
ATOM 5788 N N . GLN B 1 294 ? 9.992 16.938 8.539 1 94.81 294 GLN B N 1
ATOM 5789 C CA . GLN B 1 294 ? 11.352 17.453 8.359 1 94.81 294 GLN B CA 1
ATOM 5790 C C . GLN B 1 294 ? 11.344 18.969 8.203 1 94.81 294 GLN B C 1
ATOM 5792 O O . GLN B 1 294 ? 12.375 19.609 8.383 1 94.81 294 GLN B O 1
ATOM 5797 N N . ALA B 1 295 ? 10.242 19.547 7.824 1 96.94 295 ALA B N 1
ATOM 5798 C CA . ALA B 1 295 ? 10.18 21 7.691 1 96.94 295 ALA B CA 1
ATOM 5799 C C . ALA B 1 295 ? 10.359 21.672 9.047 1 96.94 295 ALA B C 1
ATOM 5801 O O . ALA B 1 295 ? 10.203 21.047 10.094 1 96.94 295 ALA B O 1
ATOM 5802 N N . TYR B 1 296 ? 10.695 22.938 9.039 1 97.19 296 TYR B N 1
ATOM 5803 C CA . TYR B 1 296 ? 11.078 23.562 10.297 1 97.19 296 TYR B CA 1
ATOM 5804 C C . TYR B 1 296 ? 9.914 23.594 11.273 1 97.19 296 TYR B C 1
ATOM 5806 O O . TYR B 1 296 ? 10.102 23.453 12.484 1 97.19 296 TYR B O 1
ATOM 5814 N N . PRO B 1 297 ? 8.594 23.766 10.805 1 98.19 297 PRO B N 1
ATOM 5815 C CA . PRO B 1 297 ? 7.516 23.672 11.797 1 98.19 297 PRO B CA 1
ATOM 5816 C C . PRO B 1 297 ? 7.48 22.328 12.516 1 98.19 297 PRO B C 1
ATOM 5818 O O . PRO B 1 297 ? 7.258 22.266 13.727 1 98.19 297 PRO B O 1
ATOM 5821 N N . ALA B 1 298 ? 7.699 21.281 11.758 1 96.38 298 ALA B N 1
ATOM 5822 C CA . ALA B 1 298 ? 7.727 19.938 12.359 1 96.38 298 ALA B CA 1
ATOM 5823 C C . ALA B 1 298 ? 8.898 19.797 13.328 1 96.38 298 ALA B C 1
ATOM 5825 O O . ALA B 1 298 ? 8.75 19.219 14.406 1 96.38 298 ALA B O 1
ATOM 5826 N N . ARG B 1 299 ? 10.039 20.297 12.891 1 97.62 299 ARG B N 1
ATOM 5827 C CA . ARG B 1 299 ? 11.203 20.25 13.766 1 97.62 299 ARG B CA 1
ATOM 5828 C C . ARG B 1 299 ? 10.969 21.078 15.023 1 97.62 299 ARG B C 1
ATOM 5830 O O . ARG B 1 299 ? 11.414 20.719 16.109 1 97.62 299 ARG B O 1
ATOM 5837 N N . LEU B 1 300 ? 10.328 22.172 14.867 1 98.19 300 LEU B N 1
ATOM 5838 C CA . LEU B 1 300 ? 9.977 23.031 16 1 98.19 300 LEU B CA 1
ATOM 5839 C C . LEU B 1 300 ? 9.07 22.281 16.969 1 98.19 300 LEU B C 1
ATOM 5841 O O . LEU B 1 300 ? 9.266 22.344 18.188 1 98.19 300 LEU B O 1
ATOM 5845 N N . GLN B 1 301 ? 8.031 21.609 16.469 1 97.5 301 GLN B N 1
ATOM 5846 C CA . GLN B 1 301 ? 7.168 20.781 17.281 1 97.5 301 GLN B CA 1
ATOM 5847 C C . GLN B 1 301 ? 7.977 19.766 18.094 1 97.5 301 GLN B C 1
ATOM 5849 O O . GLN B 1 301 ? 7.746 19.578 19.281 1 97.5 301 GLN B O 1
ATOM 5854 N N . GLN B 1 302 ? 8.891 19.125 17.438 1 95.56 302 GLN B N 1
ATOM 5855 C CA . GLN B 1 302 ? 9.711 18.094 18.078 1 95.56 302 GLN B CA 1
ATOM 5856 C C . GLN B 1 302 ? 10.547 18.703 19.203 1 95.56 302 GLN B C 1
ATOM 5858 O O . GLN B 1 302 ? 10.719 18.078 20.25 1 95.56 302 GLN B O 1
ATOM 5863 N N . LEU B 1 303 ? 11.047 19.859 19.031 1 96.62 303 LEU B N 1
ATOM 5864 C CA . LEU B 1 303 ? 11.891 20.531 20 1 96.62 303 LEU B CA 1
ATOM 5865 C C . LEU B 1 303 ? 11.062 21 21.203 1 96.62 303 LEU B C 1
ATOM 5867 O O . LEU B 1 303 ? 11.523 20.938 22.344 1 96.62 303 LEU B O 1
ATOM 5871 N N . LEU B 1 304 ? 9.906 21.469 20.953 1 96.75 304 LEU B N 1
ATOM 5872 C CA . LEU B 1 304 ? 9.094 22.094 22 1 96.75 304 LEU B CA 1
ATOM 5873 C C . LEU B 1 304 ? 8.367 21.031 22.828 1 96.75 304 LEU B C 1
ATOM 5875 O O . LEU B 1 304 ? 8.125 21.219 24.016 1 96.75 304 LEU B O 1
ATOM 5879 N N . GLY B 1 305 ? 7.949 19.891 22.172 1 95.38 305 GLY B N 1
ATOM 5880 C CA . GLY B 1 305 ? 7.277 18.812 22.891 1 95.38 305 GLY B CA 1
ATOM 5881 C C . GLY B 1 305 ? 5.766 18.953 22.906 1 95.38 305 GLY B C 1
ATOM 5882 O O . GLY B 1 305 ? 5.215 19.828 22.219 1 95.38 305 GLY B O 1
ATOM 5883 N N . PRO B 1 306 ? 5.062 18.172 23.672 1 95.56 306 PRO B N 1
ATOM 5884 C CA . PRO B 1 306 ? 3.609 18.031 23.578 1 95.56 306 PRO B CA 1
ATOM 5885 C C . PRO B 1 306 ? 2.855 19.141 24.297 1 95.56 306 PRO B C 1
ATOM 5887 O O . PRO B 1 306 ? 1.629 19.234 24.188 1 95.56 306 PRO B O 1
ATOM 5890 N N . ASP B 1 307 ? 3.582 19.953 25 1 96.38 307 ASP B N 1
ATOM 5891 C CA . ASP B 1 307 ? 2.943 21.125 25.625 1 96.38 307 ASP B CA 1
ATOM 5892 C C . ASP B 1 307 ? 2.627 22.188 24.578 1 96.38 307 ASP B C 1
ATOM 5894 O O . ASP B 1 307 ? 1.961 23.188 24.875 1 96.38 307 ASP B O 1
ATOM 5898 N N . TRP B 1 308 ? 3.115 21.953 23.406 1 97.12 308 TRP B N 1
ATOM 5899 C CA . TRP B 1 308 ? 2.873 22.828 22.266 1 97.12 308 TRP B CA 1
ATOM 5900 C C . TRP B 1 308 ? 2.211 22.078 21.125 1 97.12 308 TRP B C 1
ATOM 5902 O O . TRP B 1 308 ? 2.326 20.859 21.016 1 97.12 308 TRP B O 1
ATOM 5912 N N . LEU B 1 309 ? 1.445 22.766 20.359 1 97.44 309 LEU B N 1
ATOM 5913 C CA . LEU B 1 309 ? 0.873 22.281 19.109 1 97.44 309 LEU B CA 1
ATOM 5914 C C . LEU B 1 309 ? 1.251 23.203 17.953 1 97.44 309 LEU B C 1
ATOM 5916 O O . LEU B 1 309 ? 0.617 24.234 17.75 1 97.44 309 LEU B O 1
ATOM 5920 N N . VAL B 1 310 ? 2.287 22.781 17.203 1 97.69 310 VAL B N 1
ATOM 5921 C CA . VAL B 1 310 ? 2.801 23.578 16.094 1 97.69 310 VAL B CA 1
ATOM 5922 C C . VAL B 1 310 ? 2.182 23.094 14.781 1 97.69 310 VAL B C 1
ATOM 5924 O O . VAL B 1 310 ? 2.232 21.906 14.461 1 97.69 310 VAL B O 1
ATOM 5927 N N . LYS B 1 311 ? 1.618 23.984 14.055 1 97.19 311 LYS B N 1
ATOM 5928 C CA . LYS B 1 311 ? 1.032 23.641 12.766 1 97.19 311 LYS B CA 1
ATOM 5929 C C . LYS B 1 311 ? 1.691 24.406 11.625 1 97.19 311 LYS B C 1
ATOM 5931 O O . LYS B 1 311 ? 2.008 25.594 11.773 1 97.19 311 LYS B O 1
ATOM 5936 N N . ASN B 1 312 ? 1.905 23.688 10.555 1 97.62 312 ASN B N 1
ATOM 5937 C CA . ASN B 1 312 ? 2.49 24.25 9.336 1 97.62 312 ASN B CA 1
ATOM 5938 C C . ASN B 1 312 ? 1.417 24.781 8.398 1 97.62 312 ASN B C 1
ATOM 5940 O O . ASN B 1 312 ? 0.598 24.031 7.883 1 97.62 312 ASN B O 1
ATOM 5944 N N . PHE B 1 313 ? 1.453 26.078 8.133 1 97.88 313 PHE B N 1
ATOM 5945 C CA . PHE B 1 313 ? 0.544 26.688 7.176 1 97.88 313 PHE B CA 1
ATOM 5946 C C . PHE B 1 313 ? 1.315 27.312 6.02 1 97.88 313 PHE B C 1
ATOM 5948 O O . PHE B 1 313 ? 0.889 28.328 5.449 1 97.88 313 PHE B O 1
ATOM 5955 N N . GLY B 1 314 ? 2.48 26.781 5.773 1 97.62 314 GLY B N 1
ATOM 5956 C CA . GLY B 1 314 ? 3.271 27.234 4.641 1 97.62 314 GLY B CA 1
ATOM 5957 C C . GLY B 1 314 ? 2.709 26.797 3.303 1 97.62 314 GLY B C 1
ATOM 5958 O O . GLY B 1 314 ? 2.182 25.688 3.178 1 97.62 314 GLY B O 1
ATOM 5959 N N . VAL B 1 315 ? 2.805 27.719 2.318 1 97 315 VAL B N 1
ATOM 5960 C CA . VAL B 1 315 ? 2.424 27.422 0.943 1 97 315 VAL B CA 1
ATOM 5961 C C . VAL B 1 315 ? 3.535 27.859 -0.008 1 97 315 VAL B C 1
ATOM 5963 O O . VAL B 1 315 ? 3.922 29.031 -0.019 1 97 315 VAL B O 1
ATOM 5966 N N . SER B 1 316 ? 3.957 26.953 -0.814 1 96.31 316 SER B N 1
ATOM 5967 C CA . SER B 1 316 ? 5.082 27.203 -1.707 1 96.31 316 SER B CA 1
ATOM 5968 C C . SER B 1 316 ? 4.766 28.328 -2.693 1 96.31 316 SER B C 1
ATOM 5970 O O . SER B 1 316 ? 3.625 28.469 -3.131 1 96.31 316 SER B O 1
ATOM 5972 N N . ALA B 1 317 ? 5.77 29.125 -3.049 1 96.12 317 ALA B N 1
ATOM 5973 C CA . ALA B 1 317 ? 5.797 30.125 -4.117 1 96.12 317 ALA B CA 1
ATOM 5974 C C . ALA B 1 317 ? 5.07 31.406 -3.699 1 96.12 317 ALA B C 1
ATOM 5976 O O . ALA B 1 317 ? 5.043 32.375 -4.445 1 96.12 317 ALA B O 1
ATOM 5977 N N . ARG B 1 318 ? 4.59 31.484 -2.461 1 97.69 318 ARG B N 1
ATOM 5978 C CA . ARG B 1 318 ? 3.682 32.562 -2.105 1 97.69 318 ARG B CA 1
ATOM 5979 C C . ARG B 1 318 ? 4.453 33.812 -1.722 1 97.69 318 ARG B C 1
ATOM 5981 O O . ARG B 1 318 ? 5.578 33.75 -1.223 1 97.69 318 ARG B O 1
ATOM 5988 N N . THR B 1 319 ? 3.791 34.969 -1.951 1 98.38 319 THR B N 1
ATOM 5989 C CA . THR B 1 319 ? 4.348 36.281 -1.673 1 98.38 319 THR B CA 1
ATOM 5990 C C . THR B 1 319 ? 3.645 36.938 -0.482 1 98.38 319 THR B C 1
ATOM 5992 O O . THR B 1 319 ? 2.502 36.594 -0.173 1 98.38 319 THR B O 1
ATOM 5995 N N . LEU B 1 320 ? 4.414 37.781 0.176 1 98.25 320 LEU B N 1
ATOM 5996 C CA . LEU B 1 320 ? 3.83 38.719 1.137 1 98.25 320 LEU B CA 1
ATOM 5997 C C . LEU B 1 320 ? 2.996 39.781 0.428 1 98.25 320 LEU B C 1
ATOM 5999 O O . LEU B 1 320 ? 1.926 40.156 0.911 1 98.25 320 LEU B O 1
ATOM 6003 N N . LEU B 1 321 ? 3.447 40.188 -0.678 1 98.31 321 LEU B N 1
ATOM 6004 C CA . LEU B 1 321 ? 2.766 41.188 -1.496 1 98.31 321 LEU B CA 1
ATOM 6005 C C . LEU B 1 321 ? 1.424 40.656 -1.991 1 98.31 321 LEU B C 1
ATOM 6007 O O . LEU B 1 321 ? 1.367 39.594 -2.65 1 98.31 321 LEU B O 1
ATOM 6011 N N . ASN B 1 322 ? 0.373 41.406 -1.757 1 98.19 322 ASN B N 1
ATOM 6012 C CA . ASN B 1 322 ? -0.951 41.062 -2.25 1 98.19 322 ASN B CA 1
ATOM 6013 C C . ASN B 1 322 ? -1.047 41.219 -3.766 1 98.19 322 ASN B C 1
ATOM 6015 O O . ASN B 1 322 ? -1.864 40.562 -4.41 1 98.19 322 ASN B O 1
ATOM 6019 N N . LYS B 1 323 ? -0.221 42.031 -4.355 1 97.88 323 LYS B N 1
ATOM 6020 C CA . LYS B 1 323 ? -0.193 42.25 -5.801 1 97.88 323 LYS B CA 1
ATOM 6021 C C . LYS B 1 323 ? 0.843 41.344 -6.465 1 97.88 323 LYS B C 1
ATOM 6023 O O . LYS B 1 323 ? 1.039 41.406 -7.68 1 97.88 323 LYS B O 1
ATOM 6028 N N . GLY B 1 324 ? 1.576 40.625 -5.559 1 97.25 324 GLY B N 1
ATOM 6029 C CA . GLY B 1 324 ? 2.502 39.656 -6.133 1 97.25 324 GLY B CA 1
ATOM 6030 C C . GLY B 1 324 ? 1.817 38.594 -6.973 1 97.25 324 GLY B C 1
ATOM 6031 O O . GLY B 1 324 ? 0.587 38.562 -7.039 1 97.25 324 GLY B O 1
ATOM 6032 N N . ASP B 1 325 ? 2.596 37.719 -7.605 1 96.94 325 ASP B N 1
ATOM 6033 C CA . ASP B 1 325 ? 2.061 36.719 -8.531 1 96.94 325 ASP B CA 1
ATOM 6034 C C . ASP B 1 325 ? 1.247 35.656 -7.781 1 96.94 325 ASP B C 1
ATOM 6036 O O . ASP B 1 325 ? 0.286 35.125 -8.328 1 96.94 325 ASP B O 1
ATOM 6040 N N . HIS B 1 326 ? 1.592 35.281 -6.527 1 97.88 326 HIS B N 1
ATOM 6041 C CA . HIS B 1 326 ? 0.874 34.312 -5.707 1 97.88 326 HIS B CA 1
ATOM 6042 C C . HIS B 1 326 ? 0.734 34.812 -4.27 1 97.88 326 HIS B C 1
ATOM 6044 O O . HIS B 1 326 ? 1.455 34.344 -3.381 1 97.88 326 HIS B O 1
ATOM 6050 N N . PRO B 1 327 ? -0.188 35.688 -4.051 1 98.56 327 PRO B N 1
ATOM 6051 C CA . PRO B 1 327 ? -0.317 36.281 -2.723 1 98.56 327 PRO B CA 1
ATOM 6052 C C . PRO B 1 327 ? -0.745 35.281 -1.656 1 98.56 327 PRO B C 1
ATOM 6054 O O . PRO B 1 327 ? -1.741 34.562 -1.832 1 98.56 327 PRO B O 1
ATOM 6057 N N . TYR B 1 328 ? -0.04 35.25 -0.512 1 98.44 328 TYR B N 1
ATOM 6058 C CA . TYR B 1 328 ? -0.29 34.281 0.551 1 98.44 328 TYR B CA 1
ATOM 6059 C C . TYR B 1 328 ? -1.658 34.5 1.183 1 98.44 328 TYR B C 1
ATOM 6061 O O . TYR B 1 328 ? -2.371 33.562 1.491 1 98.44 328 TYR B O 1
ATOM 6069 N N . MET B 1 329 ? -2.082 35.719 1.402 1 98.06 329 MET B N 1
ATOM 6070 C CA . MET B 1 329 ? -3.293 36.031 2.158 1 98.06 329 MET B CA 1
ATOM 6071 C C . MET B 1 329 ? -4.539 35.625 1.378 1 98.06 329 MET B C 1
ATOM 6073 O O . MET B 1 329 ? -5.652 35.688 1.907 1 98.06 329 MET B O 1
ATOM 6077 N N . GLN B 1 330 ? -4.34 35.125 0.168 1 97.25 330 GLN B N 1
ATOM 6078 C CA . GLN B 1 330 ? -5.461 34.625 -0.618 1 97.25 330 GLN B CA 1
ATOM 6079 C C . GLN B 1 330 ? -5.566 33.094 -0.508 1 97.25 330 GLN B C 1
ATOM 6081 O O . GLN B 1 330 ? -6.523 32.5 -1.003 1 97.25 330 GLN B O 1
ATOM 6086 N N . GLU B 1 331 ? -4.629 32.531 0.211 1 95.25 331 GLU B N 1
ATOM 6087 C CA . GLU B 1 331 ? -4.57 31.062 0.306 1 95.25 331 GLU B CA 1
ATOM 6088 C C . GLU B 1 331 ? -5.547 30.531 1.356 1 95.25 331 GLU B C 1
ATOM 6090 O O . GLU B 1 331 ? -5.73 31.156 2.406 1 95.25 331 GLU B O 1
ATOM 6095 N N . PRO B 1 332 ? -6.09 29.281 1.069 1 92.81 332 PRO B N 1
ATOM 6096 C CA . PRO B 1 332 ? -6.859 28.609 2.113 1 92.81 332 PRO B CA 1
ATOM 6097 C C . PRO B 1 332 ? -6.059 28.391 3.395 1 92.81 332 PRO B C 1
ATOM 6099 O O . PRO B 1 332 ? -6.621 28.438 4.492 1 92.81 332 PRO B O 1
ATOM 6102 N N . ALA B 1 333 ? -4.785 28.281 3.27 1 95.38 333 ALA B N 1
ATOM 6103 C CA . ALA B 1 333 ? -3.922 28.078 4.434 1 95.38 333 ALA B CA 1
ATOM 6104 C C . ALA B 1 333 ? -3.971 29.281 5.363 1 95.38 333 ALA B C 1
ATOM 6106 O O . ALA B 1 333 ? -3.877 29.141 6.582 1 95.38 333 ALA B O 1
ATOM 6107 N N . TRP B 1 334 ? -4.09 30.484 4.777 1 97.38 334 TRP B N 1
ATOM 6108 C CA . TRP B 1 334 ? -4.215 31.703 5.574 1 97.38 334 TRP B CA 1
ATOM 6109 C C . TRP B 1 334 ? -5.496 31.672 6.398 1 97.38 334 TRP B C 1
ATOM 6111 O O . TRP B 1 334 ? -5.465 31.922 7.609 1 97.38 334 TRP B O 1
ATOM 6121 N N . ARG B 1 335 ? -6.559 31.281 5.762 1 95.81 335 ARG B N 1
ATOM 6122 C CA . ARG B 1 335 ? -7.836 31.188 6.465 1 95.81 335 ARG B CA 1
ATOM 6123 C C . ARG B 1 335 ? -7.781 30.141 7.566 1 95.81 335 ARG B C 1
ATOM 6125 O O . ARG B 1 335 ? -8.273 30.375 8.672 1 95.81 335 ARG B O 1
ATOM 6132 N N . ASP B 1 336 ? -7.211 29.062 7.266 1 96.06 336 ASP B N 1
ATOM 6133 C CA . ASP B 1 336 ? -7.086 27.984 8.242 1 96.06 336 ASP B CA 1
ATOM 6134 C C . ASP B 1 336 ? -6.207 28.406 9.414 1 96.06 336 ASP B C 1
ATOM 6136 O O . ASP B 1 336 ? -6.473 28.031 10.562 1 96.06 336 ASP B O 1
ATOM 6140 N N . ALA B 1 337 ? -5.145 29.156 9.102 1 97.69 337 ALA B N 1
ATOM 6141 C CA . ALA B 1 337 ? -4.27 29.625 10.164 1 97.69 337 ALA B CA 1
ATOM 6142 C C . ALA B 1 337 ? -5.027 30.531 11.141 1 97.69 337 ALA B C 1
ATOM 6144 O O . ALA B 1 337 ? -4.824 30.453 12.352 1 97.69 337 ALA B O 1
ATOM 6145 N N . LEU B 1 338 ? -5.875 31.406 10.586 1 98 338 LEU B N 1
ATOM 6146 C CA . LEU B 1 338 ? -6.691 32.281 11.438 1 98 338 LEU B CA 1
ATOM 6147 C C . LEU B 1 338 ? -7.676 31.453 12.266 1 98 338 LEU B C 1
ATOM 6149 O O . LEU B 1 338 ? -7.812 31.656 13.469 1 98 338 LEU B O 1
ATOM 6153 N N . ASP B 1 339 ? -8.312 30.469 11.641 1 96.06 339 ASP B N 1
ATOM 6154 C CA . ASP B 1 339 ? -9.32 29.641 12.297 1 96.06 339 ASP B CA 1
ATOM 6155 C C . ASP B 1 339 ? -8.695 28.75 13.367 1 96.06 339 ASP B C 1
ATOM 6157 O O . ASP B 1 339 ? -9.367 28.328 14.305 1 96.06 339 ASP B O 1
ATOM 6161 N N . PHE B 1 340 ? -7.418 28.469 13.297 1 96.38 340 PHE B N 1
ATOM 6162 C CA . PHE B 1 340 ? -6.652 27.672 14.25 1 96.38 340 PHE B CA 1
ATOM 6163 C C . PHE B 1 340 ? -6.535 28.391 15.586 1 96.38 340 PHE B C 1
ATOM 6165 O O . PHE B 1 340 ? -6.223 27.766 16.609 1 96.38 340 PHE B O 1
ATOM 6172 N N . GLN B 1 341 ? -6.859 29.734 15.594 1 96.81 341 GLN B N 1
ATOM 6173 C CA . GLN B 1 341 ? -6.809 30.562 16.797 1 96.81 341 GLN B CA 1
ATOM 6174 C C . GLN B 1 341 ? -5.504 30.344 17.547 1 96.81 341 GLN B C 1
ATOM 6176 O O . GLN B 1 341 ? -5.516 29.969 18.719 1 96.81 341 GLN B O 1
ATOM 6181 N N . PRO B 1 342 ? -4.379 30.641 16.859 1 98.19 342 PRO B N 1
ATOM 6182 C CA . PRO B 1 342 ? -3.084 30.422 17.516 1 98.19 342 PRO B CA 1
ATOM 6183 C C . PRO B 1 342 ? -2.83 31.406 18.656 1 98.19 342 PRO B C 1
ATOM 6185 O O . PRO B 1 342 ? -3.375 32.5 18.672 1 98.19 342 PRO B O 1
ATOM 6188 N N . GLN B 1 343 ? -2.043 30.969 19.641 1 98.12 343 GLN B N 1
ATOM 6189 C CA . GLN B 1 343 ? -1.543 31.844 20.703 1 98.12 343 GLN B CA 1
ATOM 6190 C C . GLN B 1 343 ? -0.181 32.438 20.328 1 98.12 343 GLN B C 1
ATOM 6192 O O . GLN B 1 343 ? 0.27 33.406 20.938 1 98.12 343 GLN B O 1
ATOM 6197 N N . THR B 1 344 ? 0.443 31.781 19.438 1 98.44 344 THR B N 1
ATOM 6198 C CA . THR B 1 344 ? 1.721 32.219 18.891 1 98.44 344 THR B CA 1
ATOM 6199 C C . THR B 1 344 ? 1.733 32.094 17.359 1 98.44 344 THR B C 1
ATOM 6201 O O . THR B 1 344 ? 1.233 31.094 16.828 1 98.44 344 THR B O 1
ATOM 6204 N N . VAL B 1 345 ? 2.26 33.094 16.672 1 98.81 345 VAL B N 1
ATOM 6205 C CA . VAL B 1 345 ? 2.352 33.031 15.211 1 98.81 345 VAL B CA 1
ATOM 6206 C C . VAL B 1 345 ? 3.773 33.375 14.773 1 98.81 345 VAL B C 1
ATOM 6208 O O . VAL B 1 345 ? 4.359 34.344 15.234 1 98.81 345 VAL B O 1
ATOM 6211 N N . ILE B 1 346 ? 4.312 32.531 13.969 1 98.81 346 ILE B N 1
ATOM 6212 C CA . ILE B 1 346 ? 5.586 32.781 13.305 1 98.81 346 ILE B CA 1
ATOM 6213 C C . ILE B 1 346 ? 5.34 33.094 11.828 1 98.81 346 ILE B C 1
ATOM 6215 O O . ILE B 1 346 ? 4.812 32.25 11.094 1 98.81 346 ILE B O 1
ATOM 6219 N N . VAL B 1 347 ? 5.727 34.25 11.367 1 98.81 347 VAL B N 1
ATOM 6220 C CA . VAL B 1 347 ? 5.516 34.688 9.984 1 98.81 347 VAL B CA 1
ATOM 6221 C C . VAL B 1 347 ? 6.852 34.688 9.234 1 98.81 347 VAL B C 1
ATOM 6223 O O . VAL B 1 347 ? 7.773 35.406 9.602 1 98.81 347 VAL B O 1
ATOM 6226 N N . LYS B 1 348 ? 6.93 33.812 8.305 1 98.12 348 LYS B N 1
ATOM 6227 C CA . LYS B 1 348 ? 8.133 33.75 7.488 1 98.12 348 LYS B CA 1
ATOM 6228 C C . LYS B 1 348 ? 7.801 33.875 6.004 1 98.12 348 LYS B C 1
ATOM 6230 O O . LYS B 1 348 ? 7.75 32.875 5.285 1 98.12 348 LYS B O 1
ATOM 6235 N N . LEU B 1 349 ? 7.73 35.062 5.441 1 98 349 LEU B N 1
ATOM 6236 C CA . LEU B 1 349 ? 7.488 35.406 4.047 1 98 349 LEU B CA 1
ATOM 6237 C C . LEU B 1 349 ? 8.562 36.375 3.531 1 98 349 LEU B C 1
ATOM 6239 O O . LEU B 1 349 ? 9.562 36.625 4.215 1 98 349 LEU B O 1
ATOM 6243 N N . GLY B 1 350 ? 8.445 36.75 2.266 1 96.75 350 GLY B N 1
ATOM 6244 C CA . GLY B 1 350 ? 9.328 37.812 1.771 1 96.75 350 GLY B CA 1
ATOM 6245 C C . GLY B 1 350 ? 10.273 37.312 0.689 1 96.75 350 GLY B C 1
ATOM 6246 O O . GLY B 1 350 ? 10.727 38.094 -0.142 1 96.75 350 GLY B O 1
ATOM 6247 N N . THR B 1 351 ? 10.625 36 0.695 1 96.06 351 THR B N 1
ATOM 6248 C CA . THR B 1 351 ? 11.602 35.469 -0.246 1 96.06 351 THR B CA 1
ATOM 6249 C C . THR B 1 351 ? 11.133 35.656 -1.685 1 96.06 351 THR B C 1
ATOM 6251 O O . THR B 1 351 ? 11.875 36.188 -2.525 1 96.06 351 THR B O 1
ATOM 6254 N N . ASN B 1 352 ? 9.914 35.344 -1.997 1 96.44 352 ASN B N 1
ATOM 6255 C CA . ASN B 1 352 ? 9.406 35.406 -3.361 1 96.44 352 ASN B CA 1
ATOM 6256 C C . ASN B 1 352 ? 9.094 36.844 -3.783 1 96.44 352 ASN B C 1
ATOM 6258 O O . ASN B 1 352 ? 8.938 37.094 -4.973 1 96.44 352 ASN B O 1
ATOM 6262 N N . ASP B 1 353 ? 8.977 37.75 -2.854 1 97.12 353 ASP B N 1
ATOM 6263 C CA . ASP B 1 353 ? 8.719 39.156 -3.139 1 97.12 353 ASP B CA 1
ATOM 6264 C C . ASP B 1 353 ? 9.93 39.781 -3.809 1 97.12 353 ASP B C 1
ATOM 6266 O O . ASP B 1 353 ? 9.805 40.844 -4.438 1 97.12 353 ASP B O 1
ATOM 6270 N N . SER B 1 354 ? 11.078 39.156 -3.729 1 95.12 354 SER B N 1
ATOM 6271 C CA . SER B 1 354 ? 12.32 39.719 -4.25 1 95.12 354 SER B CA 1
ATOM 6272 C C . SER B 1 354 ? 12.43 39.531 -5.758 1 95.12 354 SER B C 1
ATOM 6274 O O . SER B 1 354 ? 13.281 40.125 -6.41 1 95.12 354 SER B O 1
ATOM 6276 N N . LYS B 1 355 ? 11.562 38.625 -6.277 1 94.62 355 LYS B N 1
ATOM 6277 C CA . LYS B 1 355 ? 11.555 38.469 -7.73 1 94.62 355 LYS B CA 1
ATOM 6278 C C . LYS B 1 355 ? 11.18 39.75 -8.43 1 94.62 355 LYS B C 1
ATOM 6280 O O . LYS B 1 355 ? 10.289 40.469 -7.973 1 94.62 355 LYS B O 1
ATOM 6285 N N . ALA B 1 356 ? 11.836 39.938 -9.539 1 93.75 356 ALA B N 1
ATOM 6286 C CA . ALA B 1 356 ? 11.719 41.25 -10.219 1 93.75 356 ALA B CA 1
ATOM 6287 C C . ALA B 1 356 ? 10.258 41.562 -10.516 1 93.75 356 ALA B C 1
ATOM 6289 O O . ALA B 1 356 ? 9.82 42.688 -10.312 1 93.75 356 ALA B O 1
ATOM 6290 N N . HIS B 1 357 ? 9.492 40.625 -10.977 1 95.75 357 HIS B N 1
ATOM 6291 C CA . HIS B 1 357 ? 8.117 40.906 -11.375 1 95.75 357 HIS B CA 1
ATOM 6292 C C . HIS B 1 357 ? 7.227 41.125 -10.156 1 95.75 357 HIS B C 1
ATOM 6294 O O . HIS B 1 357 ? 6.137 41.688 -10.273 1 95.75 357 HIS B O 1
ATOM 6300 N N . ASN B 1 358 ? 7.609 40.75 -8.977 1 97.5 358 ASN B N 1
ATOM 6301 C CA . ASN B 1 358 ? 6.887 41.031 -7.75 1 97.5 358 ASN B CA 1
ATOM 6302 C C . ASN B 1 358 ? 7.383 42.312 -7.098 1 97.5 358 ASN B C 1
ATOM 6304 O O . ASN B 1 358 ? 6.59 43.094 -6.57 1 97.5 358 ASN B O 1
ATOM 6308 N N . TRP B 1 359 ? 8.664 42.562 -7.207 1 96.25 359 TRP B N 1
ATOM 6309 C CA . TRP B 1 359 ? 9.297 43.688 -6.496 1 96.25 359 TRP B CA 1
ATOM 6310 C C . TRP B 1 359 ? 8.875 45.031 -7.094 1 96.25 359 TRP B C 1
ATOM 6312 O O . TRP B 1 359 ? 9.031 46.062 -6.461 1 96.25 359 TRP B O 1
ATOM 6322 N N . GLN B 1 360 ? 8.383 45 -8.336 1 97.06 360 GLN B N 1
ATOM 6323 C CA . GLN B 1 360 ? 7.863 46.219 -8.93 1 97.06 360 GLN B CA 1
ATOM 6324 C C . GLN B 1 360 ? 6.773 46.844 -8.062 1 97.06 360 GLN B C 1
ATOM 6326 O O . GLN B 1 360 ? 6.5 48.062 -8.156 1 97.06 360 GLN B O 1
ATOM 6331 N N . TYR B 1 361 ? 6.219 46.062 -7.184 1 98.31 361 TYR B N 1
ATOM 6332 C CA . TYR B 1 361 ? 5.16 46.531 -6.305 1 98.31 361 TYR B CA 1
ATOM 6333 C C . TYR B 1 361 ? 5.688 46.781 -4.898 1 98.31 361 TYR B C 1
ATOM 6335 O O . TYR B 1 361 ? 4.922 46.781 -3.932 1 98.31 361 TYR B O 1
ATOM 6343 N N . ARG B 1 362 ? 6.949 47 -4.684 1 97.5 362 ARG B N 1
ATOM 6344 C CA . ARG B 1 362 ? 7.633 47.094 -3.396 1 97.5 362 ARG B CA 1
ATOM 6345 C C . ARG B 1 362 ? 7.008 48.188 -2.533 1 97.5 362 ARG B C 1
ATOM 6347 O O . ARG B 1 362 ? 7.043 48.125 -1.304 1 97.5 362 ARG B O 1
ATOM 6354 N N . ALA B 1 363 ? 6.387 49.156 -3.123 1 97.94 363 ALA B N 1
ATOM 6355 C CA . ALA B 1 363 ? 5.789 50.25 -2.385 1 97.94 363 ALA B CA 1
ATOM 6356 C C . ALA B 1 363 ? 4.641 49.781 -1.502 1 97.94 363 ALA B C 1
ATOM 6358 O O . ALA B 1 363 ? 4.293 50.438 -0.513 1 97.94 363 ALA B O 1
ATOM 6359 N N . ASP B 1 364 ? 4.086 48.656 -1.856 1 98.5 364 ASP B N 1
ATOM 6360 C CA . ASP B 1 364 ? 2.93 48.156 -1.136 1 98.5 364 ASP B CA 1
ATOM 6361 C C . ASP B 1 364 ? 3.355 47.188 -0.034 1 98.5 364 ASP B C 1
ATOM 6363 O O . ASP B 1 364 ? 2.533 46.75 0.777 1 98.5 364 ASP B O 1
ATOM 6367 N N . LEU B 1 365 ? 4.617 46.781 0.048 1 98.56 365 LEU B N 1
ATOM 6368 C CA . LEU B 1 365 ? 5.078 45.719 0.904 1 98.56 365 LEU B CA 1
ATOM 6369 C C . LEU B 1 365 ? 4.789 46 2.371 1 98.56 365 LEU B C 1
ATOM 6371 O O . LEU B 1 365 ? 4.301 45.156 3.102 1 98.56 365 LEU B O 1
ATOM 6375 N N . GLU B 1 366 ? 5.148 47.219 2.801 1 98.56 366 GLU B N 1
ATOM 6376 C CA . GLU B 1 366 ? 4.918 47.594 4.191 1 98.56 366 GLU B CA 1
ATOM 6377 C C . GLU B 1 366 ? 3.436 47.531 4.539 1 98.56 366 GLU B C 1
ATOM 6379 O O . GLU B 1 366 ? 3.061 47 5.59 1 98.56 366 GLU B O 1
ATOM 6384 N N . ARG B 1 367 ? 2.645 48.062 3.637 1 98.56 367 ARG B N 1
ATOM 6385 C CA . ARG B 1 367 ? 1.201 48.094 3.852 1 98.56 367 ARG B CA 1
ATOM 6386 C C . ARG B 1 367 ? 0.65 46.656 3.928 1 98.56 367 ARG B C 1
ATOM 6388 O O . ARG B 1 367 ? -0.175 46.344 4.793 1 98.56 367 ARG B O 1
ATOM 6395 N N . ASP B 1 368 ? 1.044 45.844 3.043 1 98.75 368 ASP B N 1
ATOM 6396 C CA . ASP B 1 368 ? 0.543 44.469 2.992 1 98.75 368 ASP B CA 1
ATOM 6397 C C . ASP B 1 368 ? 0.968 43.688 4.23 1 98.75 368 ASP B C 1
ATOM 6399 O O . ASP B 1 368 ? 0.184 42.906 4.773 1 98.75 368 ASP B O 1
ATOM 6403 N N . LEU B 1 369 ? 2.217 43.844 4.66 1 98.75 369 LEU B N 1
ATOM 6404 C CA . LEU B 1 369 ? 2.658 43.219 5.891 1 98.75 369 LEU B CA 1
ATOM 6405 C C . LEU B 1 369 ? 1.871 43.719 7.09 1 98.75 369 LEU B C 1
ATOM 6407 O O . LEU B 1 369 ? 1.506 42.969 7.98 1 98.75 369 LEU B O 1
ATOM 6411 N N . GLN B 1 370 ? 1.671 45.062 7.109 1 98.69 370 GLN B N 1
ATOM 6412 C CA . GLN B 1 370 ? 0.874 45.625 8.188 1 98.69 370 GLN B CA 1
ATOM 6413 C C . GLN B 1 370 ? -0.533 45.031 8.211 1 98.69 370 GLN B C 1
ATOM 6415 O O . GLN B 1 370 ? -1.085 44.75 9.281 1 98.69 370 GLN B O 1
ATOM 6420 N N . GLN B 1 371 ? -1.118 44.875 7.059 1 98.69 371 GLN B N 1
ATOM 6421 C CA . GLN B 1 371 ? -2.439 44.25 6.965 1 98.69 371 GLN B CA 1
ATOM 6422 C C . GLN B 1 371 ? -2.434 42.844 7.539 1 98.69 371 GLN B C 1
ATOM 6424 O O . GLN B 1 371 ? -3.365 42.438 8.242 1 98.69 371 GLN B O 1
ATOM 6429 N N . LEU B 1 372 ? -1.442 42.094 7.191 1 98.69 372 LEU B N 1
ATOM 6430 C CA . LEU B 1 372 ? -1.291 40.719 7.73 1 98.69 372 LEU B CA 1
ATOM 6431 C C . LEU B 1 372 ? -1.217 40.75 9.258 1 98.69 372 LEU B C 1
ATOM 6433 O O . LEU B 1 372 ? -1.944 40.031 9.93 1 98.69 372 LEU B O 1
ATOM 6437 N N . VAL B 1 373 ? -0.421 41.625 9.805 1 98.75 373 VAL B N 1
ATOM 6438 C CA . VAL B 1 373 ? -0.229 41.75 11.242 1 98.75 373 VAL B CA 1
ATOM 6439 C C . VAL B 1 373 ? -1.54 42.156 11.906 1 98.75 373 VAL B C 1
ATOM 6441 O O . VAL B 1 373 ? -1.92 41.625 12.945 1 98.75 373 VAL B O 1
ATOM 6444 N N . ASP B 1 374 ? -2.236 43.094 11.289 1 98.75 374 ASP B N 1
ATOM 6445 C CA . ASP B 1 374 ? -3.504 43.594 11.828 1 98.75 374 ASP B CA 1
ATOM 6446 C C . ASP B 1 374 ? -4.527 42.469 11.922 1 98.75 374 ASP B C 1
ATOM 6448 O O . ASP B 1 374 ? -5.273 42.375 12.898 1 98.75 374 ASP B O 1
ATOM 6452 N N . SER B 1 375 ? -4.539 41.688 10.875 1 98.62 375 SER B N 1
ATOM 6453 C CA . SER B 1 375 ? -5.461 40.531 10.875 1 98.62 375 SER B CA 1
ATOM 6454 C C . SER B 1 375 ? -5.168 39.594 12.023 1 98.62 375 SER B C 1
ATOM 6456 O O . SER B 1 375 ? -6.09 39.062 12.656 1 98.62 375 SER B O 1
ATOM 6458 N N . LEU B 1 376 ? -3.924 39.344 12.281 1 98.69 376 LEU B N 1
ATOM 6459 C CA . LEU B 1 376 ? -3.527 38.438 13.359 1 98.69 376 LEU B CA 1
ATOM 6460 C C . LEU B 1 376 ? -3.826 39.062 14.719 1 98.69 376 LEU B C 1
ATOM 6462 O O . LEU B 1 376 ? -4.309 38.375 15.625 1 98.69 376 LEU B O 1
ATOM 6466 N N . LYS B 1 377 ? -3.596 40.375 14.898 1 98.38 377 LYS B N 1
ATOM 6467 C CA . LYS B 1 377 ? -3.846 41.062 16.156 1 98.38 377 LYS B CA 1
ATOM 6468 C C . LYS B 1 377 ? -5.336 41.062 16.484 1 98.38 377 LYS B C 1
ATOM 6470 O O . LYS B 1 377 ? -5.711 41.156 17.656 1 98.38 377 LYS B O 1
ATOM 6475 N N . ALA B 1 378 ? -6.152 41 15.492 1 98.25 378 ALA B N 1
ATOM 6476 C CA . ALA B 1 378 ? -7.602 41.094 15.664 1 98.25 378 ALA B CA 1
ATOM 6477 C C . ALA B 1 378 ? -8.172 39.75 16.172 1 98.25 378 ALA B C 1
ATOM 6479 O O . ALA B 1 378 ? -9.336 39.688 16.594 1 98.25 378 ALA B O 1
ATOM 6480 N N . LEU B 1 379 ? -7.355 38.75 16.203 1 98.19 379 LEU B N 1
ATOM 6481 C CA . LEU B 1 379 ? -7.84 37.469 16.672 1 98.19 379 LEU B CA 1
ATOM 6482 C C . LEU B 1 379 ? -8.164 37.531 18.172 1 98.19 379 LEU B C 1
ATOM 6484 O O . LEU B 1 379 ? -7.465 38.188 18.938 1 98.19 379 LEU B O 1
ATOM 6488 N N . PRO B 1 380 ? -9.195 36.719 18.547 1 97.44 380 PRO B N 1
ATOM 6489 C CA . PRO B 1 380 ? -9.57 36.719 19.969 1 97.44 380 PRO B CA 1
ATOM 6490 C C . PRO B 1 380 ? -8.438 36.219 20.859 1 97.44 380 PRO B C 1
ATOM 6492 O O . PRO B 1 380 ? -8.336 36.656 22.016 1 97.44 380 PRO B O 1
ATOM 6495 N N . THR B 1 381 ? -7.504 35.469 20.422 1 97.19 381 THR B N 1
ATOM 6496 C CA . THR B 1 381 ? -6.418 34.875 21.203 1 97.19 381 THR B CA 1
ATOM 6497 C C . THR B 1 381 ? -5.316 35.906 21.438 1 97.19 381 THR B C 1
ATOM 6499 O O . THR B 1 381 ? -4.434 35.719 22.266 1 97.19 381 THR B O 1
ATOM 6502 N N . ARG B 1 382 ? -5.316 37.031 20.609 1 97 382 ARG B N 1
ATOM 6503 C CA . ARG B 1 382 ? -4.277 38.031 20.688 1 97 382 ARG B CA 1
ATOM 6504 C C . ARG B 1 382 ? -2.889 37.406 20.703 1 97 382 ARG B C 1
ATOM 6506 O O . ARG B 1 382 ? -2.123 37.594 21.641 1 97 382 ARG B O 1
ATOM 6513 N N . PRO B 1 383 ? -2.574 36.812 19.672 1 98.19 383 PRO B N 1
ATOM 6514 C CA . PRO B 1 383 ? -1.354 36 19.656 1 98.19 383 PRO B CA 1
ATOM 6515 C C . PRO B 1 383 ? -0.084 36.812 19.766 1 98.19 383 PRO B C 1
ATOM 6517 O O . PRO B 1 383 ? -0.065 37.969 19.328 1 98.19 383 PRO B O 1
ATOM 6520 N N . ALA B 1 384 ? 0.975 36.156 20.391 1 98.25 384 ALA B N 1
ATOM 6521 C CA . ALA B 1 384 ? 2.332 36.656 20.203 1 98.25 384 ALA B CA 1
ATOM 6522 C C . ALA B 1 384 ? 2.789 36.469 18.75 1 98.25 384 ALA B C 1
ATOM 6524 O O . ALA B 1 384 ? 2.787 35.344 18.25 1 98.25 384 ALA B O 1
ATOM 6525 N N . ILE B 1 385 ? 3.082 37.562 18.109 1 98.62 385 ILE B N 1
ATOM 6526 C CA . ILE B 1 385 ? 3.449 37.531 16.703 1 98.62 385 ILE B CA 1
ATOM 6527 C C . ILE B 1 385 ? 4.957 37.719 16.547 1 98.62 385 ILE B C 1
ATOM 6529 O O . ILE B 1 385 ? 5.516 38.688 17.062 1 98.62 385 ILE B O 1
ATOM 6533 N N . TYR B 1 386 ? 5.613 36.812 15.891 1 98.75 386 TYR B N 1
ATOM 6534 C CA . TYR B 1 386 ? 7.031 36.906 15.547 1 98.75 386 TYR B CA 1
ATOM 6535 C C . TYR B 1 386 ? 7.223 37.062 14.047 1 98.75 386 TYR B C 1
ATOM 6537 O O . TYR B 1 386 ? 6.746 36.219 13.266 1 98.75 386 TYR B O 1
ATOM 6545 N N . LEU B 1 387 ? 7.863 38.094 13.664 1 98.75 387 LEU B N 1
ATOM 6546 C CA . LEU B 1 387 ? 8.219 38.281 12.258 1 98.75 387 LEU B CA 1
ATOM 6547 C C . LEU B 1 387 ? 9.633 37.781 11.984 1 98.75 387 LEU B C 1
ATOM 6549 O O . LEU B 1 387 ? 10.562 38.094 12.727 1 98.75 387 LEU B O 1
ATOM 6553 N N . CYS B 1 388 ? 9.758 36.938 10.969 1 98.75 388 CYS B N 1
ATOM 6554 C CA . CYS B 1 388 ? 11.062 36.406 10.594 1 98.75 388 CYS B CA 1
ATOM 6555 C C . CYS B 1 388 ? 11.555 37.031 9.297 1 98.75 388 CYS B C 1
ATOM 6557 O O . CYS B 1 388 ? 10.766 37.281 8.375 1 98.75 388 CYS B O 1
ATOM 6559 N N . THR B 1 389 ? 12.844 37.312 9.266 1 98.38 389 THR B N 1
ATOM 6560 C CA . THR B 1 389 ? 13.438 37.656 7.988 1 98.38 389 THR B CA 1
ATOM 6561 C C . THR B 1 389 ? 13.672 36.438 7.133 1 98.38 389 THR B C 1
ATOM 6563 O O . THR B 1 389 ? 13.75 35.312 7.652 1 98.38 389 THR B O 1
ATOM 6566 N N . PRO B 1 390 ? 13.68 36.594 5.734 1 97.19 390 PRO B N 1
ATOM 6567 C CA . PRO B 1 390 ? 14.031 35.438 4.891 1 97.19 390 PRO B CA 1
ATOM 6568 C C . PRO B 1 390 ? 15.406 34.875 5.219 1 97.19 390 PRO B C 1
ATOM 6570 O O . PRO B 1 390 ? 16.297 35.594 5.648 1 97.19 390 PRO B O 1
ATOM 6573 N N . VAL B 1 391 ? 15.562 33.562 5.07 1 96.19 391 VAL B N 1
ATOM 6574 C CA . VAL B 1 391 ? 16.891 32.969 5.156 1 96.19 391 VAL B CA 1
ATOM 6575 C C . VAL B 1 391 ? 17.719 33.406 3.951 1 96.19 391 VAL B C 1
ATOM 6577 O O . VAL B 1 391 ? 17.172 33.781 2.916 1 96.19 391 VAL B O 1
ATOM 6580 N N . PRO B 1 392 ? 19.062 33.344 4.152 1 94.31 392 PRO B N 1
ATOM 6581 C CA . PRO B 1 392 ? 19.906 33.719 3.012 1 94.31 392 PRO B CA 1
ATOM 6582 C C . PRO B 1 392 ? 19.781 32.75 1.84 1 94.31 392 PRO B C 1
ATOM 6584 O O . PRO B 1 392 ? 19.484 31.562 2.041 1 94.31 392 PRO B O 1
ATOM 6587 N N . THR B 1 393 ? 19.891 33.281 0.647 1 91.06 393 THR B N 1
ATOM 6588 C CA . THR B 1 393 ? 19.906 32.469 -0.553 1 91.06 393 THR B CA 1
ATOM 6589 C C . THR B 1 393 ? 21.297 32.406 -1.161 1 91.06 393 THR B C 1
ATOM 6591 O O . THR B 1 393 ? 22.109 33.312 -0.935 1 91.06 393 THR B O 1
ATOM 6594 N N . THR B 1 394 ? 21.688 31.312 -1.721 1 82.12 394 THR B N 1
ATOM 6595 C CA . THR B 1 394 ? 22.984 31.203 -2.379 1 82.12 394 THR B CA 1
ATOM 6596 C C . THR B 1 394 ? 22.828 31.391 -3.889 1 82.12 394 THR B C 1
ATOM 6598 O O . THR B 1 394 ? 21.75 31.188 -4.445 1 82.12 394 THR B O 1
ATOM 6601 N N . ARG B 1 395 ? 23.828 32.219 -4.469 1 60.88 395 ARG B N 1
ATOM 6602 C CA . ARG B 1 395 ? 23.797 32.719 -5.84 1 60.88 395 ARG B CA 1
ATOM 6603 C C . ARG B 1 395 ? 23.547 31.578 -6.828 1 60.88 395 ARG B C 1
ATOM 6605 O O . ARG B 1 395 ? 24.469 31.078 -7.469 1 60.88 395 ARG B O 1
ATOM 6612 N N . LEU B 1 396 ? 22.922 30.609 -6.562 1 55.38 396 LEU B N 1
ATOM 6613 C CA . LEU B 1 396 ? 22.812 29.719 -7.719 1 55.38 396 LEU B CA 1
ATOM 6614 C C . LEU B 1 396 ? 21.875 30.328 -8.773 1 55.38 396 LEU B C 1
ATOM 6616 O O . LEU B 1 396 ? 21.094 31.219 -8.469 1 55.38 396 LEU B O 1
ATOM 6620 N N . THR B 1 397 ? 21.844 29.781 -10.078 1 50.72 397 THR B N 1
ATOM 6621 C CA . THR B 1 397 ? 21.422 30.172 -11.414 1 50.72 397 THR B CA 1
ATOM 6622 C C . THR B 1 397 ? 19.969 30.672 -11.391 1 50.72 397 THR B C 1
ATOM 6624 O O . THR B 1 397 ? 19.688 31.797 -11.812 1 50.72 397 THR B O 1
ATOM 6627 N N . GLY B 1 398 ? 18.984 29.812 -11.594 1 53.53 398 GLY B N 1
ATOM 6628 C CA . GLY B 1 398 ? 17.812 29.75 -12.461 1 53.53 398 GLY B CA 1
ATOM 6629 C C . GLY B 1 398 ? 16.578 30.375 -11.844 1 53.53 398 GLY B C 1
ATOM 6630 O O . GLY B 1 398 ? 15.547 30.516 -12.516 1 53.53 398 GLY B O 1
ATOM 6631 N N . ARG B 1 399 ? 16.641 30.797 -10.43 1 64.31 399 ARG B N 1
ATOM 6632 C CA . ARG B 1 399 ? 15.391 31.375 -9.969 1 64.31 399 ARG B CA 1
ATOM 6633 C C . ARG B 1 399 ? 15.508 32.906 -9.812 1 64.31 399 ARG B C 1
ATOM 6635 O O . ARG B 1 399 ? 16.609 33.438 -9.742 1 64.31 399 ARG B O 1
ATOM 6642 N N . ASP B 1 400 ? 14.578 33.719 -10.281 1 83.25 400 ASP B N 1
ATOM 6643 C CA . ASP B 1 400 ? 14.484 35.188 -10.281 1 83.25 400 ASP B CA 1
ATOM 6644 C C . ASP B 1 400 ? 14.523 35.75 -8.859 1 83.25 400 ASP B C 1
ATOM 6646 O O . ASP B 1 400 ? 14.258 36.938 -8.641 1 83.25 400 ASP B O 1
ATOM 6650 N N . ILE B 1 401 ? 14.914 34.875 -7.871 1 89.25 401 ILE B N 1
ATOM 6651 C CA . ILE B 1 401 ? 15.047 35.312 -6.488 1 89.25 401 ILE B CA 1
ATOM 6652 C C . ILE B 1 401 ? 16.375 36.062 -6.309 1 89.25 401 ILE B C 1
ATOM 6654 O O . ILE B 1 401 ? 17.406 35.594 -6.789 1 89.25 401 ILE B O 1
ATOM 6658 N N . ASN B 1 402 ? 16.312 37.188 -5.586 1 88.69 402 ASN B N 1
ATOM 6659 C CA . ASN B 1 402 ? 17.469 38.062 -5.477 1 88.69 402 ASN B CA 1
ATOM 6660 C C . ASN B 1 402 ? 17.766 38.406 -4.02 1 88.69 402 ASN B C 1
ATOM 6662 O O . ASN B 1 402 ? 17.062 39.188 -3.396 1 88.69 402 ASN B O 1
ATOM 6666 N N . ASP B 1 403 ? 18.938 37.969 -3.523 1 92.06 403 ASP B N 1
ATOM 6667 C CA . ASP B 1 403 ? 19.266 38.156 -2.111 1 92.06 403 ASP B CA 1
ATOM 6668 C C . ASP B 1 403 ? 19.562 39.594 -1.798 1 92.06 403 ASP B C 1
ATOM 6670 O O . ASP B 1 403 ? 19.359 40.062 -0.672 1 92.06 403 ASP B O 1
ATOM 6674 N N . SER B 1 404 ? 20.062 40.344 -2.773 1 92.06 404 SER B N 1
ATOM 6675 C CA . SER B 1 404 ? 20.312 41.781 -2.564 1 92.06 404 SER B CA 1
ATOM 6676 C C . SER B 1 404 ? 19.016 42.531 -2.307 1 92.06 404 SER B C 1
ATOM 6678 O O . SER B 1 404 ? 19 43.469 -1.508 1 92.06 404 SER B O 1
ATOM 6680 N N . ILE B 1 405 ? 18.047 42.156 -3.018 1 94.12 405 ILE B N 1
ATOM 6681 C CA . ILE B 1 405 ? 16.734 42.781 -2.807 1 94.12 405 ILE B CA 1
ATOM 6682 C C . ILE B 1 405 ? 16.188 42.344 -1.442 1 94.12 405 ILE B C 1
ATOM 6684 O O . ILE B 1 405 ? 15.57 43.156 -0.743 1 94.12 405 ILE B O 1
ATOM 6688 N N . ILE B 1 406 ? 16.406 41.156 -1.055 1 96.19 406 ILE B N 1
ATOM 6689 C CA . ILE B 1 406 ? 15.969 40.688 0.254 1 96.19 406 ILE B CA 1
ATOM 6690 C C . ILE B 1 406 ? 16.641 41.5 1.351 1 96.19 406 ILE B C 1
ATOM 6692 O O . ILE B 1 406 ? 15.969 42 2.246 1 96.19 406 ILE B O 1
ATOM 6696 N N . THR B 1 407 ? 17.906 41.688 1.256 1 95.94 407 THR B N 1
ATOM 6697 C CA . THR B 1 407 ? 18.688 42.344 2.295 1 95.94 407 THR B CA 1
ATOM 6698 C C . THR B 1 407 ? 18.438 43.844 2.311 1 95.94 407 THR B C 1
ATOM 6700 O O . THR B 1 407 ? 18.297 44.438 3.377 1 95.94 407 THR B O 1
ATOM 6703 N N . ALA B 1 408 ? 18.312 44.375 1.128 1 96.69 408 ALA B N 1
ATOM 6704 C CA . ALA B 1 408 ? 18.25 45.812 1.045 1 96.69 408 ALA B CA 1
ATOM 6705 C C . ALA B 1 408 ? 16.812 46.312 0.981 1 96.69 408 ALA B C 1
ATOM 6707 O O . ALA B 1 408 ? 16.547 47.5 1.198 1 96.69 408 ALA B O 1
ATOM 6708 N N . GLY B 1 409 ? 15.945 45.469 0.677 1 97.31 409 GLY B N 1
ATOM 6709 C CA . GLY B 1 409 ? 14.57 45.906 0.476 1 97.31 409 GLY B CA 1
ATOM 6710 C C . GLY B 1 409 ? 13.602 45.219 1.439 1 97.31 409 GLY B C 1
ATOM 6711 O O . GLY B 1 409 ? 12.984 45.906 2.271 1 97.31 409 GLY B O 1
ATOM 6712 N N . VAL B 1 410 ? 13.516 43.969 1.429 1 98 410 VAL B N 1
ATOM 6713 C CA . VAL B 1 410 ? 12.5 43.219 2.137 1 98 410 VAL B CA 1
ATOM 6714 C C . VAL B 1 410 ? 12.75 43.281 3.643 1 98 410 VAL B C 1
ATOM 6716 O O . VAL B 1 410 ? 11.844 43.594 4.414 1 98 410 VAL B O 1
ATOM 6719 N N . ILE B 1 411 ? 13.945 43.062 4.074 1 98.44 411 ILE B N 1
ATOM 6720 C CA . ILE B 1 411 ? 14.289 42.938 5.488 1 98.44 411 ILE B CA 1
ATOM 6721 C C . ILE B 1 411 ? 14.055 44.281 6.184 1 98.44 411 ILE B C 1
ATOM 6723 O O . ILE B 1 411 ? 13.461 44.344 7.258 1 98.44 411 ILE B O 1
ATOM 6727 N N . PRO B 1 412 ? 14.461 45.375 5.57 1 98.5 412 PRO B N 1
ATOM 6728 C CA . PRO B 1 412 ? 14.188 46.688 6.223 1 98.5 412 PRO B CA 1
ATOM 6729 C C . PRO B 1 412 ? 12.695 46.938 6.438 1 98.5 412 PRO B C 1
ATOM 6731 O O . PRO B 1 412 ? 12.305 47.5 7.461 1 98.5 412 PRO B O 1
ATOM 6734 N N . VAL B 1 413 ? 11.945 46.531 5.52 1 98.62 413 VAL B N 1
ATOM 6735 C CA . VAL B 1 413 ? 10.508 46.719 5.66 1 98.62 413 VAL B CA 1
ATOM 6736 C C . VAL B 1 413 ? 9.984 45.875 6.809 1 98.62 413 VAL B C 1
ATOM 6738 O O . VAL B 1 413 ? 9.18 46.312 7.621 1 98.62 413 VAL B O 1
ATOM 6741 N N . ILE B 1 414 ? 10.391 44.625 6.895 1 98.75 414 ILE B N 1
ATOM 6742 C CA . ILE B 1 414 ? 9.969 43.719 7.961 1 98.75 414 ILE B CA 1
ATOM 6743 C C . ILE B 1 414 ? 10.383 44.281 9.312 1 98.75 414 ILE B C 1
ATOM 6745 O O . ILE B 1 414 ? 9.586 44.312 10.258 1 98.75 414 ILE B O 1
ATOM 6749 N N . ARG B 1 415 ? 11.586 44.781 9.414 1 98.5 415 ARG B N 1
ATOM 6750 C CA . ARG B 1 415 ? 12.086 45.375 10.641 1 98.5 415 ARG B CA 1
ATOM 6751 C C . ARG B 1 415 ? 11.242 46.594 11.047 1 98.5 415 ARG B C 1
ATOM 6753 O O . ARG B 1 415 ? 10.938 46.781 12.227 1 98.5 415 ARG B O 1
ATOM 6760 N N . LYS B 1 416 ? 10.961 47.344 10.078 1 98.69 416 LYS B N 1
ATOM 6761 C CA . LYS B 1 416 ? 10.164 48.531 10.328 1 98.69 416 LYS B CA 1
ATOM 6762 C C . LYS B 1 416 ? 8.797 48.188 10.898 1 98.69 416 LYS B C 1
ATOM 6764 O O . LYS B 1 416 ? 8.359 48.781 11.883 1 98.69 416 LYS B O 1
ATOM 6769 N N . VAL B 1 417 ? 8.148 47.281 10.25 1 98.75 417 VAL B N 1
ATOM 6770 C CA . VAL B 1 417 ? 6.82 46.875 10.695 1 98.75 417 VAL B CA 1
ATOM 6771 C C . VAL B 1 417 ? 6.906 46.25 12.07 1 98.75 417 VAL B C 1
ATOM 6773 O O . VAL B 1 417 ? 6.035 46.438 12.914 1 98.75 417 VAL B O 1
ATOM 6776 N N . ALA B 1 418 ? 7.906 45.438 12.297 1 98.75 418 ALA B N 1
ATOM 6777 C CA . ALA B 1 418 ? 8.109 44.844 13.617 1 98.75 418 ALA B CA 1
ATOM 6778 C C . ALA B 1 418 ? 8.234 45.906 14.695 1 98.75 418 ALA B C 1
ATOM 6780 O O . ALA B 1 418 ? 7.594 45.812 15.75 1 98.75 418 ALA B O 1
ATOM 6781 N N . ARG B 1 419 ? 9.008 46.906 14.453 1 98.38 419 ARG B N 1
ATOM 6782 C CA . ARG B 1 419 ? 9.219 47.969 15.406 1 98.38 419 ARG B CA 1
ATOM 6783 C C . ARG B 1 419 ? 7.93 48.75 15.648 1 98.38 419 ARG B C 1
ATOM 6785 O O . ARG B 1 419 ? 7.562 49 16.797 1 98.38 419 ARG B O 1
ATOM 6792 N N . LYS B 1 420 ? 7.34 49.094 14.578 1 98.38 420 LYS B N 1
ATOM 6793 C CA . LYS B 1 420 ? 6.105 49.875 14.641 1 98.38 420 LYS B CA 1
ATOM 6794 C C . LYS B 1 420 ? 5.059 49.156 15.5 1 98.38 420 LYS B C 1
ATOM 6796 O O . LYS B 1 420 ? 4.285 49.812 16.203 1 98.38 420 LYS B O 1
ATOM 6801 N N . ASN B 1 421 ? 5.023 47.906 15.453 1 98.5 421 ASN B N 1
ATOM 6802 C CA . ASN B 1 421 ? 3.984 47.125 16.125 1 98.5 421 ASN B CA 1
ATOM 6803 C C . ASN B 1 421 ? 4.504 46.5 17.406 1 98.5 421 ASN B C 1
ATOM 6805 O O . ASN B 1 421 ? 3.799 45.719 18.047 1 98.5 421 ASN B O 1
ATOM 6809 N N . ARG B 1 422 ? 5.762 46.75 17.828 1 97.94 422 ARG B N 1
ATOM 6810 C CA . ARG B 1 422 ? 6.41 46.188 19.016 1 97.94 422 ARG B CA 1
ATOM 6811 C C . ARG B 1 422 ? 6.391 44.688 18.984 1 97.94 422 ARG B C 1
ATOM 6813 O O . ARG B 1 422 ? 6.012 44.031 19.969 1 97.94 422 ARG B O 1
ATOM 6820 N N . LEU B 1 423 ? 6.641 44.188 17.812 1 98.38 423 LEU B N 1
ATOM 6821 C CA . LEU B 1 423 ? 6.734 42.75 17.641 1 98.38 423 LEU B CA 1
ATOM 6822 C C . LEU B 1 423 ? 8.188 42.281 17.703 1 98.38 423 LEU B C 1
ATOM 6824 O O . LEU B 1 423 ? 9.102 43.062 17.391 1 98.38 423 LEU B O 1
ATOM 6828 N N . THR B 1 424 ? 8.383 41.062 18.203 1 97.81 424 THR B N 1
ATOM 6829 C CA . THR B 1 424 ? 9.719 40.469 18.188 1 97.81 424 THR B CA 1
ATOM 6830 C C . THR B 1 424 ? 10.125 40.094 16.766 1 97.81 424 THR B C 1
ATOM 6832 O O . THR B 1 424 ? 9.359 39.469 16.047 1 97.81 424 THR B O 1
ATOM 6835 N N . LEU B 1 425 ? 11.289 40.5 16.406 1 98.31 425 LEU B N 1
ATOM 6836 C CA . LEU B 1 425 ? 11.883 40.125 15.133 1 98.31 425 LEU B CA 1
ATOM 6837 C C . LEU B 1 425 ? 12.859 38.969 15.312 1 98.31 425 LEU B C 1
ATOM 6839 O O . LEU B 1 425 ? 13.75 39.031 16.156 1 98.31 425 LEU B O 1
ATOM 6843 N N . ILE B 1 426 ? 12.672 37.938 14.602 1 98.38 426 ILE B N 1
ATOM 6844 C CA . ILE B 1 426 ? 13.648 36.844 14.516 1 98.38 426 ILE B CA 1
ATOM 6845 C C . ILE B 1 426 ? 14.445 36.969 13.211 1 98.38 426 ILE B C 1
ATOM 6847 O O . ILE B 1 426 ? 13.938 36.656 12.133 1 98.38 426 ILE B O 1
ATOM 6851 N N . ASP B 1 427 ? 15.648 37.375 13.312 1 98.25 427 ASP B N 1
ATOM 6852 C CA . ASP B 1 427 ? 16.484 37.625 12.141 1 98.25 427 ASP B CA 1
ATOM 6853 C C . ASP B 1 427 ? 17.125 36.344 11.633 1 98.25 427 ASP B C 1
ATOM 6855 O O . ASP B 1 427 ? 18.328 36.125 11.789 1 98.25 427 ASP B O 1
ATOM 6859 N N . LEU B 1 428 ? 16.359 35.594 10.93 1 98.12 428 LEU B N 1
ATOM 6860 C CA . LEU B 1 428 ? 16.828 34.312 10.375 1 98.12 428 LEU B CA 1
ATOM 6861 C C . LEU B 1 428 ? 17.969 34.562 9.375 1 98.12 428 LEU B C 1
ATOM 6863 O O . LEU B 1 428 ? 18.875 33.719 9.258 1 98.12 428 LEU B O 1
ATOM 6867 N N . HIS B 1 429 ? 17.859 35.656 8.602 1 97.31 429 HIS B N 1
ATOM 6868 C CA . HIS B 1 429 ? 18.875 35.906 7.594 1 97.31 429 HIS B CA 1
ATOM 6869 C C . HIS B 1 429 ? 20.266 35.969 8.227 1 97.31 429 HIS B C 1
ATOM 6871 O O . HIS B 1 429 ? 21.234 35.438 7.66 1 97.31 429 HIS B O 1
ATOM 6877 N N . ALA B 1 430 ? 20.328 36.594 9.328 1 96.62 430 ALA B N 1
ATOM 6878 C CA . ALA B 1 430 ? 21.609 36.781 10.023 1 96.62 430 ALA B CA 1
ATOM 6879 C C . ALA B 1 430 ? 21.984 35.5 10.773 1 96.62 430 ALA B C 1
ATOM 6881 O O . ALA B 1 430 ? 23.172 35.125 10.836 1 96.62 430 ALA B O 1
ATOM 6882 N N . ALA B 1 431 ? 21.062 34.812 11.352 1 97.12 431 ALA B N 1
ATOM 6883 C CA . ALA B 1 431 ? 21.328 33.719 12.281 1 97.12 431 ALA B CA 1
ATOM 6884 C C . ALA B 1 431 ? 21.547 32.406 11.531 1 97.12 431 ALA B C 1
ATOM 6886 O O . ALA B 1 431 ? 22.219 31.5 12.031 1 97.12 431 ALA B O 1
ATOM 6887 N N . PHE B 1 432 ? 20.922 32.25 10.359 1 96.25 432 PHE B N 1
ATOM 6888 C CA . PHE B 1 432 ? 21.016 31.016 9.578 1 96.25 432 PHE B CA 1
ATOM 6889 C C . PHE B 1 432 ? 22.391 30.875 8.938 1 96.25 432 PHE B C 1
ATOM 6891 O O . PHE B 1 432 ? 22.766 31.688 8.094 1 96.25 432 PHE B O 1
ATOM 6898 N N . SER B 1 433 ? 23.141 29.844 9.312 1 92.62 433 SER B N 1
ATOM 6899 C CA . SER B 1 433 ? 24.516 29.656 8.844 1 92.62 433 SER B CA 1
ATOM 6900 C C . SER B 1 433 ? 24.578 28.703 7.656 1 92.62 433 SER B C 1
ATOM 6902 O O . SER B 1 433 ? 23.938 27.656 7.672 1 92.62 433 SER B O 1
ATOM 6904 N N . LEU B 1 434 ? 25.281 29.047 6.715 1 89.25 434 LEU B N 1
ATOM 6905 C CA . LEU B 1 434 ? 25.547 28.219 5.555 1 89.25 434 LEU B CA 1
ATOM 6906 C C . LEU B 1 434 ? 26.969 27.656 5.59 1 89.25 434 LEU B C 1
ATOM 6908 O O . LEU B 1 434 ? 27.469 27.141 4.582 1 89.25 434 LEU B O 1
ATOM 6912 N N . ALA B 1 435 ? 27.609 27.734 6.625 1 82.75 435 ALA B N 1
ATOM 6913 C CA . ALA B 1 435 ? 29.047 27.531 6.746 1 82.75 435 ALA B CA 1
ATOM 6914 C C . ALA B 1 435 ? 29.438 26.109 6.363 1 82.75 435 ALA B C 1
ATOM 6916 O O . ALA B 1 435 ? 30.484 25.891 5.762 1 82.75 435 ALA B O 1
ATOM 6917 N N . ASP B 1 436 ? 28.656 25.125 6.613 1 83.88 436 ASP B N 1
ATOM 6918 C CA . ASP B 1 436 ? 29.078 23.75 6.34 1 83.88 436 ASP B CA 1
ATOM 6919 C C . ASP B 1 436 ? 28.484 23.25 5.031 1 83.88 436 ASP B C 1
ATOM 6921 O O . ASP B 1 436 ? 28.75 22.109 4.617 1 83.88 436 ASP B O 1
ATOM 6925 N N . GLY B 1 437 ? 27.734 24.094 4.379 1 86.31 437 GLY B N 1
ATOM 6926 C CA . GLY B 1 437 ? 27.25 23.797 3.047 1 86.31 437 GLY B CA 1
ATOM 6927 C C . GLY B 1 437 ? 26.156 22.734 3.039 1 86.31 437 GLY B C 1
ATOM 6928 O O . GLY B 1 437 ? 25.703 22.312 1.974 1 86.31 437 GLY B O 1
ATOM 6929 N N . ARG B 1 438 ? 25.609 22.25 4.113 1 90.19 438 ARG B N 1
ATOM 6930 C CA . ARG B 1 438 ? 24.672 21.141 4.195 1 90.19 438 ARG B CA 1
ATOM 6931 C C . ARG B 1 438 ? 23.25 21.641 4.477 1 90.19 438 ARG B C 1
ATOM 6933 O O . ARG B 1 438 ? 22.297 20.859 4.461 1 90.19 438 ARG B O 1
ATOM 6940 N N . GLN B 1 439 ? 23.078 22.922 4.637 1 93.62 439 GLN B N 1
ATOM 6941 C CA . GLN B 1 439 ? 21.812 23.438 5.172 1 93.62 439 GLN B CA 1
ATOM 6942 C C . GLN B 1 439 ? 20.875 23.875 4.051 1 93.62 439 GLN B C 1
ATOM 6944 O O . GLN B 1 439 ? 19.688 24.094 4.285 1 93.62 439 GLN B O 1
ATOM 6949 N N . MET B 1 440 ? 21.422 24 2.855 1 93.88 440 MET B N 1
ATOM 6950 C CA . MET B 1 440 ? 20.609 24.453 1.731 1 93.88 440 MET B CA 1
ATOM 6951 C C . MET B 1 440 ? 20.578 23.406 0.618 1 93.88 440 MET B C 1
ATOM 6953 O O . MET B 1 440 ? 21.594 22.766 0.338 1 93.88 440 MET B O 1
ATOM 6957 N N . GLN B 1 441 ? 19.422 23.219 0.052 1 93.19 441 GLN B N 1
ATOM 6958 C CA . GLN B 1 441 ? 19.312 22.344 -1.109 1 93.19 441 GLN B CA 1
ATOM 6959 C C . GLN B 1 441 ? 20.078 22.906 -2.303 1 93.19 441 GLN B C 1
ATOM 6961 O O . GLN B 1 441 ? 20.531 24.062 -2.27 1 93.19 441 GLN B O 1
ATOM 6966 N N . ARG B 1 442 ? 20.188 22.109 -3.406 1 89.25 442 ARG B N 1
ATOM 6967 C CA . ARG B 1 442 ? 21 22.453 -4.562 1 89.25 442 ARG B CA 1
ATOM 6968 C C . ARG B 1 442 ? 20.484 23.719 -5.242 1 89.25 442 ARG B C 1
ATOM 6970 O O . ARG B 1 442 ? 21.25 24.422 -5.902 1 89.25 442 ARG B O 1
ATOM 6977 N N . ASP B 1 443 ? 19.234 24.094 -5 1 90.62 443 ASP B N 1
ATOM 6978 C CA . ASP B 1 443 ? 18.656 25.25 -5.676 1 90.62 443 ASP B CA 1
ATOM 6979 C C . ASP B 1 443 ? 19.094 26.547 -4.992 1 90.62 443 ASP B C 1
ATOM 6981 O O . ASP B 1 443 ? 18.844 27.641 -5.516 1 90.62 443 ASP B O 1
ATOM 6985 N N . GLY B 1 444 ? 19.609 26.406 -3.752 1 91.5 444 GLY B N 1
ATOM 6986 C CA . GLY B 1 444 ? 20.156 27.547 -3.055 1 91.5 444 GLY B CA 1
ATOM 6987 C C . GLY B 1 444 ? 19.094 28.375 -2.355 1 91.5 444 GLY B C 1
ATOM 6988 O O . GLY B 1 444 ? 19.391 29.453 -1.833 1 91.5 444 GLY B O 1
ATOM 6989 N N . VAL B 1 445 ? 17.875 28.016 -2.348 1 93.38 445 VAL B N 1
ATOM 6990 C CA . VAL B 1 445 ? 16.781 28.797 -1.779 1 93.38 445 VAL B CA 1
ATOM 6991 C C . VAL B 1 445 ? 16.156 28.016 -0.623 1 93.38 445 VAL B C 1
ATOM 6993 O O . VAL B 1 445 ? 15.875 28.594 0.434 1 93.38 445 VAL B O 1
ATOM 6996 N N . HIS B 1 446 ? 15.938 26.734 -0.852 1 96.06 446 HIS B N 1
ATOM 6997 C CA . HIS B 1 446 ? 15.18 25.938 0.102 1 96.06 446 HIS B CA 1
ATOM 6998 C C . HIS B 1 446 ? 16.109 25.188 1.055 1 96.06 446 HIS B C 1
ATOM 7000 O O . HIS B 1 446 ? 17.094 24.594 0.625 1 96.06 446 HIS B O 1
ATOM 7006 N N . PRO B 1 447 ? 15.797 25.219 2.383 1 96.06 447 PRO B N 1
ATOM 7007 C CA . PRO B 1 447 ? 16.578 24.453 3.361 1 96.06 447 PRO B CA 1
ATOM 7008 C C . PRO B 1 447 ? 16.469 22.953 3.176 1 96.06 447 PRO B C 1
ATOM 7010 O O . PRO B 1 447 ? 15.414 22.453 2.766 1 96.06 447 PRO B O 1
ATOM 7013 N N . THR B 1 448 ? 17.609 22.25 3.482 1 95.81 448 THR B N 1
ATOM 7014 C CA . THR B 1 448 ? 17.562 20.812 3.686 1 95.81 448 THR B CA 1
ATOM 7015 C C . THR B 1 448 ? 16.906 20.469 5.02 1 95.81 448 THR B C 1
ATOM 7017 O O . THR B 1 448 ? 16.469 21.375 5.746 1 95.81 448 THR B O 1
ATOM 7020 N N . ALA B 1 449 ? 16.781 19.188 5.289 1 94.88 449 ALA B N 1
ATOM 7021 C CA . ALA B 1 449 ? 16.297 18.797 6.609 1 94.88 449 ALA B CA 1
ATOM 7022 C C . ALA B 1 449 ? 17.172 19.375 7.715 1 94.88 449 ALA B C 1
ATOM 7024 O O . ALA B 1 449 ? 16.672 19.781 8.758 1 94.88 449 ALA B O 1
ATOM 7025 N N . GLU B 1 450 ? 18.453 19.359 7.461 1 96 450 GLU B N 1
ATOM 7026 C CA . GLU B 1 450 ? 19.375 19.953 8.422 1 96 450 GLU B CA 1
ATOM 7027 C C . GLU B 1 450 ? 19.156 21.453 8.539 1 96 450 GLU B C 1
ATOM 7029 O O . GLU B 1 450 ? 19.219 22.016 9.641 1 96 450 GLU B O 1
ATOM 7034 N N . GLY B 1 451 ? 18.969 22.047 7.43 1 97.25 451 GLY B N 1
ATOM 7035 C CA . GLY B 1 451 ? 18.641 23.453 7.453 1 97.25 451 GLY B CA 1
ATOM 7036 C C . GLY B 1 451 ? 17.359 23.766 8.195 1 97.25 451 GLY B C 1
ATOM 7037 O O . GLY B 1 451 ? 17.281 24.75 8.93 1 97.25 451 GLY B O 1
ATOM 7038 N N . ALA B 1 452 ? 16.344 22.984 7.953 1 97.69 452 ALA B N 1
ATOM 7039 C CA . ALA B 1 452 ? 15.078 23.141 8.664 1 97.69 452 ALA B CA 1
ATOM 7040 C C . ALA B 1 452 ? 15.266 22.984 10.164 1 97.69 452 ALA B C 1
ATOM 7042 O O . ALA B 1 452 ? 14.664 23.719 10.953 1 97.69 452 ALA B O 1
ATOM 7043 N N . GLU B 1 453 ? 16.062 22.031 10.531 1 97.38 453 GLU B N 1
ATOM 7044 C CA . GLU B 1 453 ? 16.359 21.844 11.945 1 97.38 453 GLU B CA 1
ATOM 7045 C C . GLU B 1 453 ? 17.062 23.078 12.531 1 97.38 453 GLU B C 1
ATOM 7047 O O . GLU B 1 453 ? 16.781 23.469 13.656 1 97.38 453 GLU B O 1
ATOM 7052 N N . GLN B 1 454 ? 18.016 23.578 11.812 1 97.81 454 GLN B N 1
ATOM 7053 C CA . GLN B 1 454 ? 18.688 24.797 12.25 1 97.81 454 GLN B CA 1
ATOM 7054 C C . GLN B 1 454 ? 17.688 25.938 12.469 1 97.81 454 GLN B C 1
ATOM 7056 O O . GLN B 1 454 ? 17.766 26.656 13.469 1 97.81 454 GLN B O 1
ATOM 7061 N N . MET B 1 455 ? 16.797 26.141 11.555 1 98.38 455 MET B N 1
ATOM 7062 C CA . MET B 1 455 ? 15.781 27.172 11.688 1 98.38 455 MET B CA 1
ATOM 7063 C C . MET B 1 455 ? 14.977 26.984 12.969 1 98.38 455 MET B C 1
ATOM 7065 O O . MET B 1 455 ? 14.742 27.938 13.711 1 98.38 455 MET B O 1
ATOM 7069 N N . ALA B 1 456 ? 14.523 25.75 13.188 1 98.44 456 ALA B N 1
ATOM 7070 C CA . ALA B 1 456 ? 13.742 25.438 14.391 1 98.44 456 ALA B CA 1
ATOM 7071 C C . ALA B 1 456 ? 14.531 25.766 15.656 1 98.44 456 ALA B C 1
ATOM 7073 O O . ALA B 1 456 ? 13.977 26.312 16.609 1 98.44 456 ALA B O 1
ATOM 7074 N N . ARG B 1 457 ? 15.805 25.484 15.633 1 97.88 457 ARG B N 1
ATOM 7075 C CA . ARG B 1 457 ? 16.656 25.734 16.781 1 97.88 457 ARG B CA 1
ATOM 7076 C C . ARG B 1 457 ? 16.844 27.234 17.016 1 97.88 457 ARG B C 1
ATOM 7078 O O . ARG B 1 457 ? 16.984 27.672 18.156 1 97.88 457 ARG B O 1
ATOM 7085 N N . ILE B 1 458 ? 16.859 27.969 16.016 1 98.06 458 ILE B N 1
ATOM 7086 C CA . ILE B 1 458 ? 16.969 29.422 16.125 1 98.06 458 ILE B CA 1
ATOM 7087 C C . ILE B 1 458 ? 15.672 29.984 16.688 1 98.06 458 ILE B C 1
ATOM 7089 O O . ILE B 1 458 ? 15.711 30.891 17.531 1 98.06 458 ILE B O 1
ATOM 7093 N N . ILE B 1 459 ? 14.555 29.453 16.281 1 98.44 459 ILE B N 1
ATOM 7094 C CA . ILE B 1 459 ? 13.242 30.016 16.594 1 98.44 459 ILE B CA 1
ATOM 7095 C C . ILE B 1 459 ? 12.82 29.578 18 1 98.44 459 ILE B C 1
ATOM 7097 O O . ILE B 1 459 ? 12.242 30.375 18.75 1 98.44 459 ILE B O 1
ATOM 7101 N N . ALA B 1 460 ? 13.102 28.375 18.391 1 98.06 460 ALA B N 1
ATOM 7102 C CA . ALA B 1 460 ? 12.562 27.719 19.578 1 98.06 460 ALA B CA 1
ATOM 7103 C C . ALA B 1 460 ? 12.836 28.562 20.844 1 98.06 460 ALA B C 1
ATOM 7105 O O . ALA B 1 460 ? 11.961 28.703 21.688 1 98.06 460 ALA B O 1
ATOM 7106 N N . PRO B 1 461 ? 14.016 29.172 21 1 96.75 461 PRO B N 1
ATOM 7107 C CA . PRO B 1 461 ? 14.305 29.922 22.234 1 96.75 461 PRO B CA 1
ATOM 7108 C C . PRO B 1 461 ? 13.414 31.141 22.406 1 96.75 461 PRO B C 1
ATOM 7110 O O . PRO B 1 461 ? 13.211 31.609 23.531 1 96.75 461 PRO B O 1
ATOM 7113 N N . TYR B 1 462 ? 12.891 31.688 21.375 1 97.06 462 TYR B N 1
ATOM 7114 C CA . TYR B 1 462 ? 12.016 32.844 21.453 1 97.06 462 TYR B CA 1
ATOM 7115 C C . TYR B 1 462 ? 10.664 32.469 22.047 1 97.06 462 TYR B C 1
ATOM 7117 O O . TYR B 1 462 ? 9.938 33.344 22.562 1 97.06 462 TYR B O 1
ATOM 7125 N N . LEU B 1 463 ? 10.234 31.266 21.953 1 95.44 463 LEU B N 1
ATOM 7126 C CA . LEU B 1 463 ? 8.906 30.828 22.359 1 95.44 463 LEU B CA 1
ATOM 7127 C C . LEU B 1 463 ? 8.914 30.344 23.797 1 95.44 463 LEU B C 1
ATOM 7129 O O . LEU B 1 463 ? 7.887 30.406 24.484 1 95.44 463 LEU B O 1
ATOM 7133 N N . LYS B 1 464 ? 9.977 29.641 24.234 1 83.25 464 LYS B N 1
ATOM 7134 C CA . LYS B 1 464 ? 10.055 29.125 25.594 1 83.25 464 LYS B CA 1
ATOM 7135 C C . LYS B 1 464 ? 10.273 30.25 26.609 1 83.25 464 LYS B C 1
ATOM 7137 O O . LYS B 1 464 ? 11.141 31.094 26.422 1 83.25 464 LYS B O 1
ATOM 7142 N N . PRO B 1 465 ? 9.359 30.484 27.625 1 63.12 465 PRO B N 1
ATOM 7143 C CA . PRO B 1 465 ? 9.641 31.469 28.656 1 63.12 465 PRO B CA 1
ATOM 7144 C C . PRO B 1 465 ? 10.977 31.234 29.359 1 63.12 465 PRO B C 1
ATOM 7146 O O . PRO B 1 465 ? 11.461 30.109 29.406 1 63.12 465 PRO B O 1
#

Organism: Prevotella dentalis (strain ATCC 49559 / DSM 3688 / JCM 13448 / NCTC 12043 / ES 2772) (NCBI:txid908937)

Radius of gyration: 32.36 Å; Cα contacts (8 Å, |Δi|>4): 2098; chains: 2; bounding box: 71×100×115 Å

InterPro domains:
  IPR013094 Alpha/beta hydrolase fold-3 [PF07859] (56-242)
  IPR013830 SGNH hydrolase-type esterase domain [PF13472] (277-453)
  IPR029058 Alpha/Beta hydrolase fold [G3DSA:3.40.50.1820] (27-265)
  IPR029058 Alpha/Beta hydrolase fold [SSF53474] (36-262)
  IPR036514 SGNH hydrolase superfamily [G3DSA:3.40.50.1110] (272-465)
  IPR050029 Acetylxylan esterase [NF042968] (1-459)
  IPR050300 GDXG lipolytic enzyme [PTHR48081] (36-264)

Secondary structure (DSSP, 8-state):
---------------------EEEEEEEE-STTS-SEEEEEEESS--S-EEEEE--STTTS--TTTTTGGGHHHHHTTT-EEEEEEPPP-TT-THHHHHHHHHHHHHHHHTHHHHT--TTSEEEEEEHHHHHHHHHHHHHS-GGG--SSEEEES----SSTT--HHHHHHHHGGGGG-HHHHHHT-GGG---TTTSPPEEEEEETT-SSS-TIIIIIHHHHHHHHTT--EEEEEES---S--TT-TTSTTHHHHHHHHHHHHHHS--PPTTPEEEEEEESHHHHTTT-TTHHHHSHHHHHHHHH-TTEEEEEEE-TT-BSSTTSSSBGGGSHHHHHHHHT--SEEEEE--TGGGSHHHHTTGGGHHHHHHHHHHHHHTSTT-PEEEEEPPPP----TTS---HHHIIIIIHHHHHHHHHHTTPEEE-HHHH---TTS-SB-TTSSSB-HHHHHHHHHHHHHHH--/------------------S--EEEEEEEE-STTS-SEEEEEEESS--S-EEEEE--STTTS--TTTTTGGGHHHHHTTT-EEEEEEPPP-TT-THHHHHHHHHHHHHHHHTHHHHT--TTSEEEEEEHHHHHHHHHHHHHS-GGG--SSEEEES----SSTT--HHHHHHHHGGGGG-HHHHHHT-GGG---TTTSPPEEEEEETT-SSS-TIIIIIHHHHHHHHTT--EEEEEES---S--TT-TTSTTHHHHHHHHHHHHHHS--PPTTPEEEEEEESHHHHTTT-TTHHHHSHHHHHHHHH-TTEEEEEEE-TT-BSSTTSSSBGGGSHHHHHHHHT--SEEEEE--TGGGSHHHHTTGGGHHHHHHHHHHHHHTSTT--EEEEEPPPP----SS----HHHIIIIIHHHHHHHHHHTTPEEE-HHHH---TTS-SB-TTSSSB-HHHHHHHHHHHHHHH--

Nearest PDB structures (foldseek):
  7dwc-assembly4_D  TM=9.554E-01  e=3.253E-24  Bacteroides thetaiotaomicron VPI-5482
  6a6o-assembly1_A  TM=9.039E-01  e=1.037E-22  Caldicellulosiruptor acetigenus 6A
  6k1t-assembly1_A  TM=7.203E-01  e=1.341E-11  Francisella philomiragia subsp. philomiragia ATCC 25015
  4p9n-assembly1_A  TM=7.293E-01  e=9.296E-11  Saccharolobus shibatae
  8yfy-assembly1_A-2  TM=7.721E-01  e=3.801E-10  Saccharolobus shibatae

Solvent-accessible surface area (backbone atoms only — not comparable to full-atom values): 46616 Å² total; per-residue (Å²): 138,76,85,73,80,76,77,76,76,76,74,75,73,71,70,71,69,70,76,77,27,62,64,46,74,54,76,40,74,58,37,95,85,56,74,18,33,36,37,39,34,31,22,66,58,57,71,17,38,32,36,43,32,28,28,16,42,39,44,76,52,70,37,51,49,51,47,31,61,66,47,42,59,67,39,9,63,70,9,23,28,34,29,37,42,43,59,46,62,26,83,26,39,48,64,49,33,50,52,39,51,36,44,51,41,34,50,54,41,75,40,8,82,83,66,51,35,29,64,80,35,34,26,31,25,14,25,30,37,12,11,29,51,36,49,41,35,37,50,66,44,57,72,80,32,37,38,55,27,38,40,31,36,49,22,36,30,32,44,54,81,62,34,37,64,61,32,37,44,23,35,37,30,90,42,50,81,36,64,69,56,24,50,71,57,13,44,50,74,43,67,43,76,79,64,41,42,42,33,39,38,43,39,21,56,56,12,76,67,46,34,41,56,56,13,50,49,36,36,48,46,42,38,46,73,56,11,44,60,42,28,38,40,29,36,64,57,63,38,67,82,49,66,59,40,79,83,39,89,56,38,68,58,50,51,51,54,51,49,52,51,60,70,67,51,86,64,56,41,82,82,32,47,33,31,34,34,38,28,11,29,63,42,38,16,50,92,47,70,43,19,65,64,35,10,22,42,35,33,31,32,65,72,67,35,43,60,33,40,54,41,53,36,27,40,64,73,21,13,54,30,73,84,24,93,40,30,38,86,75,35,70,44,43,56,44,50,59,72,62,56,30,47,28,35,40,38,42,42,41,58,52,32,29,15,65,90,28,36,79,50,52,86,47,38,56,59,36,50,48,52,54,50,51,57,51,55,68,38,93,59,51,34,52,54,34,45,32,39,45,63,67,55,49,93,46,84,86,55,69,59,36,58,66,43,32,64,70,46,46,40,54,43,52,52,48,53,24,58,76,67,72,35,54,70,44,58,34,38,78,68,54,71,61,85,83,63,64,24,49,35,94,70,23,66,36,49,26,57,60,23,16,39,50,51,19,62,66,51,47,66,77,71,56,131,132,85,73,77,80,78,78,76,78,78,75,76,74,72,73,70,74,73,71,88,31,61,64,46,73,55,76,41,74,57,38,95,84,55,72,19,33,37,36,38,34,30,24,69,57,57,72,17,38,32,36,41,31,27,28,15,42,38,45,76,52,70,38,51,48,52,46,31,61,66,47,40,61,67,39,10,63,68,8,25,30,36,29,37,42,42,60,47,63,26,83,26,39,48,64,50,32,49,51,39,53,38,43,50,41,34,50,52,41,76,40,8,81,83,65,52,35,30,64,81,34,34,27,31,25,14,25,30,39,12,10,30,50,36,49,41,35,37,50,66,45,57,71,79,32,36,37,55,27,37,40,29,36,47,23,37,31,32,44,55,80,62,34,38,64,64,32,37,42,24,34,37,30,91,42,51,81,37,66,68,57,24,52,71,57,12,43,49,74,43,67,42,75,78,64,40,41,41,33,40,38,42,39,21,55,55,13,74,66,44,34,42,57,55,12,51,50,36,34,49,45,42,38,46,74,57,11,44,59,44,28,38,38,30,37,65,58,64,36,67,82,48,64,60,40,79,82,38,88,54,37,68,60,51,51,51,52,52,50,53,51,58,70,67,52,86,64,58,41,85,82,34,48,33,32,36,34,37,27,11,28,62,43,38,17,48,93,46,70,43,19,66,63,34,12,22,41,35,34,31,32,66,72,67,36,42,61,33,41,55,41,54,36,27,39,65,73,20,13,54,30,72,84,26,94,39,30,38,86,77,35,71,44,44,54,45,48,59,71,63,57,29,47,27,34,40,39,40,41,38,57,52,31,28,16,64,89,28,36,78,52,53,86,46,39,56,58,36,49,49,51,54,49,49,57,50,57,67,36,93,59,50,36,52,53,33,45,32,38,45,63,67,55,49,91,51,85,90,59,68,60,36,58,65,42,34,62,71,47,48,39,54,42,53,52,48,54,26,58,75,68,73,36,53,70,45,58,34,38,78,68,55,71,61,85,83,63,63,26,49,37,94,72,21,67,35,49,26,55,60,22,15,40,50,51,19,61,66,50,48,65,77,72,56,131

Foldseek 3Di:
DPPPPPPPPPPPPPPPVPLPLFDDWDKDQLDPVSQKIKIKTAGPAAPQAEEEEQADDLLPAGPCDLRHDVCRSLQSSVRYIYIYIDFHRCQQPQVRRLSSQQSNQLVCLVCSVVRVHQSLRYAYEYFALRLLSRLCLLQPNALSRHGQEYEYELYQQALDPQGQPSSLCRNRPPCSPPPVVRQVSNSLNRHDALRRHAYEYEEECQAPNRHCVSGVVSNVVSCQQSLHHYHYHYHHDQYGDNRCPPVRPCNVVVSVVVVVVVVPDDAADRQAAEEEEEEECQLSQPPDSRCCCQFLQNLLCVVQDRSHHGGGLYYYLEALDPPAPHHRCVDPSVVSSLVSLGQAYEYYHQQNCQQPRNVVVLVCNLVSVLVSVVSCCPRPSNHQYEYEQAAAFDPDPDDSGDRCCSVVRRVVSSVVSCVVVVHHYQYNNVQQDCPVVQQPDPRRRYGDSNVSNSVSVSCNVVPDD/DCPPPPPPPPPPPPPPVPLPQFDDWDKDQLDPVSQKIKIKTFGPAAPQAEEEEQADDLLPAGPCDLRHDVCRSLQSNVRYIYMYIDFHRCQQPQVRRLSSLQSNQLVCLVCSVVRVHQSLRYAYEYFALRLLSRLCLLQPNALSRHGQEYEYELYQQALDPQGQPSSLCRNRPPCSPPPVVRQCSNSLNRHDALRRHAYEYEEECPAPNRHCVSGVVSNVVSCQQSLHHYHYHYHHDQYGDNRCPPVRPCNVVVSVVVVVVVVPDDAADRQAAEEEEEEECQLSQPPDSRCCCQFLQNLLCVVQDRSHHGGGLYYYLEALDPPAPHHRCVDPSVVSSLVSLGQAYEYEHQQNCQQPRNVVVLVCNLVSVLVSVVSNCPRPSNHQYEYEQAAAFDPDDDDSGDRCCSVVRVVVSSVVSCVVVVHHYQYNNVQQDCPVVQQADPRRRYGDSVVSNSVSVSCNVVPDD